Protein 7Q1W (pdb70)

Secondary structure (DSSP, 8-state):
--S-EEHHHHS--EEEE-TTEEEE-GGGGGSS-SS--S-GGGTTEETTEEPP-----EEEEE-STT---EEEEEEEEEEEEEEEEEEEE--EEEEEEEEE-SSTTT-EEEEEEE---EEEEEEEESSTT-TT-EEEEEBS-PPPPTT-PPPSS-BPP----TT-EEE-S-TTTGGGTSPPPTT--EEEEEEEEEEE-SSSSEEEEEEEEEEE-SSGGG-----S-S---BTTB-EEEEEEEB-S---TT-SSPPPBGGGB-HHHHHHHS-GGGGGGEEEEEE-TTTTTT--HHHHHHHHHHHHHHHHHHHHHHT--EEEEEEETT--SSTT---SSGGGG--HHHHHHHHHH-TTEEEEEEES-GGG-SHHHHHHHHHHHHHHHHTT-EEEEE---SSSHHHHHHTSHHHHHHHHHHGGGEEEE---S-TTSS-HHHHHHHHHHHHHTTSSSEEEEEEETHHHHTTB-STT-B-TT--HHHHTT-S-HHHHHHHHHHHHHTT--EEEEESHHHHT-STT---HHIIIIIHHHHHHHHHSPPP-HHHHHHH--EEEES---GGGGTTTT----SSS--S-STTTT--EE-SSS-HHHHHHHHHHHHHHHT-PPPEEEETT-GGGSTTTHHHHHHHHS----BSSSEEEEETTEEEEE---SSS---EEEEEEPPSS-TT-EEEEEE-SS-EEEEEE-SSSS-EEEEEE------IIIIIS-TT----SSPPPTT-SS-HHHHHHHHIIIIIS-TTPPTTS---S----EEEEEEEESBSS--EEEEEEEPPP-TT---SB---EEEEETTTTEEEEEEEESSEEEEEEE---B---TTPPP-S--

Sequence (844 aa):
APPLVNLAEEKDVKVTVGENMDLKNADLLTDGDKYYLQHDATGNKEGNNWENYQEQGTEVTSTAEGKNGVWVQVDLGASYPLEVINLKRQVYDGQQATIGNGNPSGQGKRLKGTKISYKNTAIVIGNEEDLSDGQIVYYEGNPTLPDGVKQPENVSKPYEEAMGGQWFYMDYANKNGLGATELGTTKEARYIRVYTENPKGAAVKFMELGIYGYENEQDVQSQDGPRRVIDNEHPMMIATAYSNDVYEIGQEEGPELQGSNTVDGRWNAIPDDLKENNVVLLLHTNNLRQFAPDHIGQAYLQAFHEHGLQIAYEQGAPIMLLGLTAAATPENGGTQYNITADMDYGWLDLMYRMYPNMQGVFNTANFWAGIHPPCEGSAKMLEIADRFGGFFVWSDQDHGSTVTNIVSNANMKKALEKHGDAFYLIYKNTSSNQPDDLKTSSFFQGSWLAGYTGGWGMLSDTWAWDKQFSKLWQGAGSYNNWQRLCGEPEALLGMQMMMSTYLGGGVIYTFEFPEIVYGTSNTNSPANTHVLTELFRYIVNHPAPSKKEIMEETKAVLYGNVSSDFYSGLSGKPTGFQIYETGRYGIIPVIPTWGTRAEVTKKLIQEADKLGVTPPNVLDVKDKNLSGQAKQKYFKDLYPIEYVGNAFADKWEGTWYLYNNKVNTNEKQHAILPLEGEEESARLKVEMEPHEFMIMMNNESGDGTAMDITLNNYRVNKDEIIFDNKFGLTWTGDFSPGQTTINGKLSVYKYMDEYNVVNAPEGKLSPEDNELRTTTFELTKLAKEPKVQVVKGQQPDTDGQPQYTEPKVEFNEETGKAVITIQTNGWVDLSITGLEFVYDENAQKIEDE

InterPro domains:
  IPR003961 Fibronectin type III [PF00041] (1102-1178)
  IPR003961 Fibronectin type III [PF00041] (1284-1360)
  IPR003961 Fibronectin type III [PS50853] (1101-1189)
  IPR003961 Fibronectin type III [PS50853] (1284-1366)
  IPR003961 Fibronectin type III [SM00060] (1099-1177)
  IPR003961 Fibronectin type III [SM00060] (1282-1352)
  IPR003961 Fibronectin type III [cd00063] (1099-1185)
  IPR003961 Fibronectin type III [cd00063] (1282-1363)
  IPR008979 Galactose-binding-like domain superfamily [SSF49785] (894-1086)
  IPR011071 Polysaccharide lyase family 8-like, C-terminal [G3DSA:2.60.220.10] (691-873)
  IPR013190 Glycosyl hydrolase family 98, C-terminal [PF08307] (592-875)
  IPR013191 Glycosyl hydrolase family 98, central domain [PF08306] (273-590)
  IPR013783 Immunoglobulin-like fold [G3DSA:2.60.40.10] (1097-1186)
  IPR013783 Immunoglobulin-like fold [G3DSA:2.60.40.10] (1280-1363)
  IPR036116 Fibronectin type III superfamily [SSF49265] (1098-1364)
  IPR059177 GH29D-like, beta-sandwich domain [PF13290] (1196-1259)

Foldseek 3Di:
DAFKDQLLQVAPKDKDKDPQKDKDPQVLARPPDLFPQDPLVPLCDPVNHRPFGDFAFIKIFGNDPPDLKIKMKIFSVAKFWFFKKFWAWDFAPDGWDQDAFPPGPQFTATDHHTFFWFQKWKWFAADPQCLVTDTQAGGDDDDDRNNDDDDPDHDHTDTGDSRGAMFGRDCVQVRRRHHDFQQRTDIGRMMMIMIGGPPHNMIGTRYIGTIGGPHSVSRDHQDAALDAFFLLQFAEEEEFEALLRDGQPDPDAGQGFQRAGLLLLLVQAPPVCQSRYAYEYEPHCHSQSHYQSSLQVCLLRNVVSSLVSCLVNVHAYEYAQEAQQLDCFPQGGRRHSSVNDDLSSVLVSVNRRSSYAEYEYEHHPVNHQQSVLVSLLSRLLSNVSSNHAYEYEEQCLACNVVSSCVHPSSLVSLVVRQLRYEYEYELLVLVRLRLLVRLQQRLQCVLLPSHNFYYYEFALNNQCNFHAFFLGGNPPAFSLLSSLHFFLLLLLLLRVLCLQSRHRYHYYPPNCACQHHSSHGFPSVPFGVSVSVSVSNVPGGQGSLRNQQLAQEAEEHRADSQLCPLPQDGRRSSNHTQECQNRSRHYHYPSDPQVVSQVSNCVSCVVSVHDRHDYYYSPPPCSDPVRVNVSSCVSGPFFWDKRWYWDADPQKIKTFRRDRRHWDKIWIWGQDAAPARLKIKIKIDTHQKMKIKHAPRHQFKIKMKMFRAGFGSCCCRVVVVVPFDQDQDDDPPDPHGRSSVSSSCCRVAERDALDDPNGHHTRQQFWDKMKMKIDAFQDWKDKFFPDFDADRPVRRGQKDTWDWDADNVGNIIMIMMIGNGITMMMIGRGHHDHDPPRDDSHDD

Structure (mmCIF, N/CA/C/O backbone):
data_7Q1W
#
_entry.id   7Q1W
#
_cell.length_a   78.256
_cell.length_b   103.658
_cell.length_c   113.280
_cell.angle_alpha   90.000
_cell.angle_beta   90.000
_cell.angle_gamma   90.000
#
_symmetry.space_group_name_H-M   'P 21 21 21'
#
loop_
_entity.id
_entity.type
_entity.pdbx_description
1 polymer 'Ruminococcus gnavus end galactosidase GH98'
2 branched alpha-L-fucopyranose-(1-2)-[2-acetamido-2-deoxy-alpha-D-galactopyranose-(1-3)]beta-D-galactopyranose-(1-4)-2-acetamido-2-deoxy-beta-D-glucopyranose
3 non-polymer GLYCEROL
4 non-polymer 2-AMINO-2-HYDROXYMETHYL-PROPANE-1,3-DIOL
5 non-polymer 'CALCIUM ION'
6 non-polymer 'MAGNESIUM ION'
7 water water
#
loop_
_atom_site.group_PDB
_atom_site.id
_atom_site.type_symbol
_atom_site.label_atom_id
_atom_site.label_alt_id
_atom_site.label_comp_id
_atom_site.label_asym_id
_atom_site.label_entity_id
_atom_site.label_seq_id
_atom_site.pdbx_PDB_ins_code
_atom_site.Cartn_x
_atom_site.Cartn_y
_atom_site.Cartn_z
_atom_site.occupancy
_atom_site.B_iso_or_equiv
_atom_site.auth_seq_id
_atom_site.auth_comp_id
_atom_site.auth_asym_id
_atom_site.auth_atom_id
_atom_site.pdbx_PDB_model_num
ATOM 1 N N . ALA A 1 1 ? -16.859 52.238 25.980 1.00 47.13 49 ALA A N 1
ATOM 2 C CA . ALA A 1 1 ? -17.069 51.609 27.363 1.00 45.51 49 ALA A CA 1
ATOM 3 C C . ALA A 1 1 ? -17.486 50.130 27.286 1.00 35.37 49 ALA A C 1
ATOM 4 O O . ALA A 1 1 ? -18.662 49.810 27.148 1.00 36.64 49 ALA A O 1
ATOM 6 N N . PRO A 1 2 ? -16.563 49.139 27.316 1.00 30.07 50 PRO A N 1
ATOM 7 C CA . PRO A 1 2 ? -16.961 47.725 27.290 1.00 27.66 50 PRO A CA 1
ATOM 8 C C . PRO A 1 2 ? -17.636 47.299 28.588 1.00 25.16 50 PRO A C 1
ATOM 9 O O . PRO A 1 2 ? -17.505 47.976 29.614 1.00 23.38 50 PRO A O 1
ATOM 13 N N . PRO A 1 3 ? -18.359 46.163 28.595 1.00 24.06 51 PRO A N 1
ATOM 14 C CA . PRO A 1 3 ? -19.181 45.807 29.753 1.00 24.19 51 PRO A CA 1
ATOM 15 C C . PRO A 1 3 ? -18.394 45.369 31.000 1.00 22.32 51 PRO A C 1
ATOM 16 O O . PRO A 1 3 ? -18.899 45.618 32.068 1.00 19.85 51 PRO A O 1
ATOM 20 N N . LEU A 1 4 ? -17.213 44.764 30.879 1.00 20.36 52 LEU A N 1
ATOM 21 C CA . LEU A 1 4 ? -16.402 44.427 32.082 1.00 20.22 52 LEU A CA 1
ATOM 22 C C . LEU A 1 4 ? -15.647 45.669 32.543 1.00 20.74 52 LEU A C 1
ATOM 23 O O . LEU A 1 4 ? -14.897 46.220 31.764 1.00 18.94 52 LEU A O 1
ATOM 28 N N . VAL A 1 5 ? -15.861 46.082 33.799 1.00 18.62 53 VAL A N 1
ATOM 29 C CA . VAL A 1 5 ? -15.223 47.305 34.337 1.00 20.45 53 VAL A CA 1
ATOM 30 C C . VAL A 1 5 ? -14.512 46.925 35.617 1.00 18.96 53 VAL A C 1
ATOM 31 O O . VAL A 1 5 ? -14.850 45.887 36.226 1.00 18.71 53 VAL A O 1
ATOM 35 N N . ASN A 1 6 ? -13.565 47.755 36.008 1.00 19.52 54 ASN A N 1
ATOM 36 C CA . ASN A 1 6 ? -13.058 47.724 37.396 1.00 18.43 54 ASN A CA 1
ATOM 37 C C . ASN A 1 6 ? -14.083 48.421 38.272 1.00 18.92 54 ASN A C 1
ATOM 38 O O . ASN A 1 6 ? -14.042 49.682 38.387 1.00 18.86 54 ASN A O 1
ATOM 43 N N . LEU A 1 7 ? -14.942 47.643 38.914 1.00 19.22 55 LEU A N 1
ATOM 44 C CA . LEU A 1 7 ? -15.984 48.214 39.800 1.00 20.01 55 LEU A CA 1
ATOM 45 C C . LEU A 1 7 ? -15.349 48.987 40.963 1.00 19.76 55 LEU A C 1
ATOM 46 O O . LEU A 1 7 ? -15.952 49.939 41.417 1.00 20.20 55 LEU A O 1
ATOM 51 N N . ALA A 1 8 ? -14.180 48.585 41.444 1.00 20.84 56 ALA A N 1
ATOM 52 C CA . ALA A 1 8 ? -13.495 49.272 42.569 1.00 21.04 56 ALA A CA 1
ATOM 53 C C . ALA A 1 8 ? -13.122 50.703 42.144 1.00 23.47 56 ALA A C 1
ATOM 54 O O . ALA A 1 8 ? -13.146 51.617 43.007 1.00 23.98 56 ALA A O 1
ATOM 56 N N . GLU A 1 9 ? -12.764 50.910 40.868 1.00 23.09 57 GLU A N 1
ATOM 57 C CA . GLU A 1 9 ? -12.527 52.273 40.339 1.00 24.23 57 GLU A CA 1
ATOM 58 C C . GLU A 1 9 ? -13.850 52.968 40.015 1.00 25.42 57 GLU A C 1
ATOM 59 O O . GLU A 1 9 ? -13.947 54.167 40.275 1.00 26.23 57 GLU A O 1
ATOM 65 N N . GLU A 1 10 ? -14.825 52.274 39.432 1.00 26.97 58 GLU A N 1
ATOM 66 C CA . GLU A 1 10 ? -16.023 52.922 38.827 1.00 27.53 58 GLU A CA 1
ATOM 67 C C . GLU A 1 10 ? -16.979 53.385 39.923 1.00 28.80 58 GLU A C 1
ATOM 68 O O . GLU A 1 10 ? -17.712 54.359 39.698 1.00 27.59 58 GLU A O 1
ATOM 74 N N . LYS A 1 11 ? -17.035 52.659 41.035 1.00 26.26 59 LYS A N 1
ATOM 75 C CA . LYS A 1 11 ? -18.059 52.895 42.074 1.00 26.77 59 LYS A CA 1
ATOM 76 C C . LYS A 1 11 ? -17.458 53.774 43.162 1.00 29.03 59 LYS A C 1
ATOM 77 O O . LYS A 1 11 ? -16.238 53.830 43.272 1.00 30.42 59 LYS A O 1
ATOM 83 N N . ASP A 1 12 ? -18.322 54.428 43.928 1.00 32.72 60 ASP A N 1
ATOM 84 C CA . ASP A 1 12 ? -17.931 55.266 45.079 1.00 36.34 60 ASP A CA 1
ATOM 85 C C . ASP A 1 12 ? -17.758 54.312 46.262 1.00 32.26 60 ASP A C 1
ATOM 86 O O . ASP A 1 12 ? -18.681 54.148 47.052 1.00 34.00 60 ASP A O 1
ATOM 91 N N . VAL A 1 13 ? -16.631 53.634 46.334 1.00 28.22 61 VAL A N 1
ATOM 92 C CA . VAL A 1 13 ? -16.508 52.494 47.275 1.00 27.93 61 VAL A CA 1
ATOM 93 C C . VAL A 1 13 ? -16.315 53.036 48.689 1.00 27.46 61 VAL A C 1
ATOM 94 O O . VAL A 1 13 ? -15.791 54.137 48.842 1.00 27.23 61 VAL A O 1
ATOM 98 N N . LYS A 1 14 ? -16.671 52.225 49.664 1.00 26.64 62 LYS A N 1
ATOM 99 C CA . LYS A 1 14 ? -16.305 52.450 51.086 1.00 30.45 62 LYS A CA 1
ATOM 100 C C . LYS A 1 14 ? -15.302 51.378 51.541 1.00 27.55 62 LYS A C 1
ATOM 101 O O . LYS A 1 14 ? -15.571 50.178 51.337 1.00 26.64 62 LYS A O 1
ATOM 107 N N . VAL A 1 15 ? -14.220 51.805 52.196 1.00 26.79 63 VAL A N 1
ATOM 108 C CA . VAL A 1 15 ? -13.132 50.917 52.692 1.00 23.98 63 VAL A CA 1
ATOM 109 C C . VAL A 1 15 ? -13.222 50.845 54.216 1.00 24.16 63 VAL A C 1
ATOM 110 O O . VAL A 1 15 ? -13.222 51.908 54.884 1.00 23.39 63 VAL A O 1
ATOM 114 N N . THR A 1 16 ? -13.205 49.625 54.738 1.00 23.17 64 THR A N 1
ATOM 115 C CA . THR A 1 16 ? -13.214 49.380 56.195 1.00 24.00 64 THR A CA 1
ATOM 116 C C . THR A 1 16 ? -12.137 48.360 56.568 1.00 24.44 64 THR A C 1
ATOM 117 O O . THR A 1 16 ? -11.637 47.629 55.688 1.00 22.53 64 THR A O 1
ATOM 121 N N . VAL A 1 17 ? -11.831 48.317 57.866 1.00 24.37 65 VAL A N 1
ATOM 122 C CA . VAL A 1 17 ? -10.892 47.328 58.460 1.00 24.01 65 VAL A CA 1
ATOM 123 C C . VAL A 1 17 ? -11.552 46.781 59.721 1.00 25.89 65 VAL A C 1
ATOM 124 O O . VAL A 1 17 ? -12.543 47.356 60.155 1.00 26.52 65 VAL A O 1
ATOM 128 N N . GLY A 1 18 ? -10.974 45.746 60.304 1.00 27.57 66 GLY A N 1
ATOM 129 C CA . GLY A 1 18 ? -11.501 45.121 61.532 1.00 27.79 66 GLY A CA 1
ATOM 130 C C . GLY A 1 18 ? -11.195 45.896 62.809 1.00 29.72 66 GLY A C 1
ATOM 131 O O . GLY A 1 18 ? -10.501 46.934 62.805 1.00 27.11 66 GLY A O 1
ATOM 132 N N . GLU A 1 19 ? -11.727 45.376 63.909 1.00 34.73 67 GLU A N 1
ATOM 133 C CA . GLU A 1 19 ? -11.400 45.815 65.279 1.00 35.30 67 GLU A CA 1
ATOM 134 C C . GLU A 1 19 ? -9.890 45.668 65.444 1.00 31.93 67 GLU A C 1
ATOM 135 O O . GLU A 1 19 ? -9.307 44.702 64.887 1.00 29.48 67 GLU A O 1
ATOM 141 N N . ASN A 1 20 ? -9.292 46.604 66.170 1.00 30.16 68 ASN A N 1
ATOM 142 C CA . ASN A 1 20 ? -7.871 46.586 66.565 1.00 30.14 68 ASN A CA 1
ATOM 143 C C . ASN A 1 20 ? -7.056 46.637 65.266 1.00 28.20 68 ASN A C 1
ATOM 144 O O . ASN A 1 20 ? -6.026 45.995 65.210 1.00 28.12 68 ASN A O 1
ATOM 149 N N . MET A 1 21 ? -7.509 47.419 64.292 1.00 27.10 69 MET A N 1
ATOM 150 C CA . MET A 1 21 ? -6.765 47.703 63.039 1.00 27.18 69 MET A CA 1
ATOM 151 C C . MET A 1 21 ? -6.901 49.181 62.725 1.00 27.46 69 MET A C 1
ATOM 152 O O . MET A 1 21 ? -8.006 49.705 62.886 1.00 27.68 69 MET A O 1
ATOM 157 N N . ASP A 1 22 ? -5.795 49.798 62.319 1.00 29.77 70 ASP A N 1
ATOM 158 C CA . ASP A 1 22 ? -5.723 51.205 61.851 1.00 30.59 70 ASP A CA 1
ATOM 159 C C . ASP A 1 22 ? -5.627 51.201 60.319 1.00 27.77 70 ASP A C 1
ATOM 160 O O . ASP A 1 22 ? -4.967 50.305 59.775 1.00 25.81 70 ASP A O 1
ATOM 165 N N . LEU A 1 23 ? -6.271 52.178 59.685 1.00 28.08 71 LEU A N 1
ATOM 166 C CA . LEU A 1 23 ? -6.387 52.348 58.215 1.00 26.72 71 LEU A CA 1
ATOM 167 C C . LEU A 1 23 ? -5.797 53.703 57.837 1.00 28.07 71 LEU A C 1
ATOM 168 O O . LEU A 1 23 ? -6.275 54.702 58.374 1.00 28.17 71 LEU A O 1
ATOM 173 N N . LYS A 1 24 ? -4.870 53.736 56.882 1.00 25.72 72 LYS A N 1
ATOM 174 C CA . LYS A 1 24 ? -4.259 54.978 56.356 1.00 26.63 72 LYS A CA 1
ATOM 175 C C . LYS A 1 24 ? -4.307 54.935 54.817 1.00 24.34 72 LYS A C 1
ATOM 176 O O . LYS A 1 24 ? -4.027 53.863 54.264 1.00 24.41 72 LYS A O 1
ATOM 182 N N . ASN A 1 25 ? -4.781 56.024 54.205 1.00 24.56 73 ASN A N 1
ATOM 183 C CA . ASN A 1 25 ? -4.774 56.254 52.732 1.00 25.68 73 ASN A CA 1
ATOM 184 C C . ASN A 1 25 ? -5.635 55.213 52.007 1.00 23.99 73 ASN A C 1
ATOM 185 O O . ASN A 1 25 ? -5.178 54.617 50.997 1.00 23.06 73 ASN A O 1
ATOM 190 N N . ALA A 1 26 ? -6.861 55.031 52.482 1.00 24.33 74 ALA A N 1
ATOM 191 C CA . ALA A 1 26 ? -7.863 54.122 51.893 1.00 24.04 74 ALA A CA 1
ATOM 192 C C . ALA A 1 26 ? -8.016 54.369 50.383 1.00 23.30 74 ALA A C 1
ATOM 193 O O . ALA A 1 26 ? -8.289 53.402 49.664 1.00 22.57 74 ALA A O 1
ATOM 195 N N . ASP A 1 27 ? -7.886 55.610 49.919 1.00 22.90 75 ASP A N 1
ATOM 196 C CA . ASP A 1 27 ? -8.209 55.935 48.508 1.00 23.26 75 ASP A CA 1
ATOM 197 C C . ASP A 1 27 ? -7.207 55.268 47.563 1.00 21.33 75 ASP A C 1
ATOM 198 O O . ASP A 1 27 ? -7.531 55.117 46.380 1.00 20.42 75 ASP A O 1
ATOM 203 N N . LEU A 1 28 ? -6.000 54.941 48.019 1.00 20.76 76 LEU A N 1
ATOM 204 C CA . LEU A 1 28 ? -4.956 54.388 47.120 1.00 19.50 76 LEU A CA 1
ATOM 205 C C . LEU A 1 28 ? -5.306 52.954 46.712 1.00 19.95 76 LEU A C 1
ATOM 206 O O . LEU A 1 28 ? -4.804 52.526 45.710 1.00 19.48 76 LEU A O 1
ATOM 211 N N . LEU A 1 29 ? -6.168 52.261 47.455 1.00 20.43 77 LEU A N 1
ATOM 212 C CA . LEU A 1 29 ? -6.481 50.835 47.221 1.00 20.56 77 LEU A CA 1
ATOM 213 C C . LEU A 1 29 ? -7.173 50.683 45.862 1.00 19.59 77 LEU A C 1
ATOM 214 O O . LEU A 1 29 ? -7.083 49.624 45.277 1.00 19.75 77 LEU A O 1
ATOM 219 N N . THR A 1 30 ? -7.893 51.710 45.417 1.00 19.93 78 THR A N 1
ATOM 220 C CA . THR A 1 30 ? -8.810 51.605 44.242 1.00 19.44 78 THR A CA 1
ATOM 221 C C . THR A 1 30 ? -8.554 52.733 43.249 1.00 18.90 78 THR A C 1
ATOM 222 O O . THR A 1 30 ? -9.531 53.180 42.608 1.00 19.77 78 THR A O 1
ATOM 226 N N . ASP A 1 31 ? -7.318 53.175 43.126 1.00 18.13 79 ASP A N 1
ATOM 227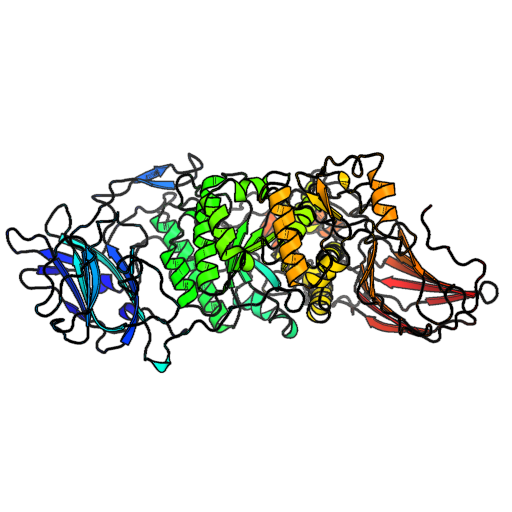 C CA . ASP A 1 31 ? -6.977 54.364 42.308 1.00 18.42 79 ASP A CA 1
ATOM 228 C C . ASP A 1 31 ? -6.450 53.963 40.935 1.00 18.60 79 ASP A C 1
ATOM 229 O O . ASP A 1 31 ? -6.105 54.860 40.153 1.00 19.55 79 ASP A O 1
ATOM 234 N N . GLY A 1 32 ? -6.393 52.675 40.621 1.00 19.18 80 GLY A N 1
ATOM 235 C CA . GLY A 1 32 ? -5.961 52.211 39.297 1.00 18.15 80 GLY A CA 1
ATOM 236 C C . GLY A 1 32 ? -4.455 52.242 39.127 1.00 18.98 80 GLY A C 1
ATOM 237 O O . GLY A 1 32 ? -3.965 51.960 38.027 1.00 18.27 80 GLY A O 1
ATOM 238 N N . ASP A 1 33 ? -3.722 52.546 40.199 1.00 17.71 81 ASP A N 1
ATOM 239 C CA . ASP A 1 33 ? -2.250 52.704 40.163 1.00 18.21 81 ASP A CA 1
ATOM 240 C C . ASP A 1 33 ? -1.589 51.597 40.989 1.00 19.09 81 ASP A C 1
ATOM 241 O O . ASP A 1 33 ? -1.793 51.574 42.216 1.00 19.05 81 ASP A O 1
ATOM 246 N N . LYS A 1 34 ? -0.809 50.741 40.326 1.00 18.35 82 LYS A N 1
ATOM 247 C CA . LYS A 1 34 ? -0.026 49.650 40.953 1.00 18.81 82 LYS A CA 1
ATOM 248 C C . LYS A 1 34 ? 1.436 50.045 41.054 1.00 17.24 82 LYS A C 1
ATOM 249 O O . LYS A 1 34 ? 2.194 49.270 41.624 1.00 19.03 82 LYS A O 1
ATOM 255 N N . TYR A 1 35 ? 1.840 51.185 40.493 1.00 16.19 83 TYR A N 1
ATOM 256 C CA . TYR A 1 35 ? 3.287 51.459 40.267 1.00 16.37 83 TYR A CA 1
ATOM 257 C C . TYR A 1 35 ? 3.746 52.788 40.890 1.00 16.83 83 TYR A C 1
ATOM 258 O O . TYR A 1 35 ? 4.956 52.865 41.218 1.00 17.61 83 TYR A O 1
ATOM 267 N N . TYR A 1 36 ? 2.880 53.797 40.997 1.00 16.96 84 TYR A N 1
ATOM 268 C CA . TYR A 1 36 ? 3.197 55.094 41.659 1.00 17.46 84 TYR A CA 1
ATOM 269 C C . TYR A 1 36 ? 4.389 55.767 40.992 1.00 17.59 84 TYR A C 1
ATOM 270 O O . TYR A 1 36 ? 5.234 56.390 41.656 1.00 18.12 84 TYR A O 1
ATOM 279 N N . LEU A 1 37 ? 4.408 55.714 39.651 1.00 17.99 85 LEU A N 1
ATOM 280 C CA . LEU A 1 37 ? 5.442 56.417 38.869 1.00 18.86 85 LEU A CA 1
ATOM 281 C C . LEU A 1 37 ? 5.207 57.913 39.054 1.00 19.75 85 LEU A C 1
ATOM 282 O O . LEU A 1 37 ? 4.044 58.337 39.159 1.00 19.14 85 LEU A O 1
ATOM 287 N N . GLN A 1 38 ? 6.283 58.682 39.095 1.00 20.47 86 GLN A N 1
ATOM 288 C CA . GLN A 1 38 ? 6.226 60.120 39.437 1.00 23.70 86 GLN A CA 1
ATOM 289 C C . GLN A 1 38 ? 6.788 60.958 38.284 1.00 22.53 86 GLN A C 1
ATOM 290 O O . GLN A 1 38 ? 6.562 62.168 38.296 1.00 23.19 86 GLN A O 1
ATOM 296 N N . HIS A 1 39 ? 7.509 60.374 37.334 1.00 20.87 87 HIS A N 1
ATOM 297 C CA . HIS A 1 39 ? 8.196 61.153 36.266 1.00 22.35 87 HIS A CA 1
ATOM 298 C C . HIS A 1 39 ? 7.697 60.770 34.866 1.00 21.37 87 HIS A C 1
ATOM 299 O O . HIS A 1 39 ? 8.481 60.816 33.881 1.00 20.47 87 HIS A O 1
ATOM 306 N N . ASP A 1 40 ? 6.423 60.440 34.722 1.00 20.60 88 ASP A N 1
ATOM 307 C CA . ASP A 1 40 ? 5.853 60.076 33.400 1.00 21.44 88 ASP A CA 1
ATOM 308 C C . ASP A 1 40 ? 6.112 61.190 32.379 1.00 21.67 88 ASP A C 1
ATOM 309 O O . ASP A 1 40 ? 6.276 60.868 31.208 1.00 24.66 88 ASP A O 1
ATOM 314 N N . ALA A 1 41 ? 6.078 62.458 32.783 1.00 23.19 89 ALA A N 1
ATOM 315 C CA . ALA A 1 41 ? 6.167 63.587 31.823 1.00 25.17 89 ALA A CA 1
ATOM 316 C C . ALA A 1 41 ? 7.606 63.744 31.310 1.00 26.77 89 ALA A C 1
ATOM 317 O O . ALA A 1 41 ? 7.782 64.461 30.308 1.00 26.71 89 ALA A O 1
ATOM 319 N N . THR A 1 42 ? 8.612 63.121 31.944 1.00 25.41 90 THR A N 1
ATOM 320 C CA . THR A 1 42 ? 10.037 63.180 31.497 1.00 24.08 90 THR A CA 1
ATOM 321 C C . THR A 1 42 ? 10.571 61.775 31.195 1.00 23.17 90 THR A C 1
ATOM 322 O O . THR A 1 42 ? 11.757 61.491 31.532 1.00 24.05 90 THR A O 1
ATOM 326 N N . GLY A 1 43 ? 9.755 60.925 30.576 1.00 21.33 91 GLY A N 1
ATOM 327 C CA . GLY A 1 43 ? 10.160 59.586 30.130 1.00 21.94 91 GLY A CA 1
ATOM 328 C C . GLY A 1 43 ? 10.493 58.658 31.289 1.00 20.55 91 GLY A C 1
ATOM 329 O O . GLY A 1 43 ? 11.246 57.710 31.072 1.00 21.65 91 GLY A O 1
ATOM 330 N N . ASN A 1 44 ? 10.015 58.968 32.495 1.00 21.39 92 ASN A N 1
ATOM 331 C CA . ASN A 1 44 ? 10.251 58.183 33.734 1.00 20.72 92 ASN A CA 1
ATOM 332 C C . ASN A 1 44 ? 11.729 58.246 34.100 1.00 20.97 92 ASN A C 1
ATOM 333 O O . ASN A 1 44 ? 12.216 57.294 34.713 1.00 19.59 92 ASN A O 1
ATOM 338 N N . LYS A 1 45 ? 12.404 59.322 33.697 1.00 23.31 93 LYS A N 1
ATOM 339 C CA . LYS A 1 45 ? 13.792 59.596 34.118 1.00 24.81 93 LYS A CA 1
ATOM 340 C C . LYS A 1 45 ? 13.811 60.893 34.926 1.00 26.82 93 LYS A C 1
ATOM 341 O O . LYS A 1 45 ? 13.063 61.809 34.593 1.00 26.87 93 LYS A O 1
ATOM 347 N N . GLU A 1 46 ? 14.606 60.910 35.991 1.00 29.34 94 GLU A N 1
ATOM 348 C CA . GLU A 1 46 ? 15.086 62.142 36.659 1.00 33.03 94 GLU A CA 1
ATOM 349 C C . GLU A 1 46 ? 16.471 62.425 36.112 1.00 35.78 94 GLU A C 1
ATOM 350 O O . GLU A 1 46 ? 17.401 61.649 36.425 1.00 32.05 94 GLU A O 1
ATOM 356 N N . GLY A 1 47 ? 16.566 63.450 35.264 1.00 39.65 95 GLY A N 1
ATOM 357 C CA . GLY A 1 47 ? 17.744 63.665 34.418 1.00 37.48 95 GLY A CA 1
ATOM 358 C C . GLY A 1 47 ? 17.898 62.459 33.525 1.00 35.19 95 GLY A C 1
ATOM 359 O O . GLY A 1 47 ? 16.935 62.141 32.794 1.00 39.18 95 GLY A O 1
ATOM 360 N N . ASN A 1 48 ? 19.011 61.754 33.652 1.00 33.59 96 ASN A N 1
ATOM 361 C CA . ASN A 1 48 ? 19.347 60.611 32.770 1.00 33.51 96 ASN A CA 1
ATOM 362 C C . ASN A 1 48 ? 19.016 59.276 33.441 1.00 29.43 96 ASN A C 1
ATOM 363 O O . ASN A 1 48 ? 19.274 58.269 32.804 1.00 28.26 96 ASN A O 1
ATOM 368 N N . ASN A 1 49 ? 18.521 59.279 34.688 1.00 26.97 97 ASN A N 1
ATOM 369 C CA . ASN A 1 49 ? 18.335 58.061 35.517 1.00 24.39 97 ASN A CA 1
ATOM 370 C C . ASN A 1 49 ? 16.868 57.620 35.565 1.00 22.01 97 ASN A C 1
ATOM 371 O O . ASN A 1 49 ? 16.001 58.434 35.916 1.00 22.35 97 ASN A O 1
ATOM 376 N N . TRP A 1 50 ? 16.607 56.335 35.344 1.00 21.74 98 TRP A N 1
ATOM 377 C CA . TRP A 1 50 ? 15.257 55.749 35.579 1.00 20.49 98 TRP A CA 1
ATOM 378 C C . TRP A 1 50 ? 14.821 56.044 37.007 1.00 20.80 98 TRP A C 1
ATOM 379 O O . TRP A 1 50 ? 15.654 55.884 37.922 1.00 20.30 98 TRP A O 1
ATOM 390 N N . GLU A 1 51 ? 13.560 56.416 37.194 1.00 19.90 99 GLU A N 1
ATOM 391 C CA . GLU A 1 51 ? 13.013 56.688 38.535 1.00 21.00 99 GLU A CA 1
ATOM 392 C C . GLU A 1 51 ? 12.997 55.397 39.344 1.00 19.89 99 GLU A C 1
ATOM 393 O O . GLU A 1 51 ? 12.757 54.340 38.800 1.00 19.25 99 GLU A O 1
ATOM 399 N N . ASN A 1 52 ? 13.293 55.518 40.621 1.00 20.85 100 ASN A N 1
ATOM 400 C CA . ASN A 1 52 ? 13.284 54.406 41.597 1.00 22.10 100 ASN A CA 1
ATOM 401 C C . ASN A 1 52 ? 11.862 53.895 41.732 1.00 20.80 100 ASN A C 1
ATOM 402 O O . ASN A 1 52 ? 10.918 54.633 41.412 1.00 21.61 100 ASN A O 1
ATOM 407 N N . TYR A 1 53 ? 11.726 52.649 42.142 1.00 21.11 101 TYR A N 1
ATOM 408 C CA . TYR A 1 53 ? 10.415 52.047 42.450 1.00 20.23 101 TYR A CA 1
ATOM 409 C C . TYR A 1 53 ? 10.040 52.422 43.906 1.00 20.93 101 TYR A C 1
ATOM 410 O O . TYR A 1 53 ? 10.733 52.029 44.852 1.00 20.79 101 TYR A O 1
ATOM 419 N N . GLN A 1 54 ? 8.988 53.225 44.068 1.00 21.62 102 GLN A N 1
ATOM 420 C CA . GLN A 1 54 ? 8.546 53.778 45.387 1.00 24.98 102 GLN A CA 1
ATOM 421 C C . GLN A 1 54 ? 7.150 53.207 45.637 1.00 24.39 102 GLN A C 1
ATOM 422 O O . GLN A 1 54 ? 6.230 53.532 44.872 1.00 30.34 102 GLN A O 1
ATOM 428 N N . GLU A 1 55 ? 6.992 52.293 46.582 1.00 21.54 103 GLU A N 1
ATOM 429 C CA . GLU A 1 55 ? 5.703 51.594 46.737 1.00 20.07 103 GLU A CA 1
ATOM 430 C C . GLU A 1 55 ? 4.804 52.356 47.723 1.00 21.62 103 GLU A C 1
ATOM 431 O O . GLU A 1 55 ? 5.152 52.457 48.897 1.00 24.19 103 GLU A O 1
ATOM 437 N N . GLN A 1 56 ? 3.673 52.836 47.229 1.00 20.82 104 GLN A N 1
ATOM 438 C CA . GLN A 1 56 ? 2.651 53.524 48.028 1.00 22.36 104 GLN A CA 1
ATOM 439 C C . GLN A 1 56 ? 1.474 52.587 48.107 1.00 20.72 104 GLN A C 1
ATOM 440 O O . GLN A 1 56 ? 1.380 51.677 47.293 1.00 20.36 104 GLN A O 1
ATOM 446 N N . GLY A 1 57 ? 0.641 52.793 49.105 1.00 20.97 105 GLY A N 1
ATOM 447 C CA . GLY A 1 57 ? -0.667 52.142 49.145 1.00 21.72 105 GLY A CA 1
ATOM 448 C C . GLY A 1 57 ? -1.366 52.323 50.469 1.00 21.73 105 GLY A C 1
ATOM 449 O O . GLY A 1 57 ? -0.910 53.097 51.336 1.00 22.08 105 GLY A O 1
ATOM 450 N N . THR A 1 58 ? -2.498 51.652 50.562 1.00 22.20 106 THR A N 1
ATOM 451 C CA . THR A 1 58 ? -3.370 51.668 51.745 1.00 22.18 106 THR A CA 1
ATOM 452 C C . THR A 1 58 ? -2.656 50.867 52.833 1.00 22.48 106 THR A C 1
ATOM 453 O O . THR A 1 58 ? -2.319 49.710 52.592 1.00 22.05 106 THR A O 1
ATOM 457 N N . GLU A 1 59 ? -2.352 51.488 53.964 1.00 23.10 107 GLU A N 1
ATOM 458 C CA . GLU A 1 59 ? -1.669 50.774 55.068 1.00 25.25 107 GLU A CA 1
ATOM 459 C C . GLU A 1 59 ? -2.717 50.391 56.112 1.00 24.30 107 GLU A C 1
ATOM 460 O O . GLU A 1 59 ? -3.430 51.290 56.596 1.00 25.57 107 GLU A O 1
ATOM 466 N N . VAL A 1 60 ? -2.770 49.108 56.462 1.00 23.70 108 VAL A N 1
ATOM 467 C CA . VAL A 1 60 ? -3.626 48.571 57.550 1.00 23.56 108 VAL A CA 1
ATOM 468 C C . VAL A 1 60 ? -2.697 47.977 58.613 1.00 23.16 108 VAL A C 1
ATOM 469 O O . VAL A 1 60 ? -1.937 47.075 58.292 1.00 22.34 108 VAL A O 1
ATOM 473 N N . THR A 1 61 ? -2.788 48.414 59.863 1.00 24.03 109 THR A N 1
ATOM 474 C CA . THR A 1 61 ? -1.835 47.973 60.906 1.00 25.38 109 THR A CA 1
ATOM 475 C C . THR A 1 61 ? -2.635 47.346 62.044 1.00 26.80 109 THR A C 1
ATOM 476 O O . THR A 1 61 ? -3.568 48.002 62.485 1.00 28.42 109 THR A O 1
ATOM 480 N N . SER A 1 62 ? -2.318 46.121 62.454 1.00 26.17 110 SER A N 1
ATOM 481 C CA . SER A 1 62 ? -2.925 45.488 63.647 1.00 27.08 110 SER A CA 1
ATOM 482 C C . SER A 1 62 ? -2.423 46.231 64.888 1.00 27.87 110 SER A C 1
ATOM 483 O O . SER A 1 62 ? -1.233 46.517 64.972 1.00 26.72 110 SER A O 1
ATOM 486 N N . THR A 1 63 ? -3.334 46.544 65.799 1.00 29.50 111 THR A N 1
ATOM 487 C CA . THR A 1 63 ? -3.037 47.097 67.138 1.00 30.71 111 THR A CA 1
ATOM 488 C C . THR A 1 63 ? -3.341 46.016 68.189 1.00 32.09 111 THR A C 1
ATOM 489 O O . THR A 1 63 ? -3.315 46.342 69.366 1.00 31.08 111 THR A O 1
ATOM 493 N N . ALA A 1 64 ? -3.643 44.782 67.775 1.00 31.61 112 ALA A N 1
ATOM 494 C CA . ALA A 1 64 ? -3.894 43.654 68.703 1.00 34.06 112 ALA A CA 1
ATOM 495 C C . ALA A 1 64 ? -2.564 42.974 69.034 1.00 34.11 112 ALA A C 1
ATOM 496 O O . ALA A 1 64 ? -1.877 42.511 68.116 1.00 33.50 112 ALA A O 1
ATOM 498 N N . GLU A 1 65 ? -2.232 42.856 70.320 1.00 33.37 113 GLU A N 1
ATOM 499 C CA . GLU A 1 65 ? -1.020 42.129 70.738 1.00 34.13 113 GLU A CA 1
ATOM 500 C C . GLU A 1 65 ? -1.132 40.671 70.294 1.00 32.72 113 GLU A C 1
ATOM 501 O O . GLU A 1 65 ? -2.166 40.030 70.587 1.00 33.42 113 GLU A O 1
ATOM 507 N N . GLY A 1 66 ? -0.070 40.153 69.685 1.00 30.25 114 GLY A N 1
ATOM 508 C CA . GLY A 1 66 ? 0.053 38.733 69.318 1.00 34.44 114 GLY A CA 1
ATOM 509 C C . GLY A 1 66 ? -0.633 38.375 68.009 1.00 35.04 114 GLY A C 1
ATOM 510 O O . GLY A 1 66 ? -0.557 37.204 67.620 1.00 38.80 114 GLY A O 1
ATOM 511 N N . LYS A 1 67 ? -1.232 39.340 67.304 1.00 36.18 115 LYS A N 1
ATOM 512 C CA . LYS A 1 67 ? -2.040 39.076 66.084 1.00 34.09 115 LYS A CA 1
ATOM 513 C C . LYS A 1 67 ? -1.674 40.116 65.026 1.00 30.19 115 LYS A C 1
ATOM 514 O O . LYS A 1 67 ? -2.174 41.238 65.109 1.00 29.44 115 LYS A O 1
ATOM 520 N N . ASN A 1 68 ? -0.806 39.730 64.097 1.00 27.14 116 ASN A N 1
ATOM 521 C CA . ASN A 1 68 ? -0.296 40.615 63.022 1.00 26.24 116 ASN A CA 1
ATOM 522 C C . ASN A 1 68 ? -1.243 40.570 61.816 1.00 24.19 116 ASN A C 1
ATOM 523 O O . ASN A 1 68 ? -1.174 41.502 60.998 1.00 24.74 116 ASN A O 1
ATOM 528 N N . GLY A 1 69 ? -2.099 39.552 61.707 1.00 22.78 117 GLY A N 1
ATOM 529 C CA . GLY A 1 69 ? -3.081 39.454 60.606 1.00 22.60 117 GLY A CA 1
ATOM 530 C C . GLY A 1 69 ? -3.931 40.699 60.516 1.00 21.89 117 GLY A C 1
ATOM 531 O O . GLY A 1 69 ? -4.403 41.200 61.576 1.00 22.18 117 GLY A O 1
ATOM 532 N N . VAL A 1 70 ? -4.160 41.229 59.316 1.00 22.01 118 VAL A N 1
ATOM 533 C CA . VAL A 1 70 ? -5.141 42.334 59.154 1.00 22.21 118 VAL A CA 1
ATOM 534 C C . VAL A 1 70 ? -6.118 41.964 58.043 1.00 21.69 118 VAL A C 1
ATOM 535 O O . VAL A 1 70 ? -5.938 40.939 57.413 1.00 20.95 118 VAL A O 1
ATOM 539 N N . TRP A 1 71 ? -7.168 42.758 57.909 1.00 21.71 119 TRP A N 1
ATOM 540 C CA . TRP A 1 71 ? -8.045 42.693 56.731 1.00 21.36 119 TRP A CA 1
ATOM 541 C C . TRP A 1 71 ? -8.505 44.087 56.334 1.00 21.68 119 TRP A C 1
ATOM 542 O O . TRP A 1 71 ? -8.502 45.011 57.146 1.00 21.22 119 TRP A O 1
ATOM 553 N N . VAL A 1 72 ? -8.830 44.196 55.059 1.00 21.46 120 VAL A N 1
ATOM 554 C CA . VAL A 1 72 ? -9.399 45.410 54.443 1.00 21.76 120 VAL A CA 1
ATOM 555 C C . VAL A 1 72 ? -10.609 44.939 53.622 1.00 21.23 120 VAL A C 1
ATOM 556 O O . VAL A 1 72 ? -10.551 43.896 52.991 1.00 21.53 120 VAL A O 1
ATOM 560 N N . GLN A 1 73 ? -11.689 45.688 53.676 1.00 21.90 121 GLN A N 1
ATOM 561 C CA . GLN A 1 73 ? -12.935 45.327 52.987 1.00 21.85 121 GLN A CA 1
ATOM 562 C C . GLN A 1 73 ? -13.371 46.505 52.124 1.00 21.46 121 GLN A C 1
ATOM 563 O O . GLN A 1 73 ? -13.351 47.665 52.568 1.00 20.76 121 GLN A O 1
ATOM 569 N N . VAL A 1 74 ? -13.776 46.192 50.910 1.00 21.89 122 VAL A N 1
ATOM 570 C CA . VAL A 1 74 ? -14.360 47.188 49.981 1.00 22.68 122 VAL A CA 1
ATOM 571 C C . VAL A 1 74 ? -15.857 46.908 49.897 1.00 22.29 122 VAL A C 1
ATOM 572 O O . VAL A 1 74 ? -16.228 45.773 49.621 1.00 22.87 122 VAL A O 1
ATOM 576 N N . ASP A 1 75 ? -16.652 47.948 50.063 1.00 22.18 123 ASP A N 1
ATOM 577 C CA . ASP A 1 75 ? -18.118 47.925 49.826 1.00 23.32 123 ASP A CA 1
ATOM 578 C C . ASP A 1 75 ? -18.374 48.610 48.476 1.00 22.99 123 ASP A C 1
ATOM 579 O O . ASP A 1 75 ? -18.128 49.819 48.411 1.00 23.38 123 ASP A O 1
ATOM 584 N N . LEU A 1 76 ? -18.782 47.871 47.439 1.00 22.07 124 LEU A N 1
ATOM 585 C CA . LEU A 1 76 ? -19.081 48.430 46.087 1.00 22.12 124 LEU A CA 1
ATOM 586 C C . LEU A 1 76 ? -20.345 49.291 46.113 1.00 23.42 124 LEU A C 1
ATOM 587 O O . LEU A 1 76 ? -20.604 49.977 45.105 1.00 22.99 124 LEU A O 1
ATOM 592 N N . GLY A 1 77 ? -21.092 49.269 47.223 1.00 23.99 125 GLY A N 1
ATOM 593 C CA . GLY A 1 77 ? -22.295 50.094 47.421 1.00 24.90 125 GLY A CA 1
ATOM 594 C C . GLY A 1 77 ? -23.564 49.409 46.929 1.00 26.23 125 GLY A C 1
ATOM 595 O O . GLY A 1 77 ? -24.655 49.944 47.185 1.00 27.69 125 GLY A O 1
ATOM 596 N N . ALA A 1 78 ? -23.432 48.295 46.208 1.00 25.72 126 ALA A N 1
ATOM 597 C CA . ALA A 1 78 ? -24.535 47.474 45.677 1.00 26.11 126 ALA A CA 1
ATOM 598 C C . ALA A 1 78 ? -23.926 46.131 45.283 1.00 24.68 126 ALA A C 1
ATOM 599 O O . ALA A 1 78 ? -22.695 46.036 45.284 1.00 24.03 126 ALA A O 1
ATOM 601 N N . SER A 1 79 ? -24.752 45.142 44.941 1.00 24.72 127 SER A N 1
ATOM 602 C CA . SER A 1 79 ? -24.274 43.800 44.517 1.00 24.95 127 SER A CA 1
ATOM 603 C C . SER A 1 79 ? -24.097 43.785 43.006 1.00 24.28 127 SER A C 1
ATOM 604 O O . SER A 1 79 ? -24.992 44.225 42.298 1.00 25.00 127 SER A O 1
ATOM 607 N N . TYR A 1 80 ? -22.979 43.251 42.543 1.00 22.79 128 TYR A N 1
ATOM 608 C CA . TYR A 1 80 ? -22.604 43.173 41.112 1.00 22.62 128 TYR A CA 1
ATOM 609 C C . TYR A 1 80 ? -22.051 41.795 40.832 1.00 21.95 128 TYR A C 1
ATOM 610 O O . TYR A 1 80 ? -21.417 41.216 41.699 1.00 21.31 128 TYR A O 1
ATOM 619 N N . PRO A 1 81 ? -22.221 41.263 39.603 1.00 22.05 129 PRO A N 1
ATOM 620 C CA . PRO A 1 81 ? -21.521 40.042 39.192 1.00 21.25 129 PRO A CA 1
ATOM 621 C C . PRO A 1 81 ? -20.017 40.300 39.113 1.00 20.88 129 PRO A C 1
ATOM 622 O O . PRO A 1 81 ? -19.643 41.203 38.392 1.00 21.78 129 PRO A O 1
ATOM 626 N N . LEU A 1 82 ? -19.204 39.586 39.879 1.00 19.96 130 LEU A N 1
ATOM 627 C CA . LEU A 1 82 ? -17.731 39.750 39.856 1.00 19.46 130 LEU A CA 1
ATOM 628 C C . LEU A 1 82 ? -17.124 38.596 39.052 1.00 19.63 130 LEU A C 1
ATOM 629 O O . LEU A 1 82 ? -17.626 37.491 39.136 1.00 19.63 130 LEU A O 1
ATOM 634 N N . GLU A 1 83 ? -16.038 38.857 38.315 1.00 19.16 131 GLU A N 1
ATOM 635 C CA . GLU A 1 83 ? -15.385 37.842 37.460 1.00 19.49 131 GLU A CA 1
ATOM 636 C C . GLU A 1 83 ? -13.905 37.728 37.808 1.00 18.56 131 GLU A C 1
ATOM 637 O O . GLU A 1 83 ? -13.403 36.609 37.751 1.00 19.06 131 GLU A O 1
ATOM 643 N N . VAL A 1 84 ? -13.207 38.839 38.062 1.00 18.46 132 VAL A N 1
ATOM 644 C CA . VAL A 1 84 ? -11.734 38.784 38.320 1.00 17.42 132 VAL A CA 1
ATOM 645 C C . VAL A 1 84 ? -11.378 39.703 39.486 1.00 17.37 132 VAL A C 1
ATOM 646 O O . VAL A 1 84 ? -11.909 40.838 39.543 1.00 18.54 132 VAL A O 1
ATOM 650 N N . ILE A 1 85 ? -10.440 39.273 40.342 1.00 16.87 133 ILE A N 1
ATOM 651 C CA . ILE A 1 85 ? -9.864 40.175 41.366 1.00 16.96 133 ILE A CA 1
ATOM 652 C C . ILE A 1 85 ? -8.351 40.216 41.161 1.00 16.87 133 ILE A C 1
ATOM 653 O O . ILE A 1 85 ? -7.763 39.157 40.926 1.00 16.77 133 ILE A O 1
ATOM 658 N N . ASN A 1 86 ? -7.782 41.419 41.216 1.00 16.04 134 ASN A N 1
ATOM 659 C CA . ASN A 1 86 ? -6.312 41.645 41.112 1.00 15.67 134 ASN A CA 1
ATOM 660 C C . ASN A 1 86 ? -5.866 42.252 42.438 1.00 16.09 134 ASN A C 1
ATOM 661 O O . ASN A 1 86 ? -6.345 43.389 42.766 1.00 17.50 134 ASN A O 1
ATOM 666 N N . LEU A 1 87 ? -5.049 41.529 43.198 1.00 16.74 135 LEU A N 1
ATOM 667 C CA . LEU A 1 87 ? -4.541 42.019 44.507 1.00 16.05 135 LEU A CA 1
ATOM 668 C C . LEU A 1 87 ? -3.041 42.264 44.383 1.00 16.22 135 LEU A C 1
ATOM 669 O O . LEU A 1 87 ? -2.305 41.308 44.045 1.00 16.39 135 LEU A O 1
ATOM 674 N N . LYS A 1 88 ? -2.613 43.483 44.684 1.00 15.75 136 LYS A N 1
ATOM 675 C CA . LYS A 1 88 ? -1.171 43.785 44.826 1.00 16.11 136 LYS A CA 1
ATOM 676 C C . LYS A 1 88 ? -0.898 44.437 46.175 1.00 16.66 136 LYS A C 1
ATOM 677 O O . LYS A 1 88 ? -1.533 45.485 46.535 1.00 16.99 136 LYS A O 1
ATOM 683 N N . ARG A 1 89 ? 0.084 43.876 46.865 1.00 17.05 137 ARG A N 1
ATOM 684 C CA . ARG A 1 89 ? 0.648 44.449 48.083 1.00 17.33 137 ARG A CA 1
ATOM 685 C C . ARG A 1 89 ? 2.087 44.840 47.822 1.00 17.37 137 ARG A C 1
ATOM 686 O O . ARG A 1 89 ? 2.632 44.525 46.776 1.00 17.52 137 ARG A O 1
ATOM 694 N N . GLN A 1 90 ? 2.669 45.530 48.773 1.00 18.03 138 GLN A N 1
ATOM 695 C CA . GLN A 1 90 ? 4.086 45.908 48.714 1.00 19.42 138 GLN A CA 1
ATOM 696 C C . GLN A 1 90 ? 4.899 44.677 48.333 1.00 18.90 138 GLN A C 1
ATOM 697 O O . GLN A 1 90 ? 4.771 43.643 48.958 1.00 18.02 138 GLN A O 1
ATOM 703 N N . VAL A 1 91 ? 5.686 44.793 47.265 1.00 18.83 139 VAL A N 1
ATOM 704 C CA . VAL A 1 91 ? 6.429 43.632 46.726 1.00 19.46 139 VAL A CA 1
ATOM 705 C C . VAL A 1 91 ? 7.729 43.452 47.509 1.00 19.54 139 VAL A C 1
ATOM 706 O O . VAL A 1 91 ? 8.109 42.297 47.748 1.00 18.10 139 VAL A O 1
ATOM 710 N N . TYR A 1 92 ? 8.439 44.543 47.783 1.00 19.64 140 TYR A N 1
ATOM 711 C CA . TYR A 1 92 ? 9.821 44.509 48.337 1.00 20.72 140 TYR A CA 1
ATOM 712 C C . TYR A 1 92 ? 9.817 44.813 49.835 1.00 22.00 140 TYR A C 1
ATOM 713 O O . TYR A 1 92 ? 9.147 45.700 50.308 1.00 22.93 140 TYR A O 1
ATOM 722 N N . ASP A 1 93 ? 10.605 44.030 50.541 1.00 23.28 141 ASP A N 1
ATOM 723 C CA . ASP A 1 93 ? 11.000 44.280 51.938 1.00 24.77 141 ASP A CA 1
ATOM 724 C C . ASP A 1 93 ? 12.166 45.240 51.832 1.00 25.76 141 ASP A C 1
ATOM 725 O O . ASP A 1 93 ? 13.251 44.796 51.444 1.00 29.53 141 ASP A O 1
ATOM 730 N N . GLY A 1 94 ? 11.933 46.513 52.077 1.00 24.96 142 GLY A N 1
ATOM 731 C CA . GLY A 1 94 ? 12.926 47.559 51.806 1.00 24.39 142 GLY A CA 1
ATOM 732 C C . GLY A 1 94 ? 12.739 48.136 50.414 1.00 23.63 142 GLY A C 1
ATOM 733 O O . GLY A 1 94 ? 11.613 48.182 49.937 1.00 23.12 142 GLY A O 1
ATOM 734 N N A GLN A 1 95 ? 13.820 48.643 49.811 0.50 24.00 143 GLN A N 1
ATOM 735 N N B GLN A 1 95 ? 13.834 48.504 49.766 0.50 23.67 143 GLN A N 1
ATOM 736 C CA A GLN A 1 95 ? 13.830 49.229 48.442 0.50 23.35 143 GLN A CA 1
ATOM 737 C CA B GLN A 1 95 ? 13.782 49.140 48.435 0.50 22.87 143 GLN A CA 1
ATOM 738 C C A GLN A 1 95 ? 14.453 48.233 47.455 0.50 21.94 143 GLN A C 1
ATOM 739 C C B GLN A 1 95 ? 14.504 48.268 47.420 0.50 21.72 143 GLN A C 1
ATOM 740 O O A GLN A 1 95 ? 15.437 47.546 47.823 0.50 22.89 143 GLN A O 1
ATOM 741 O O B GLN A 1 95 ? 15.587 47.714 47.729 0.50 22.43 143 GLN A O 1
ATOM 752 N N . ALA A 1 96 ? 13.926 48.195 46.230 1.00 20.54 144 ALA A N 1
ATOM 753 C CA . ALA A 1 96 ? 14.574 47.553 45.074 1.00 20.07 144 ALA A CA 1
ATOM 754 C C . ALA A 1 96 ? 15.677 48.458 44.527 1.00 20.33 144 ALA A C 1
ATOM 755 O O . ALA A 1 96 ? 15.521 49.678 44.507 1.00 21.22 144 ALA A O 1
ATOM 757 N N . THR A 1 97 ? 16.796 47.847 44.144 1.00 21.43 145 THR A N 1
ATOM 758 C CA . THR A 1 97 ? 17.890 48.447 43.362 1.00 20.98 145 THR A CA 1
ATOM 759 C C . THR A 1 97 ? 17.498 48.324 41.881 1.00 20.81 145 THR A C 1
ATOM 760 O O . THR A 1 97 ? 17.012 47.229 41.457 1.00 21.20 145 THR A O 1
ATOM 764 N N . ILE A 1 98 ? 17.737 49.373 41.102 1.00 20.27 146 ILE A N 1
ATOM 765 C CA . ILE A 1 98 ? 17.674 49.249 39.625 1.00 20.21 146 ILE A CA 1
ATOM 766 C C . ILE A 1 98 ? 18.981 48.609 39.160 1.00 21.43 146 ILE A C 1
ATOM 767 O O . ILE A 1 98 ? 20.004 49.285 39.136 1.00 23.22 146 ILE A O 1
ATOM 772 N N . GLY A 1 99 ? 18.933 47.317 38.881 1.00 22.17 147 GLY A N 1
ATOM 773 C CA . GLY A 1 99 ? 20.118 46.483 38.670 1.00 23.53 147 GLY A CA 1
ATOM 774 C C . GLY A 1 99 ? 20.283 46.141 37.208 1.00 24.90 147 GLY A C 1
ATOM 775 O O . GLY A 1 99 ? 19.496 46.559 36.385 1.00 22.39 147 GLY A O 1
ATOM 776 N N . ASN A 1 100 ? 21.292 45.350 36.959 1.00 27.37 148 ASN A N 1
ATOM 777 C CA . ASN A 1 100 ? 21.688 44.893 35.626 1.00 28.66 148 ASN A CA 1
ATOM 778 C C . ASN A 1 100 ? 20.710 43.818 35.158 1.00 28.41 148 ASN A C 1
ATOM 779 O O . ASN A 1 100 ? 20.258 43.005 35.947 1.00 29.52 148 ASN A O 1
ATOM 784 N N . GLY A 1 101 ? 20.341 43.873 33.890 1.00 26.70 149 GLY A N 1
ATOM 785 C CA . GLY A 1 101 ? 19.533 42.830 33.246 1.00 26.33 149 GLY A CA 1
ATOM 786 C C . GLY A 1 101 ? 20.287 42.261 32.070 1.00 28.79 149 GLY A C 1
ATOM 787 O O . GLY A 1 101 ? 21.523 42.097 32.149 1.00 31.56 149 GLY A O 1
ATOM 788 N N . ASN A 1 102 ? 19.562 42.059 30.989 1.00 28.41 150 ASN A N 1
ATOM 789 C CA . ASN A 1 102 ? 19.982 41.294 29.788 1.00 28.04 150 ASN A CA 1
ATOM 790 C C . ASN A 1 102 ? 19.495 42.076 28.567 1.00 27.20 150 ASN A C 1
ATOM 791 O O . ASN A 1 102 ? 18.287 42.267 28.396 1.00 25.80 150 ASN A O 1
ATOM 796 N N . PRO A 1 103 ? 20.388 42.606 27.700 1.00 27.93 151 PRO A N 1
ATOM 797 C CA . PRO A 1 103 ? 21.839 42.447 27.842 1.00 29.76 151 PRO A CA 1
ATOM 798 C C . PRO A 1 103 ? 22.468 43.258 28.977 1.00 30.93 151 PRO A C 1
ATOM 799 O O . PRO A 1 103 ? 21.998 44.352 29.226 1.00 31.94 151 PRO A O 1
ATOM 803 N N . SER A 1 104 ? 23.584 42.754 29.525 1.00 34.23 152 SER A N 1
ATOM 804 C CA . SER A 1 104 ? 24.413 43.424 30.561 1.00 35.10 152 SER A CA 1
ATOM 805 C C . SER A 1 104 ? 24.739 44.865 30.134 1.00 34.93 152 SER A C 1
ATOM 806 O O . SER A 1 104 ? 25.284 45.069 29.042 1.00 33.92 152 SER A O 1
ATOM 809 N N . GLY A 1 105 ? 24.460 45.838 30.994 1.00 35.45 153 GLY A N 1
ATOM 810 C CA . GLY A 1 105 ? 24.859 47.239 30.762 1.00 39.92 153 GLY A CA 1
ATOM 811 C C . GLY A 1 105 ? 23.774 48.041 30.079 1.00 38.51 153 GLY A C 1
ATOM 812 O O . GLY A 1 105 ? 23.872 49.284 30.085 1.00 42.29 153 GLY A O 1
ATOM 813 N N . GLN A 1 106 ? 22.739 47.368 29.574 1.00 35.45 154 GLN A N 1
ATOM 814 C CA . GLN A 1 106 ? 21.629 48.019 28.836 1.00 32.04 154 GLN A CA 1
ATOM 815 C C . GLN A 1 106 ? 20.314 47.730 29.549 1.00 26.41 154 GLN A C 1
ATOM 816 O O . GLN A 1 106 ? 19.710 48.656 30.032 1.00 28.64 154 GLN A O 1
ATOM 822 N N . GLY A 1 107 ? 19.948 46.462 29.632 1.00 23.70 155 GLY A N 1
ATOM 823 C CA . GLY A 1 107 ? 18.708 46.016 30.287 1.00 23.29 155 GLY A CA 1
ATOM 824 C C . GLY A 1 107 ? 18.794 46.320 31.771 1.00 22.06 155 GLY A C 1
ATOM 825 O O . GLY A 1 107 ? 19.867 46.177 32.337 1.00 22.50 155 GLY A O 1
ATOM 826 N N . LYS A 1 108 ? 17.712 46.834 32.342 1.00 21.86 156 LYS A N 1
ATOM 827 C CA . LYS A 1 108 ? 17.609 47.077 33.794 1.00 21.71 156 LYS A CA 1
ATOM 828 C C . LYS A 1 108 ? 16.564 46.118 34.362 1.00 20.84 156 LYS A C 1
ATOM 829 O O . LYS A 1 108 ? 15.491 45.964 33.746 1.00 19.46 156 LYS A O 1
ATOM 835 N N . ARG A 1 109 ? 16.858 45.544 35.525 1.00 20.27 157 ARG A N 1
ATOM 836 C CA . ARG A 1 109 ? 15.904 44.731 36.309 1.00 19.86 157 ARG A CA 1
ATOM 837 C C . ARG A 1 109 ? 15.977 45.155 37.783 1.00 18.67 157 ARG A C 1
ATOM 838 O O . ARG A 1 109 ? 17.056 45.396 38.321 1.00 18.79 157 ARG A O 1
ATOM 846 N N . LEU A 1 110 ? 14.832 45.210 38.425 1.00 18.69 158 LEU A N 1
ATOM 847 C CA . LEU A 1 110 ? 14.768 45.414 39.897 1.00 18.72 158 LEU A CA 1
ATOM 848 C C . LEU A 1 110 ? 15.395 44.216 40.597 1.00 20.74 158 LEU A C 1
ATOM 849 O O . LEU A 1 110 ? 15.186 43.071 40.172 1.00 21.38 158 LEU A O 1
ATOM 854 N N . LYS A 1 111 ? 16.153 44.486 41.642 1.00 20.89 159 LYS A N 1
ATOM 855 C CA . LYS A 1 111 ? 16.760 43.431 42.469 1.00 23.25 159 LYS A CA 1
ATOM 856 C C . LYS A 1 111 ? 16.496 43.798 43.924 1.00 23.02 159 LYS A C 1
ATOM 857 O O . LYS A 1 111 ? 16.746 44.934 44.317 1.00 23.37 159 LYS A O 1
ATOM 863 N N . GLY A 1 112 ? 15.986 42.866 44.700 1.00 24.21 160 GLY A N 1
ATOM 864 C CA . GLY A 1 112 ? 15.889 43.073 46.152 1.00 25.54 160 GLY A CA 1
ATOM 865 C C . GLY A 1 112 ? 15.167 41.900 46.757 1.00 27.13 160 GLY A C 1
ATOM 866 O O . GLY A 1 112 ? 15.081 40.859 46.090 1.00 29.73 160 GLY A O 1
ATOM 867 N N . THR A 1 113 ? 14.625 42.096 47.939 1.00 25.16 161 THR A N 1
ATOM 868 C CA . THR A 1 113 ? 14.033 41.040 48.764 1.00 25.55 161 THR A CA 1
ATOM 869 C C . THR A 1 113 ? 12.526 41.111 48.604 1.00 24.72 161 THR A C 1
ATOM 870 O O . THR A 1 113 ? 11.951 42.080 49.081 1.00 24.42 161 THR A O 1
ATOM 874 N N . LYS A 1 114 ? 11.944 40.136 47.930 1.00 24.63 162 LYS A N 1
ATOM 875 C CA . LYS A 1 114 ? 10.495 40.105 47.673 1.00 24.03 162 LYS A CA 1
ATOM 876 C C . LYS A 1 114 ? 9.797 39.437 48.846 1.00 24.13 162 LYS A C 1
ATOM 877 O O . LYS A 1 114 ? 10.359 38.506 49.427 1.00 24.07 162 LYS A O 1
ATOM 883 N N . ILE A 1 115 ? 8.611 39.935 49.169 1.00 22.20 163 ILE A N 1
ATOM 884 C CA . ILE A 1 115 ? 7.818 39.454 50.323 1.00 21.57 163 ILE A CA 1
ATOM 885 C C . ILE A 1 115 ? 6.946 38.303 49.837 1.00 22.03 163 ILE A C 1
ATOM 886 O O . ILE A 1 115 ? 6.356 38.383 48.719 1.00 21.49 163 ILE A O 1
ATOM 891 N N . SER A 1 116 ? 6.836 37.269 50.664 1.00 22.97 164 SER A N 1
ATOM 892 C CA . SER A 1 116 ? 5.834 36.204 50.458 1.00 23.31 164 SER A CA 1
ATOM 893 C C . SER A 1 116 ? 4.840 36.323 51.598 1.00 22.23 164 SER A C 1
ATOM 894 O O . SER A 1 116 ? 5.182 35.929 52.697 1.00 23.92 164 SER A O 1
ATOM 897 N N . TYR A 1 117 ? 3.705 36.956 51.360 1.00 21.17 165 TYR A N 1
ATOM 898 C CA . TYR A 1 117 ? 2.690 37.167 52.422 1.00 21.49 165 TYR A CA 1
ATOM 899 C C . TYR A 1 117 ? 2.146 35.810 52.849 1.00 21.54 165 TYR A C 1
ATOM 900 O O . TYR A 1 117 ? 2.128 34.847 52.045 1.00 23.07 165 TYR A O 1
ATOM 909 N N . LYS A 1 118 ? 1.594 35.749 54.050 1.00 23.98 166 LYS A N 1
ATOM 910 C CA . LYS A 1 118 ? 0.944 34.495 54.489 1.00 24.64 166 LYS A CA 1
ATOM 911 C C . LYS A 1 118 ? -0.449 34.808 55.014 1.00 24.26 166 LYS A C 1
ATOM 912 O O . LYS A 1 118 ? -0.781 35.997 55.147 1.00 24.26 166 LYS A O 1
ATOM 918 N N . ASN A 1 119 ? -1.215 33.763 55.330 1.00 23.11 167 ASN A N 1
ATOM 919 C CA . ASN A 1 119 ? -2.601 33.898 55.852 1.00 23.85 167 ASN A CA 1
ATOM 920 C C . ASN A 1 119 ? -3.394 34.910 55.015 1.00 22.30 167 ASN A C 1
ATOM 921 O O . ASN A 1 119 ? -4.075 35.779 55.584 1.00 24.26 167 ASN A O 1
ATOM 926 N N . THR A 1 120 ? -3.344 34.724 53.707 1.00 22.94 168 THR A N 1
ATOM 927 C CA . THR A 1 120 ? -4.055 35.553 52.701 1.00 21.99 168 THR A CA 1
ATOM 928 C C . THR A 1 120 ? -5.367 34.863 52.379 1.00 22.05 168 THR A C 1
ATOM 929 O O . THR A 1 120 ? -5.372 33.639 52.123 1.00 23.93 168 THR A O 1
ATOM 933 N N . ALA A 1 121 ? -6.452 35.605 52.362 1.00 21.90 169 ALA A N 1
ATOM 934 C CA . ALA A 1 121 ? -7.743 35.044 51.929 1.00 21.71 169 ALA A CA 1
ATOM 935 C C . ALA A 1 121 ? -8.549 36.166 51.304 1.00 20.98 169 ALA A C 1
ATOM 936 O O . ALA A 1 121 ? -8.358 37.336 51.689 1.00 20.42 169 ALA A O 1
ATOM 938 N N . ILE A 1 122 ? -9.429 35.786 50.388 1.00 21.69 170 ILE A N 1
ATOM 939 C CA . ILE A 1 122 ? -10.391 36.727 49.782 1.00 21.92 170 ILE A CA 1
ATOM 940 C C . ILE A 1 122 ? -11.775 36.119 49.975 1.00 21.17 170 ILE A C 1
ATOM 941 O O . ILE A 1 122 ? -11.976 34.966 49.577 1.00 20.51 170 ILE A O 1
ATOM 946 N N . VAL A 1 123 ? -12.664 36.893 50.577 1.00 21.09 171 VAL A N 1
ATOM 947 C CA . VAL A 1 123 ? -14.044 36.437 50.835 1.00 22.24 171 VAL A CA 1
ATOM 948 C C . VAL A 1 123 ? -14.990 37.487 50.276 1.00 22.18 171 VAL A C 1
ATOM 949 O O . VAL A 1 123 ? -14.774 38.700 50.529 1.00 20.71 171 VAL A O 1
ATOM 953 N N . ILE A 1 124 ? -16.010 37.040 49.549 1.00 22.33 172 ILE A N 1
ATOM 954 C CA . ILE A 1 124 ? -16.998 37.984 48.984 1.00 22.61 172 ILE A CA 1
ATOM 955 C C . ILE A 1 124 ? -18.398 37.608 49.473 1.00 23.28 172 ILE A C 1
ATOM 956 O O . ILE A 1 124 ? -18.634 36.443 49.844 1.00 24.14 172 ILE A O 1
ATOM 961 N N . GLY A 1 125 ? -19.315 38.567 49.453 1.00 23.84 173 GLY A N 1
ATOM 962 C CA . GLY A 1 125 ? -20.713 38.263 49.787 1.00 24.28 173 GLY A CA 1
ATOM 963 C C . GLY A 1 125 ? -21.581 39.488 49.739 1.00 26.94 173 GLY A C 1
ATOM 964 O O . GLY A 1 125 ? -21.104 40.572 49.265 1.00 25.75 173 GLY A O 1
ATOM 965 N N . ASN A 1 126 ? -22.820 39.319 50.209 1.00 27.21 174 ASN A N 1
ATOM 966 C CA . ASN A 1 126 ? -23.865 40.354 50.124 1.00 29.49 174 ASN A CA 1
ATOM 967 C C . ASN A 1 126 ? -24.204 40.854 51.513 1.00 30.50 174 ASN A C 1
ATOM 968 O O . ASN A 1 126 ? -24.958 41.808 51.577 1.00 33.38 174 ASN A O 1
ATOM 973 N N . GLU A 1 127 ? -23.622 40.268 52.555 1.00 29.74 175 GLU A N 1
ATOM 974 C CA . GLU A 1 127 ? -23.821 40.757 53.935 1.00 31.25 175 GLU A CA 1
ATOM 975 C C . GLU A 1 127 ? -22.574 41.528 54.331 1.00 27.83 175 GLU A C 1
ATOM 976 O O . GLU A 1 127 ? -21.505 41.005 54.119 1.00 26.31 175 GLU A O 1
ATOM 982 N N . GLU A 1 128 ? -22.746 42.708 54.925 1.00 27.77 176 GLU A N 1
ATOM 983 C CA . GLU A 1 128 ? -21.621 43.560 55.378 1.00 28.72 176 GLU A CA 1
ATOM 984 C C . GLU A 1 128 ? -20.683 42.783 56.320 1.00 28.14 176 GLU A C 1
ATOM 985 O O . GLU A 1 128 ? -19.473 43.039 56.266 1.00 27.65 176 GLU A O 1
ATOM 991 N N . ASP A 1 129 ? -21.217 41.913 57.198 1.00 28.29 177 ASP A N 1
ATOM 992 C CA . ASP A 1 129 ? -20.389 41.077 58.117 1.00 30.18 177 ASP A CA 1
ATOM 993 C C . ASP A 1 129 ? -19.955 39.759 57.466 1.00 30.23 177 ASP A C 1
ATOM 994 O O . ASP A 1 129 ? -19.378 38.951 58.180 1.00 31.04 177 ASP A O 1
ATOM 999 N N . LEU A 1 130 ? -20.227 39.568 56.163 1.00 28.44 178 LEU A N 1
ATOM 1000 C CA . LEU A 1 130 ? -19.829 38.373 55.377 1.00 28.99 178 LEU A CA 1
ATOM 1001 C C . LEU A 1 130 ? -20.276 37.076 56.074 1.00 29.54 178 LEU A C 1
ATOM 1002 O O . LEU A 1 130 ? -19.683 36.032 55.789 1.00 30.36 178 LEU A O 1
ATOM 1007 N N . SER A 1 131 ? -21.401 37.097 56.785 1.00 30.92 179 SER A N 1
ATOM 1008 C CA . SER A 1 131 ? -22.055 35.869 57.322 1.00 33.21 179 SER A CA 1
ATOM 1009 C C . SER A 1 131 ? -22.444 34.930 56.168 1.00 33.65 179 SER A C 1
ATOM 1010 O O . SER A 1 131 ? -22.603 33.718 56.409 1.00 33.93 179 SER A O 1
ATOM 1013 N N . ASP A 1 132 ? -22.556 35.470 54.943 1.00 30.15 180 ASP A N 1
ATOM 1014 C CA . ASP A 1 132 ? -22.897 34.723 53.711 1.00 31.16 180 ASP A CA 1
ATOM 1015 C C . ASP A 1 132 ? -21.647 34.570 52.832 1.00 29.25 180 ASP A C 1
ATOM 1016 O O . ASP A 1 132 ? -21.789 34.277 51.640 1.00 27.76 180 ASP A O 1
ATOM 1021 N N . GLY A 1 133 ? -20.469 34.772 53.415 1.00 28.12 181 GLY A N 1
ATOM 1022 C CA . GLY A 1 133 ? -19.204 34.895 52.675 1.00 28.09 181 GLY A CA 1
ATOM 1023 C C . GLY A 1 133 ? -18.915 33.684 51.815 1.00 27.65 181 GLY A C 1
ATOM 1024 O O . GLY A 1 133 ? -19.114 32.574 52.308 1.00 28.81 181 GLY A O 1
ATOM 1025 N N . GLN A 1 134 ? -18.444 33.902 50.585 1.00 27.00 182 GLN A N 1
ATOM 1026 C CA . GLN A 1 134 ? -17.970 32.848 49.662 1.00 27.06 182 GLN A CA 1
ATOM 1027 C C . GLN A 1 134 ? -16.462 33.024 49.513 1.00 26.72 182 GLN A C 1
ATOM 1028 O O . GLN A 1 134 ? -16.011 34.176 49.276 1.00 26.53 182 GLN A O 1
ATOM 1034 N N . ILE A 1 135 ? -15.714 31.930 49.650 1.00 24.67 183 ILE A N 1
ATOM 1035 C CA . ILE A 1 135 ? -14.235 31.956 49.580 1.00 25.03 183 ILE A CA 1
ATOM 1036 C C . ILE A 1 135 ? -13.814 31.993 48.120 1.00 23.13 183 ILE A C 1
ATOM 1037 O O . ILE A 1 135 ? -14.230 31.113 47.338 1.00 23.82 183 ILE A O 1
ATOM 1042 N N . VAL A 1 136 ? -13.076 33.031 47.745 1.00 22.25 184 VAL A N 1
ATOM 1043 C CA . VAL A 1 136 ? -12.440 33.125 46.410 1.00 22.52 184 VAL A CA 1
ATOM 1044 C C . VAL A 1 136 ? -11.032 32.526 46.483 1.00 21.95 184 VAL A C 1
ATOM 1045 O O . VAL A 1 136 ? -10.607 31.888 45.504 1.00 21.92 184 VAL A O 1
ATOM 1049 N N . TYR A 1 137 ? -10.350 32.748 47.602 1.00 21.94 185 TYR A N 1
ATOM 1050 C CA . TYR A 1 137 ? -8.952 32.317 47.828 1.00 21.49 185 TYR A CA 1
ATOM 1051 C C . TYR A 1 137 ? -8.687 32.182 49.315 1.00 22.45 185 TYR A C 1
ATOM 1052 O O . TYR A 1 137 ? -9.226 32.981 50.135 1.00 23.10 185 TYR A O 1
ATOM 1061 N N . TYR A 1 138 ? -7.866 31.198 49.671 1.00 23.41 186 TYR A N 1
ATOM 1062 C CA . TYR A 1 138 ? -7.618 30.858 51.093 1.00 22.99 186 TYR A CA 1
ATOM 1063 C C . TYR A 1 138 ? -6.288 30.119 51.228 1.00 23.51 186 TYR A C 1
ATOM 1064 O O . TYR A 1 138 ? -6.106 29.053 50.604 1.00 25.31 186 TYR A O 1
ATOM 1073 N N . GLU A 1 139 ? -5.355 30.761 51.929 1.00 24.90 187 GLU A N 1
ATOM 1074 C CA . GLU A 1 139 ? -3.970 30.277 52.146 1.00 25.64 187 GLU A CA 1
ATOM 1075 C C . GLU A 1 139 ? -3.661 30.451 53.635 1.00 27.12 187 GLU A C 1
ATOM 1076 O O . GLU A 1 139 ? -3.965 31.541 54.172 1.00 25.75 187 GLU A O 1
ATOM 1082 N N . GLY A 1 140 ? -3.070 29.428 54.269 1.00 26.82 188 GLY A N 1
ATOM 1083 C CA . GLY A 1 140 ? -2.697 29.461 55.693 1.00 27.00 188 GLY A CA 1
ATOM 1084 C C . GLY A 1 140 ? -3.925 29.270 56.548 1.00 26.79 188 GLY A C 1
ATOM 1085 O O . GLY A 1 140 ? -4.748 28.454 56.171 1.00 27.78 188 GLY A O 1
ATOM 1086 N N . ASN A 1 141 ? -4.100 30.040 57.613 1.00 26.83 189 ASN A N 1
ATOM 1087 C CA . ASN A 1 141 ? -5.217 29.778 58.545 1.00 27.83 189 ASN A CA 1
ATOM 1088 C C . ASN A 1 141 ? -5.868 31.052 59.061 1.00 27.14 189 ASN A C 1
ATOM 1089 O O . ASN A 1 141 ? -6.254 31.109 60.232 1.00 30.41 189 ASN A O 1
ATOM 1094 N N . PRO A 1 142 ? -6.117 32.101 58.259 1.00 26.69 190 PRO A N 1
ATOM 1095 C CA . PRO A 1 142 ? -6.785 33.277 58.806 1.00 26.00 190 PRO A CA 1
ATOM 1096 C C . PRO A 1 142 ? -8.212 32.914 59.240 1.00 26.37 190 PRO A C 1
ATOM 1097 O O . PRO A 1 142 ? -8.828 32.035 58.649 1.00 26.31 190 PRO A O 1
ATOM 1101 N N . THR A 1 143 ? -8.683 33.578 60.285 1.00 27.62 191 THR A N 1
ATOM 1102 C CA . THR A 1 143 ? -10.001 33.297 60.894 1.00 29.19 191 THR A CA 1
ATOM 1103 C C . THR A 1 143 ? -11.082 33.849 59.975 1.00 27.74 191 THR A C 1
ATOM 1104 O O . THR A 1 143 ? -11.168 35.062 59.861 1.00 29.51 191 THR A O 1
ATOM 1108 N N . LEU A 1 144 ? -11.936 32.989 59.444 1.00 27.78 192 LEU A N 1
ATOM 1109 C CA . LEU A 1 144 ? -13.012 33.428 58.528 1.00 29.52 192 LEU A CA 1
ATOM 1110 C C . LEU A 1 144 ? -14.170 34.032 59.320 1.00 30.61 192 LEU A C 1
ATOM 1111 O O . LEU A 1 144 ? -14.312 33.811 60.539 1.00 29.12 192 LEU A O 1
ATOM 1116 N N . PRO A 1 145 ? -15.049 34.806 58.646 1.00 30.96 193 PRO A N 1
ATOM 1117 C CA . PRO A 1 145 ? -16.255 35.321 59.295 1.00 34.97 193 PRO A CA 1
ATOM 1118 C C . PRO A 1 145 ? -17.063 34.137 59.852 1.00 35.55 193 PRO A C 1
ATOM 1119 O O . PRO A 1 145 ? -17.004 33.073 59.252 1.00 34.83 193 PRO A O 1
ATOM 1123 N N . ASP A 1 146 ? -17.784 34.318 60.967 1.00 40.37 194 ASP A N 1
ATOM 1124 C CA . ASP A 1 146 ? -18.753 33.296 61.449 1.00 43.12 194 ASP A CA 1
ATOM 1125 C C . ASP A 1 146 ? -19.706 32.990 60.299 1.00 39.42 194 ASP A C 1
ATOM 1126 O O . ASP A 1 146 ? -20.134 33.954 59.644 1.00 41.44 194 ASP A O 1
ATOM 1131 N N . GLY A 1 147 ? -19.990 31.708 60.075 1.00 42.86 195 GLY A N 1
ATOM 1132 C CA . GLY A 1 147 ? -20.892 31.197 59.024 1.00 42.43 195 GLY A CA 1
ATOM 1133 C C . GLY A 1 147 ? -20.141 30.736 57.782 1.00 44.01 195 GLY A C 1
ATOM 1134 O O . GLY A 1 147 ? -20.780 30.177 56.884 1.00 46.80 195 GLY A O 1
ATOM 1135 N N . VAL A 1 148 ? -18.841 31.007 57.684 1.00 39.40 196 VAL A N 1
ATOM 1136 C CA . VAL A 1 148 ? -18.042 30.652 56.480 1.00 36.45 196 VAL A CA 1
ATOM 1137 C C . VAL A 1 148 ? -17.179 29.426 56.799 1.00 35.43 196 VAL A C 1
ATOM 1138 O O . VAL A 1 148 ? -16.235 29.573 57.547 1.00 35.36 196 VAL A O 1
ATOM 1142 N N . LYS A 1 149 ? -17.472 28.280 56.179 1.00 39.65 197 LYS A N 1
ATOM 1143 C CA . LYS A 1 149 ? -16.680 27.020 56.259 1.00 40.44 197 LYS A CA 1
ATOM 1144 C C . LYS A 1 149 ? -15.279 27.208 55.655 1.00 39.48 197 LYS A C 1
ATOM 1145 O O . LYS A 1 149 ? -15.161 27.823 54.568 1.00 32.32 197 LYS A O 1
ATOM 1151 N N . GLN A 1 150 ? -14.257 26.652 56.312 1.00 38.97 198 GLN A N 1
ATOM 1152 C CA . GLN A 1 150 ? -12.900 26.370 55.747 1.00 38.72 198 GLN A CA 1
ATOM 1153 C C . GLN A 1 150 ? -13.030 25.630 54.427 1.00 35.92 198 GLN A C 1
ATOM 1154 O O . GLN A 1 150 ? -13.791 24.674 54.340 1.00 35.69 198 GLN A O 1
ATOM 1160 N N . PRO A 1 151 ? -12.230 25.961 53.402 1.00 32.69 199 PRO A N 1
ATOM 1161 C CA . PRO A 1 151 ? -12.215 25.166 52.176 1.00 34.53 199 PRO A CA 1
ATOM 1162 C C . PRO A 1 151 ? -11.472 23.848 52.437 1.00 36.51 199 PRO A C 1
ATOM 1163 O O . PRO A 1 151 ? -10.601 23.844 53.285 1.00 39.28 199 PRO A O 1
ATOM 1167 N N . GLU A 1 152 ? -11.791 22.779 51.711 1.00 38.19 200 GLU A N 1
ATOM 1168 C CA . GLU A 1 152 ? -11.085 21.483 51.893 1.00 44.21 200 GLU A CA 1
ATOM 1169 C C . GLU A 1 152 ? -9.643 21.642 51.384 1.00 40.82 200 GLU A C 1
ATOM 1170 O O . GLU A 1 152 ? -8.735 21.160 52.076 1.00 40.99 200 GLU A O 1
ATOM 1176 N N . ASN A 1 153 ? -9.430 22.328 50.253 1.00 36.43 201 ASN A N 1
ATOM 1177 C CA . ASN A 1 153 ? -8.071 22.585 49.707 1.00 36.40 201 ASN A CA 1
ATOM 1178 C C . ASN A 1 153 ? -7.650 24.016 50.058 1.00 35.73 201 ASN A C 1
ATOM 1179 O O . ASN A 1 153 ? -8.393 24.960 49.745 1.00 34.52 201 ASN A O 1
ATOM 1184 N N . VAL A 1 154 ? -6.498 24.137 50.702 1.00 34.35 202 VAL A N 1
ATOM 1185 C CA . VAL A 1 154 ? -5.907 25.422 51.162 1.00 33.38 202 VAL A CA 1
ATOM 1186 C C . VAL A 1 154 ? -4.655 25.648 50.312 1.00 34.33 202 VAL A C 1
ATOM 1187 O O . VAL A 1 154 ? -3.959 24.677 50.001 1.00 32.92 202 VAL A O 1
ATOM 1191 N N . SER A 1 155 ? -4.402 26.891 49.920 1.00 30.89 203 SER A N 1
ATOM 1192 C CA . SER A 1 155 ? -3.243 27.285 49.092 1.00 28.66 203 SER A CA 1
ATOM 1193 C C . SER A 1 155 ? -2.031 27.539 49.988 1.00 28.86 203 SER A C 1
ATOM 1194 O O . SER A 1 155 ? -2.187 27.703 51.221 1.00 28.16 203 SER A O 1
ATOM 1197 N N . LYS A 1 156 ? -0.855 27.516 49.373 1.00 28.61 204 LYS A N 1
ATOM 1198 C CA . LYS A 1 156 ? 0.433 27.855 50.002 1.00 31.11 204 LYS A CA 1
ATOM 1199 C C . LYS A 1 156 ? 0.806 29.261 49.571 1.00 27.38 204 LYS A C 1
ATOM 1200 O O . LYS A 1 156 ? 0.365 29.703 48.510 1.00 27.62 204 LYS A O 1
ATOM 1206 N N . PRO A 1 157 ? 1.620 29.989 50.365 1.00 26.23 205 PRO A N 1
ATOM 1207 C CA . PRO A 1 157 ? 2.050 31.326 50.001 1.00 25.55 205 PRO A CA 1
ATOM 1208 C C . PRO A 1 157 ? 2.715 31.367 48.621 1.00 26.15 205 PRO A C 1
ATOM 1209 O O . PRO A 1 157 ? 3.293 30.404 48.185 1.00 26.90 205 PRO A O 1
ATOM 1213 N N . TYR A 1 158 ? 2.584 32.513 47.961 1.00 24.16 206 TYR A N 1
ATOM 1214 C CA . TYR A 1 158 ? 3.300 32.853 46.719 1.00 22.58 206 TYR A CA 1
ATOM 1215 C C . TYR A 1 158 ? 4.130 34.112 46.947 1.00 22.23 206 TYR A C 1
ATOM 1216 O O . TYR A 1 158 ? 3.904 34.910 47.889 1.00 24.33 206 TYR A O 1
ATOM 1225 N N . GLU A 1 159 ? 5.045 34.346 46.016 1.00 24.31 207 GLU A N 1
ATOM 1226 C CA . GLU A 1 159 ? 5.928 35.533 46.059 1.00 24.82 207 GLU A CA 1
ATOM 1227 C C . GLU A 1 159 ? 5.191 36.698 45.409 1.00 22.28 207 GLU A C 1
ATOM 1228 O O . GLU A 1 159 ? 4.639 36.502 44.305 1.00 20.65 207 GLU A O 1
ATOM 1234 N N . GLU A 1 160 ? 5.138 37.838 46.101 1.00 20.98 208 GLU A N 1
ATOM 1235 C CA . GLU A 1 160 ? 4.450 39.037 45.578 1.00 18.85 208 GLU A CA 1
ATOM 1236 C C . GLU A 1 160 ? 5.126 39.437 44.261 1.00 19.97 208 GLU A C 1
ATOM 1237 O O . GLU A 1 160 ? 6.361 39.291 44.126 1.00 20.52 208 GLU A O 1
ATOM 1243 N N . ALA A 1 161 ? 4.313 39.849 43.311 1.00 18.47 209 ALA A N 1
ATOM 1244 C CA . ALA A 1 161 ? 4.743 40.174 41.946 1.00 19.22 209 ALA A CA 1
ATOM 1245 C C . ALA A 1 161 ? 4.420 41.632 41.602 1.00 17.74 209 ALA A C 1
ATOM 1246 O O . ALA A 1 161 ? 3.457 42.210 42.132 1.00 16.30 209 ALA A O 1
ATOM 1248 N N . MET A 1 162 ? 5.123 42.150 40.584 1.00 17.38 210 MET A N 1
ATOM 1249 C CA . MET A 1 162 ? 4.989 43.543 40.100 1.00 15.99 210 MET A CA 1
ATOM 1250 C C . MET A 1 162 ? 3.530 43.813 39.709 1.00 16.50 210 MET A C 1
ATOM 1251 O O . MET A 1 162 ? 3.070 44.922 39.934 1.00 17.00 210 MET A O 1
ATOM 1256 N N . GLY A 1 163 ? 2.832 42.840 39.131 1.00 15.31 211 GLY A N 1
ATOM 1257 C CA . GLY A 1 163 ? 1.456 43.034 38.639 1.00 15.25 211 GLY A CA 1
ATOM 1258 C C . GLY A 1 163 ? 0.406 42.588 39.637 1.00 15.43 211 GLY A C 1
ATOM 1259 O O . GLY A 1 163 ? -0.795 42.578 39.296 1.00 16.39 211 GLY A O 1
ATOM 1260 N N . GLY A 1 164 ? 0.838 42.100 40.784 1.00 15.66 212 GLY A N 1
ATOM 1261 C CA . GLY A 1 164 ? -0.089 41.521 41.756 1.00 16.05 212 GLY A CA 1
ATOM 1262 C C . GLY A 1 164 ? -0.440 40.087 41.408 1.00 16.29 212 GLY A C 1
ATOM 1263 O O . GLY A 1 164 ? 0.181 39.499 40.528 1.00 17.22 212 GLY A O 1
ATOM 1264 N N . GLN A 1 165 ? -1.477 39.571 42.044 1.00 16.43 213 GLN A N 1
ATOM 1265 C CA . GLN A 1 165 ? -1.994 38.201 41.861 1.00 16.51 213 GLN A CA 1
ATOM 1266 C C . GLN A 1 165 ? -3.409 38.305 41.307 1.00 16.27 213 GLN A C 1
ATOM 1267 O O . GLN A 1 165 ? -4.053 39.346 41.473 1.00 15.48 213 GLN A O 1
ATOM 1273 N N . TRP A 1 166 ? -3.800 37.305 40.540 1.00 16.36 214 TRP A N 1
ATOM 1274 C CA . TRP A 1 166 ? -5.079 37.271 39.803 1.00 16.50 214 TRP A CA 1
ATOM 1275 C C . TRP A 1 166 ? -5.913 36.113 40.340 1.00 17.13 214 TRP A C 1
ATOM 1276 O O . TRP A 1 166 ? -5.390 35.007 40.481 1.00 17.05 214 TRP A O 1
ATOM 1287 N N . PHE A 1 167 ? -7.157 36.410 40.709 1.00 17.04 215 PHE A N 1
ATOM 1288 C CA . PHE A 1 167 ? -8.092 35.416 41.269 1.00 18.07 215 PHE A CA 1
ATOM 1289 C C . PHE A 1 167 ? -9.388 35.423 40.448 1.00 17.84 215 PHE A C 1
ATOM 1290 O O . PHE A 1 167 ? -9.802 36.475 39.957 1.00 17.14 215 PHE A O 1
ATOM 1298 N N . TYR A 1 168 ? -10.019 34.264 40.370 1.00 18.27 216 TYR A N 1
ATOM 1299 C CA . TYR A 1 168 ? -11.228 34.010 39.562 1.00 19.03 216 TYR A CA 1
ATOM 1300 C C . TYR A 1 168 ? -12.250 33.322 40.459 1.00 21.56 216 TYR A C 1
ATOM 1301 O O . TYR A 1 168 ? -11.959 33.072 41.650 1.00 21.64 216 TYR A O 1
ATOM 1310 N N . MET A 1 169 ? -13.427 33.035 39.908 1.00 22.16 217 MET A N 1
ATOM 1311 C CA . MET A 1 169 ? -14.603 32.725 40.744 1.00 23.42 217 MET A CA 1
ATOM 1312 C C . MET A 1 169 ? -14.884 31.216 40.770 1.00 24.89 217 MET A C 1
ATOM 1313 O O . MET A 1 169 ? -16.013 30.839 41.170 1.00 27.45 217 MET A O 1
ATOM 1318 N N . ASP A 1 170 ? -13.888 30.383 40.449 1.00 22.39 218 ASP A N 1
ATOM 1319 C CA . ASP A 1 170 ? -14.056 28.912 40.525 1.00 24.09 218 ASP A CA 1
ATOM 1320 C C . ASP A 1 170 ? -13.020 28.321 41.480 1.00 23.28 218 ASP A C 1
ATOM 1321 O O . ASP A 1 170 ? -11.868 28.092 41.063 1.00 22.49 218 ASP A O 1
ATOM 1326 N N . TYR A 1 171 ? -13.417 28.086 42.719 1.00 25.95 219 TYR A N 1
ATOM 1327 C CA . TYR A 1 171 ? -12.485 27.588 43.758 1.00 27.11 219 TYR A CA 1
ATOM 1328 C C . TYR A 1 171 ? -11.900 26.225 43.337 1.00 27.45 219 TYR A C 1
ATOM 1329 O O . TYR A 1 171 ? -10.762 25.933 43.696 1.00 26.33 219 TYR A O 1
ATOM 1338 N N . ALA A 1 172 ? -12.624 25.417 42.566 1.00 28.01 220 ALA A N 1
ATOM 1339 C CA . ALA A 1 172 ? -12.164 24.082 42.091 1.00 30.00 220 ALA A CA 1
ATOM 1340 C C . ALA A 1 172 ? -11.049 24.234 41.057 1.00 31.69 220 ALA A C 1
ATOM 1341 O O . ALA A 1 172 ? -10.326 23.259 40.791 1.00 31.76 220 ALA A O 1
ATOM 1343 N N . ASN A 1 173 ? -10.936 25.407 40.443 1.00 28.93 221 ASN A N 1
ATOM 1344 C CA . ASN A 1 173 ? -9.896 25.656 39.425 1.00 27.73 221 ASN A CA 1
ATOM 1345 C C . ASN A 1 173 ? -8.674 26.252 40.122 1.00 27.56 221 ASN A C 1
ATOM 1346 O O . ASN A 1 173 ? -8.620 27.475 40.304 1.00 26.27 221 ASN A O 1
ATOM 1351 N N . LYS A 1 174 ? -7.746 25.396 40.541 1.00 27.55 222 LYS A N 1
ATOM 1352 C CA . LYS A 1 174 ? -6.470 25.780 41.199 1.00 28.28 222 LYS A CA 1
ATOM 1353 C C . LYS A 1 174 ? -6.727 26.702 42.398 1.00 25.48 222 LYS A C 1
ATOM 1354 O O . LYS A 1 174 ? -6.000 27.703 42.559 1.00 24.58 222 LYS A O 1
ATOM 1360 N N . ASN A 1 175 ? -7.732 26.379 43.192 1.00 25.29 223 ASN A N 1
ATOM 1361 C CA . ASN A 1 175 ? -8.034 27.057 44.484 1.00 25.60 223 ASN A CA 1
ATOM 1362 C C . ASN A 1 175 ? -8.247 28.557 44.247 1.00 22.87 223 ASN A C 1
ATOM 1363 O O . ASN A 1 175 ? -7.908 29.357 45.139 1.00 23.22 223 ASN A O 1
ATOM 1368 N N . GLY A 1 176 ? -8.847 28.918 43.108 1.00 23.46 224 GLY A N 1
ATOM 1369 C CA . GLY A 1 176 ? -9.227 30.311 42.795 1.00 22.18 224 GLY A CA 1
ATOM 1370 C C . GLY A 1 176 ? -8.181 31.040 41.956 1.00 21.30 224 GLY A C 1
ATOM 1371 O O . GLY A 1 176 ? -8.422 32.226 41.588 1.00 20.38 224 GLY A O 1
ATOM 1372 N N . LEU A 1 177 ? -7.015 30.430 41.729 1.00 20.04 225 LEU A N 1
ATOM 1373 C CA . LEU A 1 177 ? -5.931 31.066 40.935 1.00 19.92 225 LEU A CA 1
ATOM 1374 C C . LEU A 1 177 ? -6.092 30.730 39.452 1.00 20.14 225 LEU A C 1
ATOM 1375 O O . LEU A 1 177 ? -5.436 31.385 38.625 1.00 21.75 225 LEU A O 1
ATOM 1380 N N . GLY A 1 178 ? -6.929 29.750 39.114 1.00 21.33 226 GLY A N 1
ATOM 1381 C CA . GLY A 1 178 ? -7.073 29.282 37.724 1.00 21.01 226 GLY A CA 1
ATOM 1382 C C . GLY A 1 178 ? -8.084 30.101 36.936 1.00 20.32 226 GLY A C 1
ATOM 1383 O O . GLY A 1 178 ? -9.257 30.229 37.386 1.00 21.25 226 GLY A O 1
ATOM 1384 N N . ALA A 1 179 ? -7.663 30.580 35.766 1.00 20.01 227 ALA A N 1
ATOM 1385 C CA . ALA A 1 179 ? -8.473 31.410 34.861 1.00 21.11 227 ALA A CA 1
ATOM 1386 C C . ALA A 1 179 ? -9.716 30.640 34.426 1.00 21.21 227 ALA A C 1
ATOM 1387 O O . ALA A 1 179 ? -9.622 29.483 34.049 1.00 22.35 227 ALA A O 1
ATOM 1389 N N . THR A 1 180 ? -10.870 31.285 34.535 1.00 21.50 228 THR A N 1
ATOM 1390 C CA . THR A 1 180 ? -12.193 30.713 34.233 1.00 20.73 228 THR A CA 1
ATOM 1391 C C . THR A 1 180 ? -12.584 31.004 32.776 1.00 22.23 228 THR A C 1
ATOM 1392 O O . THR A 1 180 ? -11.927 31.817 32.106 1.00 21.36 228 THR A O 1
ATOM 1396 N N . GLU A 1 181 ? -13.661 30.367 32.341 1.00 24.31 229 GLU A N 1
ATOM 1397 C CA . GLU A 1 181 ? -14.336 30.698 31.066 1.00 28.34 229 GLU A CA 1
ATOM 1398 C C . GLU A 1 181 ? -14.825 32.130 31.203 1.00 25.41 229 GLU A C 1
ATOM 1399 O O . GLU A 1 181 ? -15.247 32.505 32.324 1.00 22.94 229 GLU A O 1
ATOM 1405 N N . LEU A 1 182 ? -14.843 32.866 30.104 1.00 24.60 230 LEU A N 1
ATOM 1406 C CA . LEU A 1 182 ? -15.401 34.234 30.081 1.00 23.71 230 LEU A CA 1
ATOM 1407 C C . LEU A 1 182 ? -16.773 34.189 30.753 1.00 24.40 230 LEU A C 1
ATOM 1408 O O . LEU A 1 182 ? -17.526 33.252 30.475 1.00 23.06 230 LEU A O 1
ATOM 1413 N N . GLY A 1 183 ? -17.067 35.137 31.648 1.00 23.96 231 GLY A N 1
ATOM 1414 C CA . GLY A 1 183 ? -18.429 35.312 32.188 1.00 23.67 231 GLY A CA 1
ATOM 1415 C C . GLY A 1 183 ? -18.711 34.425 33.379 1.00 23.47 231 GLY A C 1
ATOM 1416 O O . GLY A 1 183 ? -19.881 34.344 33.751 1.00 22.97 231 GLY A O 1
ATOM 1417 N N . THR A 1 184 ? -17.696 33.800 33.988 1.00 22.93 232 THR A N 1
ATOM 1418 C CA . THR A 1 184 ? -17.851 32.998 35.231 1.00 23.08 232 THR A CA 1
ATOM 1419 C C . THR A 1 184 ? -17.860 33.974 36.410 1.00 23.38 232 THR A C 1
ATOM 1420 O O . THR A 1 184 ? -16.790 34.512 36.728 1.00 24.01 232 THR A O 1
ATOM 1424 N N . THR A 1 185 ? -19.032 34.252 36.959 1.00 23.67 233 THR A N 1
ATOM 1425 C CA . THR A 1 185 ? -19.192 35.337 37.948 1.00 22.68 233 THR A CA 1
ATOM 1426 C C . THR A 1 185 ? -19.815 34.813 39.226 1.00 23.06 233 THR A C 1
ATOM 1427 O O . THR A 1 185 ? -20.447 33.748 39.228 1.00 23.70 233 THR A O 1
ATOM 1431 N N . LYS A 1 186 ? -19.588 35.553 40.296 1.00 22.93 234 LYS A N 1
ATOM 1432 C CA . LYS A 1 186 ? -20.332 35.434 41.562 1.00 23.89 234 LYS A CA 1
ATOM 1433 C C . LYS A 1 186 ? -20.791 36.837 41.929 1.00 24.23 234 LYS A C 1
ATOM 1434 O O . LYS A 1 186 ? -20.006 37.774 41.770 1.00 23.49 234 LYS A O 1
ATOM 1440 N N . GLU A 1 187 ? -22.037 36.977 42.350 1.00 26.43 235 GLU A N 1
ATOM 1441 C CA . GLU A 1 187 ? -22.608 38.277 42.759 1.00 28.33 235 GLU A CA 1
ATOM 1442 C C . GLU A 1 187 ? -22.113 38.659 44.149 1.00 26.19 235 GLU A C 1
ATOM 1443 O O . GLU A 1 187 ? -22.309 37.865 45.081 1.00 26.53 235 GLU A O 1
ATOM 1449 N N . ALA A 1 188 ? -21.622 39.877 44.348 1.00 23.78 236 ALA A N 1
ATOM 1450 C CA . ALA A 1 188 ? -21.267 40.328 45.710 1.00 23.54 236 ALA A CA 1
ATOM 1451 C C . ALA A 1 188 ? -21.233 41.846 45.786 1.00 22.96 236 ALA A C 1
ATOM 1452 O O . ALA A 1 188 ? -20.997 42.507 44.743 1.00 21.83 236 ALA A O 1
ATOM 1454 N N . ARG A 1 189 ? -21.385 42.353 47.009 1.00 23.24 237 ARG A N 1
ATOM 1455 C CA . ARG A 1 189 ? -21.303 43.796 47.314 1.00 23.09 237 ARG A CA 1
ATOM 1456 C C . ARG A 1 189 ? -19.998 44.061 48.048 1.00 23.63 237 ARG A C 1
ATOM 1457 O O . ARG A 1 189 ? -19.399 45.146 47.859 1.00 24.66 237 ARG A O 1
ATOM 1465 N N . TYR A 1 190 ? -19.591 43.104 48.881 1.00 23.18 238 TYR A N 1
ATOM 1466 C CA . TYR A 1 190 ? -18.499 43.269 49.875 1.00 22.62 238 TYR A CA 1
ATOM 1467 C C . TYR A 1 190 ? -17.363 42.314 49.529 1.00 21.45 238 TYR A C 1
ATOM 1468 O O . TYR A 1 190 ? -17.609 41.123 49.288 1.00 20.79 238 TYR A O 1
ATOM 1477 N N . ILE A 1 191 ? -16.141 42.849 49.468 1.00 20.78 239 ILE A N 1
ATOM 1478 C CA . ILE A 1 191 ? -14.932 42.056 49.166 1.00 20.81 239 ILE A CA 1
ATOM 1479 C C . ILE A 1 191 ? -13.942 42.319 50.294 1.00 20.61 239 ILE A C 1
ATOM 1480 O O . ILE A 1 191 ? -13.556 43.502 50.503 1.00 22.08 239 ILE A O 1
ATOM 1485 N N . ARG A 1 192 ? -13.585 41.264 51.021 1.00 20.12 240 ARG A N 1
ATOM 1486 C CA . ARG A 1 192 ? -12.654 41.355 52.168 1.00 20.59 240 ARG A CA 1
ATOM 1487 C C . ARG A 1 192 ? -11.390 40.568 51.826 1.00 20.13 240 ARG A C 1
ATOM 1488 O O . ARG A 1 192 ? -11.497 39.410 51.389 1.00 19.51 240 ARG A O 1
ATOM 1496 N N . VAL A 1 193 ? -10.243 41.191 52.067 1.00 19.95 241 VAL A N 1
ATOM 1497 C CA . VAL A 1 193 ? -8.909 40.580 51.860 1.00 20.19 241 VAL A CA 1
ATOM 1498 C C . VAL A 1 193 ? -8.197 40.523 53.202 1.00 20.66 241 VAL A C 1
ATOM 1499 O O . VAL A 1 193 ? -7.981 41.603 53.816 1.00 20.69 241 VAL A O 1
ATOM 1503 N N . TYR A 1 194 ? -7.886 39.303 53.628 1.00 21.03 242 TYR A N 1
ATOM 1504 C CA . TYR A 1 194 ? -7.063 38.984 54.816 1.00 21.25 242 TYR A CA 1
ATOM 1505 C C . TYR A 1 194 ? -5.617 38.911 54.347 1.00 19.69 242 TYR A C 1
ATOM 1506 O O . TYR A 1 194 ? -5.366 38.371 53.248 1.00 19.52 242 TYR A O 1
ATOM 1515 N N . THR A 1 195 ? -4.695 39.405 55.169 1.00 19.46 243 THR A N 1
ATOM 1516 C CA . THR A 1 195 ? -3.244 39.250 54.922 1.00 19.51 243 THR A CA 1
ATOM 1517 C C . THR A 1 195 ? -2.468 39.411 56.219 1.00 19.78 243 THR A C 1
ATOM 1518 O O . THR A 1 195 ? -2.839 40.279 57.039 1.00 21.66 243 THR A O 1
ATOM 1522 N N . GLU A 1 196 ? -1.430 38.598 56.377 1.00 20.38 244 GLU A N 1
ATOM 1523 C CA . GLU A 1 196 ? -0.397 38.756 57.425 1.00 21.44 244 GLU A CA 1
ATOM 1524 C C . GLU A 1 196 ? 0.967 38.975 56.761 1.00 21.21 244 GLU A C 1
ATOM 1525 O O . GLU A 1 196 ? 1.397 38.172 55.913 1.00 21.51 244 GLU A O 1
ATOM 1531 N N . ASN A 1 197 ? 1.561 40.112 57.058 1.00 22.35 245 ASN A N 1
ATOM 1532 C CA . ASN A 1 197 ? 2.968 40.403 56.722 1.00 22.74 245 ASN A CA 1
ATOM 1533 C C . ASN A 1 197 ? 3.841 39.513 57.598 1.00 24.62 245 ASN A C 1
ATOM 1534 O O . ASN A 1 197 ? 3.725 39.551 58.835 1.00 24.00 245 ASN A O 1
ATOM 1539 N N . PRO A 1 198 ? 4.697 38.656 56.991 1.00 26.29 246 PRO A N 1
ATOM 1540 C CA . PRO A 1 198 ? 5.585 37.780 57.751 1.00 29.55 246 PRO A CA 1
ATOM 1541 C C . PRO A 1 198 ? 6.429 38.550 58.771 1.00 31.55 246 PRO A C 1
ATOM 1542 O O . PRO A 1 198 ? 6.816 37.964 59.773 1.00 33.18 246 PRO A O 1
ATOM 1546 N N . LYS A 1 199 ? 6.694 39.820 58.485 1.00 32.53 247 LYS A N 1
ATOM 1547 C CA . LYS A 1 199 ? 7.425 40.758 59.372 1.00 37.88 247 LYS A CA 1
ATOM 1548 C C . LYS A 1 199 ? 6.470 41.901 59.700 1.00 36.99 247 LYS A C 1
ATOM 1549 O O . LYS A 1 199 ? 6.264 42.791 58.849 1.00 49.00 247 LYS A O 1
ATOM 1555 N N . GLY A 1 200 ? 5.853 41.837 60.855 1.00 32.63 248 GLY A N 1
ATOM 1556 C CA . GLY A 1 200 ? 5.257 43.012 61.487 1.00 30.86 248 GLY A CA 1
ATOM 1557 C C . GLY A 1 200 ? 3.759 43.048 61.296 1.00 28.41 248 GLY A C 1
ATOM 1558 O O . GLY A 1 200 ? 3.172 42.174 60.604 1.00 27.71 248 GLY A O 1
ATOM 1559 N N . ALA A 1 201 ? 3.184 44.096 61.853 1.00 26.12 249 ALA A N 1
ATOM 1560 C CA . ALA A 1 201 ? 1.744 44.216 62.108 1.00 25.56 249 ALA A CA 1
ATOM 1561 C C . ALA A 1 201 ? 1.094 45.017 60.983 1.00 24.83 249 ALA A C 1
ATOM 1562 O O . ALA A 1 201 ? -0.143 45.114 61.021 1.00 25.06 249 ALA A O 1
ATOM 1564 N N . ALA A 1 202 ? 1.883 45.535 60.018 1.00 24.88 250 ALA A N 1
ATOM 1565 C CA . ALA A 1 202 ? 1.365 46.414 58.941 1.00 24.19 250 ALA A CA 1
ATOM 1566 C C . ALA A 1 202 ? 1.443 45.702 57.593 1.00 24.59 250 ALA A C 1
ATOM 1567 O O . ALA A 1 202 ? 2.469 45.088 57.281 1.00 25.94 250 ALA A O 1
ATOM 1569 N N . VAL A 1 203 ? 0.386 45.831 56.820 1.00 23.07 251 VAL A N 1
ATOM 1570 C CA . VAL A 1 203 ? 0.361 45.408 55.394 1.00 22.63 251 VAL A CA 1
ATOM 1571 C C . VAL A 1 203 ? 0.078 46.648 54.549 1.00 22.58 251 VAL A C 1
ATOM 1572 O O . VAL A 1 203 ? -0.835 47.413 54.902 1.00 22.29 251 VAL A O 1
ATOM 1576 N N . LYS A 1 204 ? 0.787 46.799 53.438 1.00 21.03 252 LYS A N 1
ATOM 1577 C CA . LYS A 1 204 ? 0.541 47.880 52.473 1.00 21.31 252 LYS A CA 1
ATOM 1578 C C . LYS A 1 204 ? -0.142 47.243 51.268 1.00 19.19 252 LYS A C 1
ATOM 1579 O O . LYS A 1 204 ? 0.491 46.489 50.513 1.00 19.87 252 LYS A O 1
ATOM 1585 N N . PHE A 1 205 ? -1.415 47.541 51.089 1.00 18.69 253 PHE A N 1
ATOM 1586 C CA . PHE A 1 205 ? -2.222 47.103 49.940 1.00 18.58 253 PHE A CA 1
ATOM 1587 C C . PHE A 1 205 ? -2.106 48.178 48.855 1.00 18.47 253 PHE A C 1
ATOM 1588 O O . PHE A 1 205 ? -2.633 49.301 49.035 1.00 18.87 253 PHE A O 1
ATOM 1596 N N . MET A 1 206 ? -1.432 47.868 47.752 1.00 17.10 254 MET A N 1
ATOM 1597 C CA . MET A 1 206 ? -1.139 48.869 46.686 1.00 18.04 254 MET A CA 1
ATOM 1598 C C . MET A 1 206 ? -2.348 49.048 45.774 1.00 18.17 254 MET A C 1
ATOM 1599 O O . MET A 1 206 ? -2.589 50.188 45.292 1.00 18.61 254 MET A O 1
ATOM 1604 N N . GLU A 1 207 ? -3.056 47.955 45.509 1.00 19.36 255 GLU A N 1
ATOM 1605 C CA . GLU A 1 207 ? -4.217 47.953 44.589 1.00 19.61 255 GLU A CA 1
ATOM 1606 C C . GLU A 1 207 ? -5.055 46.692 44.792 1.00 18.80 255 GLU A C 1
ATOM 1607 O O . GLU A 1 207 ? -4.515 45.594 44.912 1.00 18.71 255 GLU A O 1
ATOM 1613 N N . LEU A 1 208 ? -6.358 46.889 44.765 1.00 18.06 256 LEU A N 1
ATOM 1614 C CA . LEU A 1 208 ? -7.384 45.842 44.705 1.00 18.41 256 LEU A CA 1
ATOM 1615 C C . LEU A 1 208 ? -8.334 46.192 43.563 1.00 18.17 256 LEU A C 1
ATOM 1616 O O . LEU A 1 208 ? -9.169 47.100 43.696 1.00 18.27 256 LEU A O 1
ATOM 1621 N N . GLY A 1 209 ? -8.113 45.567 42.419 1.00 18.03 257 GLY A N 1
ATOM 1622 C CA . GLY A 1 209 ? -9.008 45.654 41.258 1.00 18.07 257 GLY A CA 1
ATOM 1623 C C . GLY A 1 209 ? -10.055 44.587 41.360 1.00 17.43 257 GLY A C 1
ATOM 1624 O O . GLY A 1 209 ? -9.702 43.437 41.618 1.00 16.93 257 GLY A O 1
ATOM 1625 N N . ILE A 1 210 ? -11.320 44.967 41.194 1.00 17.36 258 ILE A N 1
ATOM 1626 C CA . ILE A 1 210 ? -12.491 44.065 41.321 1.00 17.67 258 ILE A CA 1
ATOM 1627 C C . ILE A 1 210 ? -13.287 44.220 40.040 1.00 17.47 258 ILE A C 1
ATOM 1628 O O . ILE A 1 210 ? -13.951 45.256 39.883 1.00 18.50 258 ILE A O 1
ATOM 1633 N N . TYR A 1 211 ? -13.063 43.302 39.110 1.00 17.01 259 TYR A N 1
ATOM 1634 C CA . TYR A 1 211 ? -13.625 43.385 37.741 1.00 17.03 259 TYR A CA 1
ATOM 1635 C C . TYR A 1 211 ? -14.939 42.634 37.720 1.00 17.46 259 TYR A C 1
ATOM 1636 O O . TYR A 1 211 ? -15.016 41.490 38.163 1.00 20.28 259 TYR A O 1
ATOM 1645 N N . GLY A 1 212 ? -15.968 43.287 37.221 1.00 18.19 260 GLY A N 1
ATOM 1646 C CA . GLY A 1 212 ? -17.298 42.694 37.090 1.00 18.73 260 GLY A CA 1
ATOM 1647 C C . GLY A 1 212 ? -18.166 43.550 36.200 1.00 19.52 260 GLY A C 1
ATOM 1648 O O . GLY A 1 212 ? -17.639 44.353 35.438 1.00 19.76 260 GLY A O 1
ATOM 1649 N N . TYR A 1 213 ? -19.467 43.377 36.326 1.00 19.91 261 TYR A N 1
ATOM 1650 C CA . TYR A 1 213 ? -20.470 43.956 35.419 1.00 21.21 261 TYR A CA 1
ATOM 1651 C C . TYR A 1 213 ? -21.485 44.797 36.198 1.00 21.37 261 TYR A C 1
ATOM 1652 O O . TYR A 1 213 ? -21.690 44.586 37.405 1.00 21.76 261 TYR A O 1
ATOM 1661 N N . GLU A 1 214 ? -22.091 45.742 35.492 1.00 23.57 262 GLU A N 1
ATOM 1662 C CA . GLU A 1 214 ? -23.153 46.610 36.040 1.00 25.50 262 GLU A CA 1
ATOM 1663 C C . GLU A 1 214 ? -24.334 45.739 36.475 1.00 25.54 262 GLU A C 1
ATOM 1664 O O . GLU A 1 214 ? -24.973 46.092 37.480 1.00 27.74 262 GLU A O 1
ATOM 1670 N N . ASN A 1 215 ? -24.592 44.631 35.779 1.00 26.13 263 ASN A N 1
ATOM 1671 C CA . ASN A 1 215 ? -25.770 43.749 36.021 1.00 28.72 263 ASN A CA 1
ATOM 1672 C C . ASN A 1 215 ? -25.591 42.385 35.318 1.00 29.33 263 ASN A C 1
ATOM 1673 O O . ASN A 1 215 ? -24.628 42.212 34.539 1.00 26.76 263 ASN A O 1
ATOM 1678 N N . GLU A 1 216 ? -26.503 41.438 35.568 1.00 31.80 264 GLU A N 1
ATOM 1679 C CA . GLU A 1 216 ? -26.400 40.068 34.998 1.00 33.91 264 GLU A CA 1
ATOM 1680 C C . GLU A 1 216 ? -26.495 40.164 33.475 1.00 32.26 264 GLU A C 1
ATOM 1681 O O . GLU A 1 216 ? -25.830 39.364 32.825 1.00 31.94 264 GLU A O 1
ATOM 1687 N N . GLN A 1 217 ? -27.310 41.087 32.946 1.00 33.43 265 GLN A N 1
ATOM 1688 C CA . GLN A 1 217 ? -27.577 41.222 31.479 1.00 38.77 265 GLN A CA 1
ATOM 1689 C C . GLN A 1 217 ? -26.260 41.464 30.760 1.00 31.87 265 GLN A C 1
ATOM 1690 O O . GLN A 1 217 ? -26.103 40.952 29.655 1.00 33.70 265 GLN A O 1
ATOM 1696 N N . ASP A 1 218 ? -25.365 42.247 31.359 1.00 30.10 266 ASP A N 1
ATOM 1697 C CA . ASP A 1 218 ? -24.059 42.632 30.753 1.00 29.70 266 ASP A CA 1
ATOM 1698 C C . ASP A 1 218 ? -23.023 41.497 30.824 1.00 27.15 266 ASP A C 1
ATOM 1699 O O . ASP A 1 218 ? -22.011 41.610 30.095 1.00 26.67 266 ASP A O 1
ATOM 1704 N N . VAL A 1 219 ? -23.241 40.453 31.636 1.00 26.59 267 VAL A N 1
ATOM 1705 C CA . VAL A 1 219 ? -22.223 39.374 31.813 1.00 25.37 267 VAL A CA 1
ATOM 1706 C C . VAL A 1 219 ? -21.949 38.778 30.440 1.00 26.47 267 VAL A C 1
ATOM 1707 O O . VAL A 1 219 ? -22.925 38.455 29.711 1.00 24.84 267 VAL A O 1
ATOM 1711 N N . GLN A 1 220 ? -20.673 38.680 30.077 1.00 25.03 268 GLN A N 1
ATOM 1712 C CA . GLN A 1 220 ? -20.238 38.179 28.749 1.00 23.78 268 GLN A CA 1
ATOM 1713 C C . GLN A 1 220 ? -20.292 36.654 28.695 1.00 23.33 268 GLN A C 1
ATOM 1714 O O . GLN A 1 220 ? -20.403 36.012 29.732 1.00 25.80 268 GLN A O 1
ATOM 1720 N N . SER A 1 221 ? -20.210 36.084 27.495 1.00 24.99 269 SER A N 1
ATOM 1721 C CA . SER A 1 221 ? -20.110 34.608 27.323 1.00 29.20 269 SER A CA 1
ATOM 1722 C C . SER A 1 221 ? -19.166 34.312 26.164 1.00 29.64 269 SER A C 1
ATOM 1723 O O . SER A 1 221 ? -19.093 35.137 25.221 1.00 28.91 269 SER A O 1
ATOM 1726 N N . GLN A 1 222 ? -18.479 33.181 26.274 1.00 29.64 270 GLN A N 1
ATOM 1727 C CA . GLN A 1 222 ? -17.671 32.603 25.177 1.00 32.27 270 GLN A CA 1
ATOM 1728 C C . GLN A 1 222 ? -18.652 32.037 24.159 1.00 36.94 270 GLN A C 1
ATOM 1729 O O . GLN A 1 222 ? -19.405 31.135 24.516 1.00 44.52 270 GLN A O 1
ATOM 1735 N N . ASP A 1 223 ? -18.618 32.564 22.952 1.00 35.98 271 ASP A N 1
ATOM 1736 C CA . ASP A 1 223 ? -19.590 32.251 21.882 1.00 44.04 271 ASP A CA 1
ATOM 1737 C C . ASP A 1 223 ? -18.795 31.863 20.628 1.00 38.67 271 ASP A C 1
ATOM 1738 O O . ASP A 1 223 ? -18.808 32.644 19.663 1.00 40.09 271 ASP A O 1
ATOM 1743 N N . GLY A 1 224 ? -18.088 30.724 20.694 1.00 38.00 272 GLY A N 1
ATOM 1744 C CA . GLY A 1 224 ? -17.165 30.227 19.657 1.00 34.72 272 GLY A CA 1
ATOM 1745 C C . GLY A 1 224 ? -15.931 31.110 19.480 1.00 34.17 272 GLY A C 1
ATOM 1746 O O . GLY A 1 224 ? -15.604 31.964 20.319 1.00 30.68 272 GLY A O 1
ATOM 1747 N N . PRO A 1 225 ? -15.169 30.904 18.383 1.00 29.12 273 PRO A N 1
ATOM 1748 C CA . PRO A 1 225 ? -13.959 31.678 18.134 1.00 28.43 273 PRO A CA 1
ATOM 1749 C C . PRO A 1 225 ? -14.232 33.170 17.912 1.00 26.96 273 PRO A C 1
ATOM 1750 O O . PRO A 1 225 ? -15.279 33.511 17.431 1.00 23.45 273 PRO A O 1
ATOM 1754 N N . ARG A 1 226 ? -13.291 34.027 18.280 1.00 22.20 274 ARG A N 1
ATOM 1755 C CA . ARG A 1 226 ? -13.421 35.481 18.033 1.00 22.59 274 ARG A CA 1
ATOM 1756 C C . ARG A 1 226 ? -13.203 35.739 16.542 1.00 22.65 274 ARG A C 1
ATOM 1757 O O . ARG A 1 226 ? -13.744 36.734 16.006 1.00 23.46 274 ARG A O 1
ATOM 1765 N N . ARG A 1 227 ? -12.469 34.835 15.897 1.00 21.00 275 ARG A N 1
ATOM 1766 C CA . ARG A 1 227 ? -12.180 34.996 14.459 1.00 23.83 275 ARG A CA 1
ATOM 1767 C C . ARG A 1 227 ? -11.967 33.636 13.785 1.00 22.63 275 ARG A C 1
ATOM 1768 O O . ARG A 1 227 ? -11.388 32.747 14.386 1.00 23.81 275 ARG A O 1
ATOM 1776 N N . VAL A 1 228 ? -12.411 33.514 12.535 1.00 23.19 276 VAL A N 1
ATOM 1777 C CA . VAL A 1 228 ? -12.030 32.368 11.672 1.00 22.35 276 VAL A CA 1
ATOM 1778 C C . VAL A 1 228 ? -10.938 32.905 10.736 1.00 20.65 276 VAL A C 1
ATOM 1779 O O . VAL A 1 228 ? -11.056 34.032 10.230 1.00 24.19 276 VAL A O 1
ATOM 1783 N N . ILE A 1 229 ? -9.857 32.152 10.599 1.00 20.77 277 ILE A N 1
ATOM 1784 C CA . ILE A 1 229 ? -8.713 32.478 9.726 1.00 18.86 277 ILE A CA 1
ATOM 1785 C C . ILE A 1 229 ? -8.571 31.282 8.797 1.00 19.72 277 ILE A C 1
ATOM 1786 O O . ILE A 1 229 ? -8.044 30.246 9.235 1.00 20.49 277 ILE A O 1
ATOM 1791 N N . ASP A 1 230 ? -9.027 31.422 7.550 1.00 19.26 278 ASP A N 1
ATOM 1792 C CA . ASP A 1 230 ? -8.949 30.304 6.586 1.00 18.83 278 ASP A CA 1
ATOM 1793 C C . ASP A 1 230 ? -9.114 30.871 5.179 1.00 19.27 278 ASP A C 1
ATOM 1794 O O . ASP A 1 230 ? -9.149 32.117 4.998 1.00 17.90 278 ASP A O 1
ATOM 1799 N N . ASN A 1 231 ? -9.148 29.967 4.213 1.00 20.76 279 ASN A N 1
ATOM 1800 C CA . ASN A 1 231 ? -9.169 30.332 2.787 1.00 19.89 279 ASN A CA 1
ATOM 1801 C C . ASN A 1 231 ? -10.386 31.220 2.495 1.00 21.09 279 ASN A C 1
ATOM 1802 O O . ASN A 1 231 ? -10.259 32.132 1.660 1.00 19.98 279 ASN A O 1
ATOM 1807 N N . GLU A 1 232 ? -11.518 30.984 3.160 1.00 21.65 280 GLU A N 1
ATOM 1808 C CA . GLU A 1 232 ? -12.762 31.777 2.952 1.00 24.63 280 GLU A CA 1
ATOM 1809 C C . GLU A 1 232 ? -12.750 33.041 3.823 1.00 23.46 280 GLU A C 1
ATOM 1810 O O . GLU A 1 232 ? -13.617 33.923 3.619 1.00 21.90 280 GLU A O 1
ATOM 1816 N N . HIS A 1 233 ? -11.829 33.124 4.786 1.00 22.26 281 HIS A N 1
ATOM 1817 C CA . HIS A 1 233 ? -11.729 34.261 5.728 1.00 23.46 281 HIS A CA 1
ATOM 1818 C C . HIS A 1 233 ? -10.275 34.623 5.941 1.00 20.52 281 HIS A C 1
ATOM 1819 O O . HIS A 1 233 ? -9.744 34.415 7.031 1.00 18.18 281 HIS A O 1
ATOM 1826 N N . PRO A 1 234 ? -9.575 35.129 4.906 1.00 17.23 282 PRO A N 1
ATOM 1827 C CA . PRO A 1 234 ? -8.172 35.483 5.052 1.00 17.21 282 PRO A CA 1
ATOM 1828 C C . PRO A 1 234 ? -8.009 36.721 5.937 1.00 16.23 282 PRO A C 1
ATOM 1829 O O . PRO A 1 234 ? -8.973 37.447 6.170 1.00 17.18 282 PRO A O 1
ATOM 1833 N N . MET A 1 235 ? -6.800 36.933 6.423 1.00 15.24 283 MET A N 1
ATOM 1834 C CA . MET A 1 235 ? -6.560 38.029 7.386 1.00 15.30 283 MET A CA 1
ATOM 1835 C C . MET A 1 235 ? -5.318 38.822 6.960 1.00 15.64 283 MET A C 1
ATOM 1836 O O . MET A 1 235 ? -4.257 38.230 6.766 1.00 16.86 283 MET A O 1
ATOM 1841 N N . MET A 1 236 ? -5.459 40.135 6.862 1.00 15.52 284 MET A N 1
ATOM 1842 C CA . MET A 1 236 ? -4.328 41.051 6.674 1.00 16.02 284 MET A CA 1
ATOM 1843 C C . MET A 1 236 ? -4.042 41.669 8.039 1.00 15.67 284 MET A C 1
ATOM 1844 O O . MET A 1 236 ? -4.974 42.170 8.674 1.00 17.27 284 MET A O 1
ATOM 1849 N N . ILE A 1 237 ? -2.803 41.573 8.461 1.00 16.42 285 ILE A N 1
ATOM 1850 C CA . ILE A 1 237 ? -2.297 42.219 9.715 1.00 15.99 285 ILE A CA 1
ATOM 1851 C C . ILE A 1 237 ? -1.536 43.478 9.324 1.00 16.62 285 ILE A C 1
ATOM 1852 O O . ILE A 1 237 ? -0.689 43.392 8.435 1.00 17.99 285 ILE A O 1
ATOM 1857 N N . ALA A 1 238 ? -1.809 44.619 9.938 1.00 17.24 286 ALA A N 1
ATOM 1858 C CA . ALA A 1 238 ? -0.925 45.791 9.795 1.00 16.46 286 ALA A CA 1
ATOM 1859 C C . ALA A 1 238 ? -0.303 46.093 11.160 1.00 18.10 286 ALA A C 1
ATOM 1860 O O . ALA A 1 238 ? -1.074 46.193 12.134 1.00 16.57 286 ALA A O 1
ATOM 1862 N N . THR A 1 239 ? 1.014 46.248 11.208 1.00 16.87 287 THR A N 1
ATOM 1863 C CA . THR A 1 239 ? 1.716 46.591 12.464 1.00 17.61 287 THR A CA 1
ATOM 1864 C C . THR A 1 239 ? 1.526 48.079 12.739 1.00 17.57 287 THR A C 1
ATOM 1865 O O . THR A 1 239 ? 1.872 48.914 11.860 1.00 17.93 287 THR A O 1
ATOM 1869 N N . ALA A 1 240 ? 1.047 48.388 13.948 1.00 19.02 288 ALA A N 1
ATOM 1870 C CA . ALA A 1 240 ? 0.917 49.743 14.504 1.00 17.48 288 ALA A CA 1
ATOM 1871 C C . ALA A 1 240 ? 2.032 49.898 15.545 1.00 17.05 288 ALA A C 1
ATOM 1872 O O . ALA A 1 240 ? 1.818 49.500 16.712 1.00 16.34 288 ALA A O 1
ATOM 1874 N N . TYR A 1 241 ? 3.199 50.350 15.102 1.00 15.97 289 TYR A N 1
ATOM 1875 C CA . TYR A 1 241 ? 4.378 50.613 15.954 1.00 16.91 289 TYR A CA 1
ATOM 1876 C C . TYR A 1 241 ? 4.171 51.920 16.703 1.00 17.13 289 TYR A C 1
ATOM 1877 O O . TYR A 1 241 ? 3.926 52.971 16.111 1.00 16.95 289 TYR A O 1
ATOM 1886 N N . SER A 1 242 ? 4.330 51.869 18.020 1.00 15.40 290 SER A N 1
ATOM 1887 C CA . SER A 1 242 ? 4.541 53.088 18.829 1.00 16.52 290 SER A CA 1
ATOM 1888 C C . SER A 1 242 ? 5.642 53.925 18.209 1.00 16.81 290 SER A C 1
ATOM 1889 O O . SER A 1 242 ? 6.644 53.345 17.705 1.00 17.26 290 SER A O 1
ATOM 1892 N N . ASN A 1 243 ? 5.502 55.236 18.271 1.00 17.97 291 ASN A N 1
ATOM 1893 C CA . ASN A 1 243 ? 6.607 56.140 17.884 1.00 20.55 291 ASN A CA 1
ATOM 1894 C C . ASN A 1 243 ? 7.561 56.286 19.072 1.00 19.68 291 ASN A C 1
ATOM 1895 O O . ASN A 1 243 ? 8.436 57.146 18.967 1.00 20.73 291 ASN A O 1
ATOM 1900 N N . ASP A 1 244 ? 7.377 55.519 20.172 1.00 19.66 292 ASP A N 1
ATOM 1901 C CA . ASP A 1 244 ? 8.275 55.445 21.364 1.00 20.48 292 ASP A CA 1
ATOM 1902 C C . ASP A 1 244 ? 8.011 56.631 22.295 1.00 19.95 292 ASP A C 1
ATOM 1903 O O . ASP A 1 244 ? 8.819 56.862 23.210 1.00 21.48 292 ASP A O 1
ATOM 1908 N N . VAL A 1 245 ? 6.900 57.343 22.097 1.00 18.34 293 VAL A N 1
ATOM 1909 C CA . VAL A 1 245 ? 6.487 58.508 22.920 1.00 20.28 293 VAL A CA 1
ATOM 1910 C C . VAL A 1 245 ? 5.165 58.135 23.584 1.00 19.07 293 VAL A C 1
ATOM 1911 O O . VAL A 1 245 ? 4.200 57.819 22.893 1.00 19.67 293 VAL A O 1
ATOM 1915 N N . TYR A 1 246 ? 5.119 58.170 24.899 1.00 18.31 294 TYR A N 1
ATOM 1916 C CA . TYR A 1 246 ? 3.858 57.905 25.614 1.00 18.26 294 TYR A CA 1
ATOM 1917 C C . TYR A 1 246 ? 4.015 58.451 27.022 1.00 18.89 294 TYR A C 1
ATOM 1918 O O . TYR A 1 246 ? 5.113 58.350 27.535 1.00 18.40 294 TYR A O 1
ATOM 1927 N N . GLU A 1 247 ? 2.936 58.968 27.576 1.00 20.49 295 GLU A N 1
ATOM 1928 C CA . GLU A 1 247 ? 2.896 59.430 28.972 1.00 20.57 295 GLU A CA 1
ATOM 1929 C C . GLU A 1 247 ? 1.618 58.891 29.580 1.00 20.42 295 GLU A C 1
ATOM 1930 O O . GLU A 1 247 ? 0.534 59.232 29.097 1.00 19.33 295 GLU A O 1
ATOM 1936 N N . ILE A 1 248 ? 1.751 58.096 30.628 1.00 20.76 296 ILE A N 1
ATOM 1937 C CA . ILE A 1 248 ? 0.547 57.594 31.337 1.00 20.74 296 ILE A CA 1
ATOM 1938 C C . ILE A 1 248 ? -0.322 58.810 31.688 1.00 20.71 296 ILE A C 1
ATOM 1939 O O . ILE A 1 248 ? 0.196 59.795 32.240 1.00 21.38 296 ILE A O 1
ATOM 1944 N N . GLY A 1 249 ? -1.607 58.707 31.372 1.00 22.68 297 GLY A N 1
ATOM 1945 C CA . GLY A 1 249 ? -2.589 59.767 31.624 1.00 24.39 297 GLY A CA 1
ATOM 1946 C C . GLY A 1 249 ? -2.756 60.687 30.442 1.00 25.70 297 GLY A C 1
ATOM 1947 O O . GLY A 1 249 ? -3.641 61.563 30.514 1.00 27.24 297 GLY A O 1
ATOM 1948 N N . GLN A 1 250 ? -1.985 60.528 29.360 1.00 23.77 298 GLN A N 1
ATOM 1949 C CA . GLN A 1 250 ? -2.172 61.439 28.204 1.00 24.30 298 GLN A CA 1
ATOM 1950 C C . GLN A 1 250 ? -3.618 61.296 27.700 1.00 23.47 298 GLN A C 1
ATOM 1951 O O . GLN A 1 250 ? -4.140 60.176 27.700 1.00 23.22 298 GLN A O 1
ATOM 1957 N N . GLU A 1 251 ? -4.194 62.382 27.217 1.00 27.15 299 GLU A N 1
ATOM 1958 C CA . GLU A 1 251 ? -5.590 62.419 26.691 1.00 31.93 299 GLU A CA 1
ATOM 1959 C C . GLU A 1 251 ? -5.660 61.864 25.261 1.00 31.60 299 GLU A C 1
ATOM 1960 O O . GLU A 1 251 ? -6.632 61.162 24.961 1.00 34.98 299 GLU A O 1
ATOM 1966 N N . GLU A 1 252 ? -4.680 62.176 24.422 1.00 30.82 300 GLU A N 1
ATOM 1967 C CA . GLU A 1 252 ? -4.627 61.742 23.005 1.00 33.04 300 GLU A CA 1
ATOM 1968 C C . GLU A 1 252 ? -4.248 60.259 22.977 1.00 29.10 300 GLU A C 1
ATOM 1969 O O . GLU A 1 252 ? -3.491 59.789 23.853 1.00 22.45 300 GLU A O 1
ATOM 1975 N N . GLY A 1 253 ? -4.718 59.530 21.966 1.00 27.96 301 GLY A N 1
ATOM 1976 C CA . GLY A 1 253 ? -4.317 58.131 21.767 1.00 23.47 301 GLY A CA 1
ATOM 1977 C C . GLY A 1 253 ? -2.803 58.043 21.553 1.00 22.01 301 GLY A C 1
ATOM 1978 O O . GLY A 1 253 ? -2.152 59.040 21.212 1.00 24.06 301 GLY A O 1
ATOM 1979 N N . PRO A 1 254 ? -2.241 56.832 21.667 1.00 19.99 302 PRO A N 1
ATOM 1980 C CA . PRO A 1 254 ? -0.817 56.604 21.471 1.00 21.80 302 PRO A CA 1
ATOM 1981 C C . PRO A 1 254 ? -0.439 57.008 20.044 1.00 19.57 302 PRO A C 1
ATOM 1982 O O . PRO A 1 254 ? -1.136 56.618 19.097 1.00 21.74 302 PRO A O 1
ATOM 1986 N N . GLU A 1 255 ? 0.609 57.796 19.921 1.00 18.73 303 GLU A N 1
ATOM 1987 C CA . GLU A 1 255 ? 1.178 58.146 18.604 1.00 22.08 303 GLU A CA 1
ATOM 1988 C C . GLU A 1 255 ? 1.865 56.904 18.025 1.00 19.68 303 GLU A C 1
ATOM 1989 O O . GLU A 1 255 ? 2.613 56.197 18.745 1.00 19.74 303 GLU A O 1
ATOM 1995 N N . LEU A 1 256 ? 1.655 56.635 16.743 1.00 18.78 304 LEU A N 1
ATOM 1996 C CA . LEU A 1 256 ? 2.392 55.559 16.029 1.00 18.13 304 LEU A CA 1
ATOM 1997 C C . LEU A 1 256 ? 3.458 56.181 15.105 1.00 18.04 304 LEU A C 1
ATOM 1998 O O . LEU A 1 256 ? 3.449 57.410 14.838 1.00 18.43 304 LEU A O 1
ATOM 2003 N N . GLN A 1 257 ? 4.323 55.336 14.595 1.00 16.29 305 GLN A N 1
ATOM 2004 C CA . GLN A 1 257 ? 5.320 55.731 13.578 1.00 16.49 305 GLN A CA 1
ATOM 2005 C C . GLN A 1 257 ? 4.633 56.475 12.427 1.00 17.07 305 GLN A C 1
ATOM 2006 O O . GLN A 1 257 ? 3.497 56.090 12.047 1.00 16.57 305 GLN A O 1
ATOM 2012 N N . GLY A 1 258 ? 5.292 57.497 11.881 1.00 17.75 306 GLY A N 1
ATOM 2013 C CA . GLY A 1 258 ? 4.852 58.225 10.671 1.00 17.97 306 GLY A CA 1
ATOM 2014 C C . GLY A 1 258 ? 3.538 58.966 10.858 1.00 19.63 306 GLY A C 1
ATOM 2015 O O . GLY A 1 258 ? 2.743 59.005 9.903 1.00 21.08 306 GLY A O 1
ATOM 2016 N N . SER A 1 259 ? 3.315 59.563 12.037 1.00 19.79 307 SER A N 1
ATOM 2017 C CA . SER A 1 259 ? 2.141 60.420 12.329 1.00 21.05 307 SER A CA 1
ATOM 2018 C C . SER A 1 259 ? 0.845 59.624 12.163 1.00 19.42 307 SER A C 1
ATOM 2019 O O . SER A 1 259 ? -0.151 60.203 11.795 1.00 23.63 307 SER A O 1
ATOM 2022 N N . ASN A 1 260 ? 0.887 58.325 12.371 1.00 19.21 308 ASN A N 1
ATOM 2023 C CA . ASN A 1 260 ? -0.295 57.445 12.282 1.00 18.03 308 ASN A CA 1
ATOM 2024 C C . ASN A 1 260 ? -0.962 57.360 13.651 1.00 19.48 308 ASN A C 1
ATOM 2025 O O . ASN A 1 260 ? -0.295 57.629 14.687 1.00 16.79 308 ASN A O 1
ATOM 2030 N N . THR A 1 261 ? -2.250 57.015 13.667 1.00 17.33 309 THR A N 1
ATOM 2031 C CA . THR A 1 261 ? -2.959 56.707 14.930 1.00 17.71 309 THR A CA 1
ATOM 2032 C C . THR A 1 261 ? -3.694 55.381 14.776 1.00 18.22 309 THR A C 1
ATOM 2033 O O . THR A 1 261 ? -3.893 54.921 13.634 1.00 17.08 309 THR A O 1
ATOM 2037 N N . VAL A 1 262 ? -4.103 54.776 15.894 1.00 16.82 310 VAL A N 1
ATOM 2038 C CA . VAL A 1 262 ? -4.803 53.470 15.833 1.00 17.23 310 VAL A CA 1
ATOM 2039 C C . VAL A 1 262 ? -6.113 53.633 15.054 1.00 17.33 310 VAL A C 1
ATOM 2040 O O . VAL A 1 262 ? -6.403 52.821 14.117 1.00 17.25 310 VAL A O 1
ATOM 2044 N N . ASP A 1 263 ? -6.889 54.638 15.413 1.00 17.36 311 ASP A N 1
ATOM 2045 C CA . ASP A 1 263 ? -8.201 54.887 14.782 1.00 19.12 311 ASP A CA 1
ATOM 2046 C C . ASP A 1 263 ? -7.928 55.335 13.339 1.00 18.64 311 ASP A C 1
ATOM 2047 O O . ASP A 1 263 ? -8.709 54.977 12.474 1.00 19.68 311 ASP A O 1
ATOM 2052 N N . GLY A 1 264 ? -6.853 56.104 13.101 1.00 18.05 312 GLY A N 1
ATOM 2053 C CA . GLY A 1 264 ? -6.607 56.635 11.747 1.00 18.98 312 GLY A CA 1
ATOM 2054 C C . GLY A 1 264 ? -6.259 55.500 10.799 1.00 17.24 312 GLY A C 1
ATOM 2055 O O . GLY A 1 264 ? -6.724 55.528 9.622 1.00 19.23 312 GLY A O 1
ATOM 2056 N N . ARG A 1 265 ? -5.426 54.555 11.248 1.00 17.06 313 ARG A N 1
ATOM 2057 C CA . ARG A 1 265 ? -5.049 53.384 10.411 1.00 16.93 313 ARG A CA 1
ATOM 2058 C C . ARG A 1 265 ? -6.349 52.612 10.119 1.00 18.19 313 ARG A C 1
ATOM 2059 O O . ARG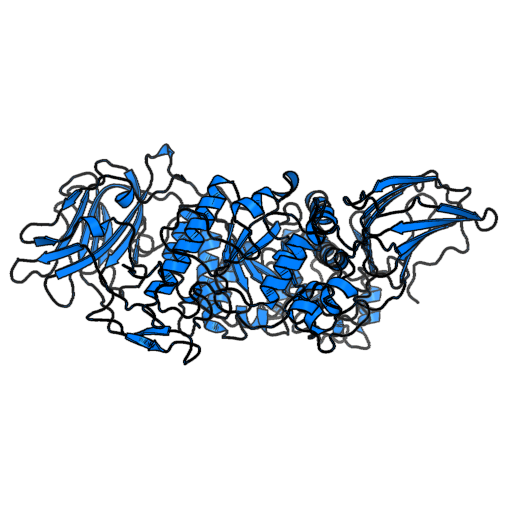 A 1 265 ? -6.580 52.214 8.955 1.00 19.75 313 ARG A O 1
ATOM 2067 N N . TRP A 1 266 ? -7.189 52.399 11.122 1.00 16.49 314 TRP A N 1
ATOM 2068 C CA . TRP A 1 266 ? -8.421 51.600 10.913 1.00 16.53 314 TRP A CA 1
ATOM 2069 C C . TRP A 1 266 ? -9.320 52.285 9.888 1.00 17.31 314 TRP A C 1
ATOM 2070 O O . TRP A 1 266 ? -9.837 51.611 8.994 1.00 19.20 314 TRP A O 1
ATOM 2081 N N . ASN A 1 267 ? -9.506 53.583 10.004 1.00 18.19 315 ASN A N 1
ATOM 2082 C CA . ASN A 1 267 ? -10.450 54.313 9.135 1.00 19.74 315 ASN A CA 1
ATOM 2083 C C . ASN A 1 267 ? -9.863 54.407 7.712 1.00 20.11 315 ASN A C 1
ATOM 2084 O O . ASN A 1 267 ? -10.629 54.698 6.797 1.00 19.34 315 ASN A O 1
ATOM 2089 N N . ALA A 1 268 ? -8.566 54.242 7.510 1.00 17.82 316 ALA A N 1
ATOM 2090 C CA . ALA A 1 268 ? -7.944 54.281 6.160 1.00 18.84 316 ALA A CA 1
ATOM 2091 C C . ALA A 1 268 ? -8.287 53.000 5.369 1.00 19.83 316 ALA A C 1
ATOM 2092 O O . ALA A 1 268 ? -8.217 53.015 4.115 1.00 18.31 316 ALA A O 1
ATOM 2094 N N . ILE A 1 269 ? -8.664 51.915 6.041 1.00 18.66 317 ILE A N 1
ATOM 2095 C CA . ILE A 1 269 ? -8.902 50.606 5.362 1.00 19.16 317 ILE A CA 1
ATOM 2096 C C . ILE A 1 269 ? -10.187 50.748 4.560 1.00 19.25 317 ILE A C 1
ATOM 2097 O O . ILE A 1 269 ? -11.216 51.143 5.117 1.00 19.53 317 ILE A O 1
ATOM 2102 N N . PRO A 1 270 ? -10.208 50.392 3.267 1.00 19.31 318 PRO A N 1
ATOM 2103 C CA . PRO A 1 270 ? -11.467 50.399 2.535 1.00 21.64 318 PRO A CA 1
ATOM 2104 C C . PRO A 1 270 ? -12.530 49.597 3.285 1.00 21.81 318 PRO A C 1
ATOM 2105 O O . PRO A 1 270 ? -12.227 48.556 3.857 1.00 22.47 318 PRO A O 1
ATOM 2109 N N . ASP A 1 271 ? -13.746 50.134 3.341 1.00 21.97 319 ASP A N 1
ATOM 2110 C CA . ASP A 1 271 ? -14.831 49.548 4.157 1.00 23.85 319 ASP A CA 1
ATOM 2111 C C . ASP A 1 271 ? -15.016 48.074 3.827 1.00 22.40 319 ASP A C 1
ATOM 2112 O O . ASP A 1 271 ? -15.260 47.310 4.763 1.00 22.24 319 ASP A O 1
ATOM 2117 N N . ASP A 1 272 ? -14.913 47.676 2.561 1.00 20.38 320 ASP A N 1
ATOM 2118 C CA . ASP A 1 272 ? -15.189 46.265 2.185 1.00 22.99 320 ASP A CA 1
ATOM 2119 C C . ASP A 1 272 ? -14.020 45.343 2.580 1.00 21.10 320 ASP A C 1
ATOM 2120 O O . ASP A 1 272 ? -14.165 44.124 2.450 1.00 23.55 320 ASP A O 1
ATOM 2125 N N . LEU A 1 273 ? -12.901 45.863 3.065 1.00 19.31 321 LEU A N 1
ATOM 2126 C CA . LEU A 1 273 ? -11.793 44.992 3.530 1.00 18.57 321 LEU A CA 1
ATOM 2127 C C . LEU A 1 273 ? -11.700 45.012 5.064 1.00 18.30 321 LEU A C 1
ATOM 2128 O O . LEU A 1 273 ? -10.908 44.212 5.597 1.00 18.32 321 LEU A O 1
ATOM 2133 N N . LYS A 1 274 ? -12.508 45.810 5.770 1.00 17.95 322 LYS A N 1
ATOM 2134 C CA . LYS A 1 274 ? -12.274 45.945 7.241 1.00 18.57 322 LYS A CA 1
ATOM 2135 C C . LYS A 1 274 ? -12.460 44.598 7.960 1.00 19.77 322 LYS A C 1
ATOM 2136 O O . LYS A 1 274 ? -11.712 44.320 8.919 1.00 18.03 322 LYS A O 1
ATOM 2142 N N . GLU A 1 275 ? -13.434 43.793 7.563 1.00 19.74 323 GLU A N 1
ATOM 2143 C CA . GLU A 1 275 ? -13.708 42.477 8.188 1.00 21.95 323 GLU A CA 1
ATOM 2144 C C . GLU A 1 275 ? -12.581 41.479 7.948 1.00 21.14 323 GLU A C 1
ATOM 2145 O O . GLU A 1 275 ? -12.582 40.467 8.635 1.00 22.94 323 GLU A O 1
ATOM 2151 N N . ASN A 1 276 ? -11.636 41.755 7.060 1.00 17.68 324 ASN A N 1
ATOM 2152 C CA . ASN A 1 276 ? -10.497 40.848 6.824 1.00 18.77 324 ASN A CA 1
ATOM 2153 C C . ASN A 1 276 ? -9.209 41.494 7.313 1.00 17.33 324 ASN A C 1
ATOM 2154 O O . ASN A 1 276 ? -8.141 41.018 6.898 1.00 17.16 324 ASN A O 1
ATOM 2159 N N . ASN A 1 277 ? -9.284 42.506 8.193 1.00 15.93 325 ASN A N 1
ATOM 2160 C CA . ASN A 1 277 ? -8.074 43.220 8.652 1.00 16.88 325 ASN A CA 1
ATOM 2161 C C . ASN A 1 277 ? -8.001 43.179 10.174 1.00 16.44 325 ASN A C 1
ATOM 2162 O O . ASN A 1 277 ? -9.029 43.138 10.827 1.00 16.42 325 ASN A O 1
ATOM 2167 N N A VAL A 1 278 ? -6.783 43.205 10.684 0.50 15.26 326 VAL A N 1
ATOM 2168 N N B VAL A 1 278 ? -6.790 43.228 10.715 0.50 16.15 326 VAL A N 1
ATOM 2169 C CA A VAL A 1 278 ? -6.515 43.446 12.122 0.50 15.22 326 VAL A CA 1
ATOM 2170 C CA B VAL A 1 278 ? -6.516 43.331 12.179 0.50 16.60 326 VAL A CA 1
ATOM 2171 C C A VAL A 1 278 ? -5.388 44.447 12.235 0.50 15.15 326 VAL A C 1
ATOM 2172 C C B VAL A 1 278 ? -5.320 44.258 12.344 0.50 15.80 326 VAL A C 1
ATOM 2173 O O A VAL A 1 278 ? -4.628 44.617 11.279 0.50 14.57 326 VAL A O 1
ATOM 2174 O O B VAL A 1 278 ? -4.402 44.148 11.521 0.50 14.35 326 VAL A O 1
ATOM 2181 N N . LEU A 1 279 ? -5.327 45.102 13.388 1.00 16.43 327 LEU A N 1
ATOM 2182 C CA . LEU A 1 279 ? -4.184 45.940 13.764 1.00 15.80 327 LEU A CA 1
ATOM 2183 C C . LEU A 1 279 ? -3.395 45.227 14.857 1.00 16.39 327 LEU A C 1
ATOM 2184 O O . LEU A 1 279 ? -3.988 44.735 15.844 1.00 14.98 327 LEU A O 1
ATOM 2189 N N . LEU A 1 280 ? -2.084 45.199 14.682 1.00 15.70 328 LEU A N 1
ATOM 2190 C CA . LEU A 1 280 ? -1.121 44.632 15.634 1.00 16.19 328 LEU A CA 1
ATOM 2191 C C . LEU A 1 280 ? -0.479 45.802 16.403 1.00 16.61 328 LEU A C 1
ATOM 2192 O O . LEU A 1 280 ? 0.286 46.614 15.814 1.00 15.79 328 LEU A O 1
ATOM 2197 N N . LEU A 1 281 ? -0.759 45.901 17.698 1.00 14.76 329 LEU A N 1
ATOM 2198 C CA . LEU A 1 281 ? -0.127 46.957 18.535 1.00 16.39 329 LEU A CA 1
ATOM 2199 C C . LEU A 1 281 ? 1.258 46.467 18.922 1.00 15.24 329 LEU A C 1
ATOM 2200 O O . LEU A 1 281 ? 1.364 45.376 19.500 1.00 14.85 329 LEU A O 1
ATOM 2205 N N . HIS A 1 282 ? 2.266 47.251 18.590 1.00 15.33 330 HIS A N 1
ATOM 2206 C CA . HIS A 1 282 ? 3.688 46.892 18.773 1.00 14.29 330 HIS A CA 1
ATOM 2207 C C . HIS A 1 282 ? 4.354 48.005 19.590 1.00 15.67 330 HIS A C 1
ATOM 2208 O O . HIS A 1 282 ? 4.358 49.177 19.119 1.00 14.32 330 HIS A O 1
ATOM 2215 N N . THR A 1 283 ? 4.890 47.656 20.765 1.00 14.98 331 THR A N 1
ATOM 2216 C CA . THR A 1 283 ? 5.508 48.625 21.703 1.00 16.34 331 THR A CA 1
ATOM 2217 C C . THR A 1 283 ? 6.787 49.224 21.124 1.00 17.06 331 THR A C 1
ATOM 2218 O O . THR A 1 283 ? 7.223 50.293 21.594 1.00 17.25 331 THR A O 1
ATOM 2222 N N . ASN A 1 284 ? 7.387 48.579 20.127 1.00 16.11 332 ASN A N 1
ATOM 2223 C CA . ASN A 1 284 ? 8.558 49.149 19.432 1.00 16.90 332 ASN A CA 1
ATOM 2224 C C . ASN A 1 284 ? 9.640 49.397 20.494 1.00 15.97 332 ASN A C 1
ATOM 2225 O O . ASN A 1 284 ? 9.856 48.515 21.313 1.00 17.69 332 ASN A O 1
ATOM 2230 N N . ASN A 1 285 ? 10.240 50.574 20.544 1.00 15.78 333 ASN A N 1
ATOM 2231 C CA . ASN A 1 285 ? 11.313 50.873 21.541 1.00 18.18 333 ASN A CA 1
ATOM 2232 C C . ASN A 1 285 ? 10.729 51.678 22.711 1.00 16.86 333 ASN A C 1
ATOM 2233 O O . ASN A 1 285 ? 11.510 52.374 23.435 1.00 18.14 333 ASN A O 1
ATOM 2238 N N . LEU A 1 286 ? 9.417 51.626 22.920 1.00 15.28 334 LEU A N 1
ATOM 2239 C CA . LEU A 1 286 ? 8.806 52.373 24.049 1.00 15.42 334 LEU A CA 1
ATOM 2240 C C . LEU A 1 286 ? 9.431 51.913 25.374 1.00 15.62 334 LEU A C 1
ATOM 2241 O O . LEU A 1 286 ? 9.389 50.719 25.650 1.00 15.63 334 LEU A O 1
ATOM 2246 N N . ARG A 1 287 ? 9.939 52.876 26.148 1.00 15.96 335 ARG A N 1
ATOM 2247 C CA . ARG A 1 287 ? 10.627 52.675 27.462 1.00 17.53 335 ARG A CA 1
ATOM 2248 C C . ARG A 1 287 ? 11.613 51.515 27.371 1.00 16.87 335 ARG A C 1
ATOM 2249 O O . ARG A 1 287 ? 11.732 50.753 28.320 1.00 17.54 335 ARG A O 1
ATOM 2257 N N . GLN A 1 288 ? 12.310 51.371 26.239 1.00 17.52 336 GLN A N 1
ATOM 2258 C CA . GLN A 1 288 ? 13.216 50.216 26.039 1.00 18.17 336 GLN A CA 1
ATOM 2259 C C . GLN A 1 288 ? 14.241 50.157 27.185 1.00 17.70 336 GLN A C 1
ATOM 2260 O O . GLN A 1 288 ? 14.847 51.211 27.547 1.00 18.41 336 GLN A O 1
ATOM 2266 N N . PHE A 1 289 ? 14.411 48.953 27.717 1.00 17.04 337 PHE A N 1
ATOM 2267 C CA . PHE A 1 289 ? 15.404 48.550 28.749 1.00 18.50 337 PHE A CA 1
ATOM 2268 C C . PHE A 1 289 ? 14.940 48.942 30.162 1.00 19.14 337 PHE A C 1
ATOM 2269 O O . PHE A 1 289 ? 15.636 48.633 31.122 1.00 19.63 337 PHE A O 1
ATOM 2277 N N . ALA A 1 290 ? 13.765 49.537 30.298 1.00 18.50 338 ALA A N 1
ATOM 2278 C CA . ALA A 1 290 ? 13.275 50.044 31.595 1.00 18.26 338 ALA A CA 1
ATOM 2279 C C . ALA A 1 290 ? 13.204 48.902 32.601 1.00 18.65 338 ALA A C 1
ATOM 2280 O O . ALA A 1 290 ? 12.850 47.761 32.290 1.00 17.26 338 ALA A O 1
ATOM 2282 N N . PRO A 1 291 ? 13.440 49.228 33.883 1.00 18.30 339 PRO A N 1
ATOM 2283 C CA . PRO A 1 291 ? 13.195 48.276 34.953 1.00 18.24 339 PRO A CA 1
ATOM 2284 C C . PRO A 1 291 ? 11.685 48.012 35.123 1.00 18.04 339 PRO A C 1
ATOM 2285 O O . PRO A 1 291 ? 10.864 48.731 34.607 1.00 17.75 339 PRO A O 1
ATOM 2289 N N . ASP A 1 292 ? 11.388 47.006 35.939 1.00 18.22 340 ASP A N 1
ATOM 2290 C CA . ASP A 1 292 ? 10.112 46.261 35.985 1.00 17.76 340 ASP A CA 1
ATOM 2291 C C . ASP A 1 292 ? 8.927 47.209 36.157 1.00 17.39 340 ASP A C 1
ATOM 2292 O O . ASP A 1 292 ? 7.922 47.015 35.504 1.00 17.03 340 ASP A O 1
ATOM 2297 N N . HIS A 1 293 ? 8.990 48.146 37.093 1.00 17.17 341 HIS A N 1
ATOM 2298 C CA . HIS A 1 293 ? 7.839 49.017 37.438 1.00 16.66 341 HIS A CA 1
ATOM 2299 C C . HIS A 1 293 ? 7.498 49.917 36.240 1.00 18.03 341 HIS A C 1
ATOM 2300 O O . HIS A 1 293 ? 6.308 50.139 35.989 1.00 20.36 341 HIS A O 1
ATOM 2307 N N . ILE A 1 294 ? 8.486 50.439 35.536 1.00 16.00 342 ILE A N 1
ATOM 2308 C CA . ILE A 1 294 ? 8.243 51.344 34.378 1.00 16.33 342 ILE A CA 1
ATOM 2309 C C . ILE A 1 294 ? 7.825 50.502 33.163 1.00 15.81 342 ILE A C 1
ATOM 2310 O O . ILE A 1 294 ? 6.847 50.868 32.500 1.00 16.12 342 ILE A O 1
ATOM 2315 N N . GLY A 1 295 ? 8.532 49.396 32.917 1.00 15.52 343 GLY A N 1
ATOM 2316 C CA . GLY A 1 295 ? 8.249 48.513 31.774 1.00 15.51 343 GLY A CA 1
ATOM 2317 C C . GLY A 1 295 ? 6.839 47.983 31.856 1.00 14.68 343 GLY A C 1
ATOM 2318 O O . GLY A 1 295 ? 6.092 48.070 30.868 1.00 14.02 343 GLY A O 1
ATOM 2319 N N . GLN A 1 296 ? 6.419 47.445 33.014 1.00 14.43 344 GLN A N 1
ATOM 2320 C CA . GLN A 1 296 ? 5.072 46.854 33.067 1.00 14.67 344 GLN A CA 1
ATOM 2321 C C . GLN A 1 296 ? 4.014 47.954 32.974 1.00 15.26 344 GLN A C 1
ATOM 2322 O O . GLN A 1 296 ? 2.952 47.689 32.322 1.00 15.47 344 GLN A O 1
ATOM 2328 N N . ALA A 1 297 ? 4.212 49.109 33.622 1.00 14.66 345 ALA A N 1
ATOM 2329 C CA . ALA A 1 297 ? 3.228 50.209 33.602 1.00 14.64 345 ALA A CA 1
ATOM 2330 C C . ALA A 1 297 ? 2.976 50.625 32.145 1.00 14.80 345 ALA A C 1
ATOM 2331 O O . ALA A 1 297 ? 1.820 50.869 31.794 1.00 14.36 345 ALA A O 1
ATOM 2333 N N . TYR A 1 298 ? 4.046 50.768 31.380 1.00 15.66 346 TYR A N 1
ATOM 2334 C CA . TYR A 1 298 ? 3.994 51.289 29.983 1.00 15.97 346 TYR A CA 1
ATOM 2335 C C . TYR A 1 298 ? 3.477 50.198 29.032 1.00 16.13 346 TYR A C 1
ATOM 2336 O O . TYR A 1 298 ? 2.666 50.511 28.147 1.00 16.64 346 TYR A O 1
ATOM 2345 N N . LEU A 1 299 ? 3.914 48.954 29.188 1.00 16.06 347 LEU A N 1
ATOM 2346 C CA . LEU A 1 299 ? 3.356 47.846 28.357 1.00 15.54 347 LEU A CA 1
ATOM 2347 C C . LEU A 1 299 ? 1.825 47.862 28.493 1.00 16.46 347 LEU A C 1
ATOM 2348 O O . LEU A 1 299 ? 1.098 47.801 27.473 1.00 17.03 347 LEU A O 1
ATOM 2353 N N . GLN A 1 300 ? 1.317 47.909 29.714 1.00 15.72 348 GLN A N 1
ATOM 2354 C CA . GLN A 1 300 ? -0.142 47.824 29.964 1.00 14.95 348 GLN A CA 1
ATOM 2355 C C . GLN A 1 300 ? -0.829 49.097 29.477 1.00 15.75 348 GLN A C 1
ATOM 2356 O O . GLN A 1 300 ? -1.896 48.963 28.872 1.00 14.88 348 GLN A O 1
ATOM 2362 N N . ALA A 1 301 ? -0.332 50.283 29.817 1.00 15.66 349 ALA A N 1
ATOM 2363 C CA . ALA A 1 301 ? -0.980 51.567 29.478 1.00 18.11 349 ALA A CA 1
ATOM 2364 C C . ALA A 1 301 ? -1.079 51.705 27.941 1.00 17.60 349 ALA A C 1
ATOM 2365 O O . ALA A 1 301 ? -2.144 52.053 27.429 1.00 17.22 349 ALA A O 1
ATOM 2367 N N . PHE A 1 302 ? -0.011 51.395 27.228 1.00 16.92 350 PHE A N 1
ATOM 2368 C CA . PHE A 1 302 ? 0.071 51.506 25.751 1.00 17.11 350 PHE A CA 1
ATOM 2369 C C . PHE A 1 302 ? -0.972 50.569 25.142 1.00 16.66 350 PHE A C 1
ATOM 2370 O O . PHE A 1 302 ? -1.776 51.064 24.328 1.00 17.23 350 PHE A O 1
ATOM 2378 N N . HIS A 1 303 ? -0.969 49.282 25.501 1.00 15.61 351 HIS A N 1
ATOM 2379 C CA . HIS A 1 303 ? -1.911 48.283 24.923 1.00 15.15 351 HIS A CA 1
ATOM 2380 C C . HIS A 1 303 ? -3.339 48.602 25.304 1.00 17.05 351 HIS A C 1
ATOM 2381 O O . HIS A 1 303 ? -4.202 48.505 24.444 1.00 17.15 351 HIS A O 1
ATOM 2388 N N . GLU A 1 304 ? -3.618 48.951 26.565 1.00 16.15 352 GLU A N 1
ATOM 2389 C CA . GLU A 1 304 ? -5.003 49.251 26.980 1.00 18.68 352 GLU A CA 1
ATOM 2390 C C . GLU A 1 304 ? -5.534 50.459 26.195 1.00 16.99 352 GLU A C 1
ATOM 2391 O O . GLU A 1 304 ? -6.726 50.505 25.848 1.00 16.52 352 GLU A O 1
ATOM 2397 N N . HIS A 1 305 ? -4.689 51.459 25.977 1.00 16.87 353 HIS A N 1
ATOM 2398 C CA . HIS A 1 305 ? -5.123 52.707 25.315 1.00 16.14 353 HIS A CA 1
ATOM 2399 C C . HIS A 1 305 ? -5.461 52.365 23.856 1.00 15.64 353 HIS A C 1
ATOM 2400 O O . HIS A 1 305 ? -6.567 52.745 23.362 1.00 15.28 353 HIS A O 1
ATOM 2407 N N . GLY A 1 306 ? -4.555 51.626 23.235 1.00 15.11 354 GLY A N 1
ATOM 2408 C CA . GLY A 1 306 ? -4.773 51.141 21.852 1.00 16.11 354 GLY A CA 1
ATOM 2409 C C . GLY A 1 306 ? -6.059 50.338 21.749 1.00 15.69 354 GLY A C 1
ATOM 2410 O O . GLY A 1 306 ? -6.821 50.535 20.787 1.00 16.24 354 GLY A O 1
ATOM 2411 N N . LEU A 1 307 ? -6.257 49.383 22.650 1.00 15.49 355 LEU A N 1
ATOM 2412 C CA . LEU A 1 307 ? -7.464 48.521 22.668 1.00 17.07 355 LEU A CA 1
ATOM 2413 C C . LEU A 1 307 ? -8.718 49.355 22.824 1.00 18.71 355 LEU A C 1
ATOM 2414 O O . LEU A 1 307 ? -9.747 49.041 22.143 1.00 19.48 355 LEU A O 1
ATOM 2419 N N . GLN A 1 308 ? -8.670 50.368 23.687 1.00 17.80 356 GLN A N 1
ATOM 2420 C CA . GLN A 1 308 ? -9.869 51.187 23.934 1.00 20.55 356 GLN A CA 1
ATOM 2421 C C . GLN A 1 308 ? -10.192 51.967 22.659 1.00 20.48 356 GLN A C 1
ATOM 2422 O O . GLN A 1 308 ? -11.370 52.020 22.290 1.00 20.22 356 GLN A O 1
ATOM 2428 N N . ILE A 1 309 ? -9.184 52.583 22.029 1.00 17.94 357 ILE A N 1
ATOM 2429 C CA . ILE A 1 309 ? -9.413 53.364 20.776 1.00 19.15 357 ILE A CA 1
ATOM 2430 C C . ILE A 1 309 ? -9.953 52.421 19.695 1.00 19.32 357 ILE A C 1
ATOM 2431 O O . ILE A 1 309 ? -10.958 52.775 19.046 1.00 18.61 357 ILE A O 1
ATOM 2436 N N . ALA A 1 310 ? -9.362 51.240 19.575 1.00 18.11 358 ALA A N 1
ATOM 2437 C CA . ALA A 1 310 ? -9.819 50.227 18.596 1.00 19.12 358 ALA A CA 1
ATOM 2438 C C . ALA A 1 310 ? -11.259 49.816 18.922 1.00 20.51 358 ALA A C 1
ATOM 2439 O O . ALA A 1 310 ? -12.081 49.644 17.992 1.00 20.91 358 ALA A O 1
ATOM 2441 N N . TYR A 1 311 ? -11.578 49.619 20.195 1.00 19.56 359 TYR A N 1
ATOM 2442 C CA . TYR A 1 311 ? -12.926 49.152 20.578 1.00 20.96 359 TYR A CA 1
ATOM 2443 C C . TYR A 1 311 ? -13.969 50.171 20.106 1.00 22.86 359 TYR A C 1
ATOM 2444 O O . TYR A 1 311 ? -15.027 49.783 19.626 1.00 21.50 359 TYR A O 1
ATOM 2453 N N . GLU A 1 312 ? -13.685 51.454 20.286 1.00 22.12 360 GLU A N 1
ATOM 2454 C CA . GLU A 1 312 ? -14.612 52.543 19.913 1.00 24.89 360 GLU A CA 1
ATOM 2455 C C . GLU A 1 312 ? -14.822 52.509 18.403 1.00 23.43 360 GLU A C 1
ATOM 2456 O O . GLU A 1 312 ? -15.929 52.892 17.957 1.00 22.85 360 GLU A O 1
ATOM 2462 N N . GLN A 1 313 ? -13.822 52.076 17.640 1.00 22.14 361 GLN A N 1
ATOM 2463 C CA . GLN A 1 313 ? -13.895 52.069 16.159 1.00 23.04 361 GLN A CA 1
ATOM 2464 C C . GLN A 1 313 ? -14.384 50.717 15.629 1.00 24.81 361 GLN A C 1
ATOM 2465 O O . GLN A 1 313 ? -14.539 50.596 14.397 1.00 25.91 361 GLN A O 1
ATOM 2471 N N . GLY A 1 314 ? -14.511 49.707 16.485 1.00 23.20 362 GLY A N 1
ATOM 2472 C CA . GLY A 1 314 ? -14.837 48.342 16.032 1.00 26.49 362 GLY A CA 1
ATOM 2473 C C . GLY A 1 314 ? -13.665 47.627 15.393 1.00 23.24 362 GLY A C 1
ATOM 2474 O O . GLY A 1 314 ? -13.871 46.699 14.610 1.00 23.83 362 GLY A O 1
ATOM 2475 N N . ALA A 1 315 ? -12.449 48.005 15.742 1.00 20.02 363 ALA A N 1
ATOM 2476 C CA . ALA A 1 315 ? -11.228 47.462 15.114 1.00 20.55 363 ALA A CA 1
ATOM 2477 C C . ALA A 1 315 ? -10.738 46.288 15.948 1.00 20.19 363 ALA A C 1
ATOM 2478 O O . ALA A 1 315 ? -10.454 46.459 17.128 1.00 17.79 363 ALA A O 1
ATOM 2480 N N . PRO A 1 316 ? -10.599 45.090 15.352 1.00 19.69 364 PRO A N 1
ATOM 2481 C CA . PRO A 1 316 ? -9.970 43.956 16.008 1.00 18.59 364 PRO A CA 1
ATOM 2482 C C . PRO A 1 316 ? -8.458 44.122 16.163 1.00 18.55 364 PRO A C 1
ATOM 2483 O O . PRO A 1 316 ? -7.821 44.786 15.339 1.00 17.01 364 PRO A O 1
ATOM 2487 N N . ILE A 1 317 ? -7.913 43.572 17.260 1.00 16.22 365 ILE A N 1
ATOM 2488 C CA . ILE A 1 317 ? -6.539 43.874 17.738 1.00 15.76 365 ILE A CA 1
ATOM 2489 C C . ILE A 1 317 ? -5.748 42.596 17.989 1.00 15.41 365 ILE A C 1
ATOM 2490 O O . ILE A 1 317 ? -6.247 41.616 18.523 1.00 15.51 365 ILE A O 1
ATOM 2495 N N . MET A 1 318 ? -4.502 42.627 17.601 1.00 15.48 366 MET A N 1
ATOM 2496 C CA . MET A 1 318 ? -3.495 41.698 18.133 1.00 16.38 366 MET A CA 1
ATOM 2497 C C . MET A 1 318 ? -2.509 42.517 18.956 1.00 14.50 366 MET A C 1
ATOM 2498 O O . MET A 1 318 ? -2.273 43.702 18.633 1.00 14.12 366 MET A O 1
ATOM 2503 N N . LEU A 1 319 ? -1.980 41.914 19.999 1.00 14.98 367 LEU A N 1
ATOM 2504 C CA . LEU A 1 319 ? -0.874 42.547 20.747 1.00 16.26 367 LEU A CA 1
ATOM 2505 C C . LEU A 1 319 ? 0.420 41.830 20.425 1.00 15.50 367 LEU A C 1
ATOM 2506 O O . LEU A 1 319 ? 0.411 40.599 20.374 1.00 16.44 367 LEU A O 1
ATOM 2511 N N . LEU A 1 320 ? 1.524 42.569 20.355 1.00 16.16 368 LEU A N 1
ATOM 2512 C CA . LEU A 1 320 ? 2.860 41.954 20.377 1.00 16.67 368 LEU A CA 1
ATOM 2513 C C . LEU A 1 320 ? 3.097 41.335 21.754 1.00 17.59 368 LEU A C 1
ATOM 2514 O O . LEU A 1 320 ? 3.123 42.096 22.751 1.00 18.44 368 LEU A O 1
ATOM 2519 N N . GLY A 1 321 ? 3.255 40.015 21.809 1.00 18.12 369 GLY A N 1
ATOM 2520 C CA . GLY A 1 321 ? 3.435 39.311 23.090 1.00 17.34 369 GLY A CA 1
ATOM 2521 C C . GLY A 1 321 ? 4.907 39.140 23.399 1.00 17.82 369 GLY A C 1
ATOM 2522 O O . GLY A 1 321 ? 5.275 39.074 24.582 1.00 19.61 369 GLY A O 1
ATOM 2523 N N . LEU A 1 322 ? 5.746 39.035 22.379 1.00 19.22 370 LEU A N 1
ATOM 2524 C CA . LEU A 1 322 ? 7.151 38.602 22.553 1.00 21.85 370 LEU A CA 1
ATOM 2525 C C . LEU A 1 322 ? 7.929 38.938 21.292 1.00 20.35 370 LEU A C 1
ATOM 2526 O O . LEU A 1 322 ? 7.561 38.445 20.219 1.00 24.02 370 LEU A O 1
ATOM 2531 N N . THR A 1 323 ? 9.025 39.653 21.446 1.00 19.72 371 THR A N 1
ATOM 2532 C CA . THR A 1 323 ? 10.081 39.819 20.429 1.00 19.70 371 THR A CA 1
ATOM 2533 C C . THR A 1 323 ? 11.435 39.886 21.133 1.00 21.08 371 THR A C 1
ATOM 2534 O O . THR A 1 323 ? 11.479 40.284 22.317 1.00 19.29 371 THR A O 1
ATOM 2538 N N . ALA A 1 324 ? 12.496 39.485 20.443 1.00 20.29 372 ALA A N 1
ATOM 2539 C CA . ALA A 1 324 ? 13.893 39.637 20.902 1.00 19.87 372 ALA A CA 1
ATOM 2540 C C . ALA A 1 324 ? 14.073 38.954 22.259 1.00 20.29 372 ALA A C 1
ATOM 2541 O O . ALA A 1 324 ? 14.942 39.387 23.020 1.00 21.01 372 ALA A O 1
ATOM 2543 N N . ALA A 1 325 ? 13.364 37.848 22.476 1.00 19.23 373 ALA A N 1
ATOM 2544 C CA . ALA A 1 325 ? 13.447 37.000 23.678 1.00 18.72 373 ALA A CA 1
ATOM 2545 C C . ALA A 1 325 ? 13.173 37.861 24.922 1.00 18.86 373 ALA A C 1
ATOM 2546 O O . ALA A 1 325 ? 13.540 37.442 26.047 1.00 19.62 373 ALA A O 1
ATOM 2548 N N . ALA A 1 326 ? 12.474 38.988 24.742 1.00 18.16 374 ALA A N 1
ATOM 2549 C CA . ALA A 1 326 ? 12.055 39.893 25.842 1.00 17.89 374 ALA A CA 1
ATOM 2550 C C . ALA A 1 326 ? 10.789 39.336 26.500 1.00 16.79 374 ALA A C 1
ATOM 2551 O O . ALA A 1 326 ? 9.667 39.629 26.051 1.00 17.30 374 ALA A O 1
ATOM 2553 N N . THR A 1 327 ? 11.007 38.475 27.488 1.00 19.62 375 THR A N 1
ATOM 2554 C CA . THR A 1 327 ? 9.927 37.757 28.232 1.00 19.00 375 THR A CA 1
ATOM 2555 C C . THR A 1 327 ? 10.226 37.822 29.725 1.00 19.62 375 THR A C 1
ATOM 2556 O O . THR A 1 327 ? 11.386 37.848 30.147 1.00 19.69 375 THR A O 1
ATOM 2560 N N . PRO A 1 328 ? 9.180 37.814 30.570 1.00 19.13 376 PRO A N 1
ATOM 2561 C CA . PRO A 1 328 ? 9.372 37.717 32.025 1.00 19.75 376 PRO A CA 1
ATOM 2562 C C . PRO A 1 328 ? 9.929 36.354 32.433 1.00 23.47 376 PRO A C 1
ATOM 2563 O O . PRO A 1 328 ? 10.355 36.209 33.580 1.00 23.30 376 PRO A O 1
ATOM 2567 N N . GLU A 1 329 ? 9.896 35.370 31.522 1.00 22.97 377 GLU A N 1
ATOM 2568 C CA . GLU A 1 329 ? 10.370 34.006 31.845 1.00 24.31 377 GLU A CA 1
ATOM 2569 C C . GLU A 1 329 ? 11.855 34.098 32.188 1.00 25.36 377 GLU A C 1
ATOM 2570 O O . GLU A 1 329 ? 12.560 34.919 31.590 1.00 24.06 377 GLU A O 1
ATOM 2576 N N . ASN A 1 330 ? 12.312 33.260 33.115 1.00 26.81 378 ASN A N 1
ATOM 2577 C CA . ASN A 1 330 ? 13.738 33.184 33.536 1.00 33.64 378 ASN A CA 1
ATOM 2578 C C . ASN A 1 330 ? 14.606 33.130 32.283 1.00 29.85 378 ASN A C 1
ATOM 2579 O O . ASN A 1 330 ? 14.318 32.308 31.425 1.00 28.10 378 ASN A O 1
ATOM 2584 N N . GLY A 1 331 ? 15.627 33.980 32.215 1.00 27.16 379 GLY A N 1
ATOM 2585 C CA . GLY A 1 331 ? 16.597 34.028 31.104 1.00 26.46 379 GLY A CA 1
ATOM 2586 C C . GLY A 1 331 ? 16.174 34.977 29.998 1.00 25.47 379 GLY A C 1
ATOM 2587 O O . GLY A 1 331 ? 16.884 35.049 28.965 1.00 23.96 379 GLY A O 1
ATOM 2588 N N . GLY A 1 332 ? 15.042 35.667 30.154 1.00 23.93 380 GLY A N 1
ATOM 2589 C CA . GLY A 1 332 ? 14.556 36.620 29.130 1.00 24.02 380 GLY A CA 1
ATOM 2590 C C . GLY A 1 332 ? 15.452 37.843 29.005 1.00 23.19 380 GLY A C 1
ATOM 2591 O O . GLY A 1 332 ? 16.221 38.147 29.938 1.00 22.21 380 GLY A O 1
ATOM 2592 N N . THR A 1 333 ? 15.320 38.593 27.920 1.00 22.16 381 THR A N 1
ATOM 2593 C CA . THR A 1 333 ? 15.999 39.896 27.753 1.00 22.66 381 THR A CA 1
ATOM 2594 C C . 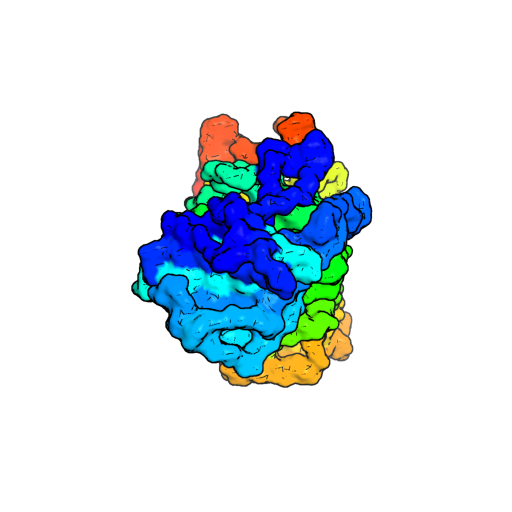THR A 1 333 ? 15.044 41.016 28.173 1.00 22.05 381 THR A C 1
ATOM 2595 O O . THR A 1 333 ? 13.830 40.721 28.432 1.00 22.91 381 THR A O 1
ATOM 2599 N N . GLN A 1 334 ? 15.538 42.248 28.145 1.00 22.34 382 GLN A N 1
ATOM 2600 C CA . GLN A 1 334 ? 14.689 43.458 28.241 1.00 21.01 382 GLN A CA 1
ATOM 2601 C C . GLN A 1 334 ? 14.858 44.288 26.971 1.00 20.36 382 GLN A C 1
ATOM 2602 O O . GLN A 1 334 ? 14.752 45.508 27.043 1.00 20.65 382 GLN A O 1
ATOM 2608 N N . TYR A 1 335 ? 14.940 43.651 25.802 1.00 19.79 383 TYR A N 1
ATOM 2609 C CA . TYR A 1 335 ? 15.010 44.390 24.520 1.00 19.86 383 TYR A CA 1
ATOM 2610 C C . TYR A 1 335 ? 13.681 45.069 24.214 1.00 19.49 383 TYR A C 1
ATOM 2611 O O . TYR A 1 335 ? 13.624 45.957 23.346 1.00 19.63 383 TYR A O 1
ATOM 2620 N N . ASN A 1 336 ? 12.615 44.634 24.870 1.00 17.88 384 ASN A N 1
ATOM 2621 C CA . ASN A 1 336 ? 11.265 45.215 24.672 1.00 17.25 384 ASN A CA 1
ATOM 2622 C C . ASN A 1 336 ? 10.538 45.126 26.011 1.00 16.92 384 ASN A C 1
ATOM 2623 O O . ASN A 1 336 ? 10.826 44.184 26.789 1.00 16.83 384 ASN A O 1
ATOM 2628 N N . ILE A 1 337 ? 9.610 46.036 26.250 1.00 17.95 385 ILE A N 1
ATOM 2629 C CA . ILE A 1 337 ? 8.828 46.007 27.513 1.00 17.73 385 ILE A CA 1
ATOM 2630 C C . ILE A 1 337 ? 7.871 44.809 27.534 1.00 18.13 385 ILE A C 1
ATOM 2631 O O . ILE A 1 337 ? 7.251 44.607 28.603 1.00 16.75 385 ILE A O 1
ATOM 2636 N N . THR A 1 338 ? 7.791 43.974 26.487 1.00 16.51 386 THR A N 1
ATOM 2637 C CA . THR A 1 338 ? 7.164 42.632 26.589 1.00 16.49 386 THR A CA 1
ATOM 2638 C C . THR A 1 338 ? 7.831 41.827 27.713 1.00 16.59 386 THR A C 1
ATOM 2639 O O . THR A 1 338 ? 7.199 40.885 28.219 1.00 17.23 386 THR A O 1
ATOM 2643 N N . ALA A 1 339 ? 9.060 42.167 28.108 1.00 17.06 387 ALA A N 1
ATOM 2644 C CA . ALA A 1 339 ? 9.758 41.535 29.257 1.00 16.62 387 ALA A CA 1
ATOM 2645 C C . ALA A 1 339 ? 8.924 41.658 30.540 1.00 16.23 387 ALA A C 1
ATOM 2646 O O . ALA A 1 339 ? 9.139 40.871 31.472 1.00 15.96 387 ALA A O 1
ATOM 2648 N N . ASP A 1 340 ? 7.996 42.603 30.556 1.00 17.13 388 ASP A N 1
ATOM 2649 C CA . ASP A 1 340 ? 7.206 42.905 31.776 1.00 17.36 388 ASP A CA 1
ATOM 2650 C C . ASP A 1 340 ? 5.761 42.415 31.676 1.00 16.98 388 ASP A C 1
ATOM 2651 O O . ASP A 1 340 ? 4.981 42.760 32.595 1.00 18.31 388 ASP A O 1
ATOM 2656 N N . MET A 1 341 ? 5.468 41.516 30.740 1.00 16.83 389 MET A N 1
ATOM 2657 C CA . MET A 1 341 ? 4.135 40.879 30.554 1.00 17.58 389 MET A CA 1
ATOM 2658 C C . MET A 1 341 ? 3.671 40.216 31.844 1.00 15.97 389 MET A C 1
ATOM 2659 O O . MET A 1 341 ? 4.423 39.480 32.479 1.00 17.53 389 MET A O 1
ATOM 2664 N N . ASP A 1 342 ? 2.430 40.479 32.211 1.00 15.90 390 ASP A N 1
ATOM 2665 C CA . ASP A 1 342 ? 1.726 39.788 33.318 1.00 15.82 390 ASP A CA 1
ATOM 2666 C C . ASP A 1 342 ? 0.635 38.966 32.646 1.00 15.75 390 ASP A C 1
ATOM 2667 O O . ASP A 1 342 ? -0.214 39.582 32.013 1.00 14.84 390 ASP A O 1
ATOM 2672 N N . TYR A 1 343 ? 0.687 37.647 32.745 1.00 16.74 391 TYR A N 1
ATOM 2673 C CA . TYR A 1 343 ? -0.306 36.779 32.061 1.00 17.01 391 TYR A CA 1
ATOM 2674 C C . TYR A 1 343 ? -1.697 37.047 32.604 1.00 16.12 391 TYR A C 1
ATOM 2675 O O . TYR A 1 343 ? -2.664 36.855 31.902 1.00 14.96 391 TYR A O 1
ATOM 2684 N N . GLY A 1 344 ? -1.825 37.419 33.877 1.00 16.67 392 GLY A N 1
ATOM 2685 C CA . GLY A 1 344 ? -3.147 37.786 34.387 1.00 16.15 392 GLY A CA 1
ATOM 2686 C C . GLY A 1 344 ? -3.716 39.015 33.705 1.00 14.42 392 GLY A C 1
ATOM 2687 O O . GLY A 1 344 ? -4.923 39.050 33.488 1.00 15.75 392 GLY A O 1
ATOM 2688 N N . TRP A 1 345 ? -2.892 40.004 33.425 1.00 14.24 393 TRP A N 1
ATOM 2689 C CA . TRP A 1 345 ? -3.248 41.224 32.649 1.00 14.61 393 TRP A CA 1
ATOM 2690 C C . TRP A 1 345 ? -3.625 40.826 31.209 1.00 15.03 393 TRP A C 1
ATOM 2691 O O . TRP A 1 345 ? -4.646 41.311 30.708 1.00 15.95 393 TRP A O 1
ATOM 2702 N N . LEU A 1 346 ? -2.914 39.885 30.606 1.00 15.51 394 LEU A N 1
ATOM 2703 C CA . LEU A 1 346 ? -3.216 39.480 29.196 1.00 15.66 394 LEU A CA 1
ATOM 2704 C C . LEU A 1 346 ? -4.588 38.790 29.185 1.00 15.84 394 LEU A C 1
ATOM 2705 O O . LEU A 1 346 ? -5.413 39.136 28.362 1.00 16.21 394 LEU A O 1
ATOM 2710 N N . ASP A 1 347 ? -4.863 37.941 30.178 1.00 15.41 395 ASP A N 1
ATOM 2711 C CA . ASP A 1 347 ? -6.191 37.332 30.350 1.00 15.93 395 ASP A CA 1
ATOM 2712 C C . ASP A 1 347 ? -7.237 38.449 30.476 1.00 16.61 395 ASP A C 1
ATOM 2713 O O . ASP A 1 347 ? -8.293 38.375 29.819 1.00 17.72 395 ASP A O 1
ATOM 2718 N N . LEU A 1 348 ? -6.973 39.446 31.311 1.00 15.19 396 LEU A N 1
ATOM 2719 C CA . LEU A 1 348 ? -7.954 40.525 31.554 1.00 16.04 396 LEU A CA 1
ATOM 2720 C C . LEU A 1 348 ? -8.227 41.236 30.226 1.00 15.94 396 LEU A C 1
ATOM 2721 O O . LEU A 1 348 ? -9.400 41.620 29.985 1.00 16.06 396 LEU A O 1
ATOM 2726 N N . MET A 1 349 ? -7.221 41.395 29.384 1.00 15.68 397 MET A N 1
ATOM 2727 C CA . MET A 1 349 ? -7.437 42.174 28.114 1.00 15.12 397 MET A CA 1
ATOM 2728 C C . MET A 1 349 ? -8.427 41.432 27.218 1.00 15.58 397 MET A C 1
ATOM 2729 O O . MET A 1 349 ? -9.294 42.112 26.613 1.00 16.43 397 MET A O 1
ATOM 2734 N N . TYR A 1 350 ? -8.360 40.101 27.178 1.00 15.25 398 TYR A N 1
ATOM 2735 C CA . TYR A 1 350 ? -9.368 39.284 26.450 1.00 17.19 398 TYR A CA 1
ATOM 2736 C C . TYR A 1 350 ? -10.748 39.441 27.086 1.00 16.59 398 TYR A C 1
ATOM 2737 O O . TYR A 1 350 ? -11.737 39.558 26.350 1.00 17.04 398 TYR A O 1
ATOM 2746 N N . ARG A 1 351 ? -10.850 39.439 28.426 1.00 15.43 399 ARG A N 1
ATOM 2747 C CA . ARG A 1 351 ? -12.181 39.553 29.059 1.00 16.44 399 ARG A CA 1
ATOM 2748 C C . ARG A 1 351 ? -12.744 40.958 28.829 1.00 15.88 399 ARG A C 1
ATOM 2749 O O . ARG A 1 351 ? -13.938 41.105 28.607 1.00 17.53 399 ARG A O 1
ATOM 2757 N N . MET A 1 352 ? -11.906 41.977 28.958 1.00 16.68 400 MET A N 1
ATOM 2758 C CA . MET A 1 352 ? -12.361 43.384 28.979 1.00 17.06 400 MET A CA 1
ATOM 2759 C C . MET A 1 352 ? -12.679 43.853 27.551 1.00 17.31 400 MET A C 1
ATOM 2760 O O . MET A 1 352 ? -13.637 44.632 27.380 1.00 17.76 400 MET A O 1
ATOM 2765 N N . TYR A 1 353 ? -11.876 43.441 26.568 1.00 17.73 401 TYR A N 1
ATOM 2766 C CA . TYR A 1 353 ? -11.947 43.992 25.193 1.00 17.42 401 TYR A CA 1
ATOM 2767 C C . TYR A 1 353 ? -12.378 42.886 24.228 1.00 18.13 401 TYR A C 1
ATOM 2768 O O . TYR A 1 353 ? -11.593 42.017 23.874 1.00 17.06 401 TYR A O 1
ATOM 2777 N N . PRO A 1 354 ? -13.660 42.855 23.815 1.00 18.94 402 PRO A N 1
ATOM 2778 C CA . PRO A 1 354 ? -14.150 41.824 22.910 1.00 19.46 402 PRO A CA 1
ATOM 2779 C C . PRO A 1 354 ? -13.425 41.862 21.547 1.00 19.49 402 PRO A C 1
ATOM 2780 O O . PRO A 1 354 ? -13.414 40.875 20.853 1.00 21.40 402 PRO A O 1
ATOM 2784 N N . ASN A 1 355 ? -12.804 42.993 21.225 1.00 18.57 403 ASN A N 1
ATOM 2785 C CA . ASN A 1 355 ? -12.041 43.196 19.965 1.00 17.52 403 ASN A CA 1
ATOM 2786 C C . ASN A 1 355 ? -10.616 42.680 20.123 1.00 17.51 403 ASN A C 1
ATOM 2787 O O . ASN A 1 355 ? -9.918 42.570 19.117 1.00 16.94 403 ASN A O 1
ATOM 2792 N N . MET A 1 356 ? -10.182 42.328 21.337 1.00 17.35 404 MET A N 1
ATOM 2793 C CA . MET A 1 356 ? -8.872 41.691 21.513 1.00 16.93 404 MET A CA 1
ATOM 2794 C C . MET A 1 356 ? -8.952 40.270 20.962 1.00 16.71 404 MET A C 1
ATOM 2795 O O . MET A 1 356 ? -9.853 39.534 21.368 1.00 17.19 404 MET A O 1
ATOM 2800 N N . GLN A 1 357 ? -8.085 39.918 20.000 1.00 16.01 405 GLN A N 1
ATOM 2801 C CA . GLN A 1 357 ? -8.182 38.625 19.278 1.00 16.75 405 GLN A CA 1
ATOM 2802 C C . GLN A 1 357 ? -6.886 37.832 19.389 1.00 16.77 405 GLN A C 1
ATOM 2803 O O . GLN A 1 357 ? -6.945 36.634 19.570 1.00 19.69 405 GLN A O 1
ATOM 2809 N N . GLY A 1 358 ? -5.742 38.459 19.220 1.00 18.65 406 GLY A N 1
ATOM 2810 C CA . GLY A 1 358 ? -4.550 37.651 18.986 1.00 18.13 406 GLY A CA 1
ATOM 2811 C C . GLY A 1 358 ? -3.314 38.187 19.654 1.00 16.01 406 GLY A C 1
ATOM 2812 O O . GLY A 1 358 ? -3.284 39.355 20.063 1.00 15.10 406 GLY A O 1
ATOM 2813 N N . VAL A 1 359 ? -2.332 37.324 19.695 1.00 15.64 407 VAL A N 1
ATOM 2814 C CA . VAL A 1 359 ? -0.974 37.612 20.214 1.00 17.54 407 VAL A CA 1
ATOM 2815 C C . VAL A 1 359 ? 0.006 37.331 19.083 1.00 16.39 407 VAL A C 1
ATOM 2816 O O . VAL A 1 359 ? -0.168 36.301 18.377 1.00 16.87 407 VAL A O 1
ATOM 2820 N N . PHE A 1 360 ? 1.011 38.181 18.935 1.00 17.18 408 PHE A N 1
ATOM 2821 C CA . PHE A 1 360 ? 2.037 38.056 17.881 1.00 17.29 408 PHE A CA 1
ATOM 2822 C C . PHE A 1 360 ? 3.403 37.833 18.514 1.00 20.41 408 PHE A C 1
ATOM 2823 O O . PHE A 1 360 ? 3.715 38.484 19.510 1.00 20.65 408 PHE A O 1
ATOM 2831 N N . ASN A 1 361 ? 4.202 36.953 17.918 1.00 17.70 409 ASN A N 1
ATOM 2832 C CA . ASN A 1 361 ? 5.580 36.674 18.343 1.00 20.23 409 ASN A CA 1
ATOM 2833 C C . ASN A 1 361 ? 6.458 36.742 17.106 1.00 20.25 409 ASN A C 1
ATOM 2834 O O . ASN A 1 361 ? 6.029 36.249 16.056 1.00 19.83 409 ASN A O 1
ATOM 2839 N N . THR A 1 362 ? 7.605 37.399 17.193 1.00 20.54 410 THR A N 1
ATOM 2840 C CA . THR A 1 362 ? 8.569 37.416 16.077 1.00 21.62 410 THR A CA 1
ATOM 2841 C C . THR A 1 362 ? 9.998 37.613 16.575 1.00 21.92 410 THR A C 1
ATOM 2842 O O . THR A 1 362 ? 10.186 38.272 17.611 1.00 20.07 410 THR A O 1
ATOM 2846 N N . ALA A 1 363 ? 10.965 37.052 15.851 1.00 21.96 411 ALA A N 1
ATOM 2847 C CA . ALA A 1 363 ? 12.396 37.440 15.939 1.00 24.79 411 ALA A CA 1
ATOM 2848 C C . ALA A 1 363 ? 12.899 37.302 17.376 1.00 24.06 411 ALA A C 1
ATOM 2849 O O . ALA A 1 363 ? 13.445 38.288 17.941 1.00 23.45 411 ALA A O 1
ATOM 2851 N N . ASN A 1 364 ? 12.755 36.112 17.938 1.00 23.40 412 ASN A N 1
ATOM 2852 C CA . ASN A 1 364 ? 13.221 35.809 19.315 1.00 24.46 412 ASN A CA 1
ATOM 2853 C C . ASN A 1 364 ? 14.572 35.088 19.309 1.00 26.58 412 ASN A C 1
ATOM 2854 O O . ASN A 1 364 ? 15.432 35.467 20.148 1.00 29.87 412 ASN A O 1
ATOM 2859 N N . PHE A 1 365 ? 14.782 34.075 18.460 1.00 28.21 413 PHE A N 1
ATOM 2860 C CA . PHE A 1 365 ? 15.806 33.024 18.725 1.00 31.55 413 PHE A CA 1
ATOM 2861 C C . PHE A 1 365 ? 17.251 33.557 18.628 1.00 31.40 413 PHE A C 1
ATOM 2862 O O . PHE A 1 365 ? 18.151 32.977 19.301 1.00 32.92 413 PHE A O 1
ATOM 2870 N N . TRP A 1 366 ? 17.464 34.701 17.989 1.00 30.21 414 TRP A N 1
ATOM 2871 C CA . TRP A 1 366 ? 18.788 35.379 17.981 1.00 29.73 414 TRP A CA 1
ATOM 2872 C C . TRP A 1 366 ? 19.217 35.771 19.396 1.00 31.66 414 TRP A C 1
ATOM 2873 O O . TRP A 1 366 ? 20.425 35.912 19.609 1.00 34.98 414 TRP A O 1
ATOM 2884 N N . ALA A 1 367 ? 18.270 35.935 20.333 1.00 30.28 415 ALA A N 1
ATOM 2885 C CA . ALA A 1 367 ? 18.520 36.474 21.693 1.00 32.05 415 ALA A CA 1
ATOM 2886 C C . ALA A 1 367 ? 18.248 35.414 22.766 1.00 32.29 415 ALA A C 1
ATOM 2887 O O . ALA A 1 367 ? 18.501 35.700 23.941 1.00 35.85 415 ALA A O 1
ATOM 2889 N N . GLY A 1 368 ? 17.714 34.252 22.392 1.00 29.51 416 GLY A N 1
ATOM 2890 C CA . GLY A 1 368 ? 17.470 33.143 23.333 1.00 33.20 416 GLY A CA 1
ATOM 2891 C C . GLY A 1 368 ? 16.343 32.261 22.850 1.00 34.04 416 GLY A C 1
ATOM 2892 O O . GLY A 1 368 ? 15.461 32.793 22.110 1.00 30.68 416 GLY A O 1
ATOM 2893 N N . ILE A 1 369 ? 16.341 30.994 23.267 1.00 31.62 417 ILE A N 1
ATOM 2894 C CA . ILE A 1 369 ? 15.448 29.958 22.680 1.00 31.64 417 ILE A CA 1
ATOM 2895 C C . ILE A 1 369 ? 14.386 29.571 23.692 1.00 30.28 417 ILE A C 1
ATOM 2896 O O . ILE A 1 369 ? 13.209 29.806 23.415 1.00 30.46 417 ILE A O 1
ATOM 2901 N N . HIS A 1 370 ? 14.795 28.997 24.823 1.00 29.43 418 HIS A N 1
ATOM 2902 C CA . HIS A 1 370 ? 13.832 28.379 25.755 1.00 30.29 418 HIS A CA 1
ATOM 2903 C C . HIS A 1 370 ? 12.944 29.439 26.397 1.00 28.09 418 HIS A C 1
ATOM 2904 O O . HIS A 1 370 ? 11.728 29.231 26.422 1.00 25.71 418 HIS A O 1
ATOM 2911 N N . PRO A 1 371 ? 13.467 30.584 26.911 1.00 25.80 419 PRO A N 1
ATOM 2912 C CA . PRO A 1 371 ? 12.599 31.554 27.588 1.00 25.74 419 PRO A CA 1
ATOM 2913 C C . PRO A 1 371 ? 11.455 32.054 26.700 1.00 24.39 419 PRO A C 1
ATOM 2914 O O . PRO A 1 371 ? 10.303 32.017 27.142 1.00 23.42 419 PRO A O 1
ATOM 2918 N N . PRO A 1 372 ? 11.669 32.462 25.423 1.00 24.47 420 PRO A N 1
ATOM 2919 C CA . PRO A 1 372 ? 10.541 32.811 24.554 1.00 25.51 420 PRO A CA 1
ATOM 2920 C C . PRO A 1 372 ? 9.584 31.663 24.200 1.00 25.33 420 PRO A C 1
ATOM 2921 O O . PRO A 1 372 ? 8.399 31.914 24.050 1.00 27.94 420 PRO A O 1
ATOM 2925 N N . CYS A 1 373 ? 10.052 30.424 24.146 1.00 25.53 421 CYS A N 1
ATOM 2926 C CA . CYS A 1 373 ? 9.144 29.244 24.076 1.00 24.65 421 CYS A CA 1
ATOM 2927 C C . CYS A 1 373 ? 8.297 29.137 25.352 1.00 22.66 421 CYS A C 1
ATOM 2928 O O . CYS A 1 373 ? 7.092 28.914 25.213 1.00 25.76 421 CYS A O 1
ATOM 2931 N N . GLU A 1 374 ? 8.888 29.265 26.540 1.00 21.82 422 GLU A N 1
ATOM 2932 C CA . GLU A 1 374 ? 8.121 29.182 27.813 1.00 22.54 422 GLU A CA 1
ATOM 2933 C C . GLU A 1 374 ? 7.008 30.237 27.820 1.00 21.98 422 GLU A C 1
ATOM 2934 O O . GLU A 1 374 ? 5.832 29.906 28.126 1.00 21.99 422 GLU A O 1
ATOM 2940 N N . GLY A 1 375 ? 7.335 31.466 27.432 1.00 20.73 423 GLY A N 1
ATOM 2941 C CA . GLY A 1 375 ? 6.342 32.548 27.391 1.00 21.05 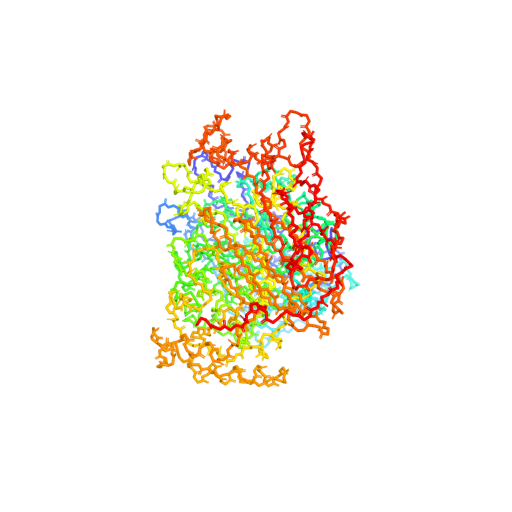423 GLY A CA 1
ATOM 2942 C C . GLY A 1 375 ? 5.245 32.282 26.379 1.00 20.64 423 GLY A C 1
ATOM 2943 O O . GLY A 1 375 ? 4.063 32.490 26.675 1.00 19.12 423 GLY A O 1
ATOM 2944 N N . SER A 1 376 ? 5.636 31.853 25.181 1.00 20.47 424 SER A N 1
ATOM 2945 C CA . SER A 1 376 ? 4.718 31.553 24.062 1.00 20.07 424 SER A CA 1
ATOM 2946 C C . SER A 1 376 ? 3.726 30.453 24.441 1.00 19.15 424 SER A C 1
ATOM 2947 O O . SER A 1 376 ? 2.540 30.572 24.101 1.00 17.92 424 SER A O 1
ATOM 2950 N N . ALA A 1 377 ? 4.181 29.443 25.168 1.00 21.17 425 ALA A N 1
ATOM 2951 C CA . ALA A 1 377 ? 3.325 28.306 25.608 1.00 21.58 425 ALA A CA 1
ATOM 2952 C C . ALA A 1 377 ? 2.186 28.835 26.498 1.00 21.00 425 ALA A C 1
ATOM 2953 O O . ALA A 1 377 ? 0.996 28.474 26.272 1.00 21.08 425 ALA A O 1
ATOM 2955 N N . LYS A 1 378 ? 2.496 29.776 27.389 1.00 21.26 426 LYS A N 1
ATOM 2956 C CA . LYS A 1 378 ? 1.475 30.374 28.287 1.00 22.05 426 LYS A CA 1
ATOM 2957 C C . LYS A 1 378 ? 0.525 31.266 27.478 1.00 19.61 426 LYS A C 1
ATOM 2958 O O . LYS A 1 378 ? -0.726 31.205 27.676 1.00 19.30 426 LYS A O 1
ATOM 2964 N N . MET A 1 379 ? 1.065 32.074 26.570 1.00 19.50 427 MET A N 1
ATOM 2965 C CA . MET A 1 379 ? 0.220 33.029 25.836 1.00 18.44 427 MET A CA 1
ATOM 2966 C C . MET A 1 379 ? -0.632 32.296 24.810 1.00 18.20 427 MET A C 1
ATOM 2967 O O . MET A 1 379 ? -1.761 32.767 24.548 1.00 17.60 427 MET A O 1
ATOM 2972 N N . LEU A 1 380 ? -0.162 31.166 24.291 1.00 18.83 428 LEU A N 1
ATOM 2973 C CA . LEU A 1 380 ? -0.982 30.406 23.324 1.00 18.96 428 LEU A CA 1
ATOM 2974 C C . LEU A 1 380 ? -2.189 29.844 24.073 1.00 19.23 428 LEU A C 1
ATOM 2975 O O . LEU A 1 380 ? -3.320 29.896 23.541 1.00 17.70 428 LEU A O 1
ATOM 2980 N N . GLU A 1 381 ? -1.959 29.296 25.271 1.00 20.04 429 GLU A N 1
ATOM 2981 C CA . GLU A 1 381 ? -3.073 28.766 26.095 1.00 21.42 429 GLU A CA 1
ATOM 2982 C C . GLU A 1 381 ? -4.093 29.879 26.352 1.00 20.05 429 GLU A C 1
ATOM 2983 O O . GLU A 1 381 ? -5.303 29.619 26.211 1.00 19.10 429 GLU A O 1
ATOM 2989 N N . ILE A 1 382 ? -3.641 31.084 26.702 1.00 19.12 430 ILE A N 1
ATOM 2990 C CA . ILE A 1 382 ? -4.560 32.222 27.025 1.00 19.63 430 ILE A CA 1
ATOM 2991 C C . ILE A 1 382 ? -5.371 32.554 25.779 1.00 20.80 430 ILE A C 1
ATOM 2992 O O . ILE A 1 382 ? -6.591 32.628 25.871 1.00 20.64 430 ILE A O 1
ATOM 2997 N N . ALA A 1 383 ? -4.714 32.730 24.641 1.00 18.87 431 ALA A N 1
ATOM 2998 C CA . ALA A 1 383 ? -5.413 33.082 23.388 1.00 20.11 431 ALA A CA 1
ATOM 2999 C C . ALA A 1 383 ? -6.484 32.031 23.088 1.00 20.36 431 ALA A C 1
ATOM 3000 O O . ALA A 1 383 ? -7.645 32.417 22.783 1.00 21.13 431 ALA A O 1
ATOM 3002 N N . ASP A 1 384 ? -6.131 30.751 23.153 1.00 21.16 432 ASP A N 1
ATOM 3003 C CA . ASP A 1 384 ? -7.062 29.652 22.777 1.00 21.93 432 ASP A CA 1
ATOM 3004 C C . ASP A 1 384 ? -8.234 29.579 23.768 1.00 21.70 432 ASP A C 1
ATOM 3005 O O . ASP A 1 384 ? -9.360 29.378 23.344 1.00 21.86 432 ASP A O 1
ATOM 3010 N N . ARG A 1 385 ? -7.985 29.853 25.042 1.00 21.49 433 ARG A N 1
ATOM 3011 C CA . ARG A 1 385 ? -9.076 29.861 26.049 1.00 23.50 433 ARG A CA 1
ATOM 3012 C C . ARG A 1 385 ? -10.195 30.804 25.597 1.00 23.00 433 ARG A C 1
ATOM 3013 O O . ARG A 1 385 ? -11.400 30.482 25.803 1.00 21.67 433 ARG A O 1
ATOM 3021 N N . PHE A 1 386 ? -9.844 31.944 25.002 1.00 20.27 434 PHE A N 1
ATOM 3022 C CA . PHE A 1 386 ? -10.852 32.968 24.640 1.00 20.49 434 PHE A CA 1
ATOM 3023 C C . PHE A 1 386 ? -11.215 32.887 23.163 1.00 19.74 434 PHE A C 1
ATOM 3024 O O . PHE A 1 386 ? -11.878 33.814 22.702 1.00 20.97 434 PHE A O 1
ATOM 3032 N N . GLY A 1 387 ? -10.822 31.819 22.478 1.00 19.83 435 GLY A N 1
ATOM 3033 C CA . GLY A 1 387 ? -11.172 31.627 21.064 1.00 20.18 435 GLY A CA 1
ATOM 3034 C C . GLY A 1 387 ? -10.366 32.551 20.187 1.00 21.25 435 GLY A C 1
ATOM 3035 O O . GLY A 1 387 ? -10.813 32.873 19.061 1.00 20.69 435 GLY A O 1
ATOM 3036 N N . GLY A 1 388 ? -9.212 32.993 20.697 1.00 23.09 436 GLY A N 1
ATOM 3037 C CA . GLY A 1 388 ? -8.303 33.868 19.945 1.00 21.97 436 GLY A CA 1
ATOM 3038 C C . GLY A 1 388 ? -7.247 33.053 19.235 1.00 18.85 436 GLY A C 1
ATOM 3039 O O . GLY A 1 388 ? -7.391 31.821 19.136 1.00 19.28 436 GLY A O 1
ATOM 3040 N N . PHE A 1 389 ? -6.195 33.719 18.801 1.00 18.37 437 PHE A N 1
ATOM 3041 C CA . PHE A 1 389 ? -5.151 33.083 17.977 1.00 18.09 437 PHE A CA 1
ATOM 3042 C C . PHE A 1 389 ? -3.787 33.659 18.309 1.00 17.99 437 PHE A C 1
ATOM 3043 O O . PHE A 1 389 ? -3.648 34.738 18.927 1.00 16.29 437 PHE A O 1
ATOM 3051 N N . PHE A 1 390 ? -2.777 32.917 17.870 1.00 16.64 438 PHE A N 1
ATOM 3052 C CA . PHE A 1 390 ? -1.354 33.211 18.145 1.00 17.12 438 PHE A CA 1
ATOM 3053 C C . PHE A 1 390 ? -0.593 33.137 16.827 1.00 16.68 438 PHE A C 1
ATOM 3054 O O . PHE A 1 390 ? -0.708 32.097 16.180 1.00 16.37 438 PHE A O 1
ATOM 3062 N N . VAL A 1 391 ? 0.084 34.206 16.435 1.00 16.17 439 VAL A N 1
ATOM 3063 C CA . VAL A 1 391 ? 0.837 34.249 15.156 1.00 15.61 439 VAL A CA 1
ATOM 3064 C C . VAL A 1 391 ? 2.316 34.333 15.498 1.00 16.25 439 VAL A C 1
ATOM 3065 O O . VAL A 1 391 ? 2.704 35.226 16.256 1.00 17.64 439 VAL A O 1
ATOM 3069 N N . TRP A 1 392 ? 3.086 33.406 14.948 1.00 16.48 440 TRP A N 1
ATOM 3070 C CA . TRP A 1 392 ? 4.551 33.315 15.088 1.00 17.25 440 TRP A CA 1
ATOM 3071 C C . TRP A 1 392 ? 5.158 33.611 13.718 1.00 17.99 440 TRP A C 1
ATOM 3072 O O . TRP A 1 392 ? 4.928 32.826 12.772 1.00 16.65 440 TRP A O 1
ATOM 3083 N N . SER A 1 393 ? 5.907 34.707 13.624 1.00 19.39 441 SER A N 1
ATOM 3084 C CA . SER A 1 393 ? 6.566 35.150 12.367 1.00 19.46 441 SER A CA 1
ATOM 3085 C C . SER A 1 393 ? 8.074 34.908 12.478 1.00 21.28 441 SER A C 1
ATOM 3086 O O . SER A 1 393 ? 8.707 35.432 13.405 1.00 21.78 441 SER A O 1
ATOM 3089 N N . ASP A 1 394 ? 8.644 34.169 11.525 1.00 20.85 442 ASP A N 1
ATOM 3090 C CA . ASP A 1 394 ? 10.100 33.917 11.498 1.00 20.00 442 ASP A CA 1
ATOM 3091 C C . ASP A 1 394 ? 10.480 33.222 10.199 1.00 22.23 442 ASP A C 1
ATOM 3092 O O . ASP A 1 394 ? 9.625 32.602 9.576 1.00 20.87 442 ASP A O 1
ATOM 3097 N N . GLN A 1 395 ? 11.752 33.352 9.821 1.00 22.90 443 GLN A N 1
ATOM 3098 C CA . GLN A 1 395 ? 12.357 32.593 8.723 1.00 25.15 443 GLN A CA 1
ATOM 3099 C C . GLN A 1 395 ? 13.021 31.373 9.355 1.00 26.43 443 GLN A C 1
ATOM 3100 O O . GLN A 1 395 ? 13.663 31.511 10.415 1.00 27.85 443 GLN A O 1
ATOM 3106 N N . ASP A 1 396 ? 12.908 30.222 8.699 1.00 28.66 444 ASP A N 1
ATOM 3107 C CA . ASP A 1 396 ? 13.437 28.929 9.201 1.00 27.49 444 ASP A CA 1
ATOM 3108 C C . ASP A 1 396 ? 14.644 28.548 8.350 1.00 28.94 444 ASP A C 1
ATOM 3109 O O . ASP A 1 396 ? 14.448 27.984 7.254 1.00 29.02 444 ASP A O 1
ATOM 3114 N N . HIS A 1 397 ? 15.841 28.890 8.837 1.00 31.76 445 HIS A N 1
ATOM 3115 C CA . HIS A 1 397 ? 17.151 28.438 8.301 1.00 34.20 445 HIS A CA 1
ATOM 3116 C C . HIS A 1 397 ? 17.266 26.912 8.491 1.00 36.34 445 HIS A C 1
ATOM 3117 O O . HIS A 1 397 ? 18.129 26.312 7.842 1.00 34.41 445 HIS A O 1
ATOM 3124 N N . GLY A 1 398 ? 16.399 26.289 9.307 1.00 32.78 446 GLY A N 1
ATOM 3125 C CA . GLY A 1 398 ? 16.427 24.836 9.588 1.00 33.13 446 GLY A CA 1
ATOM 3126 C C . GLY A 1 398 ? 16.117 24.526 11.054 1.00 32.29 446 GLY A C 1
ATOM 3127 O O . GLY A 1 398 ? 15.575 23.434 11.329 1.00 34.73 446 GLY A O 1
ATOM 3128 N N . SER A 1 399 ? 16.397 25.459 11.969 1.00 31.32 447 SER A N 1
ATOM 3129 C CA . SER A 1 399 ? 16.266 25.228 13.436 1.00 33.73 447 SER A CA 1
ATOM 3130 C C . SER A 1 399 ? 15.027 25.904 14.054 1.00 32.99 447 SER A C 1
ATOM 3131 O O . SER A 1 399 ? 14.809 25.669 15.229 1.00 30.86 447 SER A O 1
ATOM 3134 N N . THR A 1 400 ? 14.228 26.696 13.334 1.00 28.84 448 THR A N 1
ATOM 3135 C CA . THR A 1 400 ? 13.166 27.507 13.990 1.00 28.41 448 THR A CA 1
ATOM 3136 C C . THR A 1 400 ? 12.079 26.577 14.548 1.00 31.86 448 THR A C 1
ATOM 3137 O O . THR A 1 400 ? 11.853 26.577 15.785 1.00 29.09 448 THR A O 1
ATOM 3141 N N . VAL A 1 401 ? 11.426 25.772 13.709 1.00 28.49 449 VAL A N 1
ATOM 3142 C CA . VAL A 1 401 ? 10.366 24.864 14.229 1.00 30.02 449 VAL A CA 1
ATOM 3143 C C . VAL A 1 401 ? 10.999 23.835 15.179 1.00 32.28 449 VAL A C 1
ATOM 3144 O O . VAL A 1 401 ? 10.394 23.586 16.245 1.00 30.64 449 VAL A O 1
ATOM 3148 N N . THR A 1 402 ? 12.177 23.288 14.843 1.00 32.79 450 THR A N 1
ATOM 3149 C CA . THR A 1 402 ? 12.849 22.252 15.660 1.00 31.74 450 THR A CA 1
ATOM 3150 C C . THR A 1 402 ? 13.064 22.846 17.061 1.00 29.70 450 THR A C 1
ATOM 3151 O O . THR A 1 402 ? 12.833 22.128 18.066 1.00 29.16 450 THR A O 1
ATOM 3155 N N . ASN A 1 403 ? 13.400 24.133 17.132 1.00 26.46 451 ASN A N 1
ATOM 3156 C CA . ASN A 1 403 ? 13.615 24.845 18.424 1.00 27.98 451 ASN A CA 1
ATOM 3157 C C . ASN A 1 403 ? 12.293 24.932 19.192 1.00 28.03 451 ASN A C 1
ATOM 3158 O O . ASN A 1 403 ? 12.297 24.630 20.412 1.00 30.16 451 ASN A O 1
ATOM 3163 N N . ILE A 1 404 ? 11.220 25.349 18.515 1.00 26.70 452 ILE A N 1
ATOM 3164 C CA . ILE A 1 404 ? 9.860 25.490 19.124 1.00 29.26 452 ILE A CA 1
ATOM 3165 C C . ILE A 1 404 ? 9.485 24.171 19.820 1.00 30.22 452 ILE A C 1
ATOM 3166 O O . ILE A 1 404 ? 9.079 24.209 21.032 1.00 29.49 452 ILE A O 1
ATOM 3171 N N . VAL A 1 405 ? 9.646 23.044 19.127 1.00 30.97 453 VAL A N 1
ATOM 3172 C CA . VAL A 1 405 ? 9.221 21.694 19.617 1.00 35.19 453 VAL A CA 1
ATOM 3173 C C . VAL A 1 405 ? 10.253 21.100 20.594 1.00 33.51 453 VAL A C 1
ATOM 3174 O O . VAL A 1 405 ? 9.874 20.192 21.360 1.00 33.70 453 VAL A O 1
ATOM 3178 N N . SER A 1 406 ? 11.501 21.575 20.592 1.00 32.05 454 SER A N 1
ATOM 3179 C CA . SER A 1 406 ? 12.555 21.168 21.561 1.00 32.71 454 SER A CA 1
ATOM 3180 C C . SER A 1 406 ? 12.165 21.643 22.963 1.00 30.06 454 SER A C 1
ATOM 3181 O O . SER A 1 406 ? 12.804 21.213 23.911 1.00 28.23 454 SER A O 1
ATOM 3184 N N . ASN A 1 407 ? 11.206 22.570 23.087 1.00 29.18 455 ASN A N 1
ATOM 3185 C CA . ASN A 1 407 ? 10.747 23.041 24.423 1.00 28.33 455 ASN A CA 1
ATOM 3186 C C . ASN A 1 407 ? 9.551 22.183 24.862 1.00 28.83 455 ASN A C 1
ATOM 3187 O O . ASN A 1 407 ? 8.511 22.225 24.208 1.00 28.22 455 ASN A O 1
ATOM 3192 N N . ALA A 1 408 ? 9.643 21.467 25.984 1.00 28.98 456 ALA A N 1
ATOM 3193 C CA . ALA A 1 408 ? 8.582 20.507 26.368 1.00 29.64 456 ALA A CA 1
ATOM 3194 C C . ALA A 1 408 ? 7.249 21.241 26.560 1.00 27.55 456 ALA A C 1
ATOM 3195 O O . ALA A 1 408 ? 6.237 20.737 26.073 1.00 29.10 456 ALA A O 1
ATOM 3197 N N . ASN A 1 409 ? 7.243 22.396 27.222 1.00 27.49 457 ASN A N 1
ATOM 3198 C CA . ASN A 1 409 ? 5.995 23.152 27.496 1.00 28.52 457 ASN A CA 1
ATOM 3199 C C . ASN A 1 409 ? 5.371 23.671 26.191 1.00 25.55 457 ASN A C 1
ATOM 3200 O O . ASN A 1 409 ? 4.116 23.651 26.074 1.00 25.11 457 ASN A O 1
ATOM 3205 N N . MET A 1 410 ? 6.178 24.174 25.265 1.00 25.03 458 MET A N 1
ATOM 3206 C CA . MET A 1 410 ? 5.651 24.696 23.982 1.00 23.82 458 MET A CA 1
ATOM 3207 C C . MET A 1 410 ? 5.133 23.522 23.134 1.00 25.32 458 MET A C 1
ATOM 3208 O O . MET A 1 410 ? 4.035 23.627 22.567 1.00 23.39 458 MET A O 1
ATOM 3213 N N . LYS A 1 411 ? 5.863 22.412 23.074 1.00 26.69 459 LYS A N 1
ATOM 3214 C CA . LYS A 1 411 ? 5.406 21.188 22.368 1.00 28.78 459 LYS A CA 1
ATOM 3215 C C . LYS A 1 411 ? 4.013 20.785 22.861 1.00 27.46 459 LYS A C 1
ATOM 3216 O O . LYS A 1 411 ? 3.150 20.477 22.013 1.00 26.95 459 LYS A O 1
ATOM 3222 N N . LYS A 1 412 ? 3.808 20.757 24.178 1.00 30.25 460 LYS A N 1
ATOM 3223 C CA . LYS A 1 412 ? 2.548 20.311 24.825 1.00 29.94 460 LYS A CA 1
ATOM 3224 C C . LYS A 1 412 ? 1.443 21.333 24.530 1.00 26.98 460 LYS A C 1
ATOM 3225 O O . LYS A 1 412 ? 0.321 20.923 24.216 1.00 25.59 460 LYS A O 1
ATOM 3231 N N . ALA A 1 413 ? 1.750 22.626 24.595 1.00 23.52 461 ALA A N 1
ATOM 3232 C CA . ALA A 1 413 ? 0.771 23.689 24.331 1.00 22.27 461 ALA A CA 1
ATOM 3233 C C . ALA A 1 413 ? 0.313 23.560 22.879 1.00 22.86 461 ALA A C 1
ATOM 3234 O O . ALA A 1 413 ? -0.869 23.717 22.635 1.00 21.92 461 ALA A O 1
ATOM 3236 N N . LEU A 1 414 ? 1.222 23.259 21.950 1.00 23.63 462 LEU A N 1
ATOM 3237 C CA . LEU A 1 414 ? 0.835 23.078 20.530 1.00 24.20 462 LEU A CA 1
ATOM 3238 C C . LEU A 1 414 ? -0.024 21.827 20.358 1.00 24.67 462 LEU A C 1
ATOM 3239 O O . LEU A 1 414 ? -0.941 21.878 19.498 1.00 22.39 462 LEU A O 1
ATOM 3244 N N . GLU A 1 415 ? 0.241 20.759 21.124 1.00 26.61 463 GLU A N 1
ATOM 3245 C CA . GLU A 1 415 ? -0.585 19.526 21.034 1.00 28.69 463 GLU A CA 1
ATOM 3246 C C . GLU A 1 415 ? -2.019 19.906 21.418 1.00 29.01 463 GLU A C 1
ATOM 3247 O O . GLU A 1 415 ? -2.940 19.481 20.744 1.00 28.21 463 GLU A O 1
ATOM 3253 N N . LYS A 1 416 ? -2.212 20.776 22.403 1.00 26.46 464 LYS A N 1
ATOM 3254 C CA . LYS A 1 416 ? -3.576 21.075 22.914 1.00 27.33 464 LYS A CA 1
ATOM 3255 C C . LYS A 1 416 ? -4.193 22.255 22.156 1.00 25.92 464 LYS A C 1
ATOM 3256 O O . LYS A 1 416 ? -5.419 22.258 22.022 1.00 26.05 464 LYS A O 1
ATOM 3262 N N . HIS A 1 417 ? -3.395 23.235 21.702 1.00 22.33 465 HIS A N 1
ATOM 3263 C CA . HIS A 1 417 ? -3.916 24.551 21.227 1.00 21.71 465 HIS A CA 1
ATOM 3264 C C . HIS A 1 417 ? -3.494 24.861 19.776 1.00 21.24 465 HIS A C 1
ATOM 3265 O O . HIS A 1 417 ? -3.704 25.997 19.369 1.00 20.34 465 HIS A O 1
ATOM 3272 N N . GLY A 1 418 ? -2.918 23.886 19.063 1.00 22.75 466 GLY A N 1
ATOM 3273 C CA . GLY A 1 418 ? -2.350 24.013 17.698 1.00 22.48 466 GLY A CA 1
ATOM 3274 C C . GLY A 1 418 ? -3.295 24.681 16.702 1.00 22.31 466 GLY A C 1
ATOM 3275 O O . GLY A 1 418 ? -2.816 25.472 15.880 1.00 19.52 466 GLY A O 1
ATOM 3276 N N . ASP A 1 419 ? -4.603 24.441 16.795 1.00 21.87 467 ASP A N 1
ATOM 3277 C CA . ASP A 1 419 ? -5.592 25.032 15.853 1.00 23.63 467 ASP A CA 1
ATOM 3278 C C . ASP A 1 419 ? -5.615 26.566 15.957 1.00 21.58 467 ASP A C 1
ATOM 3279 O O . ASP A 1 419 ? -6.081 27.221 15.003 1.00 22.21 467 ASP A O 1
ATOM 3284 N N . ALA A 1 420 ? -5.145 27.161 17.058 1.00 20.19 468 ALA A N 1
ATOM 3285 C CA . ALA A 1 420 ? -5.133 28.630 17.258 1.00 19.93 468 ALA A CA 1
ATOM 3286 C C . ALA A 1 420 ? -3.754 29.195 16.935 1.00 18.80 468 ALA A C 1
ATOM 3287 O O . ALA A 1 420 ? -3.542 30.378 17.184 1.00 19.41 468 ALA A O 1
ATOM 3289 N N . PHE A 1 421 ? -2.838 28.363 16.439 1.00 18.14 469 PHE A N 1
ATOM 3290 C CA . PHE A 1 421 ? -1.415 28.724 16.221 1.00 16.75 469 PHE A CA 1
ATOM 3291 C C . PHE A 1 421 ? -1.124 28.792 14.704 1.00 16.57 469 PHE A C 1
ATOM 3292 O O . PHE A 1 421 ? -1.480 27.861 13.967 1.00 17.69 469 PHE A O 1
ATOM 3300 N N . TYR A 1 422 ? -0.525 29.894 14.269 1.00 16.22 470 TYR A N 1
ATOM 3301 C CA . TYR A 1 422 ? -0.256 30.188 12.824 1.00 15.79 470 TYR A CA 1
ATOM 3302 C C . TYR A 1 422 ? 1.230 30.539 12.670 1.00 16.44 470 TYR A C 1
ATOM 3303 O O . TYR A 1 422 ? 1.744 31.339 13.460 1.00 17.09 470 TYR A O 1
ATOM 3312 N N . LEU A 1 423 ? 1.913 29.924 11.704 1.00 15.92 471 LEU A N 1
ATOM 3313 C CA . LEU A 1 423 ? 3.300 30.268 11.338 1.00 16.15 471 LEU A CA 1
ATOM 3314 C C . LEU A 1 423 ? 3.268 31.091 10.033 1.00 16.46 471 LEU A C 1
ATOM 3315 O O . LEU A 1 423 ? 2.677 30.631 9.073 1.00 15.23 471 LEU A O 1
ATOM 3320 N N . ILE A 1 424 ? 3.891 32.261 10.023 1.00 16.85 472 ILE A N 1
ATOM 3321 C CA . ILE A 1 424 ? 4.067 33.067 8.778 1.00 15.93 472 ILE A CA 1
ATOM 3322 C C . ILE A 1 424 ? 5.561 33.306 8.594 1.00 16.02 472 ILE A C 1
ATOM 3323 O O . ILE A 1 424 ? 6.320 33.451 9.589 1.00 17.14 472 ILE A O 1
ATOM 3328 N N . TYR A 1 425 ? 5.998 33.263 7.341 1.00 16.63 473 TYR A N 1
ATOM 3329 C CA . TYR A 1 425 ? 7.405 33.504 6.977 1.00 16.98 473 TYR A CA 1
ATOM 3330 C C . TYR A 1 425 ? 7.795 34.958 7.257 1.00 16.72 473 TYR A C 1
ATOM 3331 O O . TYR A 1 425 ? 6.993 35.821 7.647 1.00 15.99 473 TYR A O 1
ATOM 3340 N N . LYS A 1 426 ? 9.085 35.227 7.185 1.00 17.12 474 LYS A N 1
ATOM 3341 C CA . LYS A 1 426 ? 9.618 36.578 7.484 1.00 18.17 474 LYS A CA 1
ATOM 3342 C C . LYS A 1 426 ? 10.908 36.721 6.677 1.00 17.81 474 LYS A C 1
ATOM 3343 O O . LYS A 1 426 ? 11.920 36.119 7.061 1.00 19.62 474 LYS A O 1
ATOM 3349 N N . ASN A 1 427 ? 10.863 37.406 5.531 1.00 18.19 475 ASN A N 1
ATOM 3350 C CA . ASN A 1 427 ? 12.008 37.364 4.581 1.00 17.72 475 ASN A CA 1
ATOM 3351 C C . ASN A 1 427 ? 12.981 38.546 4.792 1.00 18.99 475 ASN A C 1
ATOM 3352 O O . ASN A 1 427 ? 13.744 38.840 3.874 1.00 19.67 475 ASN A O 1
ATOM 3357 N N . THR A 1 428 ? 13.043 39.146 5.982 1.00 19.75 476 THR A N 1
ATOM 3358 C CA . THR A 1 428 ? 14.014 40.221 6.340 1.00 20.03 476 THR A CA 1
ATOM 3359 C C . THR A 1 428 ? 15.431 39.856 5.883 1.00 21.16 476 THR A C 1
ATOM 3360 O O . THR A 1 428 ? 16.083 40.678 5.167 1.00 22.12 476 THR A O 1
ATOM 3364 N N . SER A 1 429 ? 15.889 38.643 6.187 1.00 22.91 477 SER A N 1
ATOM 3365 C CA . SER A 1 429 ? 17.251 38.188 5.799 1.00 24.09 477 SER A CA 1
ATOM 3366 C C . SER A 1 429 ? 17.226 37.541 4.421 1.00 22.98 477 SER A C 1
ATOM 3367 O O . SER A 1 429 ? 17.543 36.328 4.282 1.00 20.29 477 SER A O 1
ATOM 3370 N N . SER A 1 430 ? 16.903 38.363 3.421 1.00 22.80 478 SER A N 1
ATOM 3371 C CA . SER A 1 430 ? 16.637 37.907 2.041 1.00 21.29 478 SER A CA 1
ATOM 3372 C C . SER A 1 430 ? 17.920 37.344 1.432 1.00 22.52 478 SER A C 1
ATOM 3373 O O . SER A 1 430 ? 17.837 36.631 0.455 1.00 22.44 478 SER A O 1
ATOM 3376 N N . ASN A 1 431 ? 19.069 37.731 1.966 1.00 24.26 479 ASN A N 1
ATOM 3377 C CA . ASN A 1 431 ? 20.411 37.292 1.511 1.00 27.01 479 ASN A CA 1
ATOM 3378 C C . ASN A 1 431 ? 20.651 35.829 1.890 1.00 29.56 479 ASN A C 1
ATOM 3379 O O . ASN A 1 431 ? 21.616 35.268 1.369 1.00 28.64 479 ASN A O 1
ATOM 3384 N N . GLN A 1 432 ? 19.878 35.271 2.830 1.00 26.71 480 GLN A N 1
ATOM 3385 C CA . GLN A 1 432 ? 19.937 33.831 3.204 1.00 28.43 480 GLN A CA 1
ATOM 3386 C C . GLN A 1 432 ? 18.794 33.128 2.489 1.00 27.11 480 GLN A C 1
ATOM 3387 O O . GLN A 1 432 ? 17.626 33.452 2.726 1.00 27.94 480 GLN A O 1
ATOM 3393 N N . PRO A 1 433 ? 19.081 32.159 1.600 1.00 26.89 481 PRO A N 1
ATOM 3394 C CA . PRO A 1 433 ? 18.063 31.638 0.689 1.00 27.85 481 PRO A CA 1
ATOM 3395 C C . PRO A 1 433 ? 17.103 30.610 1.310 1.00 25.13 481 PRO A C 1
ATOM 3396 O O . PRO A 1 433 ? 16.876 29.571 0.739 1.00 25.43 481 PRO A O 1
ATOM 3400 N N . ASP A 1 434 ? 16.481 30.977 2.426 1.00 22.46 482 ASP A N 1
ATOM 3401 C CA . ASP A 1 434 ? 15.616 30.071 3.223 1.00 22.20 482 ASP A CA 1
ATOM 3402 C C . ASP A 1 434 ? 14.162 30.442 2.982 1.00 22.03 482 ASP A C 1
ATOM 3403 O O . ASP A 1 434 ? 13.283 29.931 3.684 1.00 21.30 482 ASP A O 1
ATOM 3408 N N . ASP A 1 435 ? 13.890 31.318 2.015 1.00 21.23 483 ASP A N 1
ATOM 3409 C CA . ASP A 1 435 ? 12.490 31.782 1.826 1.00 20.19 483 ASP A CA 1
ATOM 3410 C C . ASP A 1 435 ? 11.631 30.566 1.454 1.00 19.59 483 ASP A C 1
ATOM 3411 O O . ASP A 1 435 ? 10.607 30.361 2.110 1.00 21.16 483 ASP A O 1
ATOM 3416 N N . LEU A 1 436 ? 12.015 29.794 0.437 1.00 20.84 484 LEU A N 1
ATOM 3417 C CA . LEU A 1 436 ? 11.157 28.725 -0.134 1.00 18.93 484 LEU A CA 1
ATOM 3418 C C . LEU A 1 436 ? 11.081 27.564 0.868 1.00 19.28 484 LEU A C 1
ATOM 3419 O O . LEU A 1 436 ? 9.965 27.039 1.083 1.00 17.92 484 LEU A O 1
ATOM 3424 N N . LYS A 1 437 ? 12.165 27.253 1.561 1.00 20.20 485 LYS A N 1
ATOM 3425 C CA . LYS A 1 437 ? 12.121 26.197 2.612 1.00 22.67 485 LYS A CA 1
ATOM 3426 C C . LYS A 1 437 ? 11.153 26.602 3.725 1.00 20.51 485 LYS A C 1
ATOM 3427 O O . LYS A 1 437 ? 10.462 25.719 4.242 1.00 20.40 485 LYS A O 1
ATOM 3433 N N . THR A 1 438 ? 11.139 27.867 4.119 1.00 19.05 486 THR A N 1
ATOM 3434 C CA . THR A 1 438 ? 10.284 28.332 5.229 1.00 17.66 486 THR A CA 1
ATOM 3435 C C . THR A 1 438 ? 8.824 28.120 4.825 1.00 17.39 486 THR A C 1
ATOM 3436 O O . THR A 1 438 ? 8.032 27.594 5.628 1.00 17.41 486 THR A O 1
ATOM 3440 N N . SER A 1 439 ? 8.432 28.586 3.639 1.00 16.49 487 SER A N 1
ATOM 3441 C CA . SER A 1 439 ? 7.043 28.397 3.152 1.00 17.18 487 SER A CA 1
ATOM 3442 C C . SER A 1 439 ? 6.678 26.913 3.168 1.00 16.81 487 SER A C 1
ATOM 3443 O O . SER A 1 439 ? 5.568 26.564 3.588 1.00 18.76 487 SER A O 1
ATOM 3446 N N . SER A 1 440 ? 7.590 26.057 2.773 1.00 17.57 488 SER A N 1
ATOM 3447 C CA . SER A 1 440 ? 7.368 24.583 2.729 1.00 18.24 488 SER A CA 1
ATOM 3448 C C . SER A 1 440 ? 7.119 24.076 4.155 1.00 18.34 488 SER A C 1
ATOM 3449 O O . SER A 1 440 ? 6.197 23.252 4.353 1.00 17.75 488 SER A O 1
ATOM 3452 N N . PHE A 1 441 ? 7.947 24.519 5.094 1.00 18.77 489 PHE A N 1
ATOM 3453 C CA . PHE A 1 441 ? 7.816 24.073 6.502 1.00 18.81 489 PHE A CA 1
ATOM 3454 C C . PHE A 1 441 ? 6.446 24.489 7.035 1.00 18.37 489 PHE A C 1
ATOM 3455 O O . PHE A 1 441 ? 5.741 23.701 7.760 1.00 18.65 489 PHE A O 1
ATOM 3463 N N . PHE A 1 442 ? 6.051 25.711 6.742 1.00 16.36 490 PHE A N 1
ATOM 3464 C CA . PHE A 1 442 ? 4.877 26.320 7.406 1.00 17.52 490 PHE A CA 1
ATOM 3465 C C . PHE A 1 442 ? 3.599 25.762 6.761 1.00 18.63 490 PHE A C 1
ATOM 3466 O O . PHE A 1 442 ? 2.619 25.453 7.490 1.00 19.45 490 PHE A O 1
ATOM 3474 N N . GLN A 1 443 ? 3.607 25.582 5.451 1.00 18.04 491 GLN A N 1
ATOM 3475 C CA . GLN A 1 443 ? 2.513 24.902 4.729 1.00 18.36 491 GLN A CA 1
ATOM 3476 C C . GLN A 1 443 ? 2.420 23.448 5.217 1.00 20.05 491 GLN A C 1
ATOM 3477 O O . GLN A 1 443 ? 1.296 22.991 5.507 1.00 20.44 491 GLN A O 1
ATOM 3483 N N . GLY A 1 444 ? 3.539 22.726 5.283 1.00 18.64 492 GLY A N 1
ATOM 3484 C CA . GLY A 1 444 ? 3.564 21.330 5.744 1.00 19.64 492 GLY A CA 1
ATOM 3485 C C . GLY A 1 444 ? 3.046 21.195 7.176 1.00 19.52 492 GLY A C 1
ATOM 3486 O O . GLY A 1 444 ? 2.318 20.236 7.471 1.00 19.51 492 GLY A O 1
ATOM 3487 N N . SER A 1 445 ? 3.396 22.116 8.068 1.00 19.58 493 SER A N 1
ATOM 3488 C CA . SER A 1 445 ? 2.973 22.023 9.477 1.00 19.11 493 SER A CA 1
ATOM 3489 C C . SER A 1 445 ? 1.441 22.071 9.510 1.00 19.50 493 SER A C 1
ATOM 3490 O O . SER A 1 445 ? 0.834 21.339 10.330 1.00 19.46 493 SER A O 1
ATOM 3493 N N . TRP A 1 446 ? 0.860 22.968 8.718 1.00 17.54 494 TRP A N 1
ATOM 3494 C CA . TRP A 1 446 ? -0.611 23.165 8.621 1.00 19.06 494 TRP A CA 1
ATOM 3495 C C . TRP A 1 446 ? -1.236 21.917 7.998 1.00 20.02 494 TRP A C 1
ATOM 3496 O O . TRP A 1 446 ? -2.235 21.375 8.504 1.00 19.30 494 TRP A O 1
ATOM 3507 N N . LEU A 1 447 ? -0.650 21.464 6.897 1.00 20.78 495 LEU A N 1
ATOM 3508 C CA . LEU A 1 447 ? -1.229 20.346 6.125 1.00 24.15 495 LEU A CA 1
ATOM 3509 C C . LEU A 1 447 ? -1.339 19.104 6.997 1.00 23.70 495 LEU A C 1
ATOM 3510 O O . LEU A 1 447 ? -2.374 18.406 6.916 1.00 23.43 495 LEU A O 1
ATOM 3515 N N . ALA A 1 448 ? -0.325 18.835 7.815 1.00 23.90 496 ALA A N 1
ATOM 3516 C CA . ALA A 1 448 ? -0.274 17.649 8.689 1.00 25.33 496 ALA A CA 1
ATOM 3517 C C . ALA A 1 448 ? -1.156 17.860 9.926 1.00 24.90 496 ALA A C 1
ATOM 3518 O O . ALA A 1 448 ? -1.397 16.897 10.634 1.00 30.91 496 ALA A O 1
ATOM 3520 N N . GLY A 1 449 ? -1.616 19.077 10.179 1.00 22.97 497 GLY A N 1
ATOM 3521 C CA . GLY A 1 449 ? -2.557 19.372 11.269 1.00 23.31 497 GLY A CA 1
ATOM 3522 C C . GLY A 1 449 ? -1.853 19.755 12.568 1.00 22.57 497 GLY A C 1
ATOM 3523 O O . GLY A 1 449 ? -2.516 19.742 13.635 1.00 24.09 497 GLY A O 1
ATOM 3524 N N . TYR A 1 450 ? -0.594 20.174 12.534 1.00 20.78 498 TYR A N 1
ATOM 3525 C CA . TYR A 1 450 ? 0.099 20.677 13.746 1.00 21.27 498 TYR A CA 1
ATOM 3526 C C . TYR A 1 450 ? -0.341 22.110 14.066 1.00 20.76 498 TYR A C 1
ATOM 3527 O O . TYR A 1 450 ? -0.191 22.509 15.222 1.00 21.40 498 TYR A O 1
ATOM 3536 N N . THR A 1 451 ? -0.730 22.883 13.052 1.00 19.33 499 THR A N 1
ATOM 3537 C CA . THR A 1 451 ? -1.059 24.315 13.160 1.00 19.29 499 THR A CA 1
ATOM 3538 C C . THR A 1 451 ? -2.385 24.599 12.449 1.00 18.17 499 THR A C 1
ATOM 3539 O O . THR A 1 451 ? -2.820 23.769 11.647 1.00 18.81 499 THR A O 1
ATOM 3543 N N . GLY A 1 452 ? -2.930 25.785 12.687 1.00 17.31 500 GLY A N 1
ATOM 3544 C CA . GLY A 1 452 ? -4.222 26.231 12.148 1.00 17.29 500 GLY A CA 1
ATOM 3545 C C . GLY A 1 452 ? -4.083 26.821 10.749 1.00 17.81 500 GLY A C 1
ATOM 3546 O O . GLY A 1 452 ? -5.133 26.994 10.123 1.00 19.06 500 GLY A O 1
ATOM 3547 N N . GLY A 1 453 ? -2.866 27.129 10.307 1.00 16.69 501 GLY A N 1
ATOM 3548 C CA . GLY A 1 453 ? -2.651 27.776 8.993 1.00 16.11 501 GLY A CA 1
ATOM 3549 C C . GLY A 1 453 ? -1.294 28.410 8.875 1.00 16.61 501 GLY A C 1
ATOM 3550 O O . GLY A 1 453 ? -0.501 28.337 9.802 1.00 17.23 501 GLY A O 1
ATOM 3551 N N . TRP A 1 454 ? -1.013 28.978 7.705 1.00 16.43 502 TRP A N 1
ATOM 3552 C CA . TRP A 1 454 ? 0.286 29.612 7.405 1.00 15.91 502 TRP A CA 1
ATOM 3553 C C . TRP A 1 454 ? 0.028 30.888 6.625 1.00 15.03 502 TRP A C 1
ATOM 3554 O O . TRP A 1 454 ? -1.099 31.107 6.165 1.00 14.87 502 TRP A O 1
ATOM 3565 N N . GLY A 1 455 ? 1.054 31.693 6.480 1.00 15.66 503 GLY A N 1
ATOM 3566 C CA . GLY A 1 455 ? 0.995 32.884 5.625 1.00 14.94 503 GLY A CA 1
ATOM 3567 C C . GLY A 1 455 ? 2.315 33.579 5.590 1.00 15.26 503 GLY A C 1
ATOM 3568 O O . GLY A 1 455 ? 3.341 32.895 5.758 1.00 15.40 503 GLY A O 1
ATOM 3569 N N . MET A 1 456 ? 2.263 34.882 5.350 1.00 15.90 504 MET A N 1
ATOM 3570 C CA . MET A 1 456 ? 3.429 35.668 4.909 1.00 16.60 504 MET A CA 1
ATOM 3571 C C . MET A 1 456 ? 3.573 36.940 5.739 1.00 15.84 504 MET A C 1
ATOM 3572 O O . MET A 1 456 ? 2.572 37.576 6.110 1.00 16.11 504 MET A O 1
ATOM 3577 N N . LEU A 1 457 ? 4.826 37.263 6.020 1.00 15.79 505 LEU A N 1
ATOM 3578 C CA . LEU A 1 457 ? 5.284 38.631 6.324 1.00 16.03 505 LEU A CA 1
ATOM 3579 C C . LEU A 1 457 ? 6.393 38.952 5.320 1.00 15.74 505 LEU A C 1
ATOM 3580 O O . LEU A 1 457 ? 7.492 38.388 5.395 1.00 16.78 505 LEU A O 1
ATOM 3585 N N . SER A 1 458 ? 6.034 39.778 4.353 1.00 17.11 506 SER A N 1
ATOM 3586 C CA . SER A 1 458 ? 7.002 40.326 3.391 1.00 15.83 506 SER A CA 1
ATOM 3587 C C . SER A 1 458 ? 7.512 41.647 3.963 1.00 16.03 506 SER A C 1
ATOM 3588 O O . SER A 1 458 ? 6.705 42.489 4.400 1.00 15.56 506 SER A O 1
ATOM 3591 N N . ASP A 1 459 ? 8.823 41.750 4.057 1.00 16.75 507 ASP A N 1
ATOM 3592 C CA . ASP A 1 459 ? 9.556 42.852 4.690 1.00 18.32 507 ASP A CA 1
ATOM 3593 C C . ASP A 1 459 ? 10.398 43.553 3.627 1.00 17.08 507 ASP A C 1
ATOM 3594 O O . ASP A 1 459 ? 11.218 42.890 3.018 1.00 17.87 507 ASP A O 1
ATOM 3599 N N . THR A 1 460 ? 10.246 44.863 3.446 1.00 17.65 508 THR A N 1
ATOM 3600 C CA . THR A 1 460 ? 11.069 45.637 2.479 1.00 18.05 508 THR A CA 1
ATOM 3601 C C . THR A 1 460 ? 12.501 45.745 3.016 1.00 17.53 508 THR A C 1
ATOM 3602 O O . THR A 1 460 ? 13.388 46.081 2.220 1.00 17.02 508 THR A O 1
ATOM 3606 N N . TRP A 1 461 ? 12.775 45.400 4.296 1.00 17.33 509 TRP A N 1
ATOM 3607 C CA . TRP A 1 461 ? 14.180 45.185 4.722 1.00 18.22 509 TRP A CA 1
ATOM 3608 C C . TRP A 1 461 ? 14.853 44.160 3.809 1.00 17.68 509 TRP A C 1
ATOM 3609 O O . TRP A 1 461 ? 16.069 44.238 3.645 1.00 18.40 509 TRP A O 1
ATOM 3620 N N . ALA A 1 462 ? 14.104 43.249 3.198 1.00 18.08 510 ALA A N 1
ATOM 3621 C CA . ALA A 1 462 ? 14.654 42.263 2.233 1.00 17.16 510 ALA A CA 1
ATOM 3622 C C . ALA A 1 462 ? 15.390 42.969 1.094 1.00 17.40 510 ALA A C 1
ATOM 3623 O O . ALA A 1 462 ? 16.446 42.499 0.672 1.00 17.99 510 ALA A O 1
ATOM 3625 N N . TRP A 1 463 ? 14.882 44.113 0.649 1.00 16.28 511 TRP A N 1
ATOM 3626 C CA . TRP A 1 463 ? 15.512 44.836 -0.477 1.00 16.79 511 TRP A CA 1
ATOM 3627 C C . TRP A 1 463 ? 16.899 45.301 -0.032 1.00 17.45 511 TRP A C 1
ATOM 3628 O O . TRP A 1 463 ? 17.894 45.219 -0.759 1.00 17.34 511 TRP A O 1
ATOM 3639 N N . ASP A 1 464 ? 16.965 45.770 1.210 1.00 18.54 512 ASP A N 1
ATOM 3640 C CA . ASP A 1 464 ? 18.197 46.365 1.783 1.00 19.33 512 ASP A CA 1
ATOM 3641 C C . ASP A 1 464 ? 19.349 45.356 1.753 1.00 19.63 512 ASP A C 1
ATOM 3642 O O . ASP A 1 464 ? 20.472 45.794 1.623 1.00 21.31 512 ASP A O 1
ATOM 3647 N N . LYS A 1 465 ? 19.076 44.055 1.837 1.00 19.69 513 LYS A N 1
ATOM 3648 C CA . LYS A 1 465 ? 20.116 43.021 1.946 1.00 20.71 513 LYS A CA 1
ATOM 3649 C C . LYS A 1 465 ? 20.795 42.815 0.586 1.00 20.77 513 LYS A C 1
ATOM 3650 O O . LYS A 1 465 ? 21.884 42.267 0.584 1.00 20.54 513 LYS A O 1
ATOM 3656 N N . GLN A 1 466 ? 20.205 43.257 -0.526 1.00 19.27 514 GLN A N 1
ATOM 3657 C CA . GLN A 1 466 ? 20.703 42.869 -1.875 1.00 20.29 514 GLN A CA 1
ATOM 3658 C C . GLN A 1 466 ? 20.731 44.027 -2.877 1.00 19.35 514 GLN A C 1
ATOM 3659 O O . GLN A 1 466 ? 21.601 43.973 -3.777 1.00 19.62 514 GLN A O 1
ATOM 3665 N N . PHE A 1 467 ? 19.824 45.003 -2.781 1.00 18.77 515 PHE A N 1
ATOM 3666 C CA . PHE A 1 467 ? 19.494 45.885 -3.926 1.00 19.00 515 PHE A CA 1
ATOM 3667 C C . PHE A 1 467 ? 19.382 47.327 -3.449 1.00 18.40 515 PHE A C 1
ATOM 3668 O O . PHE A 1 467 ? 19.184 47.561 -2.252 1.00 17.75 515 PHE A O 1
ATOM 3676 N N . SER A 1 468 ? 19.448 48.266 -4.390 1.00 17.63 516 SER A N 1
ATOM 3677 C CA . SER A 1 468 ? 19.195 49.700 -4.120 1.00 18.23 516 SER A CA 1
ATOM 3678 C C . SER A 1 468 ? 18.364 50.241 -5.269 1.00 17.43 516 SER A C 1
ATOM 3679 O O . SER A 1 468 ? 17.126 49.994 -5.321 1.00 16.68 516 SER A O 1
ATOM 3682 N N . LYS A 1 469 ? 19.015 50.958 -6.162 1.00 19.19 517 LYS A N 1
ATOM 3683 C CA . LYS A 1 469 ? 18.346 51.478 -7.364 1.00 19.41 517 LYS A CA 1
ATOM 3684 C C . LYS A 1 469 ? 17.816 50.291 -8.171 1.00 19.69 517 LYS A C 1
ATOM 3685 O O . LYS A 1 469 ? 18.320 49.163 -8.061 1.00 19.37 517 LYS A O 1
ATOM 3691 N N . LEU A 1 470 ? 16.831 50.559 -8.999 1.00 20.74 518 LEU A N 1
ATOM 3692 C CA . LEU A 1 470 ? 16.257 49.552 -9.913 1.00 20.34 518 LEU A CA 1
ATOM 3693 C C . LEU A 1 470 ? 17.377 48.907 -10.742 1.00 19.94 518 LEU A C 1
ATOM 3694 O O . LEU A 1 470 ? 18.206 49.628 -11.321 1.00 19.68 518 LEU A O 1
ATOM 3699 N N . TRP A 1 471 ? 17.418 47.577 -10.745 1.00 19.13 519 TRP A N 1
ATOM 3700 C CA . TRP A 1 471 ? 18.380 46.752 -11.532 1.00 20.12 519 TRP A CA 1
ATOM 3701 C C . TRP A 1 471 ? 19.783 46.728 -10.893 1.00 20.64 519 TRP A C 1
ATOM 3702 O O . TRP A 1 471 ? 20.679 46.122 -11.504 1.00 22.20 519 TRP A O 1
ATOM 3713 N N . GLN A 1 472 ? 19.980 47.336 -9.738 1.00 20.38 520 GLN A N 1
ATOM 3714 C CA . GLN A 1 472 ? 21.327 47.499 -9.134 1.00 20.43 520 GLN A CA 1
ATOM 3715 C C . GLN A 1 472 ? 21.419 46.858 -7.740 1.00 20.48 520 GLN A C 1
ATOM 3716 O O . GLN A 1 472 ? 20.413 46.787 -7.016 1.00 21.07 520 GLN A O 1
ATOM 3722 N N . GLY A 1 473 ? 22.648 46.531 -7.352 1.00 20.27 521 GLY A N 1
ATOM 3723 C CA . GLY A 1 473 ? 23.028 46.023 -6.028 1.00 21.84 521 GLY A CA 1
ATOM 3724 C C . GLY A 1 473 ? 22.926 47.099 -4.954 1.00 21.93 521 GLY A C 1
ATOM 3725 O O . GLY A 1 473 ? 22.740 48.298 -5.271 1.00 22.48 521 GLY A O 1
ATOM 3726 N N . ALA A 1 474 ? 23.120 46.683 -3.714 1.00 23.54 522 ALA A N 1
ATOM 3727 C CA . ALA A 1 474 ? 22.910 47.521 -2.518 1.00 23.13 522 ALA A CA 1
ATOM 3728 C C . ALA A 1 474 ? 23.872 48.720 -2.488 1.00 23.13 522 ALA A C 1
ATOM 3729 O O . ALA A 1 474 ? 23.496 49.758 -1.943 1.00 23.15 522 ALA A O 1
ATOM 3731 N N . GLY A 1 475 ? 25.076 48.601 -3.053 1.00 26.84 523 GLY A N 1
ATOM 3732 C CA . GLY A 1 475 ? 26.111 49.656 -3.023 1.00 27.83 523 GLY A CA 1
ATOM 3733 C C . GLY A 1 475 ? 26.321 50.165 -1.613 1.00 28.13 523 GLY A C 1
ATOM 3734 O O . GLY A 1 475 ? 26.233 49.369 -0.654 1.00 30.24 523 GLY A O 1
ATOM 3735 N N . SER A 1 476 ? 26.557 51.460 -1.459 1.00 29.42 524 SER A N 1
ATOM 3736 C CA . SER A 1 476 ? 27.011 52.042 -0.177 1.00 30.56 524 SER A CA 1
ATOM 3737 C C . SER A 1 476 ? 25.948 53.003 0.386 1.00 28.88 524 SER A C 1
ATOM 3738 O O . SER A 1 476 ? 26.273 53.797 1.281 1.00 29.53 524 SER A O 1
ATOM 3741 N N . TYR A 1 477 ? 24.697 52.862 -0.057 1.00 24.07 525 TYR A N 1
ATOM 3742 C CA . TYR A 1 477 ? 23.558 53.670 0.433 1.00 22.54 525 TYR A CA 1
ATOM 3743 C C . TYR A 1 477 ? 23.322 53.356 1.909 1.00 23.79 525 TYR A C 1
ATOM 3744 O O . TYR A 1 477 ? 23.762 52.309 2.405 1.00 23.91 525 TYR A O 1
ATOM 3753 N N . ASN A 1 478 ? 22.638 54.266 2.582 1.00 23.90 526 ASN A N 1
ATOM 3754 C CA . ASN A 1 478 ? 22.161 54.053 3.960 1.00 23.83 526 ASN A CA 1
ATOM 3755 C C . ASN A 1 478 ? 21.054 52.998 3.898 1.00 22.60 526 ASN A C 1
ATOM 3756 O O . ASN A 1 478 ? 20.275 52.978 2.920 1.00 21.45 526 ASN A O 1
ATOM 3761 N N . ASN A 1 479 ? 20.933 52.160 4.930 1.00 21.57 527 ASN A N 1
ATOM 3762 C CA . ASN A 1 479 ? 19.917 51.087 4.921 1.00 21.16 527 ASN A CA 1
ATOM 3763 C C . ASN A 1 479 ? 18.501 51.685 4.837 1.00 20.56 527 ASN A C 1
ATOM 3764 O O . ASN A 1 479 ? 17.629 51.008 4.226 1.00 18.68 527 ASN A O 1
ATOM 3769 N N . TRP A 1 480 ? 18.252 52.874 5.415 1.00 19.47 528 TRP A N 1
ATOM 3770 C CA . TRP A 1 480 ? 16.906 53.507 5.370 1.00 19.45 528 TRP A CA 1
ATOM 3771 C C . TRP A 1 480 ? 16.563 53.907 3.920 1.00 18.66 528 TRP A C 1
ATOM 3772 O O . TRP A 1 480 ? 15.401 53.901 3.569 1.00 18.46 528 TRP A O 1
ATOM 3783 N N . GLN A 1 481 ? 17.538 54.225 3.091 1.00 18.12 529 GLN A N 1
ATOM 3784 C CA . GLN A 1 481 ? 17.272 54.443 1.631 1.00 19.45 529 GLN A CA 1
ATOM 3785 C C . GLN A 1 481 ? 16.863 53.135 0.974 1.00 18.73 529 GLN A C 1
ATOM 3786 O O . GLN A 1 481 ? 15.795 53.096 0.296 1.00 18.43 529 GLN A O 1
ATOM 3792 N N . ARG A 1 482 ? 17.625 52.075 1.205 1.00 18.73 530 ARG A N 1
ATOM 3793 C CA . ARG A 1 482 ? 17.354 50.776 0.527 1.00 18.82 530 ARG A CA 1
ATOM 3794 C C . ARG A 1 482 ? 15.997 50.228 0.969 1.00 17.82 530 ARG A C 1
ATOM 3795 O O . ARG A 1 482 ? 15.306 49.612 0.153 1.00 18.18 530 ARG A O 1
ATOM 3803 N N . LEU A 1 483 ? 15.566 50.495 2.189 1.00 17.50 531 LEU A N 1
ATOM 3804 C CA . LEU A 1 483 ? 14.237 50.073 2.685 1.00 18.23 531 LEU A CA 1
ATOM 3805 C C . LEU A 1 483 ? 13.103 50.566 1.780 1.00 17.72 531 LEU A C 1
ATOM 3806 O O . LEU A 1 483 ? 12.026 49.927 1.779 1.00 17.64 531 LEU A O 1
ATOM 3811 N N . CYS A 1 484 ? 13.299 51.695 1.099 1.00 16.31 532 CYS A N 1
ATOM 3812 C CA . CYS A 1 484 ? 12.281 52.376 0.250 1.00 17.05 532 CYS A CA 1
ATOM 3813 C C . CYS A 1 484 ? 12.287 51.867 -1.199 1.00 17.36 532 CYS A C 1
ATOM 3814 O O . CYS A 1 484 ? 11.424 52.310 -1.979 1.00 18.74 532 CYS A O 1
ATOM 3817 N N . GLY A 1 485 ? 13.172 50.941 -1.542 1.00 16.70 533 GLY A N 1
ATOM 3818 C CA . GLY A 1 485 ? 13.539 50.608 -2.925 1.00 17.46 533 GLY A CA 1
ATOM 3819 C C . GLY A 1 485 ? 12.714 49.515 -3.574 1.00 16.51 533 GLY A C 1
ATOM 3820 O O . GLY A 1 485 ? 12.855 49.339 -4.803 1.00 17.34 533 GLY A O 1
ATOM 3821 N N . GLU A 1 486 ? 11.863 48.803 -2.843 1.00 16.20 534 GLU A N 1
ATOM 3822 C CA . GLU A 1 486 ? 11.255 47.546 -3.331 1.00 17.11 534 GLU A CA 1
ATOM 3823 C C . GLU A 1 486 ? 10.100 47.854 -4.277 1.00 16.21 534 GLU A C 1
ATOM 3824 O O . GLU A 1 486 ? 9.243 48.693 -3.999 1.00 16.40 534 GLU A O 1
ATOM 3830 N N . PRO A 1 487 ? 10.013 47.148 -5.428 1.00 17.00 535 PRO A N 1
ATOM 3831 C CA . PRO A 1 487 ? 8.885 47.338 -6.333 1.00 17.48 535 PRO A CA 1
ATOM 3832 C C . PRO A 1 487 ? 7.548 46.968 -5.682 1.00 17.40 535 PRO A C 1
ATOM 3833 O O . PRO A 1 487 ? 7.430 45.855 -5.126 1.00 17.68 535 PRO A O 1
ATOM 3837 N N . GLU A 1 488 ? 6.554 47.837 -5.835 1.00 16.44 536 GLU A N 1
ATOM 3838 C CA . GLU A 1 488 ? 5.222 47.622 -5.223 1.00 16.64 536 GLU A CA 1
ATOM 3839 C C . GLU A 1 488 ? 4.589 46.330 -5.758 1.00 16.17 536 GLU A C 1
ATOM 3840 O O . GLU A 1 488 ? 4.060 45.537 -4.973 1.00 14.49 536 GLU A O 1
ATOM 3846 N N . ALA A 1 489 ? 4.631 46.103 -7.069 1.00 14.99 537 ALA A N 1
ATOM 3847 C CA . ALA A 1 489 ? 4.022 44.910 -7.667 1.00 15.20 537 ALA A CA 1
ATOM 3848 C C . ALA A 1 489 ? 4.656 43.645 -7.114 1.00 15.49 537 ALA A C 1
ATOM 3849 O O . ALA A 1 489 ? 3.968 42.602 -7.144 1.00 16.26 537 ALA A O 1
ATOM 3851 N N . LEU A 1 490 ? 5.932 43.687 -6.693 1.00 16.56 538 LEU A N 1
ATOM 3852 C CA . LEU A 1 490 ? 6.585 42.483 -6.120 1.00 15.53 538 LEU A CA 1
ATOM 3853 C C . LEU A 1 490 ? 5.834 42.045 -4.845 1.00 16.04 538 LEU A C 1
ATOM 3854 O O . LEU A 1 490 ? 5.692 40.821 -4.597 1.00 15.15 538 LEU A O 1
ATOM 3859 N N . LEU A 1 491 ? 5.321 42.980 -4.052 1.00 15.56 539 LEU A N 1
ATOM 3860 C CA . LEU A 1 491 ? 4.521 42.601 -2.858 1.00 15.64 539 LEU A CA 1
ATOM 3861 C C . LEU A 1 491 ? 3.294 41.798 -3.298 1.00 14.86 539 LEU A C 1
ATOM 3862 O O . LEU A 1 491 ? 2.913 40.820 -2.621 1.00 15.34 539 LEU A O 1
ATOM 3867 N N . GLY A 1 492 ? 2.653 42.183 -4.401 1.00 14.80 540 GLY A N 1
ATOM 3868 C CA . GLY A 1 492 ? 1.494 41.441 -4.914 1.00 14.52 540 GLY A CA 1
ATOM 3869 C C . GLY A 1 492 ? 1.881 40.071 -5.434 1.00 14.61 540 GLY A C 1
ATOM 3870 O O . GLY A 1 492 ? 1.078 39.120 -5.300 1.00 15.13 540 GLY A O 1
ATOM 3871 N N . MET A 1 493 ? 3.038 39.953 -6.092 1.00 15.07 541 MET A N 1
ATOM 3872 C CA . MET A 1 493 ? 3.553 38.658 -6.580 1.00 15.35 541 MET A CA 1
ATOM 3873 C C . MET A 1 493 ? 3.692 37.728 -5.364 1.00 16.05 541 MET A C 1
ATOM 3874 O O . MET A 1 493 ? 3.357 36.542 -5.458 1.00 15.61 541 MET A O 1
ATOM 3879 N N . GLN A 1 494 ? 4.179 38.265 -4.246 1.00 16.13 542 GLN A N 1
ATOM 3880 C CA . GLN A 1 494 ? 4.392 37.452 -3.021 1.00 16.15 542 GLN A CA 1
ATOM 3881 C C . GLN A 1 494 ? 3.025 37.034 -2.483 1.00 15.70 542 GLN A C 1
ATOM 3882 O O . GLN A 1 494 ? 2.867 35.872 -2.086 1.00 15.32 542 GLN A O 1
ATOM 3888 N N A MET A 1 495 ? 2.075 37.973 -2.475 0.50 15.40 543 MET A N 1
ATOM 3889 N N B MET A 1 495 ? 2.057 37.952 -2.444 0.50 15.38 543 MET A N 1
ATOM 3890 C CA A MET A 1 495 ? 0.700 37.748 -1.964 0.50 15.95 543 MET A CA 1
ATOM 3891 C CA B MET A 1 495 ? 0.693 37.617 -1.964 0.50 15.86 543 MET A CA 1
ATOM 3892 C C A MET A 1 495 ? 0.019 36.659 -2.809 0.50 16.37 543 MET A C 1
ATOM 3893 C C B MET A 1 495 ? 0.132 36.496 -2.822 0.50 16.19 543 MET A C 1
ATOM 3894 O O A MET A 1 495 ? -0.612 35.750 -2.237 0.50 15.99 543 MET A O 1
ATOM 3895 O O B MET A 1 495 ? -0.340 35.456 -2.298 0.50 15.02 543 MET A O 1
ATOM 3904 N N . MET A 1 496 ? 0.216 36.685 -4.127 1.00 16.06 544 MET A N 1
ATOM 3905 C CA . MET A 1 496 ? -0.346 35.699 -5.081 1.00 16.48 544 MET A CA 1
ATOM 3906 C C . MET A 1 496 ? 0.239 34.307 -4.805 1.00 15.72 544 MET A C 1
ATOM 3907 O O . MET A 1 496 ? -0.511 33.357 -4.750 1.00 15.62 544 MET A O 1
ATOM 3912 N N . SER A 1 497 ? 1.543 34.194 -4.578 1.00 16.09 545 SER A N 1
ATOM 3913 C CA . SER A 1 497 ? 2.213 32.888 -4.356 1.00 18.06 545 SER A CA 1
ATOM 3914 C C . SER A 1 497 ? 1.805 32.238 -3.024 1.00 17.63 545 SER A C 1
ATOM 3915 O O . SER A 1 497 ? 1.698 31.006 -2.976 1.00 19.22 545 SER A O 1
ATOM 3918 N N . THR A 1 498 ? 1.627 33.049 -2.002 1.00 16.76 546 THR A N 1
ATOM 3919 C CA . THR A 1 498 ? 1.121 32.613 -0.675 1.00 16.28 546 THR A CA 1
ATOM 3920 C C . THR A 1 498 ? -0.334 32.142 -0.863 1.00 16.35 546 THR A C 1
ATOM 3921 O O . THR A 1 498 ? -0.680 31.027 -0.452 1.00 17.47 546 THR A O 1
ATOM 3925 N N . TYR A 1 499 ? -1.156 32.931 -1.545 1.00 16.66 547 TYR A N 1
ATOM 3926 C CA . TYR A 1 499 ? -2.570 32.577 -1.856 1.00 16.34 547 TYR A CA 1
ATOM 3927 C C . TYR A 1 499 ? -2.644 31.198 -2.517 1.00 16.27 547 TYR A C 1
ATOM 3928 O O . TYR A 1 499 ? -3.431 30.350 -2.099 1.00 16.25 547 TYR A O 1
ATOM 3937 N N . LEU A 1 500 ? -1.827 30.968 -3.543 1.00 16.23 548 LEU A N 1
ATOM 3938 C CA . LEU A 1 500 ? -1.929 29.731 -4.339 1.00 17.35 548 LEU A CA 1
ATOM 3939 C C . LEU A 1 500 ? -1.525 28.505 -3.520 1.00 17.51 548 LEU A C 1
ATOM 3940 O O . LEU A 1 500 ? -1.854 27.388 -3.942 1.00 18.32 548 LEU A O 1
ATOM 3945 N N . GLY A 1 501 ? -0.772 28.717 -2.446 1.00 17.83 549 GLY A N 1
ATOM 3946 C CA . GLY A 1 501 ? -0.365 27.652 -1.528 1.00 17.76 549 GLY A CA 1
ATOM 3947 C C . GLY A 1 501 ? -1.311 27.525 -0.342 1.00 17.18 549 GLY A C 1
ATOM 3948 O O . GLY A 1 501 ? -1.000 26.778 0.606 1.00 16.73 549 GLY A O 1
ATOM 3949 N N . GLY A 1 502 ? -2.457 28.191 -0.389 1.00 16.92 550 GLY A N 1
ATOM 3950 C CA . GLY A 1 502 ? -3.454 28.080 0.699 1.00 17.86 550 GLY A CA 1
ATOM 3951 C C . GLY A 1 502 ? -3.019 28.846 1.933 1.00 16.94 550 GLY A C 1
ATOM 3952 O O . GLY A 1 502 ? -3.587 28.570 3.019 1.00 17.63 550 GLY A O 1
ATOM 3953 N N . GLY A 1 503 ? -2.101 29.819 1.801 1.00 15.99 551 GLY A N 1
ATOM 3954 C CA . GLY A 1 503 ? -1.794 30.773 2.887 1.00 15.52 551 GLY A CA 1
ATOM 3955 C C . GLY A 1 503 ? -3.000 31.667 3.164 1.00 17.57 551 GLY A C 1
ATOM 3956 O O . GLY A 1 503 ? -3.830 31.869 2.229 1.00 16.34 551 GLY A O 1
ATOM 3957 N N . VAL A 1 504 ? -3.181 32.116 4.411 1.00 15.96 552 VAL A N 1
ATOM 3958 C CA . VAL A 1 504 ? -4.437 32.818 4.823 1.00 16.50 552 VAL A CA 1
ATOM 3959 C C . VAL A 1 504 ? -4.118 34.070 5.642 1.00 15.83 552 VAL A C 1
ATOM 3960 O O . VAL A 1 504 ? -5.040 34.802 5.996 1.00 17.20 552 VAL A O 1
ATOM 3964 N N . ILE A 1 505 ? -2.849 34.327 5.909 1.00 15.60 553 ILE A N 1
ATOM 3965 C CA . ILE A 1 505 ? -2.416 35.537 6.658 1.00 15.47 553 ILE A CA 1
ATOM 3966 C C . ILE A 1 505 ? -1.417 36.309 5.806 1.00 15.14 553 ILE A C 1
ATOM 3967 O O . ILE A 1 505 ? -0.469 35.720 5.292 1.00 15.14 553 ILE A O 1
ATOM 3972 N N . TYR A 1 506 ? -1.615 37.621 5.747 1.00 15.26 554 TYR A N 1
ATOM 3973 C CA . TYR A 1 506 ? -0.843 38.542 4.894 1.00 16.03 554 TYR A CA 1
ATOM 3974 C C . TYR A 1 506 ? -0.416 39.709 5.755 1.00 16.04 554 TYR A C 1
ATOM 3975 O O . TYR A 1 506 ? -1.271 40.444 6.261 1.00 16.68 554 TYR A O 1
ATOM 3984 N N . THR A 1 507 ? 0.884 39.889 5.892 1.00 16.79 555 THR A N 1
ATOM 3985 C CA . THR A 1 507 ? 1.445 41.045 6.605 1.00 18.73 555 THR A CA 1
ATOM 3986 C C . THR A 1 507 ? 2.630 41.638 5.848 1.00 16.84 555 THR A C 1
ATOM 3987 O O . THR A 1 507 ? 3.377 40.871 5.229 1.00 16.74 555 THR A O 1
ATOM 3991 N N . PHE A 1 508 ? 2.834 42.942 5.999 1.00 17.33 556 PHE A N 1
ATOM 3992 C CA . PHE A 1 508 ? 3.886 43.682 5.278 1.00 17.31 556 PHE A CA 1
ATOM 3993 C C . PHE A 1 508 ? 4.538 44.682 6.208 1.00 18.59 556 PHE A C 1
ATOM 3994 O O . PHE A 1 508 ? 3.857 45.285 7.034 1.00 18.92 556 PHE A O 1
ATOM 4002 N N . GLU A 1 509 ? 5.839 44.839 6.034 1.00 18.02 557 GLU A N 1
ATOM 4003 C CA . GLU A 1 509 ? 6.639 45.923 6.636 1.00 19.25 557 GLU A CA 1
ATOM 4004 C C . GLU A 1 509 ? 7.560 46.407 5.520 1.00 17.67 557 GLU A C 1
ATOM 4005 O O . GLU A 1 509 ? 7.727 45.670 4.544 1.00 15.89 557 GLU A O 1
ATOM 4011 N N . PHE A 1 510 ? 8.140 47.607 5.638 1.00 16.70 558 PHE A N 1
ATOM 4012 C CA . PHE A 1 510 ? 7.976 48.607 6.688 1.00 16.61 558 PHE A CA 1
ATOM 4013 C C . PHE A 1 510 ? 6.586 49.232 6.616 1.00 17.71 558 PHE A C 1
ATOM 4014 O O . PHE A 1 510 ? 6.203 49.723 5.563 1.00 17.23 558 PHE A O 1
ATOM 4022 N N . PRO A 1 511 ? 5.775 49.265 7.691 1.00 16.76 559 PRO A N 1
ATOM 4023 C CA . PRO A 1 511 ? 4.377 49.668 7.561 1.00 16.20 559 PRO A CA 1
ATOM 4024 C C . PRO A 1 511 ? 4.157 51.066 6.965 1.00 16.88 559 PRO A C 1
ATOM 4025 O O . PRO A 1 511 ? 3.185 51.232 6.241 1.00 16.36 559 PRO A O 1
ATOM 4029 N N . GLU A 1 512 ? 5.022 52.032 7.270 1.00 16.15 560 GLU A N 1
ATOM 4030 C CA . GLU A 1 512 ? 4.809 53.432 6.834 1.00 17.19 560 GLU A CA 1
ATOM 4031 C C . GLU A 1 512 ? 4.989 53.524 5.319 1.00 18.00 560 GLU A C 1
ATOM 4032 O O . GLU A 1 512 ? 4.411 54.452 4.737 1.00 20.66 560 GLU A O 1
ATOM 4038 N N . ILE A 1 513 ? 5.711 52.573 4.711 1.00 16.44 561 ILE A N 1
ATOM 4039 C CA . ILE A 1 513 ? 5.860 52.456 3.223 1.00 17.70 561 ILE A CA 1
ATOM 4040 C C . ILE A 1 513 ? 4.684 51.638 2.678 1.00 17.98 561 ILE A C 1
ATOM 4041 O O . ILE A 1 513 ? 4.027 52.097 1.699 1.00 18.19 561 ILE A O 1
ATOM 4046 N N . VAL A 1 514 ? 4.464 50.445 3.216 1.00 17.11 562 VAL A N 1
ATOM 4047 C CA . VAL A 1 514 ? 3.556 49.481 2.548 1.00 17.66 562 VAL A CA 1
ATOM 4048 C C . VAL A 1 514 ? 2.103 49.846 2.849 1.00 17.63 562 VAL A C 1
ATOM 4049 O O . VAL A 1 514 ? 1.258 49.556 1.981 1.00 17.21 562 VAL A O 1
ATOM 4053 N N . TYR A 1 515 ? 1.794 50.383 4.037 1.00 16.81 563 TYR A N 1
ATOM 4054 C CA . TYR A 1 515 ? 0.403 50.777 4.399 1.00 16.49 563 TYR A CA 1
ATOM 4055 C C . TYR A 1 515 ? 0.226 52.295 4.292 1.00 15.76 563 TYR A C 1
ATOM 4056 O O . TYR A 1 515 ? -0.695 52.744 3.630 1.00 17.12 563 TYR A O 1
ATOM 4065 N N . GLY A 1 516 ? 1.121 53.058 4.899 1.00 15.62 564 GLY A N 1
ATOM 4066 C CA . GLY A 1 516 ? 1.183 54.513 4.727 1.00 16.42 564 GLY A CA 1
ATOM 4067 C C . GLY A 1 516 ? 1.483 55.284 6.002 1.00 16.22 564 GLY A C 1
ATOM 4068 O O . GLY A 1 516 ? 1.596 54.673 7.099 1.00 15.84 564 GLY A O 1
ATOM 4069 N N . THR A 1 517 ? 1.558 56.597 5.817 1.00 17.70 565 THR A N 1
ATOM 4070 C CA . THR A 1 517 ? 1.832 57.613 6.843 1.00 17.81 565 THR A CA 1
ATOM 4071 C C . THR A 1 517 ? 0.636 58.535 6.968 1.00 18.77 565 THR A C 1
ATOM 4072 O O . THR A 1 517 ? -0.226 58.619 6.036 1.00 19.23 565 THR A O 1
ATOM 4076 N N . SER A 1 518 ? 0.606 59.255 8.085 1.00 19.17 566 SER A N 1
ATOM 4077 C CA . SER A 1 518 ? -0.336 60.374 8.296 1.00 19.90 566 SER A CA 1
ATOM 4078 C C . SER A 1 518 ? -1.772 59.878 8.087 1.00 18.58 566 SER A C 1
ATOM 4079 O O . SER A 1 518 ? -2.596 60.654 7.642 1.00 19.29 566 SER A O 1
ATOM 4082 N N . ASN A 1 519 ? -2.055 58.624 8.428 1.00 17.60 567 ASN A N 1
ATOM 4083 C CA . ASN A 1 519 ? -3.405 58.014 8.326 1.00 17.95 567 ASN A CA 1
ATOM 4084 C C . ASN A 1 519 ? -3.887 58.034 6.867 1.00 19.46 567 ASN A C 1
ATOM 4085 O O . ASN A 1 519 ? -5.124 58.027 6.639 1.00 18.52 567 ASN A O 1
ATOM 4090 N N . THR A 1 520 ? -2.954 58.037 5.917 1.00 19.72 568 THR A N 1
ATOM 4091 C CA . THR A 1 520 ? -3.253 57.890 4.463 1.00 20.62 568 THR A CA 1
ATOM 4092 C C . THR A 1 520 ? -2.852 56.489 4.026 1.00 20.45 568 THR A C 1
ATOM 4093 O O . THR A 1 520 ? -2.120 55.817 4.778 1.00 18.84 568 THR A O 1
ATOM 4097 N N . ASN A 1 521 ? -3.313 56.086 2.851 1.00 18.37 569 ASN A N 1
ATOM 4098 C CA . ASN A 1 521 ? -2.834 54.855 2.177 1.00 18.89 569 ASN A CA 1
ATOM 4099 C C . ASN A 1 521 ? -1.721 55.209 1.205 1.00 18.84 569 ASN A C 1
ATOM 4100 O O . ASN A 1 521 ? -1.897 56.123 0.346 1.00 18.62 569 ASN A O 1
ATOM 4105 N N . SER A 1 522 ? -0.632 54.458 1.308 1.00 18.51 570 SER A N 1
ATOM 4106 C CA . SER A 1 522 ? 0.553 54.597 0.428 1.00 18.00 570 SER A CA 1
ATOM 4107 C C . SER A 1 522 ? 0.230 54.195 -1.004 1.00 18.41 570 SER A C 1
ATOM 4108 O O . SER A 1 522 ? -0.796 53.583 -1.273 1.00 18.93 570 SER A O 1
ATOM 4111 N N . PRO A 1 523 ? 1.115 54.505 -1.973 1.00 17.73 571 PRO A N 1
ATOM 4112 C CA . PRO A 1 523 ? 0.971 53.938 -3.322 1.00 17.54 571 PRO A CA 1
ATOM 4113 C C . PRO A 1 523 ? 0.936 52.403 -3.331 1.00 16.10 571 PRO A C 1
ATOM 4114 O O . PRO A 1 523 ? 0.063 51.865 -3.964 1.00 15.81 571 PRO A O 1
ATOM 4118 N N . ALA A 1 524 ? 1.815 51.728 -2.575 1.00 15.20 572 ALA A N 1
ATOM 4119 C CA . ALA A 1 524 ? 1.797 50.245 -2.464 1.00 16.13 572 ALA A CA 1
ATOM 4120 C C . ALA A 1 524 ? 0.416 49.750 -1.992 1.00 16.21 572 ALA A C 1
ATOM 4121 O O . ALA A 1 524 ? -0.168 48.847 -2.571 1.00 17.28 572 ALA A O 1
ATOM 4123 N N . ASN A 1 525 ? -0.118 50.358 -0.947 1.00 16.26 573 ASN A N 1
ATOM 4124 C CA . ASN A 1 525 ? -1.395 49.913 -0.354 1.00 15.62 573 ASN A CA 1
ATOM 4125 C C . ASN A 1 525 ? -2.549 50.176 -1.321 1.00 16.76 573 ASN A C 1
ATOM 4126 O O . ASN A 1 525 ? -3.407 49.294 -1.546 1.00 15.96 573 ASN A O 1
ATOM 4131 N N . THR A 1 526 ? -2.577 51.357 -1.918 1.00 16.94 574 THR A N 1
ATOM 4132 C CA . THR A 1 526 ? -3.720 51.791 -2.733 1.00 17.00 574 THR A CA 1
ATOM 4133 C C . THR A 1 526 ? -3.768 50.941 -4.007 1.00 17.75 574 THR A C 1
ATOM 4134 O O . THR A 1 526 ? -4.854 50.478 -4.391 1.00 17.92 574 THR A O 1
ATOM 4138 N N . HIS A 1 527 ? -2.638 50.821 -4.693 1.00 16.98 575 HIS A N 1
ATOM 4139 C CA . HIS A 1 527 ? -2.615 50.321 -6.091 1.00 16.64 575 HIS A CA 1
ATOM 4140 C C . HIS A 1 527 ? -2.283 48.837 -6.166 1.00 17.14 575 HIS A C 1
ATOM 4141 O O . HIS A 1 527 ? -2.491 48.286 -7.236 1.00 16.68 575 HIS A O 1
ATOM 4148 N N . VAL A 1 528 ? -1.716 48.235 -5.124 1.00 15.98 576 VAL A N 1
ATOM 4149 C CA . VAL A 1 528 ? -1.346 46.790 -5.117 1.00 16.03 576 VAL A CA 1
ATOM 4150 C C . VAL A 1 528 ? -2.049 46.062 -3.969 1.00 16.54 576 VAL A C 1
ATOM 4151 O O . VAL A 1 528 ? -2.836 45.166 -4.236 1.00 15.39 576 VAL A O 1
ATOM 4155 N N . LEU A 1 529 ? -1.731 46.360 -2.718 1.00 16.21 577 LEU A N 1
ATOM 4156 C CA . LEU A 1 529 ? -2.190 45.478 -1.627 1.00 17.56 577 LEU A CA 1
ATOM 4157 C C . LEU A 1 529 ? -3.719 45.460 -1.544 1.00 16.76 577 LEU A C 1
ATOM 4158 O O . LEU A 1 529 ? -4.278 44.359 -1.436 1.00 16.20 577 LEU A O 1
ATOM 4163 N N . THR A 1 530 ? -4.394 46.612 -1.573 1.00 16.93 578 THR A N 1
ATOM 4164 C CA . THR A 1 530 ? -5.876 46.632 -1.450 1.00 18.05 578 THR A CA 1
ATOM 4165 C C . THR A 1 530 ? -6.490 45.960 -2.669 1.00 18.07 578 THR A C 1
ATOM 4166 O O . THR A 1 530 ? -7.504 45.272 -2.491 1.00 16.32 578 THR A O 1
ATOM 4170 N N . GLU A 1 531 ? -5.933 46.195 -3.865 1.00 17.98 579 GLU A N 1
ATOM 4171 C CA . GLU A 1 531 ? -6.479 45.624 -5.128 1.00 18.08 579 GLU A CA 1
ATOM 4172 C C . GLU A 1 531 ? -6.396 44.097 -5.084 1.00 18.07 579 GLU A C 1
ATOM 4173 O O . GLU A 1 531 ? -7.437 43.441 -5.252 1.00 17.67 579 GLU A O 1
ATOM 4179 N N . LEU A 1 532 ? -5.231 43.519 -4.798 1.00 15.81 580 LEU A N 1
ATOM 4180 C CA . LEU A 1 532 ? -5.124 42.039 -4.827 1.00 15.86 580 LEU A CA 1
ATOM 4181 C C . LEU A 1 532 ? -5.797 41.421 -3.597 1.00 16.56 580 LEU A C 1
ATOM 4182 O O . LEU A 1 532 ? -6.403 40.365 -3.719 1.00 16.17 580 LEU A O 1
ATOM 4187 N N . PHE A 1 533 ? -5.701 42.071 -2.438 1.00 16.18 581 PHE A N 1
ATOM 4188 C CA . PHE A 1 533 ? -6.332 41.520 -1.223 1.00 16.00 581 PHE A CA 1
ATOM 4189 C C . PHE A 1 533 ? -7.845 41.445 -1.425 1.00 16.44 581 PHE A C 1
ATOM 4190 O O . PHE A 1 533 ? -8.432 40.454 -1.063 1.00 17.21 581 PHE A O 1
ATOM 4198 N N . ARG A 1 534 ? -8.453 42.435 -2.089 1.00 17.23 582 ARG A N 1
ATOM 4199 C CA . ARG A 1 534 ? -9.904 42.410 -2.380 1.00 18.69 582 ARG A CA 1
ATOM 4200 C C . ARG A 1 534 ? -10.193 41.149 -3.197 1.00 18.73 582 ARG A C 1
ATOM 4201 O O . ARG A 1 534 ? -11.240 40.477 -2.998 1.00 19.58 582 ARG A O 1
ATOM 4209 N N . TYR A 1 535 ? -9.328 40.856 -4.154 1.00 18.80 583 TYR A N 1
ATOM 4210 C CA . TYR A 1 535 ? -9.486 39.672 -5.038 1.0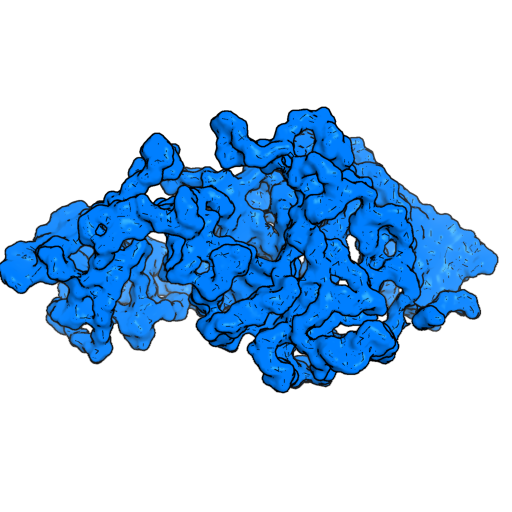0 18.26 583 TYR A CA 1
ATOM 4211 C C . TYR A 1 535 ? -9.477 38.447 -4.121 1.00 18.17 583 TYR A C 1
ATOM 4212 O O . TYR A 1 535 ? -10.351 37.601 -4.242 1.00 18.97 583 TYR A O 1
ATOM 4221 N N . ILE A 1 536 ? -8.519 38.392 -3.190 1.00 18.09 584 ILE A N 1
ATOM 4222 C CA . ILE A 1 536 ? -8.258 37.206 -2.321 1.00 19.10 584 ILE A CA 1
ATOM 4223 C C . ILE A 1 536 ? -9.416 37.028 -1.335 1.00 19.42 584 ILE A C 1
ATOM 4224 O O . ILE A 1 536 ? -9.789 35.912 -1.015 1.00 22.54 584 ILE A O 1
ATOM 4229 N N . VAL A 1 537 ? -9.960 38.125 -0.864 1.00 20.11 585 VAL A N 1
ATOM 4230 C CA . VAL A 1 537 ? -11.149 38.109 0.024 1.00 19.36 585 VAL A CA 1
ATOM 4231 C C . VAL A 1 537 ? -12.346 37.527 -0.723 1.00 21.11 585 VAL A C 1
ATOM 4232 O O . VAL A 1 537 ? -13.161 36.856 -0.105 1.00 20.97 585 VAL A O 1
ATOM 4236 N N . ASN A 1 538 ? -12.478 37.785 -2.023 1.00 21.61 586 ASN A N 1
ATOM 4237 C CA . ASN A 1 538 ? -13.715 37.467 -2.776 1.00 23.96 586 ASN A CA 1
ATOM 4238 C C . ASN A 1 538 ? -13.549 36.168 -3.573 1.00 24.41 586 ASN A C 1
ATOM 4239 O O . ASN A 1 538 ? -14.532 35.752 -4.159 1.00 25.15 586 ASN A O 1
ATOM 4244 N N . HIS A 1 539 ? -12.340 35.600 -3.655 1.00 20.37 587 HIS A N 1
ATOM 4245 C CA . HIS A 1 539 ? -12.034 34.358 -4.421 1.00 21.99 587 HIS A CA 1
ATOM 4246 C C . HIS A 1 539 ? -11.199 33.442 -3.536 1.00 21.40 587 HIS A C 1
ATOM 4247 O O . HIS A 1 539 ? -9.966 33.568 -3.506 1.00 21.55 587 HIS A O 1
ATOM 4254 N N . PRO A 1 540 ? -11.846 32.567 -2.748 1.00 23.05 588 PRO A N 1
ATOM 4255 C CA . PRO A 1 540 ? -11.136 31.789 -1.740 1.00 22.99 588 PRO A CA 1
ATOM 4256 C C . PRO A 1 540 ? -9.941 30.998 -2.303 1.00 20.15 588 PRO A C 1
ATOM 4257 O O . PRO A 1 540 ? -9.967 30.400 -3.384 1.00 21.72 588 PRO A O 1
ATOM 4261 N N . ALA A 1 541 ? -8.839 31.099 -1.574 1.00 19.87 589 ALA A N 1
ATOM 4262 C CA . ALA A 1 541 ? -7.646 30.265 -1.749 1.00 18.00 589 ALA A CA 1
ATOM 4263 C C . ALA A 1 541 ? -8.053 28.796 -1.655 1.00 18.80 589 ALA A C 1
ATOM 4264 O O . ALA A 1 541 ? -9.150 28.432 -1.181 1.00 19.27 589 ALA A O 1
ATOM 4266 N N . PRO A 1 542 ? -7.179 27.890 -2.129 1.00 19.00 590 PRO A N 1
ATOM 4267 C CA . PRO A 1 542 ? -7.354 26.474 -1.916 1.00 19.89 590 PRO A CA 1
ATOM 4268 C C . PRO A 1 542 ? -7.418 26.226 -0.415 1.00 19.44 590 PRO A C 1
ATOM 4269 O O . PRO A 1 542 ? -6.638 26.775 0.338 1.00 19.69 590 PRO A O 1
ATOM 4273 N N . SER A 1 543 ? -8.362 25.396 -0.037 1.00 19.51 591 SER A N 1
ATOM 4274 C CA . SER A 1 543 ? -8.510 24.872 1.334 1.00 20.22 591 SER A CA 1
ATOM 4275 C C . SER A 1 543 ? -7.422 23.844 1.635 1.00 20.00 591 SER A C 1
ATOM 4276 O O . SER A 1 543 ? -6.798 23.337 0.728 1.00 19.41 591 SER A O 1
ATOM 4279 N N . LYS A 1 544 ? -7.376 23.366 2.871 1.00 20.04 592 LYS A N 1
ATOM 4280 C CA . LYS A 1 544 ? -6.468 22.254 3.209 1.00 21.21 592 LYS A CA 1
ATOM 4281 C C . LYS A 1 544 ? -6.824 21.030 2.357 1.00 22.00 592 LYS A C 1
ATOM 4282 O O . LYS A 1 544 ? -5.924 20.358 1.848 1.00 20.87 592 LYS A O 1
ATOM 4288 N N . LYS A 1 545 ? -8.109 20.708 2.254 1.00 23.05 593 LYS A N 1
ATOM 4289 C CA . LYS A 1 545 ? -8.580 19.590 1.402 1.00 24.48 593 LYS A CA 1
ATOM 4290 C C . LYS A 1 545 ? -8.053 19.773 -0.027 1.00 23.09 593 LYS A C 1
ATOM 4291 O O . LYS A 1 545 ? -7.574 18.808 -0.634 1.00 22.65 593 LYS A O 1
ATOM 4297 N N . GLU A 1 546 ? -8.181 20.970 -0.580 1.00 23.82 594 GLU A N 1
ATOM 4298 C CA . GLU A 1 546 ? -7.823 21.211 -2.009 1.00 22.97 594 GLU A CA 1
ATOM 4299 C C . GLU A 1 546 ? -6.298 21.108 -2.153 1.00 22.92 594 GLU A C 1
ATOM 4300 O O . GLU A 1 546 ? -5.825 20.511 -3.144 1.00 23.33 594 GLU A O 1
ATOM 4306 N N . ILE A 1 547 ? -5.532 21.601 -1.185 1.00 21.76 595 ILE A N 1
ATOM 4307 C CA . ILE A 1 547 ? -4.045 21.410 -1.247 1.00 21.40 595 ILE A CA 1
ATOM 4308 C C . ILE A 1 547 ? -3.726 19.914 -1.114 1.00 22.16 595 ILE A C 1
ATOM 4309 O O . ILE A 1 547 ? -2.902 19.400 -1.896 1.00 22.93 595 ILE A O 1
ATOM 4314 N N . MET A 1 548 ? -4.338 19.217 -0.168 1.00 22.04 596 MET A N 1
ATOM 4315 C CA . MET A 1 548 ? -4.035 17.790 0.089 1.00 24.72 596 MET A CA 1
ATOM 4316 C C . MET A 1 548 ? -4.332 16.960 -1.157 1.00 26.35 596 MET A C 1
ATOM 4317 O O . MET A 1 548 ? -3.547 16.052 -1.445 1.00 27.14 596 MET A O 1
ATOM 4322 N N . GLU A 1 549 ? -5.466 17.204 -1.826 1.00 27.64 597 GLU A N 1
ATOM 4323 C CA . GLU A 1 549 ? -5.884 16.429 -3.022 1.00 31.41 597 GLU A CA 1
ATOM 4324 C C . GLU A 1 549 ? -4.853 16.601 -4.130 1.00 28.79 597 GLU A C 1
ATOM 4325 O O . GLU A 1 549 ? -4.663 15.660 -4.877 1.00 30.18 597 GLU A O 1
ATOM 4331 N N . GLU A 1 550 ? -4.271 17.795 -4.263 1.00 29.22 598 GLU A N 1
ATOM 4332 C CA . GLU A 1 550 ? -3.366 18.145 -5.397 1.00 30.41 598 GLU A CA 1
ATOM 4333 C C . GLU A 1 550 ? -1.907 17.873 -5.027 1.00 29.47 598 GLU A C 1
ATOM 4334 O O . GLU A 1 550 ? -1.051 17.965 -5.904 1.00 29.65 598 GLU A O 1
ATOM 4340 N N . THR A 1 551 ? -1.618 17.560 -3.779 1.00 27.57 599 THR A N 1
ATOM 4341 C CA . THR A 1 551 ? -0.246 17.253 -3.322 1.00 29.38 599 THR A CA 1
ATOM 4342 C C . THR A 1 551 ? 0.022 15.758 -3.510 1.00 33.66 599 THR A C 1
ATOM 4343 O O . THR A 1 551 ? -0.681 14.960 -2.839 1.00 36.93 599 THR A O 1
ATOM 4347 N N . LYS A 1 552 ? 1.044 15.402 -4.306 1.00 35.73 600 LYS A N 1
ATOM 4348 C CA . LYS A 1 552 ? 1.434 13.991 -4.586 1.00 41.90 600 LYS A CA 1
ATOM 4349 C C . LYS A 1 552 ? 2.563 13.553 -3.641 1.00 44.19 600 LYS A C 1
ATOM 4350 O O . LYS A 1 552 ? 2.579 12.356 -3.231 1.00 48.70 600 LYS A O 1
ATOM 4356 N N . ALA A 1 553 ? 3.411 14.496 -3.221 1.00 37.00 601 ALA A N 1
ATOM 4357 C CA . ALA A 1 553 ? 4.596 14.212 -2.377 1.00 34.83 601 ALA A CA 1
ATOM 4358 C C . ALA A 1 553 ? 4.652 15.215 -1.234 1.00 28.93 601 ALA A C 1
ATOM 4359 O O . ALA A 1 553 ? 4.547 16.406 -1.513 1.00 26.60 601 ALA A O 1
ATOM 4361 N N . VAL A 1 554 ? 4.815 14.727 -0.013 1.00 27.19 602 VAL A N 1
ATOM 4362 C CA . VAL A 1 554 ? 5.135 15.560 1.178 1.00 26.42 602 VAL A CA 1
ATOM 4363 C C . VAL A 1 554 ? 6.500 15.091 1.663 1.00 26.50 602 VAL A 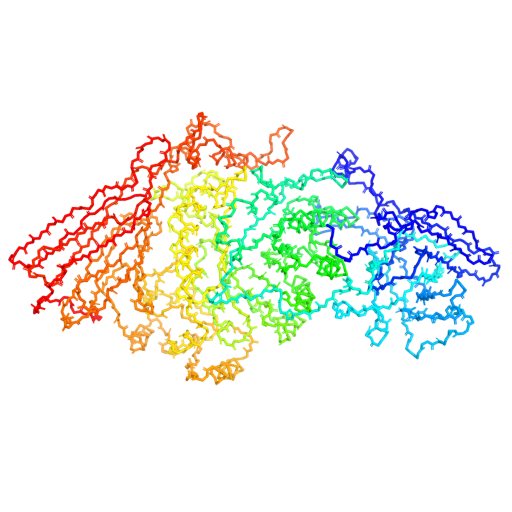C 1
ATOM 4364 O O . VAL A 1 554 ? 6.721 13.880 1.743 1.00 27.18 602 VAL A O 1
ATOM 4368 N N . LEU A 1 555 ? 7.381 16.035 1.941 1.00 27.03 603 LEU A N 1
ATOM 4369 C CA . LEU A 1 555 ? 8.769 15.771 2.364 1.00 27.13 603 LEU A CA 1
ATOM 4370 C C . LEU A 1 555 ? 8.853 15.862 3.886 1.00 26.93 603 LEU A C 1
ATOM 4371 O O . LEU A 1 555 ? 7.975 16.495 4.509 1.00 25.09 603 LEU A O 1
ATOM 4376 N N . TYR A 1 556 ? 9.884 15.266 4.461 1.00 26.22 604 TYR A N 1
ATOM 4377 C CA . TYR A 1 556 ? 10.111 15.335 5.920 1.00 26.87 604 TYR A CA 1
ATOM 4378 C C . TYR A 1 556 ? 11.572 15.680 6.187 1.00 26.84 604 TYR A C 1
ATOM 4379 O O . TYR A 1 556 ? 12.450 15.021 5.623 1.00 27.34 604 TYR A O 1
ATOM 4388 N N . GLY A 1 557 ? 11.808 16.673 7.034 1.00 28.05 605 GLY A N 1
ATOM 4389 C CA . GLY A 1 557 ? 13.166 16.936 7.545 1.00 31.75 605 GLY A CA 1
ATOM 4390 C C . GLY A 1 557 ? 13.747 18.234 7.029 1.00 32.31 605 GLY A C 1
ATOM 4391 O O . GLY A 1 557 ? 12.994 19.085 6.505 1.00 28.91 605 GLY A O 1
ATOM 4392 N N . ASN A 1 558 ? 15.040 18.428 7.248 1.00 31.86 606 ASN A N 1
ATOM 4393 C CA . ASN A 1 558 ? 15.662 19.753 7.059 1.00 32.44 606 ASN A CA 1
ATOM 4394 C C . ASN A 1 558 ? 16.066 19.844 5.592 1.00 32.59 606 ASN A C 1
ATOM 4395 O O . ASN A 1 558 ? 17.233 19.637 5.267 1.00 31.68 606 ASN A O 1
ATOM 4400 N N . VAL A 1 559 ? 15.092 20.137 4.728 1.00 32.54 607 VAL A N 1
ATOM 4401 C CA . VAL A 1 559 ? 15.284 20.261 3.258 1.00 29.90 607 VAL A CA 1
ATOM 4402 C C . VAL A 1 559 ? 16.415 21.256 2.959 1.00 29.13 607 VAL A C 1
ATOM 4403 O O . VAL A 1 559 ? 16.483 22.336 3.609 1.00 28.51 607 VAL A O 1
ATOM 4407 N N . SER A 1 560 ? 17.234 20.953 1.959 1.00 28.69 608 SER A N 1
ATOM 4408 C CA . SER A 1 560 ? 18.309 21.871 1.505 1.00 33.25 608 SER A CA 1
ATOM 4409 C C . SER A 1 560 ? 17.646 23.142 0.936 1.00 32.01 608 SER A C 1
ATOM 4410 O O . SER A 1 560 ? 16.653 23.013 0.204 1.00 29.31 608 SER A O 1
ATOM 4413 N N . SER A 1 561 ? 18.125 24.334 1.321 1.00 30.78 609 SER A N 1
ATOM 4414 C CA . SER A 1 561 ? 17.691 25.648 0.763 1.00 32.12 609 SER A CA 1
ATOM 4415 C C . SER A 1 561 ? 17.571 25.562 -0.778 1.00 28.85 609 SER A C 1
ATOM 4416 O O . SER A 1 561 ? 16.557 26.006 -1.315 1.00 26.34 609 SER A O 1
ATOM 4419 N N . ASP A 1 562 ? 18.585 25.011 -1.444 1.00 28.10 610 ASP A N 1
ATOM 4420 C CA . ASP A 1 562 ? 18.661 24.994 -2.923 1.00 29.37 610 ASP A CA 1
ATOM 4421 C C . ASP A 1 562 ? 17.891 23.813 -3.522 1.00 29.58 610 ASP A C 1
ATOM 4422 O O . ASP A 1 562 ? 17.944 23.652 -4.757 1.00 31.77 610 ASP A O 1
ATOM 4427 N N . PHE A 1 563 ? 17.167 23.010 -2.741 1.00 27.60 611 PHE A N 1
ATOM 4428 C CA . PHE A 1 563 ? 16.368 21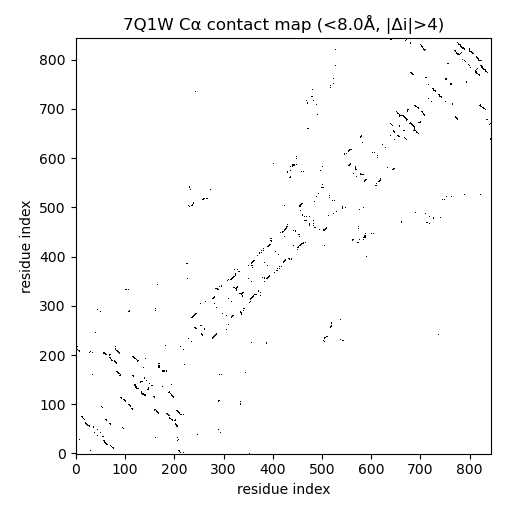.881 -3.298 1.00 26.91 611 PHE A CA 1
ATOM 4429 C C . PHE A 1 563 ? 15.442 22.356 -4.459 1.00 25.57 611 PHE A C 1
ATOM 4430 O O . PHE A 1 563 ? 15.158 21.604 -5.416 1.00 26.02 611 PHE A O 1
ATOM 4438 N N . TYR A 1 564 ? 14.950 23.590 -4.355 1.00 24.89 612 TYR A N 1
ATOM 4439 C CA . TYR A 1 564 ? 13.908 24.208 -5.221 1.00 23.48 612 TYR A CA 1
ATOM 4440 C C . TYR A 1 564 ? 14.462 24.496 -6.618 1.00 23.76 612 TYR A C 1
ATOM 4441 O O . TYR A 1 564 ? 13.650 24.500 -7.551 1.00 21.86 612 TYR A O 1
ATOM 4450 N N . SER A 1 565 ? 15.766 24.732 -6.733 1.00 23.53 613 SER A N 1
ATOM 4451 C CA . SER A 1 565 ? 16.452 24.909 -8.031 1.00 27.79 613 SER A CA 1
ATOM 4452 C C . SER A 1 565 ? 16.237 23.693 -8.942 1.00 26.90 613 SER A C 1
ATOM 4453 O O . SER A 1 565 ? 16.583 22.565 -8.560 1.00 28.96 613 SER A O 1
ATOM 4456 N N . GLY A 1 566 ? 15.706 23.948 -10.128 1.00 27.06 614 GLY A N 1
ATOM 4457 C CA . GLY A 1 566 ? 15.400 22.919 -11.129 1.00 26.58 614 GLY A CA 1
ATOM 4458 C C . GLY A 1 566 ? 13.994 22.396 -10.937 1.00 26.10 614 GLY A C 1
ATOM 4459 O O . GLY A 1 566 ? 13.557 21.595 -11.768 1.00 26.56 614 GLY A O 1
ATOM 4460 N N . LEU A 1 567 ? 13.321 22.786 -9.848 1.00 25.62 615 LEU A N 1
ATOM 4461 C CA . LEU A 1 567 ? 11.913 22.399 -9.591 1.00 25.80 615 LEU A CA 1
ATOM 4462 C C . LEU A 1 567 ? 11.085 23.683 -9.623 1.00 24.28 615 LEU A C 1
ATOM 4463 O O . LEU A 1 567 ? 10.851 24.163 -10.746 1.00 24.92 615 LEU A O 1
ATOM 4468 N N . SER A 1 568 ? 10.711 24.250 -8.482 1.00 23.54 616 SER A N 1
ATOM 4469 C CA . SER A 1 568 ? 9.764 25.387 -8.423 1.00 23.52 616 SER A CA 1
ATOM 4470 C C . SER A 1 568 ? 10.513 26.699 -8.642 1.00 23.88 616 SER A C 1
ATOM 4471 O O . SER A 1 568 ? 9.868 27.673 -9.033 1.00 23.59 616 SER A O 1
ATOM 4474 N N . GLY A 1 569 ? 11.822 26.733 -8.400 1.00 23.10 617 GLY A N 1
ATOM 4475 C CA . GLY A 1 569 ? 12.577 27.969 -8.623 1.00 24.38 617 GLY A CA 1
ATOM 4476 C C . GLY A 1 569 ? 13.784 28.113 -7.721 1.00 25.84 617 GLY A C 1
ATOM 4477 O O . GLY A 1 569 ? 13.813 27.582 -6.597 1.00 24.84 617 GLY A O 1
ATOM 4478 N N . LYS A 1 570 ? 14.740 28.880 -8.194 1.00 28.69 618 LYS A N 1
ATOM 4479 C CA . LYS A 1 570 ? 15.909 29.306 -7.408 1.00 32.97 618 LYS A CA 1
ATOM 4480 C C . LYS A 1 570 ? 15.431 30.189 -6.254 1.00 27.63 618 LYS A C 1
ATOM 4481 O O . LYS A 1 570 ? 14.750 31.181 -6.440 1.00 30.00 618 LYS A O 1
ATOM 4487 N N . PRO A 1 571 ? 15.761 29.863 -4.997 1.00 24.88 619 PRO A N 1
ATOM 4488 C CA . PRO A 1 571 ? 15.438 30.746 -3.879 1.00 24.44 619 PRO A CA 1
ATOM 4489 C C . PRO A 1 571 ? 16.069 32.131 -4.034 1.00 25.74 619 PRO A C 1
ATOM 4490 O O . PRO A 1 571 ? 17.250 32.218 -4.161 1.00 31.06 619 PRO A O 1
ATOM 4494 N N . THR A 1 572 ? 15.258 33.179 -4.051 1.00 21.27 620 THR A N 1
ATOM 4495 C CA . THR A 1 572 ? 15.716 34.569 -4.305 1.00 21.49 620 THR A CA 1
ATOM 4496 C C . THR A 1 572 ? 15.778 35.345 -2.986 1.00 19.56 620 THR A C 1
ATOM 4497 O O . THR A 1 572 ? 16.408 36.420 -2.954 1.00 19.79 620 THR A O 1
ATOM 4501 N N . GLY A 1 573 ? 15.083 34.855 -1.963 1.00 21.21 621 GLY A N 1
ATOM 4502 C CA . GLY A 1 573 ? 14.912 35.618 -0.723 1.00 18.44 621 GLY A CA 1
ATOM 4503 C C . GLY A 1 573 ? 13.637 36.424 -0.760 1.00 18.13 621 GLY A C 1
ATOM 4504 O O . GLY A 1 573 ? 13.307 37.085 0.256 1.00 17.25 621 GLY A O 1
ATOM 4505 N N . PHE A 1 574 ? 12.928 36.412 -1.879 1.00 16.45 622 PHE A N 1
ATOM 4506 C CA . PHE A 1 574 ? 11.712 37.235 -2.090 1.00 16.70 622 PHE A CA 1
ATOM 4507 C C . PHE A 1 574 ? 10.441 36.364 -2.184 1.00 15.96 622 PHE A C 1
ATOM 4508 O O . PHE A 1 574 ? 9.390 36.942 -2.498 1.00 16.28 622 PHE A O 1
ATOM 4516 N N . GLN A 1 575 ? 10.477 35.063 -1.866 1.00 16.43 623 GLN A N 1
ATOM 4517 C CA . GLN A 1 575 ? 9.239 34.263 -1.630 1.00 16.38 623 GLN A CA 1
ATOM 4518 C C . GLN A 1 575 ? 8.423 34.216 -2.937 1.00 16.77 623 GLN A C 1
ATOM 4519 O O . GLN A 1 575 ? 7.161 34.234 -2.902 1.00 16.77 623 GLN A O 1
ATOM 4525 N N . ILE A 1 576 ? 9.119 34.090 -4.057 1.00 17.25 624 ILE A N 1
ATOM 4526 C CA . ILE A 1 576 ? 8.469 33.870 -5.371 1.00 18.22 624 ILE A CA 1
ATOM 4527 C C . ILE A 1 576 ? 9.143 32.673 -6.060 1.00 17.50 624 ILE A C 1
ATOM 4528 O O . ILE A 1 576 ? 10.279 32.256 -5.691 1.00 18.23 624 ILE A O 1
ATOM 4533 N N . TYR A 1 577 ? 8.426 32.166 -7.051 1.00 17.02 625 TYR A N 1
ATOM 4534 C CA . TYR A 1 577 ? 8.667 30.887 -7.745 1.00 17.69 625 TYR A CA 1
ATOM 4535 C C . TYR A 1 577 ? 8.886 31.173 -9.229 1.00 17.14 625 TYR A C 1
ATOM 4536 O O . TYR A 1 577 ? 8.367 32.199 -9.722 1.00 17.48 625 TYR A O 1
ATOM 4545 N N . GLU A 1 578 ? 9.572 30.247 -9.894 1.00 18.12 626 GLU A N 1
ATOM 4546 C CA . GLU A 1 578 ? 9.717 30.234 -11.374 1.00 19.81 626 GLU A CA 1
ATOM 4547 C C . GLU A 1 578 ? 8.511 29.531 -12.014 1.00 20.44 626 GLU A C 1
ATOM 4548 O O . GLU A 1 578 ? 8.163 29.913 -13.143 1.00 19.91 626 GLU A O 1
ATOM 4554 N N . THR A 1 579 ? 7.877 28.564 -11.334 1.00 20.25 627 THR A N 1
ATOM 4555 C CA . THR A 1 579 ? 6.671 27.864 -11.843 1.00 20.06 627 THR A CA 1
ATOM 4556 C C . THR A 1 579 ? 5.758 27.441 -10.692 1.00 20.50 627 THR A C 1
ATOM 4557 O O . THR A 1 579 ? 6.250 27.243 -9.588 1.00 20.64 627 THR A O 1
ATOM 4561 N N . GLY A 1 580 ? 4.460 27.308 -10.971 1.00 20.32 628 GLY A N 1
ATOM 4562 C CA . GLY A 1 580 ? 3.463 26.806 -10.015 1.00 20.02 628 GLY A CA 1
ATOM 4563 C C . GLY A 1 580 ? 3.276 25.314 -10.153 1.00 20.84 628 GLY A C 1
ATOM 4564 O O . GLY A 1 580 ? 2.423 24.746 -9.459 1.00 20.92 628 GLY A O 1
ATOM 4565 N N . ARG A 1 581 ? 4.025 24.690 -11.056 1.00 21.32 629 ARG A N 1
ATOM 4566 C CA . ARG A 1 581 ? 3.810 23.284 -11.461 1.00 22.35 629 ARG A CA 1
ATOM 4567 C C . ARG A 1 581 ? 3.750 22.350 -10.243 1.00 22.25 629 ARG A C 1
ATOM 4568 O O . ARG A 1 581 ? 2.923 21.416 -10.243 1.00 21.47 629 ARG A O 1
ATOM 4576 N N . TYR A 1 582 ? 4.605 22.602 -9.261 1.00 23.11 630 TYR A N 1
ATOM 4577 C CA . TYR A 1 582 ? 4.820 21.696 -8.113 1.00 23.77 630 TYR A CA 1
ATOM 4578 C C . TYR A 1 582 ? 4.194 22.260 -6.840 1.00 24.35 630 TYR A C 1
ATOM 4579 O O . TYR A 1 582 ? 4.343 21.650 -5.747 1.00 28.42 630 TYR A O 1
ATOM 4588 N N . GLY A 1 583 ? 3.522 23.399 -6.945 1.00 23.67 631 GLY A N 1
ATOM 4589 C CA . GLY A 1 583 ? 3.031 24.115 -5.764 1.00 22.42 631 GLY A CA 1
ATOM 4590 C C . GLY A 1 583 ? 4.181 24.506 -4.848 1.00 22.37 631 GLY A C 1
ATOM 4591 O O . GLY A 1 583 ? 5.301 24.736 -5.347 1.00 22.02 631 GLY A O 1
ATOM 4592 N N . ILE A 1 584 ? 3.926 24.540 -3.541 1.00 20.56 632 ILE A N 1
ATOM 4593 C CA . ILE A 1 584 ? 4.917 24.991 -2.521 1.00 21.44 632 I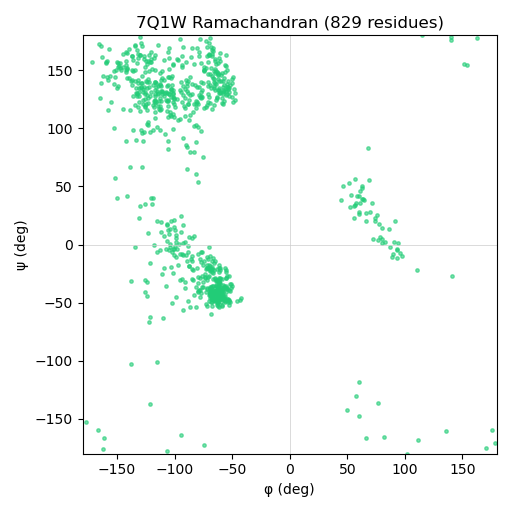LE A CA 1
ATOM 4594 C C . ILE A 1 584 ? 5.933 23.882 -2.201 1.00 21.75 632 ILE A C 1
ATOM 4595 O O . ILE A 1 584 ? 7.073 24.209 -1.825 1.00 23.50 632 ILE A O 1
ATOM 4600 N N . ILE A 1 585 ? 5.522 22.623 -2.348 1.00 22.48 633 ILE A N 1
ATOM 4601 C CA . ILE A 1 585 ? 6.252 21.394 -1.935 1.00 24.15 633 ILE A CA 1
ATOM 4602 C C . ILE A 1 585 ? 6.284 21.398 -0.413 1.00 23.46 633 ILE A C 1
ATOM 4603 O O . ILE A 1 585 ? 7.220 21.905 0.209 1.00 21.36 633 ILE A O 1
ATOM 4608 N N . PRO A 1 586 ? 5.202 20.916 0.224 1.00 23.17 634 PRO A N 1
ATOM 4609 C CA . PRO A 1 586 ? 5.139 20.903 1.682 1.00 23.06 634 PRO A CA 1
ATOM 4610 C C . PRO A 1 586 ? 6.271 20.011 2.231 1.00 21.59 634 PRO A C 1
ATOM 4611 O O . PRO A 1 586 ? 6.532 18.937 1.741 1.00 22.08 634 PRO A O 1
ATOM 4615 N N . VAL A 1 587 ? 6.945 20.524 3.243 1.00 21.85 635 VAL A N 1
ATOM 4616 C CA . VAL A 1 587 ? 7.992 19.804 4.002 1.00 22.56 635 VAL A CA 1
ATOM 4617 C C . VAL A 1 587 ? 7.582 19.837 5.471 1.00 21.16 635 VAL A C 1
ATOM 4618 O O . VAL A 1 587 ? 7.416 20.933 6.045 1.00 20.80 635 VAL A O 1
ATOM 4622 N N . ILE A 1 588 ? 7.314 18.688 6.051 1.00 22.21 636 ILE A N 1
ATOM 4623 C CA . ILE A 1 588 ? 6.938 18.643 7.495 1.00 22.84 636 ILE A CA 1
ATOM 4624 C C . ILE A 1 588 ? 8.219 18.710 8.309 1.00 23.53 636 ILE A C 1
ATOM 4625 O O . ILE A 1 588 ? 9.113 17.906 8.110 1.00 25.81 636 ILE A O 1
ATOM 4630 N N . PRO A 1 589 ? 8.365 19.725 9.186 1.00 24.47 637 PRO A N 1
ATOM 4631 C CA . PRO A 1 589 ? 9.499 19.783 10.100 1.00 25.76 637 PRO A CA 1
ATOM 4632 C C . PRO A 1 589 ? 9.414 18.678 11.168 1.00 26.80 637 PRO A C 1
ATOM 4633 O O . PRO A 1 589 ? 8.447 17.941 11.210 1.00 23.80 637 PRO A O 1
ATOM 4637 N N . THR A 1 590 ? 10.422 18.587 12.035 1.00 30.39 638 THR A N 1
ATOM 4638 C CA . THR A 1 590 ? 10.578 17.434 12.955 1.00 29.36 638 THR A CA 1
ATOM 4639 C C . THR A 1 590 ? 9.658 17.673 14.147 1.00 30.27 638 THR A C 1
ATOM 4640 O O . THR A 1 590 ? 10.172 17.744 15.298 1.00 32.44 638 THR A O 1
ATOM 4644 N N . TRP A 1 591 ? 8.344 17.775 13.883 1.00 25.83 639 TRP A N 1
ATOM 4645 C CA . TRP A 1 591 ? 7.277 17.821 14.915 1.00 25.26 639 TRP A CA 1
ATOM 4646 C C . TRP A 1 591 ? 7.310 16.517 15.706 1.00 25.66 639 TRP A C 1
ATOM 4647 O O . TRP A 1 591 ? 6.944 16.490 16.881 1.00 26.94 639 TRP A O 1
ATOM 4658 N N . GLY A 1 592 ? 7.745 15.466 15.059 1.00 24.41 640 GLY A N 1
ATOM 4659 C CA . GLY A 1 592 ? 7.915 14.137 15.657 1.00 25.79 640 GLY A CA 1
ATOM 4660 C C . GLY A 1 592 ? 8.827 13.395 14.745 1.00 25.43 640 GLY A C 1
ATOM 4661 O O . GLY A 1 592 ? 9.333 14.049 13.816 1.00 27.09 640 GLY A O 1
ATOM 4662 N N . THR A 1 593 ? 8.935 12.089 14.901 1.00 25.68 641 THR A N 1
ATOM 4663 C CA . THR A 1 593 ? 9.691 11.213 13.977 1.00 26.48 641 THR A CA 1
ATOM 4664 C C . THR A 1 593 ? 8.985 11.199 12.619 1.00 25.65 641 THR A C 1
ATOM 4665 O O . THR A 1 593 ? 7.829 11.596 12.536 1.00 24.00 641 THR A O 1
ATOM 4669 N N . ARG A 1 594 ? 9.644 10.699 11.606 1.00 25.83 642 ARG A N 1
ATOM 4670 C CA . ARG A 1 594 ? 9.019 10.585 10.272 1.00 26.37 642 ARG A CA 1
ATOM 4671 C C . ARG A 1 594 ? 7.756 9.711 10.367 1.00 26.12 642 ARG A C 1
ATOM 4672 O O . ARG A 1 594 ? 6.730 10.062 9.762 1.00 25.48 642 ARG A O 1
ATOM 4680 N N . ALA A 1 595 ? 7.796 8.635 11.144 1.00 26.03 643 ALA A N 1
ATOM 4681 C CA . ALA A 1 595 ? 6.647 7.709 11.287 1.00 26.64 643 ALA A CA 1
ATOM 4682 C C . ALA A 1 595 ? 5.492 8.428 11.991 1.00 26.48 643 ALA A C 1
ATOM 4683 O O . ALA A 1 595 ? 4.319 8.238 11.568 1.00 25.92 643 ALA A O 1
ATOM 4685 N N . GLU A 1 596 ? 5.804 9.213 13.022 1.00 25.78 644 GLU A N 1
ATOM 4686 C CA . GLU A 1 596 ? 4.782 9.940 13.809 1.00 26.91 644 GLU A CA 1
ATOM 4687 C C . GLU A 1 596 ? 4.110 10.943 12.877 1.00 27.05 644 GLU A C 1
ATOM 4688 O O . GLU A 1 596 ? 2.881 11.034 12.866 1.00 27.43 644 GLU A O 1
ATOM 4694 N N . VAL A 1 597 ? 4.901 11.696 12.140 1.00 25.92 645 VAL A N 1
ATOM 4695 C CA . VAL A 1 597 ? 4.367 12.741 11.240 1.00 27.55 645 VAL A CA 1
ATOM 4696 C C . VAL A 1 597 ? 3.491 12.074 10.164 1.00 27.06 645 VAL A C 1
ATOM 4697 O O . VAL A 1 597 ? 2.457 12.652 9.798 1.00 27.69 645 VAL A O 1
ATOM 4701 N N . THR A 1 598 ? 3.891 10.912 9.666 1.00 26.81 646 THR A N 1
ATOM 4702 C CA . THR A 1 598 ? 3.121 10.132 8.667 1.00 27.16 646 THR A CA 1
ATOM 4703 C C . THR A 1 598 ? 1.741 9.746 9.238 1.00 28.10 646 THR A C 1
ATOM 4704 O O . THR A 1 598 ? 0.736 9.926 8.545 1.00 26.97 646 THR A O 1
ATOM 4708 N N . LYS A 1 599 ? 1.686 9.231 10.463 1.00 27.27 647 LYS A N 1
ATOM 4709 C CA . LYS A 1 599 ? 0.402 8.851 11.099 1.00 27.77 647 LYS A CA 1
ATOM 4710 C C . LYS A 1 599 ? -0.474 10.108 11.196 1.00 26.94 647 LYS A C 1
ATOM 4711 O O . LYS A 1 599 ? -1.664 9.999 10.879 1.00 28.74 647 LYS A O 1
ATOM 4717 N N . LYS A 1 600 ? 0.095 11.239 11.613 1.00 25.91 648 LYS A N 1
ATOM 4718 C CA . LYS A 1 600 ? -0.617 12.529 11.746 1.00 26.48 648 LYS A CA 1
ATOM 4719 C C . LYS A 1 600 ? -1.207 12.924 10.375 1.00 26.58 648 LYS A C 1
ATOM 4720 O O . LYS A 1 600 ? -2.451 13.152 10.285 1.00 24.95 648 LYS A O 1
ATOM 4726 N N . LEU A 1 601 ? -0.369 12.921 9.334 1.00 24.70 649 LEU A N 1
ATOM 4727 C CA . LEU A 1 601 ? -0.769 13.324 7.954 1.00 25.10 649 LEU A CA 1
ATOM 4728 C C . LEU A 1 601 ? -1.876 12.398 7.443 1.00 25.75 649 LEU A C 1
ATOM 4729 O O . LEU A 1 601 ? -2.831 12.891 6.847 1.00 26.33 649 LEU A O 1
ATOM 4734 N N . ILE A 1 602 ? -1.752 11.092 7.631 1.00 26.48 650 ILE A N 1
ATOM 4735 C CA . ILE A 1 602 ? -2.798 10.123 7.206 1.00 28.31 650 ILE A CA 1
ATOM 4736 C C . ILE A 1 602 ? -4.120 10.443 7.927 1.00 28.95 650 ILE A C 1
ATOM 4737 O O . ILE A 1 602 ? -5.135 10.436 7.210 1.00 28.30 650 ILE A O 1
ATOM 4742 N N . GLN A 1 603 ? -4.110 10.711 9.247 1.00 27.48 651 GLN A N 1
ATOM 4743 C CA . GLN A 1 603 ? -5.337 11.059 10.022 1.00 29.12 651 GLN A CA 1
ATOM 4744 C C . GLN A 1 603 ? -5.921 12.357 9.452 1.00 27.79 651 GLN A C 1
ATOM 4745 O O . GLN A 1 603 ? -7.135 12.457 9.320 1.00 29.20 651 GLN A O 1
ATOM 4751 N N . GLU A 1 604 ? -5.084 13.316 9.103 1.00 26.44 652 GLU A N 1
ATOM 4752 C CA . GLU A 1 604 ? -5.563 14.617 8.581 1.00 26.85 652 GLU A CA 1
ATOM 4753 C C . GLU A 1 604 ? -6.264 14.401 7.236 1.00 27.48 652 GLU A C 1
ATOM 4754 O O . GLU A 1 604 ? -7.365 14.938 7.028 1.00 27.41 652 GLU A O 1
ATOM 4760 N N . ALA A 1 605 ? -5.617 13.658 6.352 1.00 26.90 653 ALA A N 1
ATOM 4761 C CA . ALA A 1 605 ? -6.135 13.325 5.010 1.00 27.33 653 ALA A CA 1
ATOM 4762 C C . ALA A 1 605 ? -7.458 12.560 5.160 1.00 28.47 653 ALA A C 1
ATOM 4763 O O . ALA A 1 605 ? -8.440 12.902 4.466 1.00 28.17 653 ALA A O 1
ATOM 4765 N N . ASP A 1 606 ? -7.501 11.578 6.067 1.00 28.93 654 ASP A N 1
ATOM 4766 C CA . ASP A 1 606 ? -8.699 10.742 6.322 1.00 32.20 654 ASP A CA 1
ATOM 4767 C C . ASP A 1 606 ? -9.861 11.629 6.779 1.00 33.76 654 ASP A C 1
ATOM 4768 O O . ASP A 1 606 ? -10.973 11.389 6.289 1.00 35.00 654 ASP A O 1
ATOM 4773 N N . LYS A 1 607 ? -9.638 12.570 7.712 1.00 33.69 655 LYS A N 1
ATOM 4774 C CA . LYS A 1 607 ? -10.675 13.544 8.141 1.00 35.33 655 LYS A CA 1
ATOM 4775 C C . LYS A 1 607 ? -11.221 14.301 6.924 1.00 35.88 655 LYS A C 1
ATOM 4776 O O . LYS A 1 607 ? -12.405 14.562 6.909 1.00 35.99 655 LYS A O 1
ATOM 4782 N N . LEU A 1 608 ? -10.386 14.636 5.940 1.00 32.47 656 LEU A N 1
ATOM 4783 C CA . LEU A 1 608 ? -10.801 15.491 4.794 1.00 34.07 656 LEU A CA 1
ATOM 4784 C C . LEU A 1 608 ? -11.379 14.636 3.660 1.00 33.77 656 LEU A C 1
ATOM 4785 O O . LEU A 1 608 ? -11.829 15.236 2.686 1.00 37.92 656 LEU A O 1
ATOM 4790 N N . GLY A 1 609 ? -11.324 13.303 3.768 1.00 34.05 657 GLY A N 1
ATOM 4791 C CA . GLY A 1 609 ? -11.811 12.359 2.745 1.00 36.08 657 GLY A CA 1
ATOM 4792 C C . GLY A 1 609 ? -10.920 12.353 1.516 1.00 36.91 657 GLY A C 1
ATOM 4793 O O . GLY A 1 609 ? -11.442 12.172 0.426 1.00 38.40 657 GLY A O 1
ATOM 4794 N N . VAL A 1 610 ? -9.608 12.506 1.694 1.00 34.74 658 VAL A N 1
ATOM 4795 C CA . VAL A 1 610 ? -8.607 12.638 0.605 1.00 34.54 658 VAL A CA 1
ATOM 4796 C C . VAL A 1 610 ? -7.569 11.534 0.756 1.00 34.48 658 VAL A C 1
ATOM 4797 O O . VAL A 1 610 ? -7.241 11.185 1.891 1.00 30.51 658 VAL A O 1
ATOM 4801 N N . THR A 1 611 ? -7.004 11.070 -0.355 1.00 33.99 659 THR A N 1
ATOM 4802 C CA . THR A 1 611 ? -5.875 10.108 -0.339 1.00 35.99 659 THR A CA 1
ATOM 4803 C C . THR A 1 611 ? -4.668 10.755 0.327 1.00 34.48 659 THR A C 1
ATOM 4804 O O . THR A 1 611 ? -4.291 11.869 -0.038 1.00 31.99 659 THR A O 1
ATOM 4808 N N . PRO A 1 612 ? -4.071 10.112 1.358 1.00 34.69 660 PRO A N 1
ATOM 4809 C CA . PRO A 1 612 ? -2.875 10.661 1.995 1.00 35.26 660 PRO A CA 1
ATOM 4810 C C . PRO A 1 612 ? -1.752 10.762 0.978 1.00 33.67 660 PRO A C 1
ATOM 4811 O O . PRO A 1 612 ? -1.518 9.794 0.266 1.00 35.96 660 PRO A O 1
ATOM 4815 N N . PRO A 1 613 ? -1.063 11.914 0.839 1.00 36.24 661 PRO A N 1
ATOM 4816 C CA . PRO A 1 613 ? 0.139 11.979 0.003 1.00 36.70 661 PRO A CA 1
ATOM 4817 C C . PRO A 1 613 ? 1.210 11.039 0.583 1.00 38.03 661 PRO A C 1
ATOM 4818 O O . PRO A 1 613 ? 1.139 10.779 1.754 1.00 34.98 661 PRO A O 1
ATOM 4822 N N . ASN A 1 614 ? 2.170 10.571 -0.221 1.00 35.65 662 ASN A N 1
ATOM 4823 C CA . ASN A 1 614 ? 3.343 9.817 0.287 1.00 35.70 662 ASN A CA 1
ATOM 4824 C C . ASN A 1 614 ? 4.266 10.764 1.032 1.00 30.83 662 ASN A C 1
ATOM 4825 O O . ASN A 1 614 ? 4.474 11.900 0.557 1.00 30.89 662 ASN A O 1
ATOM 4830 N N . VAL A 1 615 ? 4.816 10.299 2.138 1.00 31.50 663 VAL A N 1
ATOM 4831 C CA . VAL A 1 615 ? 5.812 11.076 2.922 1.00 31.22 663 VAL A CA 1
ATOM 4832 C C . VAL A 1 615 ? 7.197 10.519 2.580 1.00 32.12 663 VAL A C 1
ATOM 4833 O O . VAL A 1 615 ? 7.390 9.320 2.722 1.00 34.04 663 VAL A O 1
ATOM 4837 N N . LEU A 1 616 ? 8.092 11.371 2.087 1.00 30.94 664 LEU A N 1
ATOM 4838 C CA . LEU A 1 616 ? 9.504 11.007 1.804 1.00 31.54 664 LEU A CA 1
ATOM 4839 C C . LEU A 1 616 ? 10.428 11.820 2.704 1.00 29.77 664 LEU A C 1
ATOM 4840 O O . LEU A 1 616 ? 10.245 13.046 2.798 1.00 27.41 664 LEU A O 1
ATOM 4845 N N . ASP A 1 617 ? 11.466 11.183 3.225 1.00 30.29 665 ASP A N 1
ATOM 4846 C CA . ASP A 1 617 ? 12.580 11.917 3.876 1.00 33.46 665 ASP A CA 1
ATOM 4847 C C . ASP A 1 617 ? 13.239 12.802 2.814 1.00 31.40 665 ASP A C 1
ATOM 4848 O O . ASP A 1 617 ? 13.322 12.367 1.711 1.00 30.17 665 ASP A O 1
ATOM 4853 N N . VAL A 1 618 ? 13.741 13.971 3.187 1.00 32.85 666 VAL A N 1
ATOM 4854 C CA . VAL A 1 618 ? 14.530 14.858 2.282 1.00 34.11 666 VAL A CA 1
ATOM 4855 C C . VAL A 1 618 ? 15.729 14.092 1.706 1.00 35.23 666 VAL A C 1
ATOM 4856 O O . VAL A 1 618 ? 16.187 14.495 0.633 1.00 34.71 666 VAL A O 1
ATOM 4860 N N . LYS A 1 619 ? 16.202 13.032 2.372 1.00 37.36 667 LYS A N 1
ATOM 4861 C CA . LYS A 1 619 ? 17.377 12.218 1.952 1.00 39.29 667 LYS A CA 1
ATOM 4862 C C . LYS A 1 619 ? 16.951 11.043 1.075 1.00 39.46 667 LYS A C 1
ATOM 4863 O O . LYS A 1 619 ? 17.820 10.264 0.686 1.00 39.64 667 LYS A O 1
ATOM 4869 N N . ASP A 1 620 ? 15.669 10.890 0.758 1.00 38.53 668 ASP A N 1
ATOM 4870 C CA . ASP A 1 620 ? 15.223 9.772 -0.112 1.00 38.85 668 ASP A CA 1
ATOM 4871 C C . ASP A 1 620 ? 15.957 9.852 -1.458 1.00 38.96 668 ASP A C 1
ATOM 4872 O O . ASP A 1 620 ? 16.100 10.979 -1.998 1.00 35.76 668 ASP A O 1
ATOM 4877 N N . LYS A 1 621 ? 16.354 8.705 -1.998 1.00 38.99 669 LYS A N 1
ATOM 4878 C CA . LYS A 1 621 ? 17.116 8.597 -3.286 1.00 42.98 669 LYS A CA 1
ATOM 4879 C C . LYS A 1 621 ? 16.381 9.299 -4.434 1.00 41.57 669 LYS A C 1
ATOM 4880 O O . LYS A 1 621 ? 17.043 9.768 -5.390 1.00 40.92 669 LYS A O 1
ATOM 4886 N N . ASN A 1 622 ? 15.051 9.361 -4.358 1.00 41.44 670 ASN A N 1
ATOM 4887 C CA . ASN A 1 622 ? 14.188 9.968 -5.411 1.00 39.78 670 ASN A CA 1
ATOM 4888 C C . ASN A 1 622 ? 14.399 11.488 -5.437 1.00 37.60 670 ASN A C 1
ATOM 4889 O O . ASN A 1 622 ? 14.128 12.104 -6.490 1.00 37.37 670 ASN A O 1
ATOM 4894 N N . LEU A 1 623 ? 14.876 12.059 -4.323 1.00 34.76 671 LEU A N 1
ATOM 4895 C CA . LEU A 1 623 ? 14.972 13.518 -4.093 1.00 33.94 671 LEU A CA 1
ATOM 4896 C C . LEU A 1 623 ? 16.425 13.987 -4.203 1.00 35.06 671 LEU A C 1
ATOM 4897 O O . LEU A 1 623 ? 16.691 15.136 -3.818 1.00 34.41 671 LEU A O 1
ATOM 4902 N N . SER A 1 624 ? 17.323 13.149 -4.726 1.00 35.50 672 SER A N 1
ATOM 4903 C CA . SER A 1 624 ? 18.742 13.525 -4.944 1.00 38.73 672 SER A CA 1
ATOM 4904 C C . SER A 1 624 ? 18.800 14.590 -6.033 1.00 41.92 672 SER A C 1
ATOM 4905 O O . SER A 1 624 ? 17.789 14.728 -6.806 1.00 36.92 672 SER A O 1
ATOM 4908 N N . GLY A 1 625 ? 19.936 15.301 -6.092 1.00 45.53 673 GLY A N 1
ATOM 4909 C CA . GLY A 1 625 ? 20.265 16.264 -7.166 1.00 43.31 673 GLY A CA 1
ATOM 4910 C C . GLY A 1 625 ? 19.888 15.714 -8.526 1.00 43.49 673 GLY A C 1
ATOM 4911 O O . GLY A 1 625 ? 19.226 16.437 -9.287 1.00 47.01 673 GLY A O 1
ATOM 4912 N N . GLN A 1 626 ? 20.226 14.455 -8.799 1.00 41.62 674 GLN A N 1
ATOM 4913 C CA . GLN A 1 626 ? 20.081 13.844 -10.142 1.00 43.73 674 GLN A CA 1
ATOM 4914 C C . GLN A 1 626 ? 18.685 13.232 -10.354 1.00 40.84 674 GLN A C 1
ATOM 4915 O O . GLN A 1 626 ? 18.348 12.987 -11.505 1.00 40.09 674 GLN A O 1
ATOM 4921 N N . ALA A 1 627 ? 17.905 12.956 -9.313 1.00 38.83 675 ALA A N 1
ATOM 4922 C CA . ALA A 1 627 ? 16.691 12.113 -9.442 1.00 38.53 675 ALA A CA 1
ATOM 4923 C C . ALA A 1 627 ? 15.424 12.967 -9.239 1.00 36.74 675 ALA A C 1
ATOM 4924 O O . ALA A 1 627 ? 14.375 12.608 -9.806 1.00 36.98 675 ALA A O 1
ATOM 4926 N N . LYS A 1 628 ? 15.526 14.083 -8.519 1.00 36.39 676 LYS A N 1
ATOM 4927 C CA . LYS A 1 628 ? 14.346 14.866 -8.055 1.00 35.01 676 LYS A CA 1
ATOM 4928 C C . LYS A 1 628 ? 13.564 15.396 -9.267 1.00 34.92 676 LYS A C 1
ATOM 4929 O O . LYS A 1 628 ? 12.333 15.408 -9.200 1.00 36.62 676 LYS A O 1
ATOM 4935 N N . GLN A 1 629 ? 14.231 15.808 -10.341 1.00 34.98 677 GLN A N 1
ATOM 4936 C CA . GLN A 1 629 ? 13.531 16.446 -11.490 1.00 36.73 677 GLN A CA 1
ATOM 4937 C C . GLN A 1 629 ? 12.638 15.440 -12.206 1.00 37.64 677 GLN A C 1
ATOM 4938 O O . GLN A 1 629 ? 11.455 15.748 -12.376 1.00 36.03 677 GLN A O 1
ATOM 4944 N N . LYS A 1 630 ? 13.177 14.292 -12.609 1.00 37.34 678 LYS A N 1
ATOM 4945 C CA . LYS A 1 630 ? 12.370 13.196 -13.201 1.00 40.79 678 LYS A CA 1
ATOM 4946 C C . LYS A 1 630 ? 11.228 12.834 -12.246 1.00 37.82 678 LYS A C 1
ATOM 4947 O O . LYS A 1 630 ? 10.112 12.679 -12.710 1.00 40.07 678 LYS A O 1
ATOM 4953 N N . TYR A 1 631 ? 11.521 12.666 -10.957 1.00 35.49 679 TYR A N 1
ATOM 4954 C CA . TYR A 1 631 ? 10.543 12.233 -9.927 1.00 35.96 679 TYR A CA 1
ATOM 4955 C C . TYR A 1 631 ? 9.375 13.233 -9.873 1.00 34.02 679 TYR A C 1
ATOM 4956 O O . TYR A 1 631 ? 8.209 12.823 -10.038 1.00 32.67 679 TYR A O 1
ATOM 4965 N N . PHE A 1 632 ? 9.677 14.523 -9.709 1.00 33.48 680 PHE A N 1
ATOM 4966 C CA . PHE A 1 632 ? 8.642 15.588 -9.618 1.00 31.36 680 PHE A CA 1
ATOM 4967 C C . PHE A 1 632 ? 7.966 15.776 -10.978 1.00 32.30 680 PHE A C 1
ATOM 4968 O O . PHE A 1 632 ? 6.727 15.884 -10.989 1.00 32.60 680 PHE A O 1
ATOM 4976 N N . LYS A 1 633 ? 8.713 15.777 -12.086 1.00 31.21 681 LYS A N 1
ATOM 4977 C CA . LYS A 1 633 ? 8.091 15.982 -13.417 1.00 31.71 681 LYS A CA 1
ATOM 4978 C C . LYS A 1 633 ? 7.080 14.855 -13.682 1.00 33.24 681 LYS A C 1
ATOM 4979 O O . LYS A 1 633 ? 6.077 15.111 -14.362 1.00 33.90 681 LYS A O 1
ATOM 4985 N N . ASP A 1 634 ? 7.333 13.649 -13.185 1.00 34.77 682 ASP A N 1
ATOM 4986 C CA . ASP A 1 634 ? 6.467 12.472 -13.442 1.00 38.87 682 ASP A CA 1
ATOM 4987 C C . ASP A 1 634 ? 5.211 12.595 -12.576 1.00 37.25 682 ASP A C 1
ATOM 4988 O O . ASP A 1 634 ? 4.127 12.225 -13.049 1.00 34.61 682 ASP A O 1
ATOM 4993 N N . LEU A 1 635 ? 5.347 13.116 -11.363 1.00 35.12 683 LEU A N 1
ATOM 4994 C CA . LEU A 1 635 ? 4.206 13.302 -10.426 1.00 35.94 683 LEU A CA 1
ATOM 4995 C C . LEU A 1 635 ? 3.293 14.435 -10.896 1.00 33.29 683 LEU A C 1
ATOM 4996 O O . LEU A 1 635 ? 2.072 14.335 -10.737 1.00 34.17 683 LEU A O 1
ATOM 5001 N N . TYR A 1 636 ? 3.877 15.498 -11.429 1.00 31.64 684 TYR A N 1
ATOM 5002 C CA . TYR A 1 636 ? 3.149 16.741 -11.746 1.00 29.59 684 TYR A CA 1
ATOM 5003 C C . TYR A 1 636 ? 3.349 17.048 -13.212 1.00 28.75 684 TYR A C 1
ATOM 5004 O O . TYR A 1 636 ? 4.376 17.600 -13.591 1.00 29.24 684 TYR A O 1
ATOM 5013 N N . PRO A 1 637 ? 2.338 16.796 -14.055 1.00 29.05 685 PRO A N 1
ATOM 5014 C CA . PRO A 1 637 ? 2.464 17.123 -15.466 1.00 28.99 685 PRO A CA 1
ATOM 5015 C C . PRO A 1 637 ? 2.595 18.632 -15.688 1.00 27.73 685 PRO A C 1
ATOM 5016 O O . PRO A 1 637 ? 2.065 19.438 -14.931 1.00 25.88 685 PRO A O 1
ATOM 5020 N N . ILE A 1 638 ? 3.285 18.982 -16.762 1.00 28.02 686 ILE A N 1
ATOM 5021 C CA . ILE A 1 638 ? 3.508 20.396 -17.151 1.00 26.61 686 ILE A CA 1
ATOM 5022 C C . ILE A 1 638 ? 2.149 20.993 -17.523 1.00 25.70 686 ILE A C 1
ATOM 5023 O O . ILE A 1 638 ? 1.357 20.272 -18.145 1.00 25.94 686 ILE A O 1
ATOM 5028 N N . GLU A 1 639 ? 1.888 22.238 -17.135 1.00 24.66 687 GLU A N 1
ATOM 5029 C CA . GLU A 1 639 ? 0.601 22.930 -17.402 1.00 25.93 687 GLU A CA 1
ATOM 5030 C C . GLU A 1 639 ? 0.797 24.034 -18.453 1.00 24.26 687 GLU A C 1
ATOM 5031 O O . GLU A 1 639 ? -0.204 24.432 -19.054 1.00 22.74 687 GLU A O 1
ATOM 5037 N N . TYR A 1 640 ? 2.034 24.502 -18.671 1.00 22.27 688 TYR A N 1
ATOM 5038 C CA . TYR A 1 640 ? 2.322 25.638 -19.580 1.00 21.91 688 TYR A CA 1
ATOM 5039 C C . TYR A 1 640 ? 3.800 25.624 -19.922 1.00 22.21 688 TYR A C 1
ATOM 5040 O O . TYR A 1 640 ? 4.588 24.992 -19.222 1.00 23.91 688 TYR A O 1
ATOM 5049 N N . VAL A 1 641 ? 4.152 26.310 -20.998 1.00 22.30 689 VAL A N 1
ATOM 5050 C CA . VAL A 1 641 ? 5.553 26.382 -21.477 1.00 21.63 689 VAL A CA 1
ATOM 5051 C C . VAL A 1 641 ? 6.041 27.807 -21.256 1.00 21.65 689 VAL A C 1
ATOM 5052 O O . VAL A 1 641 ? 5.318 28.733 -21.612 1.00 21.13 689 VAL A O 1
ATOM 5056 N N . GLY A 1 642 ? 7.217 27.962 -20.661 1.00 22.08 690 GLY A N 1
ATOM 5057 C CA . GLY A 1 642 ? 7.891 29.262 -20.592 1.00 21.72 690 GLY A CA 1
ATOM 5058 C C . GLY A 1 642 ? 8.547 29.483 -19.251 1.00 21.33 690 GLY A C 1
ATOM 5059 O O . GLY A 1 642 ? 8.417 28.620 -18.324 1.00 21.66 690 GLY A O 1
ATOM 5060 N N . ASN A 1 643 ? 9.240 30.610 -19.162 1.00 21.51 691 ASN A N 1
ATOM 5061 C CA . ASN A 1 643 ? 10.125 30.947 -18.020 1.00 22.00 691 ASN A CA 1
ATOM 5062 C C . ASN A 1 643 ? 9.392 31.882 -17.048 1.00 20.62 691 ASN A C 1
ATOM 5063 O O . ASN A 1 643 ? 9.940 32.120 -15.975 1.00 19.44 691 ASN A O 1
ATOM 5068 N N . ALA A 1 644 ? 8.230 32.443 -17.389 1.00 19.96 692 ALA A N 1
ATOM 5069 C CA . ALA A 1 644 ? 7.414 33.179 -16.403 1.00 18.48 692 ALA A CA 1
ATOM 5070 C C . ALA A 1 644 ? 6.830 32.164 -15.416 1.00 18.29 692 ALA A C 1
ATOM 5071 O O . ALA A 1 644 ? 6.781 30.955 -15.700 1.00 18.63 692 ALA A O 1
ATOM 5073 N N . PHE A 1 645 ? 6.362 32.664 -14.289 1.00 17.68 693 PHE A N 1
ATOM 5074 C CA . PHE A 1 645 ? 5.555 31.858 -13.344 1.00 17.49 693 PHE A CA 1
ATOM 5075 C C . PHE A 1 645 ? 4.132 31.816 -13.861 1.00 17.72 693 PHE A C 1
ATOM 5076 O O . PHE A 1 645 ? 3.608 32.851 -14.228 1.00 17.71 693 PHE A O 1
ATOM 5084 N N . ALA A 1 646 ? 3.520 30.644 -13.841 1.00 18.38 694 ALA A N 1
ATOM 5085 C CA . ALA A 1 646 ? 2.085 30.480 -14.086 1.00 18.46 694 ALA A CA 1
ATOM 5086 C C . ALA A 1 646 ? 1.574 29.324 -13.231 1.00 18.67 694 ALA A C 1
ATOM 5087 O O . ALA A 1 646 ? 2.302 28.357 -13.005 1.00 19.72 694 ALA A O 1
ATOM 5089 N N . ASP A 1 647 ? 0.316 29.401 -12.848 1.00 19.31 695 ASP A N 1
ATOM 5090 C CA . ASP A 1 647 ? -0.379 28.306 -12.154 1.00 20.77 695 ASP A CA 1
ATOM 5091 C C . ASP A 1 647 ? -1.860 28.447 -12.498 1.00 21.80 695 ASP A C 1
ATOM 5092 O O . ASP A 1 647 ? -2.350 29.596 -12.523 1.00 21.15 695 ASP A O 1
ATOM 5097 N N . LYS A 1 648 ? -2.530 27.336 -12.775 1.00 24.62 696 LYS A N 1
ATOM 5098 C CA . LYS A 1 648 ? -3.993 27.335 -12.997 1.00 26.38 696 LYS A CA 1
ATOM 5099 C C . LYS A 1 648 ? -4.674 26.734 -11.759 1.00 26.42 696 LYS A C 1
ATOM 5100 O O . LYS A 1 648 ? -4.388 25.563 -11.469 1.00 33.75 696 LYS A O 1
ATOM 5106 N N . TRP A 1 649 ? -5.522 27.514 -11.097 1.00 29.26 697 TRP A N 1
ATOM 5107 C CA . TRP A 1 649 ? -6.250 27.161 -9.838 1.00 31.93 697 TRP A CA 1
ATOM 5108 C C . TRP A 1 649 ? -7.730 27.487 -10.071 1.00 33.02 697 TRP A C 1
ATOM 5109 O O . TRP A 1 649 ? -8.055 28.685 -10.259 1.00 30.54 697 TRP A O 1
ATOM 5120 N N . GLU A 1 650 ? -8.599 26.469 -10.070 1.00 38.47 698 GLU A N 1
ATOM 5121 C CA . GLU A 1 650 ? -10.073 26.674 -10.083 1.00 38.74 698 GLU A CA 1
ATOM 5122 C C . GLU A 1 650 ? -10.449 27.446 -11.357 1.00 32.52 698 GLU A C 1
ATOM 5123 O O . GLU A 1 650 ? -11.189 28.442 -11.255 1.00 31.69 698 GLU A O 1
ATOM 5129 N N . GLY A 1 651 ? -9.826 27.071 -12.473 1.00 31.97 699 GLY A N 1
ATOM 5130 C CA . GLY A 1 651 ? -10.145 27.569 -13.829 1.00 30.52 699 GLY A CA 1
ATOM 5131 C C . GLY A 1 651 ? -9.547 28.934 -14.150 1.00 26.95 699 GLY A C 1
ATOM 5132 O O . GLY A 1 651 ? -9.823 29.455 -15.249 1.00 26.36 699 GLY A O 1
ATOM 5133 N N . THR A 1 652 ? -8.732 29.493 -13.259 1.00 24.96 700 THR A N 1
ATOM 5134 C CA . THR A 1 652 ? -8.135 30.838 -13.396 1.00 22.39 700 THR A CA 1
ATOM 5135 C C . THR A 1 652 ? -6.631 30.683 -13.544 1.00 22.18 700 THR A C 1
ATOM 5136 O O . THR A 1 652 ? -6.024 29.908 -12.790 1.00 21.05 700 THR A O 1
ATOM 5140 N N . TRP A 1 653 ? -6.035 31.427 -14.459 1.00 19.44 701 TRP A N 1
ATOM 5141 C CA . TRP A 1 653 ? -4.559 31.452 -14.585 1.00 19.58 701 TRP A CA 1
ATOM 5142 C C . TRP A 1 653 ? -3.977 32.604 -13.762 1.00 17.77 701 TRP A C 1
ATOM 5143 O O . TRP A 1 653 ? -4.493 33.742 -13.847 1.00 17.51 701 TRP A O 1
ATOM 5154 N N . TYR A 1 654 ? -2.896 32.321 -13.055 1.00 17.73 702 TYR A N 1
ATOM 5155 C CA . TYR A 1 654 ? -2.172 33.279 -12.185 1.00 17.22 702 TYR A CA 1
ATOM 5156 C C . TYR A 1 654 ? -0.736 33.305 -12.694 1.00 17.02 702 TYR A C 1
ATOM 5157 O O . TYR A 1 654 ? -0.132 32.255 -12.761 1.00 17.55 702 TYR A O 1
ATOM 5166 N N . LEU A 1 655 ? -0.241 34.470 -13.090 1.00 17.49 703 LEU A N 1
ATOM 5167 C CA . LEU A 1 655 ? 1.111 34.586 -13.690 1.00 17.80 703 LEU A CA 1
ATOM 5168 C C . LEU A 1 655 ? 1.875 35.735 -13.053 1.00 16.91 703 LEU A C 1
ATOM 5169 O O . LEU A 1 655 ? 1.268 36.755 -12.631 1.00 16.03 703 LEU A O 1
ATOM 5174 N N . TYR A 1 656 ? 3.189 35.639 -13.132 1.00 16.41 704 TYR A N 1
ATOM 5175 C CA . TYR A 1 656 ? 4.042 36.818 -12.935 1.00 17.15 704 TYR A CA 1
ATOM 5176 C C . TYR A 1 656 ? 5.401 36.571 -13.565 1.00 17.07 704 TYR A C 1
ATOM 5177 O O . TYR A 1 656 ? 5.814 35.437 -13.822 1.00 18.30 704 TYR A O 1
ATOM 5186 N N . ASN A 1 657 ? 6.049 37.674 -13.863 1.00 17.80 705 ASN A N 1
ATOM 5187 C CA . ASN A 1 657 ? 7.480 37.689 -14.219 1.00 17.17 705 ASN A CA 1
ATOM 5188 C C . ASN A 1 657 ? 8.212 37.515 -12.894 1.00 16.86 705 ASN A C 1
ATOM 5189 O O . ASN A 1 657 ? 7.921 38.277 -11.951 1.00 18.37 705 ASN A O 1
ATOM 5194 N N . ASN A 1 658 ? 9.104 36.539 -12.811 1.00 17.37 706 ASN A N 1
ATOM 5195 C CA . ASN A 1 658 ? 9.711 36.128 -11.517 1.00 17.54 706 ASN A CA 1
ATOM 5196 C C . ASN A 1 658 ? 11.119 36.712 -11.321 1.00 18.86 706 ASN A C 1
ATOM 5197 O O . ASN A 1 658 ? 11.849 36.233 -10.416 1.00 18.15 706 ASN A O 1
ATOM 5202 N N . LYS A 1 659 ? 11.521 37.710 -12.109 1.00 18.83 707 LYS A N 1
ATOM 5203 C CA . LYS A 1 659 ? 12.839 38.376 -11.921 1.00 19.98 707 LYS A CA 1
ATOM 5204 C C . LYS A 1 659 ? 12.724 39.444 -10.852 1.00 20.16 707 LYS A C 1
ATOM 5205 O O . LYS A 1 659 ? 11.855 40.348 -10.939 1.00 21.24 707 LYS A O 1
ATOM 5211 N N . VAL A 1 660 ? 13.517 39.307 -9.797 1.00 18.82 708 VAL A N 1
ATOM 5212 C CA . VAL A 1 660 ? 13.436 40.272 -8.684 1.00 18.89 708 VAL A CA 1
ATOM 5213 C C . VAL A 1 660 ? 14.041 41.617 -9.080 1.00 17.98 708 VAL A C 1
ATOM 5214 O O . VAL A 1 660 ? 13.419 42.634 -8.758 1.00 18.01 708 VAL A O 1
ATOM 5218 N N . ASN A 1 661 ? 15.266 41.652 -9.620 1.00 17.93 709 ASN A N 1
ATOM 5219 C CA . ASN A 1 661 ? 15.914 42.945 -9.938 1.00 19.45 709 ASN A CA 1
ATOM 5220 C C . ASN A 1 661 ? 16.865 42.839 -11.131 1.00 20.08 709 ASN A C 1
ATOM 5221 O O . ASN A 1 661 ? 17.911 43.512 -11.144 1.00 20.53 709 ASN A O 1
ATOM 5226 N N . THR A 1 662 ? 16.452 42.083 -12.147 1.00 20.89 710 THR A N 1
ATOM 5227 C CA . THR A 1 662 ? 17.117 41.910 -13.459 1.00 21.83 710 THR A CA 1
ATOM 5228 C C . THR A 1 662 ? 16.089 42.235 -14.540 1.00 20.53 710 THR A C 1
ATOM 5229 O O . THR A 1 662 ? 14.972 41.691 -14.474 1.00 19.23 710 THR A O 1
ATOM 5233 N N . ASN A 1 663 ? 16.429 43.071 -15.517 1.00 19.67 711 ASN A N 1
ATOM 5234 C CA . ASN A 1 663 ? 15.419 43.556 -16.475 1.00 20.29 711 ASN A CA 1
ATOM 5235 C C . ASN A 1 663 ? 15.357 42.579 -17.660 1.00 21.94 711 ASN A C 1
ATOM 5236 O O . ASN A 1 663 ? 16.003 42.838 -18.692 1.00 22.83 711 ASN A O 1
ATOM 5241 N N . GLU A 1 664 ? 14.600 41.496 -17.526 1.00 23.07 712 GLU A N 1
ATOM 5242 C CA . GLU A 1 664 ? 14.388 40.487 -18.597 1.00 24.94 712 GLU A CA 1
ATOM 5243 C C . GLU A 1 664 ? 12.905 40.232 -18.805 1.00 23.03 712 GLU A C 1
ATOM 5244 O O . GLU A 1 664 ? 12.185 40.021 -17.819 1.00 21.03 712 GLU A O 1
ATOM 5250 N N . LYS A 1 665 ? 12.483 40.113 -20.060 1.00 22.59 713 LYS A N 1
ATOM 5251 C CA . LYS A 1 665 ? 11.107 39.674 -20.392 1.00 23.03 713 LYS A CA 1
ATOM 5252 C C . LYS A 1 665 ? 11.005 38.172 -20.132 1.00 21.90 713 LYS A C 1
ATOM 5253 O O . LYS A 1 665 ? 12.002 37.461 -20.293 1.00 22.39 713 LYS A O 1
ATOM 5259 N N . GLN A 1 666 ? 9.825 37.697 -19.761 1.00 19.80 714 GLN A N 1
ATOM 5260 C CA . GLN A 1 666 ? 9.561 36.258 -19.632 1.00 19.29 714 GLN A CA 1
ATOM 5261 C C . GLN A 1 666 ? 8.208 36.013 -20.269 1.00 19.10 714 GLN A C 1
ATOM 5262 O O . GLN A 1 666 ? 7.382 36.945 -20.318 1.00 19.26 714 GLN A O 1
ATOM 5268 N N . HIS A 1 667 ? 7.947 34.783 -20.655 1.00 20.47 715 HIS A N 1
ATOM 5269 C CA . HIS A 1 667 ? 6.663 34.411 -21.300 1.00 20.56 715 HIS A CA 1
ATOM 5270 C C . HIS A 1 667 ? 6.059 33.166 -20.652 1.00 19.73 715 HIS A C 1
ATOM 5271 O O . HIS A 1 667 ? 6.741 32.388 -19.979 1.00 19.97 715 HIS A O 1
ATOM 5278 N N . ALA A 1 668 ? 4.769 33.008 -20.864 1.00 20.45 716 ALA A N 1
ATOM 5279 C CA . ALA A 1 668 ? 4.022 31.779 -20.562 1.00 20.71 716 ALA A CA 1
ATOM 5280 C C . ALA A 1 668 ? 3.100 31.504 -21.747 1.00 20.87 716 ALA A C 1
ATOM 5281 O O . ALA A 1 668 ? 2.386 32.432 -22.177 1.00 21.55 716 ALA A O 1
ATOM 5283 N N . ILE A 1 669 ? 3.177 30.284 -22.262 1.00 21.86 717 ILE A N 1
ATOM 5284 C CA . ILE A 1 669 ? 2.297 29.758 -23.341 1.00 22.22 717 ILE A CA 1
ATOM 5285 C C . ILE A 1 669 ? 1.270 28.818 -22.702 1.00 21.49 717 ILE A C 1
ATOM 5286 O O . ILE A 1 669 ? 1.638 27.752 -22.157 1.00 20.88 717 ILE A O 1
ATOM 5291 N N . LEU A 1 670 ? 0.014 29.228 -22.760 1.00 21.70 718 LEU A N 1
ATOM 5292 C CA . LEU A 1 670 ? -1.123 28.573 -22.067 1.00 22.51 718 LEU A CA 1
ATOM 5293 C C . LEU A 1 670 ? -1.981 27.860 -23.099 1.00 23.94 718 LEU A C 1
ATOM 5294 O O . LEU A 1 670 ? -2.354 28.451 -24.118 1.00 22.92 718 LEU A O 1
ATOM 5299 N N . PRO A 1 671 ? -2.325 26.580 -22.851 1.00 24.84 719 PRO A N 1
ATOM 5300 C CA . PRO A 1 671 ? -3.326 25.888 -23.649 1.00 25.76 719 PRO A CA 1
ATOM 5301 C C . PRO A 1 671 ? -4.703 26.384 -23.191 1.00 25.92 719 PRO A C 1
ATOM 5302 O O . PRO A 1 671 ? -4.978 26.356 -21.995 1.00 25.14 719 PRO A O 1
ATOM 5306 N N . LEU A 1 672 ? -5.521 26.856 -24.127 1.00 25.35 720 LEU A N 1
ATOM 5307 C CA . LEU A 1 672 ? -6.809 27.520 -23.814 1.00 25.94 720 LEU A CA 1
ATOM 5308 C C . LEU A 1 672 ? -7.988 26.539 -23.831 1.00 25.53 720 LEU A C 1
ATOM 5309 O O . LEU A 1 672 ? -7.943 25.503 -24.487 1.00 28.35 720 LEU A O 1
ATOM 5314 N N . GLU A 1 673 ? -9.018 26.896 -23.080 1.00 26.74 721 GLU A N 1
ATOM 5315 C CA . GLU A 1 673 ? -10.290 26.149 -22.974 1.00 28.63 721 GLU A CA 1
ATOM 5316 C C . GLU A 1 673 ? -11.094 26.309 -24.275 1.00 29.94 721 GLU A C 1
ATOM 5317 O O . GLU A 1 673 ? -10.823 27.251 -25.065 1.00 28.28 721 GLU A O 1
ATOM 5323 N N . GLY A 1 674 ? -12.064 25.414 -24.476 1.00 32.51 722 GLY A N 1
ATOM 5324 C CA . GLY A 1 674 ? -12.996 25.450 -25.613 1.00 31.94 722 GLY A CA 1
ATOM 5325 C C . GLY A 1 674 ? -12.807 24.257 -26.525 1.00 34.86 722 GLY A C 1
ATOM 5326 O O . GLY A 1 674 ? -11.934 23.418 -26.256 1.00 35.70 722 GLY A O 1
ATOM 5327 N N . GLU A 1 675 ? -13.602 24.189 -27.587 1.00 36.80 723 GLU A N 1
ATOM 5328 C CA . GLU A 1 675 ? -13.695 22.995 -28.459 1.00 40.22 723 GLU A CA 1
ATOM 5329 C C . GLU A 1 675 ? -12.394 22.820 -29.243 1.00 40.13 723 GLU A C 1
ATOM 5330 O O . GLU A 1 675 ? -12.165 21.709 -29.746 1.00 40.03 723 GLU A O 1
ATOM 5336 N N . GLU A 1 676 ? -11.598 23.881 -29.395 1.00 38.02 724 GLU A N 1
ATOM 5337 C CA . GLU A 1 676 ? -10.354 23.833 -30.202 1.00 35.33 724 GLU A CA 1
ATOM 5338 C C . GLU A 1 676 ? -9.149 23.717 -29.265 1.00 34.67 724 GLU A C 1
ATOM 5339 O O . GLU A 1 676 ? -8.708 24.752 -28.750 1.00 32.20 724 GLU A O 1
ATOM 5345 N N . GLU A 1 677 ? -8.633 22.502 -29.098 1.00 34.56 725 GLU A N 1
ATOM 5346 C CA . GLU A 1 677 ? -7.538 22.168 -28.154 1.00 36.91 725 GLU A CA 1
ATOM 5347 C C . GLU A 1 677 ? -6.202 22.810 -28.566 1.00 32.96 725 GLU A C 1
ATOM 5348 O O . GLU A 1 677 ? -5.365 22.941 -27.672 1.00 29.25 725 GLU A O 1
ATOM 5354 N N . SER A 1 678 ? -6.016 23.195 -29.842 1.00 31.29 726 SER A N 1
ATOM 5355 C CA . SER A 1 678 ? -4.770 23.810 -30.373 1.00 29.69 726 SER A CA 1
ATOM 5356 C C . SER A 1 678 ? -4.677 25.305 -30.032 1.00 27.74 726 SER A C 1
ATOM 5357 O O . SER A 1 678 ? -3.624 25.912 -30.345 1.00 28.40 726 SER A O 1
ATOM 5360 N N . ALA A 1 679 ? -5.736 25.898 -29.479 1.00 27.23 727 ALA A N 1
ATOM 5361 C CA . ALA A 1 679 ? -5.803 27.317 -29.039 1.00 26.61 727 ALA A CA 1
ATOM 5362 C C . ALA A 1 679 ? -4.710 27.615 -28.015 1.00 25.50 727 ALA A C 1
ATOM 5363 O O . ALA A 1 679 ? -4.576 26.855 -27.051 1.00 26.71 727 ALA A O 1
ATOM 5365 N N . ARG A 1 680 ? -3.978 28.716 -28.210 1.00 25.17 728 ARG A N 1
ATOM 5366 C CA . ARG A 1 680 ? -2.830 29.122 -27.363 1.00 24.42 728 ARG A CA 1
ATOM 5367 C C . ARG A 1 680 ? -2.854 30.634 -27.086 1.00 23.48 728 ARG A C 1
ATOM 5368 O O . ARG A 1 680 ? -3.176 31.441 -28.015 1.00 22.24 728 ARG A O 1
ATOM 5376 N N . LEU A 1 681 ? -2.506 30.996 -25.848 1.00 23.88 729 LEU A N 1
ATOM 5377 C CA . LEU A 1 681 ? -2.158 32.380 -25.467 1.00 22.95 729 LEU A CA 1
ATOM 5378 C C . LEU A 1 681 ? -0.706 32.362 -25.038 1.00 24.33 729 LEU A C 1
ATOM 5379 O O . LEU A 1 681 ? -0.351 31.621 -24.102 1.00 23.37 729 LEU A O 1
ATOM 5384 N N . LYS A 1 682 ? 0.108 33.169 -25.700 1.00 23.41 730 LYS A N 1
ATOM 5385 C CA . LYS A 1 682 ? 1.447 33.496 -25.177 1.00 23.01 730 LYS A CA 1
ATOM 5386 C C . LYS A 1 682 ? 1.385 34.878 -24.523 1.00 22.81 730 LYS A C 1
ATOM 5387 O O . LYS A 1 682 ? 0.983 35.871 -25.174 1.00 22.53 730 LYS A O 1
ATOM 5393 N N . VAL A 1 683 ? 1.708 34.933 -23.250 1.00 20.61 731 VAL A N 1
ATOM 5394 C CA . VAL A 1 683 ? 1.792 36.201 -22.496 1.00 21.18 731 VAL A CA 1
ATOM 5395 C C . VAL A 1 683 ? 3.280 36.530 -22.344 1.00 21.55 731 VAL A C 1
ATOM 5396 O O . VAL A 1 683 ? 4.031 35.647 -21.890 1.00 21.84 731 VAL A O 1
ATOM 5400 N N . GLU A 1 684 ? 3.666 37.767 -22.594 1.00 19.87 732 GLU A N 1
ATOM 5401 C CA . GLU A 1 684 ? 5.060 38.195 -22.364 1.00 20.81 732 GLU A CA 1
ATOM 5402 C C . GLU A 1 684 ? 5.063 39.456 -21.499 1.00 19.16 732 GLU A C 1
ATOM 5403 O O . GLU A 1 684 ? 4.349 40.409 -21.815 1.00 18.02 732 GLU A O 1
ATOM 5409 N N . MET A 1 685 ? 5.768 39.392 -20.374 1.00 19.50 733 MET A N 1
ATOM 5410 C CA . MET A 1 685 ? 5.760 40.431 -19.328 1.00 18.52 733 MET A CA 1
ATOM 5411 C C . MET A 1 685 ? 7.202 40.811 -19.010 1.00 17.57 733 MET A C 1
ATOM 5412 O O . MET A 1 685 ? 8.051 39.943 -18.948 1.00 17.48 733 MET A O 1
ATOM 5417 N N . GLU A 1 686 ? 7.425 42.079 -18.713 1.00 18.72 734 GLU A N 1
ATOM 5418 C CA . GLU A 1 686 ? 8.662 42.613 -18.106 1.00 19.06 734 GLU A CA 1
ATOM 5419 C C . GLU A 1 686 ? 8.530 42.448 -16.605 1.00 18.84 734 GLU A C 1
ATOM 5420 O O . GLU A 1 686 ? 7.460 42.103 -16.108 1.00 17.69 734 GLU A O 1
ATOM 5426 N N . PRO A 1 687 ? 9.611 42.648 -15.828 1.00 17.27 735 PRO A N 1
ATOM 5427 C CA . PRO A 1 687 ? 9.544 42.406 -14.404 1.00 16.87 735 PRO A CA 1
ATOM 5428 C C . PRO A 1 687 ? 8.529 43.278 -13.674 1.00 17.39 735 PRO A C 1
ATOM 5429 O O . PRO A 1 687 ? 8.117 44.347 -14.119 1.00 16.16 735 PRO A O 1
ATOM 5433 N N . HIS A 1 688 ? 8.184 42.778 -12.497 1.00 17.74 736 HIS A N 1
ATOM 5434 C CA . HIS A 1 688 ? 7.369 43.485 -11.486 1.00 16.30 736 HIS A CA 1
ATOM 5435 C C . HIS A 1 688 ? 5.951 43.614 -12.016 1.00 16.45 736 HIS A C 1
ATOM 5436 O O . HIS A 1 688 ? 5.433 44.750 -12.144 1.00 17.60 736 HIS A O 1
ATOM 5443 N N . GLU A 1 689 ? 5.384 42.465 -12.360 1.00 17.05 737 GLU A N 1
ATOM 5444 C CA . GLU A 1 689 ? 4.037 42.374 -12.974 1.00 16.43 737 GLU A CA 1
ATOM 5445 C C . GLU A 1 689 ? 3.423 41.053 -12.554 1.00 16.87 737 GLU A C 1
ATOM 5446 O O . GLU A 1 689 ? 4.089 40.026 -12.720 1.00 16.83 737 GLU A O 1
ATOM 5452 N N . PHE A 1 690 ? 2.155 41.088 -12.147 1.00 16.53 738 PHE A N 1
ATOM 5453 C CA . PHE A 1 690 ? 1.346 39.871 -11.955 1.00 17.08 738 PHE A CA 1
ATOM 5454 C C . PHE A 1 690 ? 0.051 40.010 -12.742 1.00 17.87 738 PHE A C 1
ATOM 5455 O O . PHE A 1 690 ? -0.359 41.141 -13.124 1.00 18.72 738 PHE A O 1
ATOM 5463 N N . MET A 1 691 ? -0.571 38.865 -12.958 1.00 19.01 739 MET A N 1
ATOM 5464 C CA . MET A 1 691 ? -1.694 38.761 -13.924 1.00 18.76 739 MET A CA 1
ATOM 5465 C C . MET A 1 691 ? -2.663 37.682 -13.460 1.00 18.62 739 MET A C 1
ATOM 5466 O O . MET A 1 691 ? -2.211 36.643 -12.960 1.00 18.11 739 MET A O 1
ATOM 5471 N N . ILE A 1 692 ? -3.955 37.964 -13.544 1.00 17.99 740 ILE A N 1
ATOM 5472 C CA . ILE A 1 692 ? -5.041 36.987 -13.277 1.00 18.30 740 ILE A CA 1
ATOM 5473 C C . ILE A 1 692 ? -5.876 36.908 -14.567 1.00 19.02 740 ILE A C 1
ATOM 5474 O O . ILE A 1 692 ? -6.400 37.935 -15.017 1.00 21.37 740 ILE A O 1
ATOM 5479 N N A MET A 1 693 ? -6.002 35.716 -15.151 0.50 19.69 741 MET A N 1
ATOM 5480 N N B MET A 1 693 ? -6.051 35.712 -15.094 0.50 19.41 741 MET A N 1
ATOM 5481 C CA A MET A 1 693 ? -6.738 35.504 -16.428 0.50 21.09 741 MET A CA 1
ATOM 5482 C CA B MET A 1 693 ? -6.772 35.541 -16.368 0.50 20.61 741 MET A CA 1
ATOM 5483 C C A MET A 1 693 ? -7.833 34.443 -16.240 0.50 21.34 741 MET A C 1
ATOM 5484 C C B MET A 1 693 ? -7.915 34.542 -16.192 0.50 20.83 741 MET A C 1
ATOM 5485 O O A MET A 1 693 ? -7.512 33.315 -15.824 0.50 21.23 741 MET A O 1
ATOM 5486 O O B MET A 1 693 ? -7.726 33.469 -15.594 0.50 20.86 741 MET A O 1
ATOM 5495 N N A ASN A 1 694 ? -9.080 34.779 -16.576 0.50 22.06 742 ASN A N 1
ATOM 5496 N N B ASN A 1 694 ? -9.082 34.913 -16.693 0.50 21.59 742 ASN A N 1
ATOM 5497 C CA A ASN A 1 694 ? -10.235 33.845 -16.474 0.50 23.96 742 ASN A CA 1
ATOM 5498 C CA B ASN A 1 694 ? -10.299 34.076 -16.616 0.50 23.53 742 ASN A CA 1
ATOM 5499 C C A ASN A 1 694 ? -10.978 33.798 -17.815 0.50 24.96 742 ASN A C 1
ATOM 5500 C C B ASN A 1 694 ? -10.858 33.903 -18.021 0.50 24.96 742 ASN A C 1
ATOM 5501 O O A ASN A 1 694 ? -11.689 34.781 -18.135 0.50 24.76 742 ASN A O 1
ATOM 5502 O O B ASN A 1 694 ? -11.279 34.904 -18.620 0.50 26.58 742 ASN A O 1
ATOM 5511 N N . GLU A 1 695 ? -10.810 32.680 -18.530 1.00 24.26 743 GLU A N 1
ATOM 5512 C CA . GLU A 1 695 ? -11.444 32.352 -19.817 1.00 25.86 743 GLU A CA 1
ATOM 5513 C C . GLU A 1 695 ? -12.953 32.205 -19.592 1.00 28.20 743 GLU A C 1
ATOM 5514 O O . GLU A 1 695 ? -13.357 31.686 -18.509 1.00 28.08 743 GLU A O 1
ATOM 5520 N N . SER A 1 696 ? -13.750 32.649 -20.565 1.00 28.87 744 SER A N 1
ATOM 5521 C CA . SER A 1 696 ? -15.222 32.417 -20.627 1.00 31.45 744 SER A CA 1
ATOM 5522 C C . SER A 1 696 ? -15.478 30.924 -20.452 1.00 33.01 744 SER A C 1
ATOM 5523 O O . SER A 1 696 ? -16.472 30.585 -19.805 1.00 36.30 744 SER A O 1
ATOM 5526 N N . GLY A 1 697 ? -14.613 30.078 -21.025 1.00 34.23 745 GLY A N 1
ATOM 5527 C CA . GLY A 1 697 ? -14.727 28.608 -20.976 1.00 38.14 745 GLY A CA 1
ATOM 5528 C C . GLY A 1 697 ? -15.075 28.004 -22.326 1.00 40.20 745 GLY A C 1
ATOM 5529 O O . GLY A 1 697 ? -14.799 26.798 -22.523 1.00 43.95 745 GLY A O 1
ATOM 5530 N N . ASP A 1 698 ? -15.663 28.786 -23.236 1.00 38.45 746 ASP A N 1
ATOM 5531 C CA . ASP A 1 698 ? -16.155 28.266 -24.538 1.00 39.36 746 ASP A CA 1
ATOM 5532 C C . ASP A 1 698 ? -15.215 28.657 -25.677 1.00 35.96 746 ASP A C 1
ATOM 5533 O O . ASP A 1 698 ? -15.527 28.299 -26.830 1.00 35.72 746 ASP A O 1
ATOM 5538 N N . GLY A 1 699 ? -14.118 29.363 -25.404 1.00 33.30 747 GLY A N 1
ATOM 5539 C CA . GLY A 1 699 ? -13.122 29.672 -26.456 1.00 33.74 747 GLY A CA 1
ATOM 5540 C C . GLY A 1 699 ? -13.338 31.020 -27.127 1.00 31.76 747 GLY A C 1
ATOM 5541 O O . GLY A 1 699 ? -12.516 31.374 -28.011 1.00 31.77 747 GLY A O 1
ATOM 5542 N N . THR A 1 700 ? -14.352 31.791 -26.708 1.00 31.45 748 THR A N 1
ATOM 5543 C CA . THR A 1 700 ? -14.760 33.043 -27.417 1.00 32.93 748 THR A CA 1
ATOM 5544 C C . THR A 1 700 ? -14.225 34.290 -26.684 1.00 32.38 748 THR A C 1
ATOM 5545 O O . THR A 1 700 ? -14.093 35.347 -27.335 1.00 31.65 748 THR A O 1
ATOM 5549 N N . ALA A 1 701 ? -13.954 34.209 -25.381 1.00 29.43 749 ALA A N 1
ATOM 5550 C CA . ALA A 1 701 ? -13.646 35.414 -24.588 1.00 29.25 749 ALA A CA 1
ATOM 5551 C C . ALA A 1 701 ? -12.685 35.083 -23.448 1.00 26.96 749 ALA A C 1
ATOM 5552 O O . ALA A 1 701 ? -12.668 33.940 -22.981 1.00 26.40 749 ALA A O 1
ATOM 5554 N N . MET A 1 702 ? -11.967 36.096 -22.987 1.00 25.24 750 MET A N 1
ATOM 5555 C CA . MET A 1 702 ? -11.240 35.996 -21.701 1.00 25.50 750 MET A CA 1
ATOM 5556 C C . MET A 1 702 ? -11.120 37.366 -21.054 1.00 24.21 750 MET A C 1
ATOM 5557 O O . MET A 1 702 ? -11.055 38.388 -21.752 1.00 24.20 750 MET A O 1
ATOM 5562 N N . ASP A 1 703 ? -11.085 37.355 -19.733 1.00 24.01 751 ASP A N 1
ATOM 5563 C CA . ASP A 1 703 ? -10.852 38.557 -18.899 1.00 24.37 751 ASP A CA 1
ATOM 5564 C C . ASP A 1 703 ? -9.441 38.450 -18.354 1.00 22.35 751 ASP A C 1
ATOM 5565 O O . ASP A 1 703 ? -9.035 37.347 -17.964 1.00 23.06 751 ASP A O 1
ATOM 5570 N N . ILE A 1 704 ? -8.709 39.540 -18.384 1.00 20.47 752 ILE A N 1
ATOM 5571 C CA . ILE A 1 704 ? -7.325 39.571 -17.853 1.00 20.47 752 ILE A CA 1
ATOM 5572 C C . ILE A 1 704 ? -7.228 40.786 -16.953 1.00 20.89 752 ILE A C 1
ATOM 5573 O O . ILE A 1 704 ? -7.523 41.885 -17.442 1.00 21.87 752 ILE A O 1
ATOM 5578 N N . THR A 1 705 ? -6.768 40.600 -15.721 1.00 19.18 753 THR A N 1
ATOM 5579 C CA . THR A 1 705 ? -6.315 41.704 -14.833 1.00 19.77 753 THR A CA 1
ATOM 5580 C C . THR A 1 705 ? -4.793 41.640 -14.793 1.00 20.03 753 THR A C 1
ATOM 5581 O O . THR A 1 705 ? -4.248 40.563 -14.506 1.00 20.87 753 THR A O 1
ATOM 5585 N N . LEU A 1 706 ? -4.131 42.725 -15.147 1.00 19.39 754 LEU A N 1
ATOM 5586 C CA . LEU A 1 706 ? -2.680 42.789 -14.927 1.00 19.42 754 LEU A CA 1
ATOM 5587 C C . LEU A 1 706 ? -2.390 43.970 -13.995 1.00 17.92 754 LEU A C 1
ATOM 5588 O O . LEU A 1 706 ? -3.180 44.958 -13.949 1.00 17.31 754 LEU A O 1
ATOM 5593 N N . ASN A 1 707 ? -1.317 43.839 -13.240 1.00 16.73 755 ASN A N 1
ATOM 5594 C CA . ASN A 1 707 ? -0.882 44.906 -12.326 1.00 16.05 755 ASN A CA 1
ATOM 5595 C C . ASN A 1 707 ? 0.641 44.869 -12.323 1.00 15.72 755 ASN A C 1
ATOM 5596 O O . ASN A 1 707 ? 1.211 43.847 -11.893 1.00 16.16 755 ASN A O 1
ATOM 5601 N N . ASN A 1 708 ? 1.247 45.933 -12.785 1.00 15.67 756 ASN A N 1
ATOM 5602 C CA . ASN A 1 708 ? 2.726 46.056 -12.741 1.00 16.32 756 ASN A CA 1
ATOM 5603 C C . ASN A 1 708 ? 3.123 47.350 -12.047 1.00 16.22 756 ASN A C 1
ATOM 5604 O O . ASN A 1 708 ? 4.169 47.924 -12.374 1.00 16.32 756 ASN A O 1
ATOM 5609 N N . TYR A 1 709 ? 2.373 47.772 -11.045 1.00 16.89 757 TYR A N 1
ATOM 5610 C CA . TYR A 1 709 ? 2.649 49.065 -10.395 1.00 15.64 757 TYR A CA 1
ATOM 5611 C C . TYR A 1 709 ? 4.076 49.102 -9.829 1.00 16.04 757 TYR A C 1
ATOM 5612 O O . TYR A 1 709 ? 4.430 48.264 -9.003 1.00 16.49 757 TYR A O 1
ATOM 5621 N N . ARG A 1 710 ? 4.785 50.170 -10.133 1.00 15.54 758 ARG A N 1
ATOM 5622 C CA . ARG A 1 710 ? 6.162 50.387 -9.640 1.00 15.56 758 ARG A CA 1
ATOM 5623 C C . ARG A 1 710 ? 6.464 51.877 -9.620 1.00 15.75 758 ARG A C 1
ATOM 5624 O O . ARG A 1 710 ? 6.374 52.563 -10.674 1.00 16.47 758 ARG A O 1
ATOM 5632 N N . VAL A 1 711 ? 6.821 52.362 -8.438 1.00 15.49 759 VAL A N 1
ATOM 5633 C CA . VAL A 1 711 ? 7.285 53.752 -8.246 1.00 16.74 759 VAL A CA 1
ATOM 5634 C C . VAL A 1 711 ? 8.807 53.763 -8.465 1.00 17.23 759 VAL A C 1
ATOM 5635 O O . VAL A 1 711 ? 9.494 52.841 -7.994 1.00 17.19 759 VAL A O 1
ATOM 5639 N N . ASN A 1 712 ? 9.291 54.808 -9.110 1.00 17.67 760 ASN A N 1
ATOM 5640 C CA . ASN A 1 712 ? 10.745 55.011 -9.322 1.00 18.97 760 ASN A CA 1
ATOM 5641 C C . ASN A 1 712 ? 11.309 55.770 -8.122 1.00 17.70 760 ASN A C 1
ATOM 5642 O O . ASN A 1 712 ? 10.863 56.904 -7.864 1.00 17.65 760 ASN A O 1
ATOM 5647 N N . LYS A 1 713 ? 12.274 55.154 -7.440 1.00 17.86 761 LYS A N 1
ATOM 5648 C CA . LYS A 1 713 ? 12.945 55.718 -6.237 1.00 17.49 761 LYS A CA 1
ATOM 5649 C C . LYS A 1 713 ? 14.343 56.231 -6.604 1.00 17.86 761 LYS A C 1
ATOM 5650 O O . LYS A 1 713 ? 15.014 56.825 -5.750 1.00 17.42 761 LYS A O 1
ATOM 5656 N N . ASP A 1 714 ? 14.787 56.076 -7.859 1.00 19.00 762 ASP A N 1
ATOM 5657 C CA . ASP A 1 714 ? 16.214 56.305 -8.171 1.00 19.54 762 ASP A CA 1
ATOM 5658 C C . ASP A 1 714 ? 16.600 57.747 -7.834 1.00 21.09 762 ASP A C 1
ATOM 5659 O O . ASP A 1 714 ? 17.738 57.957 -7.370 1.00 20.32 762 ASP A O 1
ATOM 5664 N N . GLU A 1 715 ? 15.746 58.719 -8.152 1.00 22.18 763 GLU A N 1
ATOM 5665 C CA . GLU A 1 715 ? 16.087 60.149 -7.986 1.00 24.35 763 GLU A CA 1
ATOM 5666 C C . GLU A 1 715 ? 15.715 60.634 -6.585 1.00 23.39 763 GLU A C 1
ATOM 5667 O O . GLU A 1 715 ? 16.536 61.310 -5.965 1.00 24.48 763 GLU A O 1
ATOM 5673 N N . ILE A 1 716 ? 14.499 60.345 -6.115 1.00 21.79 764 ILE A N 1
ATOM 5674 C CA . ILE A 1 716 ? 14.013 60.933 -4.839 1.00 21.50 764 ILE A CA 1
ATOM 5675 C C . ILE A 1 716 ? 14.739 60.262 -3.671 1.00 20.37 764 ILE A C 1
ATOM 5676 O O . ILE A 1 716 ? 15.091 60.982 -2.729 1.00 20.99 764 ILE A O 1
ATOM 5681 N N . ILE A 1 717 ? 14.955 58.949 -3.700 1.00 18.94 765 ILE A N 1
ATOM 5682 C CA . ILE A 1 717 ? 15.536 58.224 -2.536 1.00 18.89 765 ILE A CA 1
ATOM 5683 C C . ILE A 1 717 ? 17.061 58.141 -2.686 1.00 19.81 765 ILE A C 1
ATOM 5684 O O . ILE A 1 717 ? 17.753 58.538 -1.736 1.00 21.40 765 ILE A O 1
ATOM 5689 N N . PHE A 1 718 ? 17.561 57.582 -3.792 1.00 20.79 766 PHE A N 1
ATOM 5690 C CA . PHE A 1 718 ? 18.995 57.193 -3.916 1.00 21.05 766 PHE A CA 1
ATOM 5691 C C . PHE A 1 718 ? 19.828 58.431 -4.269 1.00 22.26 766 PHE A C 1
ATOM 5692 O O . PHE A 1 718 ? 20.765 58.787 -3.511 1.00 24.08 766 PHE A O 1
ATOM 5700 N N . ASP A 1 719 ? 19.464 59.146 -5.327 1.00 22.59 767 ASP A N 1
ATOM 5701 C CA . ASP A 1 719 ? 20.111 60.451 -5.630 1.00 23.00 767 ASP A CA 1
ATOM 5702 C C . ASP A 1 719 ? 19.754 61.475 -4.542 1.00 22.82 767 ASP A C 1
ATOM 5703 O O . ASP A 1 719 ? 20.511 62.420 -4.387 1.00 23.06 767 ASP A O 1
ATOM 5708 N N . ASN A 1 720 ? 18.630 61.298 -3.848 1.00 22.38 768 ASN A N 1
ATOM 5709 C CA . ASN A 1 720 ? 18.265 62.079 -2.642 1.00 22.80 768 ASN A CA 1
ATOM 5710 C C . ASN A 1 720 ? 18.114 63.535 -3.063 1.00 25.58 768 ASN A C 1
ATOM 5711 O O . ASN A 1 720 ? 18.745 64.434 -2.465 1.00 24.79 768 ASN A O 1
ATOM 5716 N N . LYS A 1 721 ? 17.372 63.772 -4.142 1.00 24.79 769 LYS A N 1
ATOM 5717 C CA . LYS A 1 721 ? 17.307 65.112 -4.755 1.00 27.13 769 LYS A CA 1
ATOM 5718 C C . LYS A 1 721 ? 16.749 66.153 -3.779 1.00 27.33 769 LYS A C 1
ATOM 5719 O O . LYS A 1 721 ? 17.037 67.313 -4.020 1.00 30.42 769 LYS A O 1
ATOM 5725 N N . PHE A 1 722 ? 16.007 65.787 -2.733 1.00 27.14 770 PHE A N 1
ATOM 5726 C CA . PHE A 1 722 ? 15.409 66.764 -1.775 1.00 27.85 770 PHE A CA 1
ATOM 5727 C C . PHE A 1 722 ? 16.267 66.875 -0.520 1.00 28.63 770 PHE A C 1
ATOM 5728 O O . PHE A 1 722 ? 15.868 67.573 0.398 1.00 31.07 770 PHE A O 1
ATOM 5736 N N . GLY A 1 723 ? 17.441 66.257 -0.517 1.00 29.22 771 GLY A N 1
ATOM 5737 C CA . GLY A 1 723 ? 18.435 66.433 0.559 1.00 29.93 771 GLY A CA 1
ATOM 5738 C C . GLY A 1 723 ? 17.904 65.985 1.898 1.00 28.80 771 GLY A C 1
ATOM 5739 O O . GLY A 1 723 ? 18.108 66.716 2.898 1.00 30.96 771 GLY A O 1
ATOM 5740 N N . LEU A 1 724 ? 17.280 64.817 1.945 1.00 25.87 772 LEU A N 1
ATOM 5741 C CA . LEU A 1 724 ? 16.866 64.188 3.227 1.00 27.00 772 LEU A CA 1
ATOM 5742 C C . LEU A 1 724 ? 18.113 63.695 3.960 1.00 27.10 772 LEU A C 1
ATOM 5743 O O . LEU A 1 724 ? 19.153 63.465 3.314 1.00 25.91 772 LEU A O 1
ATOM 5748 N N . THR A 1 725 ? 18.007 63.539 5.276 1.00 26.55 773 THR A N 1
ATOM 5749 C CA . THR A 1 725 ? 19.108 63.012 6.110 1.00 25.94 773 THR A CA 1
ATOM 5750 C C . THR A 1 725 ? 18.911 61.512 6.301 1.00 24.62 773 THR A C 1
ATOM 5751 O O . THR A 1 725 ? 18.011 61.119 7.061 1.00 24.50 773 THR A O 1
ATOM 5755 N N . TRP A 1 726 ? 19.742 60.708 5.657 1.00 23.20 774 TRP A N 1
ATOM 5756 C CA . TRP A 1 726 ? 19.645 59.236 5.709 1.00 23.70 774 TRP A CA 1
ATOM 5757 C C . TRP A 1 726 ? 20.761 58.686 6.605 1.00 28.43 774 TRP A C 1
ATOM 5758 O O . TRP A 1 726 ? 21.775 58.231 6.040 1.00 29.42 774 TRP A O 1
ATOM 5769 N N . THR A 1 727 ? 20.572 58.679 7.916 1.00 28.02 775 THR A N 1
ATOM 5770 C CA . THR A 1 727 ? 21.576 58.206 8.915 1.00 29.62 775 THR A CA 1
ATOM 5771 C C . THR A 1 727 ? 20.818 57.459 10.024 1.00 28.86 775 THR A C 1
ATOM 5772 O O . THR A 1 727 ? 19.584 57.606 10.094 1.00 26.98 775 THR A O 1
ATOM 5776 N N . GLY A 1 728 ? 21.521 56.697 10.859 1.00 30.35 776 GLY A N 1
ATOM 5777 C CA . GLY A 1 728 ? 20.936 55.993 12.025 1.00 30.97 776 GLY A CA 1
ATOM 5778 C C . GLY A 1 728 ? 21.027 56.818 13.304 1.00 32.20 776 GLY A C 1
ATOM 5779 O O . GLY A 1 728 ? 20.873 56.255 14.386 1.00 30.55 776 GLY A O 1
ATOM 5780 N N . ASP A 1 729 ? 21.260 58.116 13.180 1.00 31.68 777 ASP A N 1
ATOM 5781 C CA . ASP A 1 729 ? 21.503 59.026 14.317 1.00 32.86 777 ASP A CA 1
ATOM 5782 C C . ASP A 1 729 ? 20.245 59.813 14.634 1.00 32.92 777 ASP A C 1
ATOM 5783 O O . ASP A 1 729 ? 19.412 60.032 13.740 1.00 29.65 777 ASP A O 1
ATOM 5788 N N . PHE A 1 730 ? 20.142 60.261 15.876 1.00 31.66 778 PHE A N 1
ATOM 5789 C CA . PHE A 1 730 ? 19.133 61.239 16.326 1.00 33.05 778 PHE A CA 1
ATOM 5790 C C . PHE A 1 730 ? 19.713 62.633 16.135 1.00 36.01 778 PHE A C 1
ATOM 5791 O O . PHE A 1 730 ? 20.886 62.810 16.461 1.00 40.62 778 PHE A O 1
ATOM 5799 N N . SER A 1 731 ? 18.927 63.567 15.618 1.00 36.35 779 SER A N 1
ATOM 5800 C CA . SER A 1 731 ? 19.211 65.024 15.673 1.00 39.46 779 SER A CA 1
ATOM 5801 C C . SER A 1 731 ? 18.734 65.570 17.018 1.00 42.36 779 SER A C 1
ATOM 5802 O O . SER A 1 731 ? 17.855 64.968 17.650 1.00 40.19 779 SER A O 1
ATOM 5805 N N . PRO A 1 732 ? 19.305 66.700 17.504 1.00 46.52 780 PRO A N 1
ATOM 5806 C CA . PRO A 1 732 ? 18.887 67.292 18.782 1.00 45.55 780 PRO A CA 1
ATOM 5807 C C . PRO A 1 732 ? 17.372 67.564 18.854 1.00 46.80 780 PRO A C 1
ATOM 5808 O O . PRO A 1 732 ? 16.802 68.119 17.915 1.00 44.88 780 PRO A O 1
ATOM 5812 N N . GLY A 1 733 ? 16.741 67.096 19.938 1.00 49.42 781 GLY A N 1
ATOM 5813 C CA . GLY A 1 733 ? 15.314 67.310 20.233 1.00 52.04 781 GLY A CA 1
ATOM 5814 C C . GLY A 1 733 ? 14.423 66.399 19.406 1.00 55.09 781 GLY A C 1
ATOM 5815 O O . GLY A 1 733 ? 13.224 66.709 19.277 1.00 63.71 781 GLY A O 1
ATOM 5816 N N . GLN A 1 734 ? 14.978 65.329 18.832 1.00 48.95 782 GLN A N 1
ATOM 5817 C CA . GLN A 1 734 ? 14.178 64.298 18.132 1.00 40.36 782 GLN A CA 1
ATOM 5818 C C . GLN A 1 734 ? 14.230 63.017 18.954 1.00 33.51 782 GLN A C 1
ATOM 5819 O O . GLN A 1 734 ? 15.272 62.723 19.525 1.00 36.69 782 GLN A O 1
ATOM 5825 N N . THR A 1 735 ? 13.114 62.301 18.973 1.00 33.26 783 THR A N 1
ATOM 5826 C CA . THR A 1 735 ? 12.940 60.982 19.618 1.00 33.70 783 THR A CA 1
ATOM 5827 C C . THR A 1 735 ? 13.009 59.882 18.543 1.00 32.60 783 THR A C 1
ATOM 5828 O O . THR A 1 735 ? 12.970 58.707 18.923 1.00 32.82 783 THR A O 1
ATOM 5832 N N . THR A 1 736 ? 13.127 60.236 17.251 1.00 31.49 784 THR A N 1
ATOM 5833 C CA . THR A 1 736 ? 13.183 59.260 16.126 1.00 30.77 784 THR A CA 1
ATOM 5834 C C . THR A 1 736 ? 14.458 59.498 15.310 1.00 27.10 784 THR A C 1
ATOM 5835 O O . THR A 1 736 ? 14.805 60.651 15.105 1.00 28.50 784 THR A O 1
ATOM 5839 N N . ILE A 1 737 ? 15.121 58.431 14.864 1.00 25.16 785 ILE A N 1
ATOM 5840 C CA . ILE A 1 737 ? 16.393 58.551 14.101 1.00 24.57 785 ILE A CA 1
ATOM 5841 C C . ILE A 1 737 ? 16.089 59.162 12.731 1.00 24.27 785 ILE A C 1
ATOM 5842 O O . ILE A 1 737 ? 14.956 59.039 12.233 1.00 21.20 785 ILE A O 1
ATOM 5847 N N . ASN A 1 738 ? 17.074 59.850 12.167 1.00 24.36 786 ASN A N 1
ATOM 5848 C CA . ASN A 1 738 ? 16.896 60.661 10.932 1.00 24.06 786 ASN A CA 1
ATOM 5849 C C . ASN A 1 738 ? 16.446 59.793 9.758 1.00 23.38 786 ASN A C 1
ATOM 5850 O O . ASN A 1 738 ? 15.581 60.259 8.985 1.00 21.19 786 ASN A O 1
ATOM 5855 N N . GLY A 1 739 ? 16.999 58.592 9.597 1.00 23.34 787 GLY A N 1
ATOM 5856 C CA . GLY A 1 739 ? 16.636 57.746 8.434 1.00 22.48 787 GLY A CA 1
ATOM 5857 C C . GLY A 1 739 ? 15.151 57.465 8.416 1.00 22.08 787 GLY A C 1
ATOM 5858 O O . GLY A 1 739 ? 14.504 57.526 7.356 1.00 21.82 787 GLY A O 1
ATOM 5859 N N . LYS A 1 740 ? 14.589 57.162 9.582 1.00 21.89 788 LYS A N 1
ATOM 5860 C CA . LYS A 1 740 ? 13.154 56.857 9.716 1.00 22.53 788 LYS A CA 1
ATOM 5861 C C . LYS A 1 740 ? 12.331 58.136 9.458 1.00 21.40 788 LYS A C 1
ATOM 5862 O O . LYS A 1 740 ? 11.346 58.047 8.749 1.00 20.86 788 LYS A O 1
ATOM 5868 N N . LEU A 1 741 ? 12.698 59.287 10.024 1.00 20.85 789 LEU A N 1
ATOM 5869 C CA . LEU A 1 741 ? 12.015 60.580 9.730 1.00 23.10 789 LEU A CA 1
ATOM 5870 C C . LEU A 1 741 ? 12.042 60.848 8.217 1.00 22.60 789 LEU A C 1
ATOM 5871 O O . LEU A 1 741 ? 11.063 61.382 7.694 1.00 22.42 789 LEU A O 1
ATOM 5876 N N . SER A 1 742 ? 13.132 60.476 7.546 1.00 20.64 790 SER A N 1
ATOM 5877 C CA . SER A 1 742 ? 13.292 60.672 6.087 1.00 20.32 790 SER A CA 1
ATOM 5878 C C . SER A 1 742 ? 12.317 59.760 5.328 1.00 19.72 790 SER A C 1
ATOM 5879 O O . SER A 1 742 ? 11.696 60.247 4.345 1.00 19.19 790 SER A O 1
ATOM 5882 N N . VAL A 1 743 ? 12.118 58.524 5.790 1.00 17.88 791 VAL A N 1
ATOM 5883 C CA . VAL A 1 743 ? 11.087 57.625 5.207 1.00 18.80 791 VAL A CA 1
ATOM 5884 C C . VAL A 1 743 ? 9.724 58.290 5.391 1.00 18.98 791 VAL A C 1
ATOM 5885 O O . VAL A 1 743 ? 8.944 58.360 4.403 1.00 18.13 791 VAL A O 1
ATOM 5889 N N . TYR A 1 744 ? 9.436 58.849 6.569 1.00 20.08 792 TYR A N 1
ATOM 5890 C CA . TYR A 1 744 ? 8.105 59.480 6.799 1.00 20.53 792 TYR A CA 1
ATOM 5891 C C . TYR A 1 744 ? 7.914 60.685 5.858 1.00 19.66 792 TYR A C 1
ATOM 5892 O O . TYR A 1 744 ? 6.817 60.863 5.317 1.00 19.09 792 TYR A O 1
ATOM 5901 N N . LYS A 1 745 ? 8.943 61.512 5.709 1.00 21.42 793 LYS A N 1
ATOM 5902 C CA . LYS A 1 745 ? 8.903 62.753 4.895 1.00 21.78 793 LYS A CA 1
ATOM 5903 C C . LYS A 1 745 ? 8.685 62.381 3.418 1.00 21.32 793 LYS A C 1
ATOM 5904 O O . LYS A 1 745 ? 7.864 63.031 2.741 1.00 19.71 793 LYS A O 1
ATOM 5910 N N . TYR A 1 746 ? 9.389 61.360 2.939 1.00 20.28 794 TYR A N 1
ATOM 5911 C CA . TYR A 1 746 ? 9.190 60.785 1.590 1.00 18.83 794 TYR A CA 1
ATOM 5912 C C . TYR A 1 746 ? 7.694 60.439 1.432 1.00 19.25 794 TYR A C 1
ATOM 5913 O O . TYR A 1 746 ? 7.066 60.814 0.437 1.00 20.36 794 TYR A O 1
ATOM 5922 N N . MET A 1 747 ? 7.116 59.700 2.367 1.00 18.51 795 MET A N 1
ATOM 5923 C CA . MET A 1 747 ? 5.714 59.234 2.240 1.00 19.70 795 MET A CA 1
ATOM 5924 C C . MET A 1 747 ? 4.726 60.393 2.470 1.00 21.28 795 MET A C 1
ATOM 5925 O O . MET A 1 747 ? 3.617 60.337 1.928 1.00 21.76 795 MET A O 1
ATOM 5930 N N . ASP A 1 748 ? 5.088 61.409 3.249 1.00 22.71 796 ASP A N 1
ATOM 5931 C CA . ASP A 1 748 ? 4.175 62.533 3.584 1.00 22.30 796 ASP A CA 1
ATOM 5932 C C . ASP A 1 748 ? 4.177 63.595 2.487 1.00 22.11 796 ASP A C 1
ATOM 5933 O O . ASP A 1 748 ? 3.132 64.211 2.305 1.00 23.25 796 ASP A O 1
ATOM 5938 N N . GLU A 1 749 ? 5.285 63.797 1.767 1.00 22.89 797 GLU A N 1
ATOM 5939 C CA . GLU A 1 749 ? 5.453 64.974 0.886 1.00 24.89 797 GLU A CA 1
ATOM 5940 C C . GLU A 1 749 ? 5.766 64.581 -0.557 1.00 23.91 797 GLU A C 1
ATOM 5941 O O . GLU A 1 749 ? 5.402 65.359 -1.466 1.00 24.79 797 GLU A O 1
ATOM 5947 N N . TYR A 1 750 ? 6.475 63.466 -0.773 1.00 22.99 798 TYR A N 1
ATOM 5948 C CA . TYR A 1 750 ? 7.174 63.195 -2.064 1.00 22.11 798 TYR A CA 1
ATOM 5949 C C . TYR A 1 750 ? 6.632 61.946 -2.762 1.00 21.69 798 TYR A C 1
ATOM 5950 O O . TYR A 1 750 ? 7.137 61.632 -3.844 1.00 20.10 798 TYR A O 1
ATOM 5959 N N . ASN A 1 751 ? 5.653 61.241 -2.187 1.00 19.33 799 ASN A N 1
ATOM 5960 C CA . ASN A 1 751 ? 5.188 59.942 -2.734 1.00 19.52 799 ASN A CA 1
ATOM 5961 C C . ASN A 1 751 ? 3.721 59.766 -2.356 1.00 18.65 799 ASN A C 1
ATOM 5962 O O . ASN A 1 751 ? 3.414 58.746 -1.709 1.00 18.69 799 ASN A O 1
ATOM 5967 N N . VAL A 1 752 ? 2.852 60.714 -2.751 1.00 18.19 800 VAL A N 1
ATOM 5968 C CA . VAL A 1 752 ? 1.498 60.851 -2.148 1.00 19.37 800 VAL A CA 1
ATOM 5969 C C . VAL A 1 752 ? 0.445 60.512 -3.199 1.00 20.99 800 VAL A C 1
ATOM 5970 O O . VAL A 1 752 ? 0.388 61.193 -4.239 1.00 21.58 800 VAL A O 1
ATOM 5974 N N . VAL A 1 753 ? -0.402 59.543 -2.889 1.00 20.97 801 VAL A N 1
ATOM 5975 C CA . VAL A 1 753 ? -1.573 59.197 -3.736 1.00 20.40 801 VAL A CA 1
ATOM 5976 C C . VAL A 1 753 ? -2.518 60.382 -3.714 1.00 21.36 801 VAL A C 1
ATOM 5977 O O . VAL A 1 753 ? -2.788 60.906 -2.610 1.00 21.16 801 VAL A O 1
ATOM 5981 N N . ASN A 1 754 ? -3.023 60.762 -4.887 1.00 22.30 802 ASN A N 1
ATOM 5982 C CA . ASN A 1 754 ? -3.914 61.937 -5.060 1.00 24.46 802 ASN A CA 1
ATOM 5983 C C . ASN A 1 754 ? -3.264 63.148 -4.408 1.00 22.70 802 ASN A C 1
ATOM 5984 O O . ASN A 1 754 ? -3.895 63.775 -3.551 1.00 23.65 802 ASN A O 1
ATOM 5989 N N . ALA A 1 755 ? -2.018 63.430 -4.771 1.00 22.30 803 ALA A N 1
ATOM 5990 C CA . ALA A 1 755 ? -1.200 64.448 -4.089 1.00 22.53 803 ALA A CA 1
ATOM 5991 C C . ALA A 1 755 ? -1.940 65.781 -4.155 1.00 24.62 803 ALA A C 1
ATOM 5992 O O . ALA A 1 755 ? -2.223 66.282 -5.257 1.00 25.40 803 ALA A O 1
ATOM 5994 N N . PRO A 1 756 ? -2.248 66.381 -2.984 1.00 26.57 804 PRO A N 1
ATOM 5995 C CA . PRO A 1 756 ? -2.738 67.749 -2.910 1.00 30.02 804 PRO A CA 1
ATOM 5996 C C . PRO A 1 756 ? -1.632 68.763 -3.228 1.00 32.43 804 PRO A C 1
ATOM 5997 O O . PRO A 1 756 ? -0.479 68.373 -3.329 1.00 30.28 804 PRO A O 1
ATOM 6001 N N . GLU A 1 757 ? -2.019 70.029 -3.400 1.00 36.15 805 GLU A N 1
ATOM 6002 C CA . GLU A 1 757 ? -1.092 71.111 -3.800 1.00 38.45 805 GLU A CA 1
ATOM 6003 C C . GLU A 1 757 ? 0.088 71.109 -2.832 1.00 35.43 805 GLU A C 1
ATOM 6004 O O . GLU A 1 757 ? -0.151 70.968 -1.646 1.00 32.65 805 GLU A O 1
ATOM 6010 N N . GLY A 1 758 ? 1.302 71.209 -3.366 1.00 39.40 806 GLY A N 1
ATOM 6011 C CA . GLY A 1 758 ? 2.549 71.316 -2.596 1.00 37.67 806 GLY A CA 1
ATOM 6012 C C . GLY A 1 758 ? 3.113 69.953 -2.242 1.00 38.83 806 GLY A C 1
ATOM 6013 O O . GLY A 1 758 ? 4.173 69.925 -1.608 1.00 41.12 806 GLY A O 1
ATOM 6014 N N . LYS A 1 759 ? 2.430 68.863 -2.610 1.00 31.23 807 LYS A N 1
ATOM 6015 C CA . LYS A 1 759 ? 2.948 67.488 -2.444 1.00 27.85 807 LYS A CA 1
ATOM 6016 C C . LYS A 1 759 ? 3.071 66.850 -3.824 1.00 27.21 807 LYS A C 1
ATOM 6017 O O . LYS A 1 759 ? 2.387 67.297 -4.759 1.00 26.64 807 LYS A O 1
ATOM 6023 N N . LEU A 1 760 ? 3.868 65.804 -3.914 1.00 24.08 808 LEU A N 1
ATOM 6024 C CA . LEU A 1 760 ? 4.203 65.182 -5.213 1.00 24.95 808 LEU A CA 1
ATOM 6025 C C . LEU A 1 760 ? 3.435 63.871 -5.372 1.00 23.84 808 LEU A C 1
ATOM 6026 O O . LEU A 1 760 ? 3.488 63.014 -4.446 1.00 21.88 808 LEU A O 1
ATOM 6031 N N . SER A 1 761 ? 2.762 63.732 -6.517 1.00 22.14 809 SER A N 1
ATOM 6032 C CA . SER A 1 761 ? 2.213 62.451 -7.013 1.00 21.81 809 SER A CA 1
ATOM 6033 C C . SER A 1 761 ? 3.358 61.451 -7.097 1.00 20.38 809 SER A C 1
ATOM 6034 O O . SER A 1 761 ? 4.502 61.835 -7.382 1.00 20.83 809 SER A O 1
ATOM 6037 N N . PRO A 1 762 ? 3.068 60.136 -7.017 1.00 20.60 810 PRO A N 1
ATOM 6038 C CA . PRO A 1 762 ? 4.107 59.122 -7.088 1.00 20.68 810 PRO A CA 1
ATOM 6039 C C . PRO A 1 762 ? 4.765 59.095 -8.468 1.00 21.20 810 PRO A C 1
ATOM 6040 O O . PRO A 1 762 ? 4.112 59.367 -9.488 1.00 20.68 810 PRO A O 1
ATOM 6044 N N . GLU A 1 763 ? 6.076 58.850 -8.482 1.00 21.14 811 GLU A N 1
ATOM 6045 C CA . GLU A 1 763 ? 6.863 58.682 -9.731 1.00 22.02 811 GLU A CA 1
ATOM 6046 C C . GLU A 1 763 ? 6.588 57.308 -10.336 1.00 21.31 811 GLU A C 1
ATOM 6047 O O . GLU A 1 763 ? 7.483 56.451 -10.332 1.00 20.99 811 GLU A O 1
ATOM 6053 N N . ASP A 1 764 ? 5.415 57.157 -10.948 1.00 19.70 812 ASP A N 1
ATOM 6054 C CA . ASP A 1 764 ? 4.906 55.847 -11.421 1.00 20.31 812 ASP A CA 1
ATOM 6055 C C . ASP A 1 764 ? 4.426 55.972 -12.872 1.00 20.59 812 ASP A C 1
ATOM 6056 O O . ASP A 1 764 ? 3.568 55.134 -13.286 1.00 20.93 812 ASP A O 1
ATOM 6061 N N . ASN A 1 765 ? 4.921 56.974 -13.613 1.00 19.67 813 ASN A N 1
ATOM 6062 C CA . ASN A 1 765 ? 4.364 57.338 -14.940 1.00 21.68 813 ASN A CA 1
ATOM 6063 C C . ASN A 1 765 ? 5.128 56.671 -16.085 1.00 22.06 813 ASN A C 1
ATOM 6064 O O . ASN A 1 765 ? 4.675 56.809 -17.258 1.00 23.13 813 ASN A O 1
ATOM 6069 N N . GLU A 1 766 ? 6.256 56.008 -15.808 1.00 22.49 814 GLU A N 1
ATOM 6070 C CA . GLU A 1 766 ? 7.018 55.334 -16.890 1.00 23.04 814 GLU A CA 1
ATOM 6071 C C . GLU A 1 766 ? 6.352 53.981 -17.150 1.00 21.45 814 GLU A C 1
ATOM 6072 O O . GLU A 1 766 ? 6.322 53.144 -16.229 1.00 20.62 814 GLU A O 1
ATOM 6078 N N . LEU A 1 767 ? 5.831 53.770 -18.355 1.00 19.18 815 LEU A N 1
ATOM 6079 C CA . LEU A 1 767 ? 5.005 52.579 -18.636 1.00 19.45 815 LEU A CA 1
ATOM 6080 C C . LEU A 1 767 ? 5.847 51.439 -19.215 1.00 20.11 815 LEU A C 1
ATOM 6081 O O . LEU A 1 767 ? 6.904 51.680 -19.871 1.00 19.98 815 LEU A O 1
ATOM 6086 N N . ARG A 1 768 ? 5.402 50.207 -18.990 1.00 19.24 816 ARG A N 1
ATOM 6087 C CA . ARG A 1 768 ? 6.089 49.017 -19.545 1.00 19.91 816 ARG A CA 1
ATOM 6088 C C . ARG A 1 768 ? 5.103 48.174 -20.334 1.00 19.83 816 ARG A C 1
ATOM 6089 O O . ARG A 1 768 ? 3.916 48.111 -19.974 1.00 20.27 816 ARG A O 1
ATOM 6097 N N . THR A 1 769 ? 5.633 47.448 -21.313 1.00 19.58 817 THR A N 1
ATOM 6098 C CA . THR A 1 769 ? 4.838 46.730 -22.323 1.00 20.48 817 THR A CA 1
ATOM 6099 C C . THR A 1 769 ? 4.499 45.322 -21.854 1.00 19.39 817 THR A C 1
ATOM 6100 O O . THR A 1 769 ? 5.397 44.603 -21.395 1.00 20.02 817 THR A O 1
ATOM 6104 N N . THR A 1 770 ? 3.223 44.951 -21.987 1.00 20.26 818 THR A N 1
ATOM 6105 C CA . THR A 1 770 ? 2.751 43.545 -21.961 1.00 20.13 818 THR A CA 1
ATOM 6106 C C . THR A 1 770 ? 2.225 43.193 -23.352 1.00 21.06 818 THR A C 1
ATOM 6107 O O . THR A 1 770 ? 1.492 44.020 -23.954 1.00 21.08 818 THR A O 1
ATOM 6111 N N . THR A 1 771 ? 2.550 42.005 -23.843 1.00 21.52 819 THR A N 1
ATOM 6112 C CA . THR A 1 771 ? 2.021 41.532 -25.143 1.00 23.52 819 THR A CA 1
ATOM 6113 C C . THR A 1 771 ? 1.323 40.185 -24.934 1.00 23.82 819 THR A C 1
ATOM 6114 O O . THR A 1 771 ? 1.754 39.352 -24.086 1.00 22.32 819 THR A O 1
ATOM 6118 N N . PHE A 1 772 ? 0.203 40.025 -25.627 1.00 21.64 820 PHE A N 1
ATOM 6119 C CA . PHE A 1 772 ? -0.595 38.789 -25.689 1.00 22.36 820 PHE A CA 1
ATOM 6120 C C . PHE A 1 772 ? -0.596 38.325 -27.157 1.00 22.68 820 PHE A C 1
ATOM 6121 O O . PHE A 1 772 ? -1.000 39.132 -28.015 1.00 24.84 820 PHE A O 1
ATOM 6129 N N . GLU A 1 773 ? -0.157 37.104 -27.437 1.00 22.42 821 GLU A N 1
ATOM 6130 C CA . GLU A 1 773 ? -0.264 36.514 -28.810 1.00 23.70 821 GLU A CA 1
ATOM 6131 C C . GLU A 1 773 ? -1.253 35.355 -28.747 1.00 24.27 821 GLU A C 1
ATOM 6132 O O . GLU A 1 773 ? -1.015 34.376 -27.954 1.00 21.53 821 GLU A O 1
ATOM 6138 N N . LEU A 1 774 ? -2.336 35.468 -29.512 1.00 23.87 822 LEU A N 1
ATOM 6139 C CA . LEU A 1 774 ? -3.397 34.439 -29.576 1.00 24.26 822 LEU A CA 1
ATOM 6140 C C . LEU A 1 774 ? -3.315 33.767 -30.945 1.00 26.72 822 LEU A C 1
ATOM 6141 O O . LEU A 1 774 ? -3.315 34.474 -31.984 1.00 27.72 822 LEU A O 1
ATOM 6146 N N . THR A 1 775 ? -3.244 32.443 -30.941 1.00 27.00 823 THR A N 1
ATOM 6147 C CA . THR A 1 775 ? -3.176 31.613 -32.164 1.00 26.87 823 THR A CA 1
ATOM 6148 C C . THR A 1 775 ? -4.017 30.375 -31.939 1.00 26.99 823 THR A C 1
ATOM 6149 O O . THR A 1 775 ? -4.128 29.909 -30.802 1.00 25.12 823 THR A O 1
ATOM 6153 N N . LYS A 1 776 ? -4.581 29.810 -33.002 1.00 26.78 824 LYS A N 1
ATOM 6154 C CA . LYS A 1 776 ? -4.666 30.371 -34.346 1.00 27.02 824 LYS A CA 1
ATOM 6155 C C . LYS A 1 776 ? -6.113 30.826 -34.521 1.00 26.99 824 LYS A C 1
ATOM 6156 O O . LYS A 1 776 ? -6.999 30.054 -34.128 1.00 27.19 824 LYS A O 1
ATOM 6162 N N . LEU A 1 777 ? -6.334 32.068 -34.956 1.00 27.77 825 LEU A N 1
ATOM 6163 C CA . LEU A 1 777 ? -7.677 32.698 -35.001 1.00 27.65 825 LEU A CA 1
ATOM 6164 C C . LEU A 1 777 ? -8.141 32.895 -36.454 1.00 27.14 825 LEU A C 1
ATOM 6165 O O . LEU A 1 777 ? -7.288 33.167 -37.329 1.00 25.23 825 LEU A O 1
ATOM 6170 N N . ALA A 1 778 ? -9.455 32.835 -36.672 1.00 28.50 826 ALA A N 1
ATOM 6171 C CA . ALA A 1 778 ? -10.083 33.043 -38.004 1.00 30.93 826 ALA A CA 1
ATOM 6172 C C . ALA A 1 778 ? -10.105 34.535 -38.334 1.00 32.57 826 ALA A C 1
ATOM 6173 O O . ALA A 1 778 ? -10.176 34.879 -39.533 1.00 30.33 826 ALA A O 1
ATOM 6175 N N . LYS A 1 779 ? -10.131 35.396 -37.324 1.00 33.47 827 LYS A N 1
ATOM 6176 C CA . LYS A 1 779 ? -10.267 36.857 -37.537 1.00 35.41 827 LYS A CA 1
ATOM 6177 C C . LYS A 1 779 ? -9.707 37.613 -36.337 1.00 34.85 827 LYS A C 1
ATOM 6178 O O . LYS A 1 779 ? -9.450 36.986 -35.281 1.00 31.88 827 LYS A O 1
ATOM 6184 N N . GLU A 1 780 ? -9.554 38.924 -36.513 1.00 34.32 828 GLU A N 1
ATOM 6185 C CA . GLU A 1 780 ? -9.060 39.847 -35.472 1.00 33.35 828 GLU A CA 1
ATOM 6186 C C . GLU A 1 780 ? -10.043 39.857 -34.310 1.00 32.66 828 GLU A C 1
ATOM 6187 O O . GLU A 1 780 ? -11.235 40.091 -34.459 1.00 30.39 828 GLU A O 1
ATOM 6193 N N . PRO A 1 781 ? -9.562 39.592 -33.089 1.00 31.92 829 PRO A N 1
ATOM 6194 C CA . PRO A 1 781 ? -10.407 39.717 -31.902 1.00 32.30 829 PRO A CA 1
ATOM 6195 C C . PRO A 1 781 ? -10.537 41.167 -31.429 1.00 30.80 829 PRO A C 1
ATOM 6196 O O . PRO A 1 781 ? -9.791 42.042 -31.902 1.00 30.74 829 PRO A O 1
ATOM 6200 N N . LYS A 1 782 ? -11.454 41.380 -30.501 1.00 29.61 830 LYS A N 1
ATOM 6201 C CA . LYS A 1 782 ? -11.780 42.709 -29.937 1.00 31.36 830 LYS A CA 1
ATOM 6202 C C . LYS A 1 782 ? -11.179 42.750 -28.538 1.00 30.42 830 LYS A C 1
ATOM 6203 O O . LYS A 1 782 ? -11.292 41.727 -27.833 1.00 30.04 830 LYS A O 1
ATOM 6209 N N . VAL A 1 783 ? -10.568 43.873 -28.186 1.00 30.09 831 VAL A N 1
ATOM 6210 C CA . VAL A 1 783 ? -9.955 44.084 -26.844 1.00 29.41 831 VAL A CA 1
ATOM 6211 C C . VAL A 1 783 ? -10.490 45.397 -26.327 1.00 31.42 831 VAL A C 1
ATOM 6212 O O . VAL A 1 783 ? -10.480 46.377 -27.069 1.00 32.73 831 VAL A O 1
ATOM 6216 N N . GLN A 1 784 ? -10.897 45.436 -25.073 1.00 29.43 832 GLN A N 1
ATOM 6217 C CA . GLN A 1 784 ? -11.166 46.745 -24.470 1.00 32.09 832 GLN A CA 1
ATOM 6218 C C . GLN A 1 784 ? -10.725 46.770 -23.019 1.00 30.08 832 GLN A C 1
ATOM 6219 O O . GLN A 1 784 ? -10.609 45.703 -22.375 1.00 29.76 832 GLN A O 1
ATOM 6225 N N . VAL A 1 785 ? -10.508 47.990 -22.563 1.00 30.58 833 VAL A N 1
ATOM 6226 C CA . VAL A 1 785 ? -10.216 48.294 -21.150 1.00 27.48 833 VAL A CA 1
ATOM 6227 C C . VAL A 1 785 ? -11.552 48.468 -20.453 1.00 27.98 833 VAL A C 1
ATOM 6228 O O . VAL A 1 785 ? -12.261 49.463 -20.722 1.00 29.59 833 VAL A O 1
ATOM 6232 N N . VAL A 1 786 ? -11.893 47.477 -19.650 1.00 26.99 834 VAL A N 1
ATOM 6233 C CA . VAL A 1 786 ? -13.138 47.486 -18.854 1.00 26.25 834 VAL A CA 1
ATOM 6234 C C . VAL A 1 786 ? -12.951 48.560 -17.796 1.00 26.53 834 VAL A C 1
ATOM 6235 O O . VAL A 1 786 ? -13.842 49.366 -17.609 1.00 26.42 834 VAL A O 1
ATOM 6239 N N . LYS A 1 787 ? -11.801 48.563 -17.147 1.00 24.35 835 LYS A N 1
ATOM 6240 C CA . LYS A 1 787 ? -11.485 49.539 -16.095 1.00 25.14 835 LYS A CA 1
ATOM 6241 C C . LYS A 1 787 ? -9.967 49.586 -15.973 1.00 23.58 835 LYS A C 1
ATOM 6242 O O . LYS A 1 787 ? -9.367 48.540 -16.066 1.00 23.62 835 LYS A O 1
ATOM 6248 N N . GLY A 1 788 ? -9.406 50.747 -15.709 1.00 23.20 836 GLY A N 1
ATOM 6249 C CA . GLY A 1 788 ? -7.959 50.934 -15.551 1.00 23.70 836 GLY A CA 1
ATOM 6250 C C . GLY A 1 788 ? -7.669 51.915 -14.449 1.00 23.16 836 GLY A C 1
ATOM 6251 O O . GLY A 1 788 ? -8.503 52.790 -14.220 1.00 23.17 836 GLY A O 1
ATOM 6252 N N . GLN A 1 789 ? -6.510 51.763 -13.810 1.00 20.42 837 GLN A N 1
ATOM 6253 C CA . GLN A 1 789 ? -5.995 52.735 -12.836 1.00 21.11 837 GLN A CA 1
ATOM 6254 C C . GLN A 1 789 ? -5.922 54.118 -13.469 1.00 21.31 837 GLN A C 1
ATOM 6255 O O . GLN A 1 789 ? -5.403 54.251 -14.604 1.00 21.93 837 GLN A O 1
ATOM 6261 N N . GLN A 1 790 ? -6.500 55.107 -12.801 1.00 22.62 838 GLN A N 1
ATOM 6262 C CA . GLN A 1 790 ? -6.594 56.479 -13.350 1.00 25.61 838 GLN A CA 1
ATOM 6263 C C . GLN A 1 790 ? -5.393 57.290 -12.847 1.00 24.28 838 GLN A C 1
ATOM 6264 O O . GLN A 1 790 ? -4.659 56.869 -11.935 1.00 20.84 838 GLN A O 1
ATOM 6270 N N . PRO A 1 791 ? -5.104 58.431 -13.515 1.00 23.50 839 PRO A N 1
ATOM 6271 C CA . PRO A 1 791 ? -4.006 59.306 -13.123 1.00 23.18 839 PRO A CA 1
ATOM 6272 C C . PRO A 1 791 ? -4.082 59.763 -11.663 1.00 24.55 839 PRO A C 1
ATOM 6273 O O . PRO A 1 791 ? -5.139 59.784 -11.045 1.00 22.67 839 PRO A O 1
ATOM 6277 N N . ASP A 1 792 ? -2.903 60.073 -11.126 1.00 23.25 840 ASP A N 1
ATOM 6278 C CA . ASP A 1 792 ? -2.782 60.921 -9.922 1.00 24.76 840 ASP A CA 1
ATOM 6279 C C . ASP A 1 792 ? -3.077 62.357 -10.366 1.00 24.07 840 ASP A C 1
ATOM 6280 O O . ASP A 1 792 ? -3.479 62.556 -11.531 1.00 26.38 840 ASP A O 1
ATOM 6285 N N . THR A 1 793 ? -2.879 63.317 -9.471 1.00 23.98 841 THR A N 1
ATOM 6286 C CA . THR A 1 793 ? -3.244 64.735 -9.666 1.00 24.75 841 THR A CA 1
ATOM 6287 C C . THR A 1 793 ? -2.304 65.382 -10.680 1.00 25.79 841 THR A C 1
ATOM 6288 O O . THR A 1 793 ? -2.632 66.458 -11.128 1.00 28.12 841 THR A O 1
ATOM 6292 N N . ASP A 1 794 ? -1.212 64.726 -11.059 1.00 25.69 842 ASP A N 1
ATOM 6293 C CA . ASP A 1 794 ? -0.299 65.191 -12.134 1.00 26.57 842 ASP A CA 1
ATOM 6294 C C . ASP A 1 794 ? -0.888 64.912 -13.530 1.00 25.71 842 ASP A C 1
ATOM 6295 O O . ASP A 1 794 ? -0.251 65.287 -14.509 1.00 27.26 842 ASP A O 1
ATOM 6300 N N . GLY A 1 795 ? -2.022 64.210 -13.618 1.00 25.43 843 GLY A N 1
ATOM 6301 C CA . GLY A 1 795 ? -2.754 63.962 -14.869 1.00 26.29 843 GLY A CA 1
ATOM 6302 C C . GLY A 1 795 ? -2.076 62.971 -15.797 1.00 26.37 843 GLY A C 1
ATOM 6303 O O . GLY A 1 795 ? -2.575 62.772 -16.921 1.00 28.45 843 GLY A O 1
ATOM 6304 N N . GLN A 1 796 ? -0.973 62.349 -15.396 1.00 25.79 844 GLN A N 1
ATOM 6305 C CA . GLN A 1 796 ? -0.262 61.415 -16.299 1.00 24.92 844 GLN A CA 1
ATOM 6306 C C . GLN A 1 796 ? -0.956 60.054 -16.238 1.00 23.57 844 GLN A C 1
ATOM 6307 O O . GLN A 1 796 ? -1.319 59.551 -15.158 1.00 23.38 844 GLN A O 1
ATOM 6313 N N . PRO A 1 797 ? -1.147 59.413 -17.400 1.00 23.26 845 PRO A N 1
ATOM 6314 C CA . PRO A 1 797 ? -1.831 58.130 -17.496 1.00 23.03 845 PRO A CA 1
ATOM 6315 C C . PRO A 1 797 ? -0.977 56.953 -17.002 1.00 22.75 845 PRO A C 1
ATOM 6316 O O . PRO A 1 797 ? 0.272 56.973 -17.123 1.00 23.86 845 PRO A O 1
ATOM 6320 N N . GLN A 1 798 ? -1.667 55.941 -16.485 1.00 21.19 846 GLN A N 1
ATOM 6321 C CA . GLN A 1 798 ? -1.077 54.693 -15.939 1.00 19.83 846 GLN A CA 1
ATOM 6322 C C . GLN A 1 798 ? -1.205 53.580 -16.971 1.00 19.87 846 GLN A C 1
ATOM 6323 O O . GLN A 1 798 ? -0.682 52.479 -16.737 1.00 18.46 846 GLN A O 1
ATOM 6329 N N . TYR A 1 799 ? -1.855 53.866 -18.092 1.00 21.17 847 TYR A N 1
ATOM 6330 C CA . TYR A 1 799 ? -1.969 52.888 -19.198 1.00 20.54 847 TYR A CA 1
ATOM 6331 C C . TYR A 1 799 ? -2.293 53.628 -20.500 1.00 22.04 847 TYR A C 1
ATOM 6332 O O . TYR A 1 799 ? -2.834 54.757 -20.452 1.00 22.98 847 TYR A O 1
ATOM 6341 N N . THR A 1 800 ? -1.935 52.977 -21.591 1.00 22.10 848 THR A N 1
ATOM 6342 C CA . THR A 1 800 ? -2.302 53.352 -22.984 1.00 25.11 848 THR A CA 1
ATOM 6343 C C . THR A 1 800 ? -3.385 52.391 -23.470 1.00 26.29 848 THR A C 1
ATOM 6344 O O . THR A 1 800 ? -3.534 51.307 -22.913 1.00 24.62 848 THR A O 1
ATOM 6348 N N . GLU A 1 801 ? -4.124 52.766 -24.505 1.00 25.53 849 GLU A N 1
ATOM 6349 C CA . GLU A 1 801 ? -5.179 51.888 -25.050 1.00 29.46 849 GLU A CA 1
ATOM 6350 C C . GLU A 1 801 ? -4.470 50.711 -25.709 1.00 28.16 849 GLU A C 1
ATOM 6351 O O . GLU A 1 801 ? -3.471 50.892 -26.419 1.00 29.62 849 GLU A O 1
ATOM 6357 N N . PRO A 1 802 ? -4.964 49.472 -25.504 1.00 26.47 850 PRO A N 1
ATOM 6358 C CA . PRO A 1 802 ? -4.368 48.310 -26.144 1.00 25.56 850 PRO A CA 1
ATOM 6359 C C . PRO A 1 802 ? -4.469 48.404 -27.674 1.00 27.83 850 PRO A C 1
ATOM 6360 O O . PRO A 1 802 ? -5.436 48.929 -28.161 1.00 27.63 850 PRO A O 1
ATOM 6364 N N . LYS A 1 803 ? -3.437 47.952 -28.364 1.00 27.93 851 LYS A N 1
ATOM 6365 C CA . LYS A 1 803 ? -3.390 47.892 -29.843 1.00 31.86 851 LYS A CA 1
ATOM 6366 C C . LYS A 1 803 ? -3.472 46.432 -30.261 1.00 30.22 851 LYS A C 1
ATOM 6367 O O . LYS A 1 803 ? -2.872 45.611 -29.591 1.00 29.43 851 LYS A O 1
ATOM 6373 N N . VAL A 1 804 ? -4.197 46.141 -31.339 1.00 27.64 852 VAL A N 1
ATOM 6374 C CA . VAL A 1 804 ? -4.359 44.765 -31.882 1.00 29.05 852 VAL A CA 1
ATOM 6375 C C . VAL A 1 804 ? -3.825 44.743 -33.316 1.00 30.20 852 VAL A C 1
ATOM 6376 O O . VAL A 1 804 ? -4.206 45.609 -34.122 1.00 30.05 852 VAL A O 1
ATOM 6380 N N . GLU A 1 805 ? -2.985 43.766 -33.618 1.00 29.60 853 GLU A N 1
ATOM 6381 C CA . GLU A 1 805 ? -2.495 43.459 -34.975 1.00 32.38 853 GLU A CA 1
ATOM 6382 C C . GLU A 1 805 ? -2.838 42.001 -35.254 1.00 31.01 853 GLU A C 1
ATOM 6383 O O . GLU A 1 805 ? -2.575 41.148 -34.426 1.00 32.57 853 GLU A O 1
ATOM 6389 N N . PHE A 1 806 ? -3.469 41.734 -36.371 1.00 29.49 854 PHE A N 1
ATOM 6390 C CA . PHE A 1 806 ? -3.890 40.375 -36.741 1.00 30.40 854 PHE A CA 1
ATOM 6391 C C . PHE A 1 806 ? -3.287 40.079 -38.107 1.00 30.51 854 PHE A C 1
ATOM 6392 O O . PHE A 1 806 ? -3.525 40.880 -39.042 1.00 29.54 854 PHE A O 1
ATOM 6400 N N . ASN A 1 807 ? -2.473 39.024 -38.164 1.00 29.29 855 ASN A N 1
ATOM 6401 C CA . ASN A 1 807 ? -1.961 38.450 -39.425 1.00 31.53 855 ASN A CA 1
ATOM 6402 C C . ASN A 1 807 ? -2.978 37.433 -39.956 1.00 34.03 855 ASN A C 1
ATOM 6403 O O . ASN A 1 807 ? -3.086 36.333 -39.392 1.00 31.58 855 ASN A O 1
ATOM 6408 N N . GLU A 1 808 ? -3.629 37.755 -41.074 1.00 37.10 856 GLU A N 1
ATOM 6409 C CA . GLU A 1 808 ? -4.717 36.918 -41.653 1.00 41.04 856 GLU A CA 1
ATOM 6410 C C . GLU A 1 808 ? -4.149 35.617 -42.212 1.00 38.90 856 GLU A C 1
ATOM 6411 O O . GLU A 1 808 ? -4.882 34.636 -42.225 1.00 42.21 856 GLU A O 1
ATOM 6417 N N . GLU A 1 809 ? -2.891 35.602 -42.624 1.00 39.43 857 GLU A N 1
ATOM 6418 C CA . GLU A 1 809 ? -2.207 34.381 -43.120 1.00 41.95 857 GLU A CA 1
ATOM 6419 C C . GLU A 1 809 ? -1.911 33.401 -41.975 1.00 41.02 857 GLU A C 1
ATOM 6420 O O . GLU A 1 809 ? -2.260 32.212 -42.091 1.00 41.84 857 GLU A O 1
ATOM 6426 N N . THR A 1 810 ? -1.258 33.864 -40.911 1.00 36.03 858 THR A N 1
ATOM 6427 C CA . THR A 1 810 ? -0.794 32.980 -39.812 1.00 34.56 858 THR A CA 1
ATOM 6428 C C . THR A 1 810 ? -1.923 32.771 -38.802 1.00 32.68 858 THR A C 1
ATOM 6429 O O . THR A 1 810 ? -1.844 31.804 -38.061 1.00 33.51 858 THR A O 1
ATOM 6433 N N . GLY A 1 811 ? -2.911 33.665 -38.771 1.00 30.88 859 GLY A N 1
ATOM 6434 C CA . GLY A 1 811 ? -4.010 33.635 -37.792 1.00 30.64 859 GLY A CA 1
ATOM 6435 C C . GLY A 1 811 ? -3.499 33.972 -36.399 1.00 29.22 859 GLY A C 1
ATOM 6436 O O . GLY A 1 811 ? -4.111 33.568 -35.400 1.00 27.90 859 GLY A O 1
ATOM 6437 N N . LYS A 1 812 ? -2.435 34.756 -36.326 1.00 28.74 860 LYS A N 1
ATOM 6438 C CA . LYS A 1 812 ? -1.879 35.248 -35.041 1.00 27.88 860 LYS A CA 1
ATOM 6439 C C . LYS A 1 812 ? -2.394 36.660 -34.774 1.00 27.48 860 LYS A C 1
ATOM 6440 O O . LYS A 1 812 ? -2.218 37.537 -35.636 1.00 26.04 860 LYS A O 1
ATOM 6446 N N . ALA A 1 813 ? -3.016 36.873 -33.613 1.00 25.11 861 ALA A N 1
ATOM 6447 C CA . ALA A 1 813 ? -3.353 38.213 -33.085 1.00 25.58 861 ALA A CA 1
ATOM 6448 C C . ALA A 1 813 ? -2.345 38.595 -32.013 1.00 25.52 861 ALA A C 1
ATOM 6449 O O . ALA A 1 813 ? -2.109 37.793 -31.086 1.00 23.60 861 ALA A O 1
ATOM 6451 N N . VAL A 1 814 ? -1.783 39.789 -32.132 1.00 25.58 862 VAL A N 1
ATOM 6452 C CA . VAL A 1 814 ? -0.862 40.351 -31.102 1.00 25.73 862 VAL A CA 1
ATOM 6453 C C . VAL A 1 814 ? -1.549 41.571 -30.503 1.00 26.64 862 VAL A C 1
ATOM 6454 O O . VAL A 1 814 ? -1.872 42.539 -31.238 1.00 23.37 862 VAL A O 1
ATOM 6458 N N . ILE A 1 815 ? -1.786 41.505 -29.194 1.00 25.24 863 ILE A N 1
ATOM 6459 C CA . ILE A 1 815 ? -2.375 42.617 -28.409 1.00 25.20 863 ILE A CA 1
ATOM 6460 C C . ILE A 1 815 ? -1.233 43.201 -27.596 1.00 24.00 863 ILE A C 1
ATOM 6461 O O . ILE A 1 815 ? -0.590 42.431 -26.851 1.00 23.90 863 ILE A O 1
ATOM 6466 N N . THR A 1 816 ? -1.001 44.496 -27.729 1.00 22.54 864 THR A N 1
ATOM 6467 C CA . THR A 1 816 ? 0.078 45.204 -27.007 1.00 25.34 864 THR A CA 1
ATOM 6468 C C . THR A 1 816 ? -0.550 46.234 -26.073 1.00 22.86 864 THR A C 1
ATOM 6469 O O . THR A 1 816 ? -1.408 46.974 -26.501 1.00 22.97 864 THR A O 1
ATOM 6473 N N . ILE A 1 817 ? -0.079 46.331 -24.841 1.00 20.94 865 ILE A N 1
ATOM 6474 C CA . ILE A 1 817 ? -0.516 47.415 -23.931 1.00 21.79 865 ILE A CA 1
ATOM 6475 C C . ILE A 1 817 ? 0.691 47.875 -23.111 1.00 20.91 865 ILE A C 1
ATOM 6476 O O . ILE A 1 817 ? 1.630 47.073 -22.904 1.00 21.58 865 ILE A O 1
ATOM 6481 N N . GLN A 1 818 ? 0.686 49.151 -22.739 1.00 21.66 866 GLN A N 1
ATOM 6482 C CA . GLN A 1 818 ? 1.727 49.758 -21.869 1.00 23.43 866 GLN A CA 1
ATOM 6483 C C . GLN A 1 818 ? 1.034 50.155 -20.572 1.00 20.69 866 GLN A C 1
ATOM 6484 O O . GLN A 1 818 ? -0.045 50.814 -20.603 1.00 21.05 866 GLN A O 1
ATOM 6490 N N . THR A 1 819 ? 1.595 49.773 -19.432 1.00 20.49 867 THR A N 1
ATOM 6491 C CA . THR A 1 819 ? 0.957 50.082 -18.137 1.00 18.77 867 THR A CA 1
ATOM 6492 C C . THR A 1 819 ? 2.009 50.306 -17.053 1.00 17.53 867 THR A C 1
ATOM 6493 O O . THR A 1 819 ? 3.179 49.886 -17.226 1.00 17.79 867 THR A O 1
ATOM 6497 N N . ASN A 1 820 ? 1.596 51.043 -16.037 1.00 16.89 868 ASN A N 1
ATOM 6498 C CA . ASN A 1 820 ? 2.275 51.083 -14.730 1.00 16.78 868 ASN A CA 1
ATOM 6499 C C . ASN A 1 820 ? 1.168 51.175 -13.677 1.00 16.52 868 ASN A C 1
ATOM 6500 O O . ASN A 1 820 ? 0.723 52.284 -13.351 1.00 17.79 868 ASN A O 1
ATOM 6505 N N . GLY A 1 821 ? 0.704 50.016 -13.249 1.00 16.12 869 GLY A N 1
ATOM 6506 C CA . GLY A 1 821 ? -0.528 49.910 -12.468 1.00 17.09 869 GLY A CA 1
ATOM 6507 C C . GLY A 1 821 ? -1.387 48.773 -12.948 1.00 16.70 869 GLY A C 1
ATOM 6508 O O . GLY A 1 821 ? -0.879 47.882 -13.647 1.00 16.52 869 GLY A O 1
ATOM 6509 N N . TRP A 1 822 ? -2.669 48.839 -12.590 1.00 18.49 870 TRP A N 1
ATOM 6510 C CA . TRP A 1 822 ? -3.632 47.771 -12.905 1.00 18.26 870 TRP A CA 1
ATOM 6511 C C . TRP A 1 822 ? -4.546 48.198 -14.046 1.00 19.18 870 TRP A C 1
ATOM 6512 O O . TRP A 1 822 ? -4.819 49.392 -14.218 1.00 17.96 870 TRP A O 1
ATOM 6523 N N . VAL A 1 823 ? -4.876 47.210 -14.858 1.00 19.34 871 VAL A N 1
ATOM 6524 C CA . VAL A 1 823 ? -5.926 47.284 -15.902 1.00 20.85 871 VAL A CA 1
ATOM 6525 C C . VAL A 1 823 ? -6.668 45.957 -15.925 1.00 20.55 871 VAL A C 1
ATOM 6526 O O . VAL A 1 823 ? -6.051 44.884 -15.721 1.00 19.33 871 VAL A O 1
ATOM 6530 N N . ASP A 1 824 ? -7.977 46.056 -16.165 1.00 21.31 872 ASP A N 1
ATOM 6531 C CA . ASP A 1 824 ? -8.878 44.916 -16.420 1.00 22.43 872 ASP A CA 1
ATOM 6532 C C . ASP A 1 824 ? -9.208 44.952 -17.914 1.00 22.44 872 ASP A C 1
ATOM 6533 O O . ASP A 1 824 ? -9.785 45.946 -18.372 1.00 24.06 872 ASP A O 1
ATOM 6538 N N . LEU A 1 825 ? -8.772 43.937 -18.642 1.00 22.61 873 LEU A N 1
ATOM 6539 C CA . LEU A 1 825 ? -9.003 43.821 -20.100 1.00 23.79 873 LEU A CA 1
ATOM 6540 C C . LEU A 1 825 ? -10.078 42.780 -20.345 1.00 24.86 873 LEU A C 1
ATOM 6541 O O . LEU A 1 825 ? -10.187 41.799 -19.567 1.00 23.22 873 LEU A O 1
ATOM 6546 N N . SER A 1 826 ? -10.811 42.956 -21.424 1.00 24.26 874 SER A N 1
ATOM 6547 C CA . SER A 1 826 ? -11.744 41.934 -21.911 1.00 25.72 874 SER A CA 1
ATOM 6548 C C . SER A 1 826 ? -11.433 41.671 -23.386 1.00 28.73 874 SER A C 1
ATOM 6549 O O . SER A 1 826 ? -11.435 42.636 -24.174 1.00 26.04 874 SER A O 1
ATOM 6552 N N . ILE A 1 827 ? -11.094 40.425 -23.705 1.00 27.50 875 ILE A N 1
ATOM 6553 C CA . ILE A 1 827 ? -10.797 39.983 -25.094 1.00 26.70 875 ILE A CA 1
ATOM 6554 C C . ILE A 1 827 ? -11.995 39.152 -25.538 1.00 27.88 875 ILE A C 1
ATOM 6555 O O . ILE A 1 827 ? -12.388 38.221 -24.828 1.00 25.92 875 ILE A O 1
ATOM 6560 N N . THR A 1 828 ? -12.609 39.552 -26.634 1.00 27.41 876 THR A N 1
ATOM 6561 C CA . THR A 1 828 ? -13.866 38.944 -27.091 1.00 28.89 876 THR A CA 1
ATOM 6562 C C . THR A 1 828 ? -13.738 38.678 -28.584 1.00 28.26 876 THR A C 1
ATOM 6563 O O . THR A 1 828 ? -12.756 39.154 -29.211 1.00 27.42 876 THR A O 1
ATOM 6567 N N . GLY A 1 829 ? -14.738 37.973 -29.112 1.00 29.80 877 GLY A N 1
ATOM 6568 C CA . GLY A 1 829 ? -14.858 37.589 -30.526 1.00 29.66 877 GLY A CA 1
ATOM 6569 C C . GLY A 1 829 ? -13.713 36.713 -30.995 1.00 30.07 877 GLY A C 1
ATOM 6570 O O . GLY A 1 829 ? -13.272 36.907 -32.138 1.00 30.69 877 GLY A O 1
ATOM 6571 N N . LEU A 1 830 ? -13.210 35.825 -30.130 1.00 29.11 878 LEU A N 1
ATOM 6572 C CA . LEU A 1 830 ? -12.161 34.837 -30.485 1.00 28.88 878 LEU A CA 1
ATOM 6573 C C . LEU A 1 830 ? -12.813 33.683 -31.240 1.00 30.81 878 LEU A C 1
ATOM 6574 O O . LEU A 1 830 ? -13.822 33.127 -30.739 1.00 30.91 878 LEU A O 1
ATOM 6579 N N . GLU A 1 831 ? -12.255 33.362 -32.400 1.00 32.11 879 GLU A N 1
ATOM 6580 C CA . GLU A 1 831 ? -12.676 32.218 -33.240 1.00 34.94 879 GLU A CA 1
ATOM 6581 C C . GLU A 1 831 ? -11.453 31.379 -33.554 1.00 32.01 879 GLU A C 1
ATOM 6582 O O . GLU A 1 831 ? -10.794 31.638 -34.593 1.00 30.43 879 GLU A O 1
ATOM 6588 N N . PHE A 1 832 ? -11.158 30.422 -32.684 1.00 29.44 880 PHE A N 1
ATOM 6589 C CA . PHE A 1 832 ? -9.965 29.568 -32.848 1.00 29.50 880 PHE A CA 1
ATOM 6590 C C . PHE A 1 832 ? -10.278 28.535 -33.916 1.00 31.42 880 PHE A C 1
ATOM 6591 O O . PHE A 1 832 ? -11.424 28.037 -33.940 1.00 32.64 880 PHE A O 1
ATOM 6599 N N . VAL A 1 833 ? -9.293 28.271 -34.767 1.00 29.89 881 VAL A N 1
ATOM 6600 C CA . VAL A 1 833 ? -9.346 27.197 -35.794 1.00 31.68 881 VAL A CA 1
ATOM 6601 C C . VAL A 1 833 ? -8.163 26.258 -35.541 1.00 32.05 881 VAL A C 1
ATOM 6602 O O . VAL A 1 833 ? -7.240 26.640 -34.764 1.00 30.33 881 VAL A O 1
ATOM 6606 N N . TYR A 1 834 ? -8.213 25.057 -36.111 1.00 32.29 882 TYR A N 1
ATOM 6607 C CA . TYR A 1 834 ? -7.188 24.011 -35.914 1.00 33.15 882 TYR A CA 1
ATOM 6608 C C . TYR A 1 834 ? -5.839 24.587 -36.345 1.00 31.96 882 TYR A C 1
ATOM 6609 O O . TYR A 1 834 ? -5.757 25.278 -37.364 1.00 32.73 882 TYR A O 1
ATOM 6618 N N . ASP A 1 835 ? -4.833 24.374 -35.495 1.00 32.64 883 ASP A N 1
ATOM 6619 C CA . ASP A 1 835 ? -3.445 24.871 -35.670 1.00 31.13 883 ASP A CA 1
ATOM 6620 C C . ASP A 1 835 ? -2.518 23.679 -35.511 1.00 31.35 883 ASP A C 1
ATOM 6621 O O . ASP A 1 835 ? -2.197 23.335 -34.348 1.00 30.31 883 ASP A O 1
ATOM 6626 N N . GLU A 1 836 ? -2.132 23.070 -36.627 1.00 31.90 884 GLU A N 1
ATOM 6627 C CA . GLU A 1 836 ? -1.221 21.899 -36.668 1.00 34.56 884 GLU A CA 1
ATOM 6628 C C . GLU A 1 836 ? 0.144 22.279 -36.074 1.00 34.19 884 GLU A C 1
ATOM 6629 O O . GLU A 1 836 ? 0.882 21.370 -35.695 1.00 34.53 884 GLU A O 1
ATOM 6635 N N . ASN A 1 837 ? 0.456 23.568 -35.968 1.00 33.67 885 ASN A N 1
ATOM 6636 C CA . ASN A 1 837 ? 1.772 24.044 -35.480 1.00 33.29 885 ASN A CA 1
ATOM 6637 C C . ASN A 1 837 ? 1.699 24.563 -34.048 1.00 30.55 885 ASN A C 1
ATOM 6638 O O . ASN A 1 837 ? 2.655 25.154 -33.628 1.00 30.96 885 ASN A O 1
ATOM 6643 N N . ALA A 1 838 ? 0.625 24.317 -33.306 1.00 30.04 886 ALA A N 1
ATOM 6644 C CA . ALA A 1 838 ? 0.466 24.894 -31.958 1.00 29.66 886 ALA A CA 1
ATOM 6645 C C . ALA A 1 838 ? 1.605 24.399 -31.059 1.00 29.55 886 ALA A C 1
ATOM 6646 O O . ALA A 1 838 ? 1.995 23.237 -31.159 1.00 29.69 886 ALA A O 1
ATOM 6648 N N . GLN A 1 839 ? 2.128 25.278 -30.215 1.00 28.30 887 GLN A N 1
ATOM 6649 C CA . GLN A 1 839 ? 3.137 24.919 -29.185 1.00 29.30 887 GLN A CA 1
ATOM 6650 C C . GLN A 1 839 ? 2.656 23.685 -28.412 1.00 29.48 887 GLN A C 1
ATOM 6651 O O . GLN A 1 839 ? 1.545 23.746 -27.809 1.00 27.95 887 GLN A O 1
ATOM 6657 N N . LYS A 1 840 ? 3.447 22.614 -28.394 1.00 28.93 888 LYS A N 1
ATOM 6658 C CA . LYS A 1 840 ? 3.094 21.424 -27.585 1.00 30.77 888 LYS A CA 1
ATOM 6659 C C . LYS A 1 840 ? 3.396 21.769 -26.128 1.00 29.65 888 LYS A C 1
ATOM 6660 O O . LYS A 1 840 ? 4.421 22.383 -25.855 1.00 27.35 888 LYS A O 1
ATOM 6666 N N . ILE A 1 841 ? 2.461 21.470 -25.250 1.00 29.25 889 ILE A N 1
ATOM 6667 C CA . ILE A 1 841 ? 2.629 21.713 -23.800 1.00 28.69 889 ILE A CA 1
ATOM 6668 C C . ILE A 1 841 ? 3.260 20.434 -23.239 1.00 29.24 889 ILE A C 1
ATOM 6669 O O . ILE A 1 841 ? 2.553 19.503 -22.871 1.00 28.38 889 ILE A O 1
ATOM 6674 N N . GLU A 1 842 ? 4.579 20.363 -23.302 1.00 30.86 890 GLU A N 1
ATOM 6675 C CA . GLU A 1 842 ? 5.352 19.150 -22.949 1.00 34.27 890 GLU A CA 1
ATOM 6676 C C . GLU A 1 842 ? 6.707 19.629 -22.430 1.00 33.92 890 GLU A C 1
ATOM 6677 O O . GLU A 1 842 ? 7.096 20.770 -22.735 1.00 34.96 890 GLU A O 1
ATOM 6683 N N . ASP A 1 843 ? 7.374 18.806 -21.636 1.00 35.16 891 ASP A N 1
ATOM 6684 C CA . ASP A 1 843 ? 8.747 19.077 -21.135 1.00 37.83 891 ASP A CA 1
ATOM 6685 C C . ASP A 1 843 ? 9.706 19.128 -22.327 1.00 42.17 891 ASP A C 1
ATOM 6686 O O . ASP A 1 843 ? 9.417 18.431 -23.313 1.00 46.72 891 ASP A O 1
ATOM 6691 N N . GLU A 1 844 ? 10.765 19.943 -22.227 1.00 52.41 892 GLU A N 1
ATOM 6692 C CA . GLU A 1 844 ? 11.908 19.997 -23.185 1.00 68.36 892 GLU A CA 1
ATOM 6693 C C . GLU A 1 844 ? 12.357 18.561 -23.519 1.00 81.03 892 GLU A C 1
ATOM 6694 O O . GLU A 1 844 ? 12.623 18.252 -24.684 1.00 82.47 892 GLU A O 1
#

Radius of gyration: 30.56 Å; Cα contacts (8 Å, |Δi|>4): 2177; chains: 1; bounding box: 55×64×114 Å

B-factor: mean 26.13, std 9.38, range [13.37, 88.84]

Organism: Mediterraneibacter gnavus (strain ATCC 29149 / DSM 114966 / JCM 6515 / VPI C7-9) (NCBI:txid411470)

Solvent-accessible surface area: 31870 Å² total; per-residue (Å²): 112,14,40,2,43,13,0,2,83,113,48,137,29,136,28,65,32,12,161,92,36,86,65,126,74,25,121,47,0,19,57,43,48,18,16,24,26,122,46,27,81,91,30,0,69,91,75,138,103,37,3,88,3,53,14,72,2,0,54,0,46,11,79,34,183,80,144,52,32,3,43,0,6,0,12,4,44,42,45,19,3,0,0,0,0,2,0,0,2,38,0,4,53,50,123,7,88,42,17,93,18,58,27,90,58,90,0,58,50,17,156,44,82,77,19,49,3,79,25,2,0,0,0,0,0,57,88,111,94,0,56,57,13,70,21,2,1,2,4,31,117,16,116,16,14,137,73,18,182,109,21,177,93,66,12,169,68,40,103,2,41,17,2,8,39,13,0,8,6,54,44,100,46,151,34,0,61,3,25,6,123,19,17,45,34,58,82,0,74,14,0,21,0,16,1,31,21,64,142,38,31,41,1,40,0,0,6,0,1,0,25,0,0,93,54,102,151,57,34,28,85,55,131,43,87,51,38,75,8,49,23,105,90,3,0,10,0,10,10,3,30,0,26,33,56,12,70,64,68,32,170,111,22,1,81,3,4,1,79,2,43,0,51,13,20,10,89,21,24,40,120,81,3,35,157,16,7,0,1,1,0,16,0,18,64,1,22,54,37,2,0,21,0,0,0,10,4,0,0,11,21,0,0,60,37,0,0,41,22,0,65,116,69,54,0,21,0,0,0,0,2,1,18,10,0,0,5,59,27,148,57,8,2,12,56,5,4,0,3,10,7,20,44,11,4,0,2,6,1,0,0,26,17,60,18,0,15,0,0,4,0,16,28,0,39,167,27,23,60,85,24,0,0,47,0,0,8,90,2,0,75,10,0,49,60,0,16,6,6,0,0,0,0,12,28,1,124,12,58,12,0,44,26,1,19,66,6,81,85,0,82,117,11,8,94,144,38,7,122,8,0,16,0,0,2,36,0,26,38,3,94,72,63,2,0,0,7,0,2,0,4,0,4,0,0,19,0,0,17,30,3,22,2,2,0,0,3,0,4,2,48,0,0,14,75,50,36,3,40,40,85,96,46,22,66,120,69,40,56,25,13,31,0,4,8,9,1,10,0,0,4,0,0,0,0,2,4,3,3,19,2,1,1,6,0,0,0,0,26,10,3,5,17,0,11,1,2,47,52,67,37,4,2,3,12,39,23,0,0,14,60,7,1,73,40,2,29,91,80,56,2,5,29,35,84,52,19,1,83,116,13,88,1,0,0,21,7,92,1,70,26,66,16,0,27,44,10,0,1,117,11,42,0,0,4,3,9,76,22,8,29,9,35,10,3,5,0,0,4,51,17,18,76,111,78,100,0,40,140,60,1,71,83,17,0,92,155,49,69,15,114,45,12,100,33,15,32,29,171,47,168,52,8,50,64,185,33,21,69,148,44,1,65,101,54,22,91,40,84,10,31,33,76,0,5,1,28,71,32,130,32,14,3,4,0,0,0,12,61,12,11,66,93,79,106,6,49,0,19,0,41,12,56,24,179,39,150,11,0,26,0,64,0,48,0,34,2,0,1,6,0,15,1,77,15,68,33,90,15,64,27,6,81,1,47,0,2,1,0,26,4,64,12,34,91,7,0,9,83,36,118,74,60,26,69,22,47,50,91,125,42,138,87,86,91,18,33,17,0,23,57,6,0,21,96,4,7,32,46,42,7,18,26,99,6,76,186,79,74,74,16,1,82,4,46,142,35,16,32,0,25,0,42,0,27,65,4,57,84,82,1,126,27,108,28,91,130,6,5,113,53,16,91,61,50,88,68,3,42,52,116,20,146,40,115,39,74,155,150,74,2,72,0,32,0,35,2,70,0,4,0,30,0,44,2,17,0,55,28,4,83,30,58,154,19,143,125,19,77,131,41,94,53,241

Nearest PDB structures (foldseek):
  7q1w-assembly1_A  TM=1.001E+00  e=0.000E+00  Mediterraneibacter gnavus ATCC 29149
  7q20-assembly1_A  TM=9.996E-01  e=0.000E+00  Mediterraneibacter gnavus ATCC 29149
  2wmf-assembly1_A  TM=8.948E-01  e=5.118E-55  Streptococcus pneumoniae TIGR4
  2wmg-assembly1_A  TM=8.940E-01  e=5.082E-54  Streptococcus pneumoniae TIGR4
  2wmh-assembly1_A  TM=8.947E-01  e=7.302E-54  Streptococcus pneumoniae TIGR4